Protein AF-A0A1C6HCV5-F1 (afdb_monomer)

pLDDT: mean 75.93, std 15.78, range [31.03, 96.31]

Structure (mmCIF, N/CA/C/O backbone):
data_AF-A0A1C6HCV5-F1
#
_entry.id   AF-A0A1C6HCV5-F1
#
loop_
_atom_site.group_PDB
_atom_site.id
_atom_site.type_symbol
_atom_site.label_atom_id
_atom_site.label_alt_id
_atom_site.label_comp_id
_atom_site.label_asym_id
_atom_site.label_entity_id
_atom_site.label_seq_id
_atom_site.pdbx_PDB_ins_code
_atom_site.Cartn_x
_atom_site.Cartn_y
_atom_site.Cartn_z
_atom_site.occupancy
_atom_site.B_iso_or_equiv
_atom_site.auth_seq_id
_atom_site.auth_comp_id
_atom_site.auth_asym_id
_atom_site.auth_atom_id
_atom_site.pdbx_PDB_model_num
ATOM 1 N N . MET A 1 1 ? -58.024 58.270 32.368 1.00 45.69 1 MET A N 1
ATOM 2 C CA . MET A 1 1 ? -57.852 59.068 33.602 1.00 45.69 1 MET A CA 1
ATOM 3 C C . MET A 1 1 ? -58.440 58.321 34.794 1.00 45.69 1 MET A C 1
ATOM 5 O O . MET A 1 1 ? -59.654 58.268 34.922 1.00 45.69 1 MET A O 1
ATOM 9 N N . LYS A 1 2 ? -57.582 57.756 35.649 1.00 33.28 2 LYS A N 1
ATOM 10 C CA . LYS A 1 2 ? -57.699 57.780 37.115 1.00 33.28 2 LYS A CA 1
ATOM 11 C C . LYS A 1 2 ? -56.316 57.442 37.678 1.00 33.28 2 LYS A C 1
ATOM 13 O O . LYS A 1 2 ? -55.700 56.461 37.284 1.00 33.28 2 LYS A O 1
ATOM 18 N N . SER A 1 3 ? -55.827 58.379 38.477 1.00 39.50 3 SER A N 1
ATOM 19 C CA . SER A 1 3 ? -54.529 58.432 39.141 1.00 39.50 3 SER A CA 1
ATOM 20 C C . SER A 1 3 ? -54.380 57.299 40.159 1.00 39.50 3 SER A C 1
ATOM 22 O O . SER A 1 3 ? -55.317 57.022 40.903 1.00 39.50 3 SER A O 1
ATOM 24 N N . SER A 1 4 ? -53.189 56.705 40.226 1.00 31.03 4 SER A N 1
ATOM 25 C CA . SER A 1 4 ? -52.698 56.046 41.436 1.00 31.03 4 SER A CA 1
ATOM 26 C C . SER A 1 4 ? -51.259 56.489 41.667 1.00 31.03 4 SER A C 1
ATOM 28 O O . SER A 1 4 ? -50.306 55.777 41.355 1.00 31.03 4 SER A O 1
ATOM 30 N N . ALA A 1 5 ? -51.105 57.707 42.182 1.00 44.56 5 ALA A N 1
ATOM 31 C CA . ALA A 1 5 ? -49.870 58.129 42.821 1.00 44.56 5 ALA A CA 1
ATOM 32 C C . ALA A 1 5 ? -49.572 57.177 43.995 1.00 44.56 5 ALA A C 1
ATOM 34 O O . ALA A 1 5 ? -50.300 57.171 44.989 1.00 44.56 5 ALA A O 1
ATOM 35 N N . LYS A 1 6 ? -48.518 56.358 43.883 1.00 37.00 6 LYS A N 1
ATOM 36 C CA . LYS A 1 6 ? -47.934 55.676 45.042 1.00 37.00 6 LYS A CA 1
ATOM 37 C C . LYS A 1 6 ? -47.030 56.674 45.770 1.00 37.00 6 LYS A C 1
ATOM 39 O O . LYS A 1 6 ? -46.040 57.143 45.220 1.00 37.00 6 LYS A O 1
ATOM 44 N N . LYS A 1 7 ? -47.482 57.020 46.978 1.00 36.16 7 LYS A N 1
ATOM 45 C CA . LYS A 1 7 ? -46.778 57.609 48.125 1.00 36.16 7 LYS A CA 1
ATOM 46 C C . LYS A 1 7 ? -45.250 57.482 48.030 1.00 36.16 7 LYS A C 1
ATOM 48 O O . LYS A 1 7 ? -44.727 56.374 48.049 1.00 36.16 7 LYS A O 1
ATOM 53 N N . ILE A 1 8 ? -44.557 58.616 47.989 1.00 46.34 8 ILE A N 1
ATOM 54 C CA . ILE A 1 8 ? -43.147 58.680 48.376 1.00 46.34 8 ILE A CA 1
ATOM 55 C C . ILE A 1 8 ? -43.159 58.709 49.904 1.00 46.34 8 ILE A C 1
ATOM 57 O O . ILE A 1 8 ? -43.575 59.706 50.495 1.00 46.34 8 ILE A O 1
ATOM 61 N N . GLU A 1 9 ? -42.800 57.598 50.540 1.00 43.94 9 GLU A N 1
ATOM 62 C CA . GLU A 1 9 ? -42.498 57.595 51.969 1.00 43.94 9 GLU A CA 1
ATOM 63 C C . GLU A 1 9 ? -41.096 58.180 52.141 1.00 43.94 9 GLU A C 1
ATOM 65 O O . GLU A 1 9 ? -40.114 57.668 51.608 1.00 43.94 9 GLU A O 1
ATOM 70 N N . LEU A 1 10 ? -41.031 59.336 52.802 1.00 51.50 10 LEU A N 1
ATOM 71 C CA . LEU A 1 10 ? -39.778 59.919 53.258 1.00 51.50 10 LEU A CA 1
ATOM 72 C C . LEU A 1 10 ? -39.248 59.034 54.385 1.00 51.50 10 LEU A C 1
ATOM 74 O O . LEU A 1 10 ? -39.984 58.750 55.331 1.00 51.50 10 LEU A O 1
ATOM 78 N N . ALA A 1 11 ? -37.993 58.614 54.240 1.00 49.81 11 ALA A N 1
ATOM 79 C CA . ALA A 1 11 ? -37.247 57.849 55.227 1.00 49.81 11 ALA A CA 1
ATOM 80 C C . ALA A 1 11 ? -37.406 58.466 56.629 1.00 49.81 11 ALA A C 1
ATOM 82 O O . ALA A 1 11 ? -37.424 59.694 56.785 1.00 49.81 11 ALA A O 1
ATOM 83 N N . SER A 1 12 ? -37.592 57.612 57.632 1.00 57.53 12 SER A N 1
ATOM 84 C CA . SER A 1 12 ? -37.805 58.041 59.012 1.00 57.53 12 SER A CA 1
ATOM 85 C C . SER A 1 12 ? -36.537 58.704 59.563 1.00 57.53 12 SER A C 1
ATOM 87 O O . SER A 1 12 ? -35.445 58.521 59.030 1.00 57.53 12 SER A O 1
ATOM 89 N N . VAL A 1 13 ? -36.651 59.494 60.635 1.00 53.75 13 VAL A N 1
ATOM 90 C CA . VAL A 1 13 ? -35.488 60.173 61.242 1.00 53.75 13 VAL A CA 1
ATOM 91 C C . VAL A 1 13 ? -34.416 59.167 61.693 1.00 53.75 13 VAL A C 1
ATOM 93 O O . VAL A 1 13 ? -33.240 59.519 61.704 1.00 53.75 13 VAL A O 1
ATOM 96 N N . ASP A 1 14 ? -34.788 57.911 61.955 1.00 56.78 14 ASP A N 1
ATOM 97 C CA . ASP A 1 14 ? -33.852 56.833 62.286 1.00 56.78 14 ASP A CA 1
ATOM 98 C C . ASP A 1 14 ? -32.984 56.391 61.083 1.00 56.78 14 ASP A C 1
ATOM 100 O O . ASP A 1 14 ? -31.817 56.047 61.269 1.00 56.78 14 ASP A O 1
ATOM 104 N N . ASP A 1 15 ? -33.466 56.521 59.838 1.00 57.16 15 ASP A N 1
ATOM 105 C CA . ASP A 1 15 ? -32.715 56.158 58.617 1.00 57.16 15 ASP A CA 1
ATOM 106 C C . ASP A 1 15 ? -31.556 57.125 58.309 1.00 57.16 15 ASP A C 1
ATOM 108 O O . ASP A 1 15 ? -30.643 56.812 57.540 1.00 57.16 15 ASP A O 1
ATOM 112 N N . LEU A 1 16 ? -31.575 58.327 58.895 1.00 56.66 16 LEU A N 1
ATOM 113 C CA . LEU A 1 16 ? -30.523 59.340 58.751 1.00 56.66 16 LEU A CA 1
ATOM 114 C C . LEU A 1 16 ? -29.348 59.130 59.718 1.00 56.66 16 LEU A C 1
ATOM 116 O O . LEU A 1 16 ? -28.289 59.719 59.499 1.00 56.66 16 LEU A O 1
ATOM 120 N N . PHE A 1 17 ? -29.511 58.289 60.746 1.00 53.41 17 PHE A N 1
ATOM 121 C CA . PHE A 1 17 ? -28.484 58.001 61.757 1.00 53.41 17 PHE A CA 1
ATOM 122 C C . PHE A 1 17 ? -27.890 56.585 61.664 1.00 53.41 17 PHE A C 1
ATOM 124 O O . PHE A 1 17 ? -27.073 56.212 62.506 1.00 53.41 17 PHE A O 1
ATOM 131 N N . SER A 1 18 ? -28.220 55.809 60.627 1.00 54.59 18 SER A N 1
ATOM 132 C CA . SER A 1 18 ? -27.516 54.560 60.307 1.00 54.59 18 SER A CA 1
ATOM 133 C C . SER A 1 18 ? -26.089 54.861 59.821 1.00 54.59 18 SER A C 1
ATOM 135 O O . SER A 1 18 ? -25.917 55.653 58.888 1.00 54.59 18 SER A O 1
ATOM 137 N N . THR A 1 19 ? -25.068 54.235 60.409 1.00 58.94 19 THR A N 1
ATOM 138 C CA . THR A 1 19 ? -23.672 54.368 59.955 1.00 58.94 19 THR A CA 1
ATOM 139 C C . THR A 1 19 ? -23.487 53.780 58.549 1.00 58.94 19 THR A C 1
ATOM 141 O O . THR A 1 19 ? -24.245 52.907 58.126 1.00 58.94 19 THR A O 1
ATOM 144 N N . GLU A 1 20 ? -22.463 54.235 57.814 1.00 50.69 20 GLU A N 1
ATOM 145 C CA . GLU A 1 20 ? -22.060 53.638 56.526 1.00 50.69 20 GLU A CA 1
ATOM 146 C C . GLU A 1 20 ? -21.842 52.115 56.667 1.00 50.69 20 GLU A C 1
ATOM 148 O O . GLU A 1 20 ? -22.201 51.355 55.772 1.00 50.69 20 GLU A O 1
ATOM 153 N N . GLU A 1 21 ? -21.352 51.671 57.834 1.00 52.44 21 GLU A N 1
ATOM 154 C CA . GLU A 1 21 ? -21.237 50.260 58.226 1.00 52.44 21 GLU A CA 1
ATOM 155 C C . GLU A 1 21 ? -22.599 49.561 58.360 1.00 52.44 21 GLU A C 1
ATOM 157 O O . GLU A 1 21 ? -22.742 48.470 57.829 1.00 52.44 21 GLU A O 1
ATOM 162 N N . SER A 1 22 ? -23.630 50.170 58.968 1.00 55.09 22 SER A N 1
ATOM 163 C CA . SER A 1 22 ? -24.978 49.567 59.028 1.00 55.09 22 SER A CA 1
ATOM 164 C C . SER A 1 22 ? -25.659 49.472 57.659 1.00 55.09 22 SER A C 1
ATOM 166 O O . SER A 1 22 ? -26.359 48.499 57.397 1.00 55.09 22 SER A O 1
ATOM 168 N N . ARG A 1 23 ? -25.433 50.440 56.759 1.00 52.22 23 ARG A N 1
ATOM 169 C CA . ARG A 1 23 ? -25.950 50.381 55.376 1.00 52.22 23 ARG A CA 1
ATOM 170 C C . ARG A 1 23 ? -25.199 49.363 54.513 1.00 52.22 23 ARG A C 1
ATOM 172 O O . ARG A 1 23 ? -25.793 48.773 53.613 1.00 52.22 23 ARG A O 1
ATOM 179 N N . GLN A 1 24 ? -23.913 49.140 54.791 1.00 48.34 24 GLN A N 1
ATOM 180 C CA . GLN A 1 24 ? -23.131 48.056 54.191 1.00 48.34 24 GLN A CA 1
ATOM 181 C C . GLN A 1 24 ? -23.523 46.684 54.767 1.00 48.34 24 GLN A C 1
ATOM 183 O O . GLN A 1 24 ? -23.658 45.741 53.994 1.00 48.34 24 GLN A O 1
ATOM 188 N N . ASP A 1 25 ? -23.813 46.576 56.068 1.00 50.62 25 ASP A N 1
ATOM 189 C CA . ASP A 1 25 ? -24.311 45.354 56.730 1.00 50.62 25 ASP A CA 1
ATOM 190 C C . ASP A 1 25 ? -25.708 44.924 56.244 1.00 50.62 25 ASP A C 1
ATOM 192 O O . ASP A 1 25 ? -26.033 43.734 56.238 1.00 50.62 25 ASP A O 1
ATOM 196 N N . GLU A 1 26 ? -26.550 45.868 55.814 1.00 49.50 26 GLU A N 1
ATOM 197 C CA . GLU A 1 26 ? -27.839 45.570 55.173 1.00 49.50 26 GLU A CA 1
ATOM 198 C C . GLU A 1 26 ? -27.701 45.078 53.723 1.00 49.50 26 GLU A C 1
ATOM 200 O O . GLU A 1 26 ? -28.578 44.361 53.243 1.00 49.50 26 GLU A O 1
ATOM 205 N N . GLN A 1 27 ? -26.596 45.405 53.042 1.00 49.41 27 GLN A N 1
ATOM 206 C CA . GLN A 1 27 ? -26.272 44.901 51.700 1.00 49.41 27 GLN A CA 1
ATOM 207 C C . GLN A 1 27 ? -25.444 43.606 51.704 1.00 49.41 27 GLN A C 1
ATOM 209 O O . GLN A 1 27 ? -25.289 42.987 50.649 1.00 49.41 27 GLN A O 1
ATOM 214 N N . LEU A 1 28 ? -24.913 43.174 52.852 1.00 54.53 28 LEU A N 1
ATOM 215 C CA . LEU A 1 28 ? -24.214 41.896 52.964 1.00 54.53 28 LEU A CA 1
ATOM 216 C C . LEU A 1 28 ? -25.211 40.736 52.874 1.00 54.53 28 LEU A C 1
ATOM 218 O O . LEU A 1 28 ? -26.216 40.689 53.583 1.00 54.53 28 LEU A O 1
ATOM 222 N N . GLU A 1 29 ? -24.917 39.770 52.001 1.00 67.50 29 GLU A N 1
ATOM 223 C CA . GLU A 1 29 ? -25.704 38.546 51.857 1.00 67.50 29 GLU A CA 1
ATOM 224 C C . GLU A 1 29 ? -25.742 37.783 53.191 1.00 67.50 29 GLU A C 1
ATOM 226 O O . GLU A 1 29 ? -24.766 37.146 53.592 1.00 67.50 29 GLU A O 1
ATOM 231 N N . LYS A 1 30 ? -26.871 37.854 53.908 1.00 77.75 30 LYS A N 1
ATOM 232 C CA . LYS A 1 30 ? -27.030 37.182 55.203 1.00 77.75 30 LYS A CA 1
ATOM 233 C C . LYS A 1 30 ? -27.225 35.682 54.993 1.00 77.75 30 LYS A C 1
ATOM 235 O O . LYS A 1 30 ? -28.224 35.249 54.417 1.00 77.75 30 LYS A O 1
ATOM 240 N N . ILE A 1 31 ? -26.275 34.897 55.497 1.00 86.19 31 ILE A N 1
ATOM 241 C CA . ILE A 1 31 ? -26.385 33.439 55.589 1.00 86.19 31 ILE A CA 1
ATOM 242 C C . ILE A 1 31 ? -27.302 33.108 56.770 1.00 86.19 31 ILE A C 1
ATOM 244 O O . ILE A 1 31 ? -27.037 33.514 57.900 1.00 86.19 31 ILE A O 1
ATOM 248 N N . GLN A 1 32 ? -28.377 32.374 56.503 1.00 91.25 32 GLN A N 1
ATOM 249 C CA . GLN A 1 32 ? -29.362 31.932 57.486 1.00 91.25 32 GLN A CA 1
ATOM 250 C C . GLN A 1 32 ? -29.374 30.403 57.555 1.00 91.25 32 GLN A C 1
ATOM 252 O O . GLN A 1 32 ? -29.265 29.733 56.531 1.00 91.25 32 GLN A O 1
ATOM 257 N N . GLU A 1 33 ? -29.515 29.842 58.754 1.00 92.31 33 GLU A N 1
ATOM 258 C CA . GLU A 1 33 ? -29.760 28.408 58.939 1.00 92.31 33 GLU A CA 1
ATOM 259 C C . GLU A 1 33 ? -31.252 28.131 58.750 1.00 92.31 33 GLU A C 1
ATOM 261 O O . GLU A 1 33 ? -32.064 28.533 59.582 1.00 92.31 33 GLU A O 1
ATOM 266 N N . ILE A 1 34 ? -31.616 27.470 57.649 1.00 92.50 34 ILE A N 1
ATOM 267 C CA . ILE A 1 34 ? -33.017 27.202 57.296 1.00 92.50 34 ILE A CA 1
ATOM 268 C C . ILE A 1 34 ? -33.324 25.713 57.507 1.00 92.50 34 ILE A C 1
ATOM 270 O O . ILE A 1 34 ? -32.531 24.868 57.066 1.00 92.50 34 ILE A O 1
ATOM 274 N N . PRO A 1 35 ? -34.457 25.360 58.149 1.00 93.94 35 PRO A N 1
ATOM 275 C CA . PRO A 1 35 ? -34.919 23.980 58.241 1.00 93.94 35 PRO A CA 1
ATOM 276 C C . PRO A 1 35 ? -35.076 23.336 56.862 1.00 93.94 35 PRO A C 1
ATOM 278 O O . PRO A 1 35 ? -35.692 23.901 55.958 1.00 93.94 35 PRO A O 1
ATOM 281 N N . LEU A 1 36 ? -34.579 22.108 56.694 1.00 92.19 36 LEU A N 1
ATOM 282 C CA . LEU A 1 36 ? -34.672 21.398 55.408 1.00 92.19 36 LEU A CA 1
ATOM 283 C C . LEU A 1 36 ? -36.126 21.163 54.955 1.00 92.19 36 LEU A C 1
ATOM 285 O O . LEU A 1 36 ? -36.381 21.023 53.753 1.00 92.19 36 LEU A O 1
ATOM 289 N N . SER A 1 37 ? -37.065 21.137 55.907 1.00 91.56 37 SER A N 1
ATOM 290 C CA . SER A 1 37 ? -38.511 21.030 55.684 1.00 91.56 37 SER A CA 1
ATOM 291 C C . SER A 1 37 ? -39.134 22.273 55.047 1.00 91.56 37 SER A C 1
ATOM 293 O O . SER A 1 37 ? -40.172 22.147 54.407 1.00 91.56 37 SER A O 1
ATOM 295 N N . GLU A 1 38 ? -38.514 23.444 55.206 1.00 92.38 38 GLU A N 1
ATOM 296 C CA . GLU A 1 38 ? -38.986 24.724 54.654 1.00 92.38 38 GLU A CA 1
ATOM 297 C C . GLU A 1 38 ? -38.356 25.045 53.287 1.00 92.38 38 GLU A C 1
ATOM 299 O O . GLU A 1 38 ? -38.766 25.994 52.621 1.00 92.38 38 GLU A O 1
ATOM 304 N N . LEU A 1 39 ? -37.366 24.253 52.855 1.00 92.62 39 LEU A N 1
ATOM 305 C CA . LEU A 1 39 ? -36.696 24.386 51.560 1.00 92.62 39 LEU A CA 1
ATOM 306 C C . LEU A 1 39 ? -37.378 23.512 50.505 1.00 92.62 39 LEU A C 1
ATOM 308 O O . LEU A 1 39 ? -37.130 22.311 50.418 1.00 92.62 39 LEU A O 1
ATOM 312 N N . HIS A 1 40 ? -38.195 24.111 49.651 1.00 91.81 40 HIS A N 1
ATOM 313 C CA . HIS A 1 40 ? -38.847 23.433 48.537 1.00 91.81 40 HIS A CA 1
ATOM 314 C C . HIS A 1 40 ? -37.938 23.368 47.297 1.00 91.81 40 HIS A C 1
ATOM 316 O O . HIS A 1 40 ? -37.129 24.269 47.064 1.00 91.81 40 HIS A O 1
ATOM 322 N N . PRO A 1 41 ? -38.018 22.294 46.487 1.00 90.06 41 PRO A N 1
ATOM 323 C CA . PRO A 1 41 ? -37.263 22.203 45.241 1.00 90.06 41 PRO A CA 1
ATOM 324 C C . PRO A 1 41 ? -37.748 23.242 44.223 1.00 90.06 41 PRO A C 1
ATOM 326 O O . PRO A 1 41 ? -38.916 23.619 44.224 1.00 90.06 41 PRO A O 1
ATOM 329 N N . PHE A 1 42 ? -36.852 23.645 43.322 1.00 90.94 42 PHE A N 1
ATOM 330 C CA . PHE A 1 42 ? -37.175 24.575 42.241 1.00 90.94 42 PHE A CA 1
ATOM 331 C C . PHE A 1 42 ? -38.198 23.954 41.283 1.00 90.94 42 PHE A C 1
ATOM 333 O O . PHE A 1 42 ? -38.063 22.785 40.899 1.00 90.94 42 PHE A O 1
ATOM 340 N N . LYS A 1 43 ? -39.199 24.728 40.870 1.00 86.00 43 LYS A N 1
ATOM 341 C CA . LYS A 1 43 ? -40.223 24.259 39.932 1.00 86.00 43 LYS A CA 1
ATOM 342 C C . LYS A 1 43 ? -39.626 23.885 38.567 1.00 86.00 43 LYS A C 1
ATOM 344 O O . LYS A 1 43 ? -38.835 24.630 38.000 1.00 86.00 43 LYS A O 1
ATOM 349 N N . ASP A 1 44 ? -40.031 22.731 38.028 1.00 83.69 44 ASP A N 1
ATOM 350 C CA . ASP A 1 44 ? -39.601 22.224 36.712 1.00 83.69 44 ASP A CA 1
ATOM 351 C C . ASP A 1 44 ? -38.067 22.161 36.545 1.00 83.69 44 ASP A C 1
ATOM 353 O O . ASP A 1 44 ? -37.529 22.365 35.457 1.00 83.69 44 ASP A O 1
ATOM 357 N N . HIS A 1 45 ? -37.346 21.884 37.640 1.00 86.69 45 HIS A N 1
ATOM 358 C CA . HIS A 1 45 ? -35.886 21.874 37.652 1.00 86.69 45 HIS A CA 1
ATOM 359 C C . HIS A 1 45 ? -35.324 20.853 36.640 1.00 86.69 45 HIS A C 1
ATOM 361 O O . HIS A 1 45 ? -35.557 19.648 36.788 1.00 86.69 45 HIS A O 1
ATOM 367 N N . PRO A 1 46 ? -34.550 21.295 35.630 1.00 84.38 46 PRO A N 1
ATOM 368 C CA . PRO A 1 46 ? -34.141 20.435 34.524 1.00 84.38 46 PRO A CA 1
ATOM 369 C C . PRO A 1 46 ? -33.061 19.424 34.925 1.00 84.38 46 PRO A C 1
ATOM 371 O O . PRO A 1 46 ? -32.915 18.408 34.254 1.00 84.38 46 PRO A O 1
ATOM 374 N N . PHE A 1 47 ? -32.322 19.674 36.013 1.00 86.88 47 PHE A N 1
ATOM 375 C CA . PHE A 1 47 ? -31.250 18.794 36.488 1.00 86.88 47 PHE A CA 1
ATOM 376 C C . PHE A 1 47 ? -31.740 17.891 37.618 1.00 86.88 47 PHE A C 1
ATOM 378 O O . PHE A 1 47 ? -32.220 18.373 38.646 1.00 86.88 47 PHE A O 1
ATOM 385 N N . LYS A 1 48 ? -31.585 16.576 37.489 1.00 83.31 48 LYS A N 1
ATOM 386 C CA . LYS A 1 48 ? -32.031 15.656 38.547 1.00 83.31 48 LYS A CA 1
ATOM 387 C C . LYS A 1 48 ? -30.946 15.477 39.613 1.00 83.31 48 LYS A C 1
ATOM 389 O O . LYS A 1 48 ? -29.756 15.408 39.307 1.00 83.31 48 LYS A O 1
ATOM 394 N N . VAL A 1 49 ? -31.351 15.390 40.881 1.00 82.19 49 VAL A N 1
ATOM 395 C CA . VAL A 1 49 ? -30.449 14.979 41.968 1.00 82.19 49 VAL A CA 1
ATOM 396 C C . VAL A 1 49 ? -30.302 13.460 41.907 1.00 82.19 49 VAL A C 1
ATOM 398 O O . VAL A 1 49 ? -31.305 12.751 41.914 1.00 82.19 49 VAL A O 1
ATOM 401 N N . LYS A 1 50 ? -29.062 12.973 41.807 1.00 81.31 50 LYS A N 1
ATOM 402 C CA . LYS A 1 50 ? -28.730 11.545 41.783 1.00 81.31 50 LYS A CA 1
ATOM 403 C C . LYS A 1 50 ? -28.132 11.151 43.131 1.00 81.31 50 LYS A C 1
ATOM 405 O O . LYS A 1 50 ? -27.244 11.849 43.620 1.00 81.31 50 LYS A O 1
ATOM 410 N N . ASP A 1 51 ? -28.612 10.049 43.696 1.00 81.38 51 ASP A N 1
ATOM 411 C CA . ASP A 1 51 ? -28.037 9.423 44.890 1.00 81.38 51 ASP A CA 1
ATOM 412 C C . ASP A 1 51 ? -26.902 8.474 44.442 1.00 81.38 51 ASP A C 1
ATOM 414 O O . ASP A 1 51 ? -27.040 7.255 44.470 1.00 81.38 51 ASP A O 1
ATOM 418 N N . ASP A 1 52 ? -25.822 9.062 43.918 1.00 79.31 52 ASP A N 1
ATOM 419 C CA . ASP A 1 52 ? -24.610 8.387 43.422 1.00 79.31 52 ASP A CA 1
ATOM 420 C C . ASP A 1 52 ? -23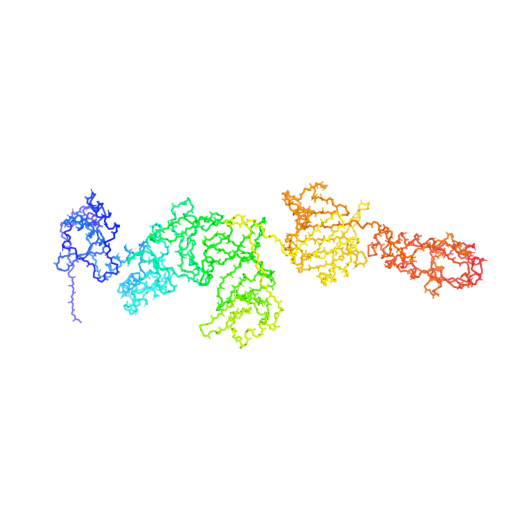.511 8.298 44.506 1.00 79.31 52 ASP A C 1
ATOM 422 O O . ASP A 1 52 ? -23.638 8.889 45.578 1.00 79.31 52 ASP A O 1
ATOM 426 N N . ASP A 1 53 ? -22.402 7.598 44.244 1.00 81.38 53 ASP A N 1
ATOM 427 C CA . ASP A 1 53 ? -21.301 7.473 45.220 1.00 81.38 53 ASP A CA 1
ATOM 428 C C . ASP A 1 53 ? -20.733 8.843 45.639 1.00 81.38 53 ASP A C 1
ATOM 430 O O . ASP A 1 53 ? -20.460 9.085 46.817 1.00 81.38 53 ASP A O 1
ATOM 434 N N . ALA A 1 54 ? -20.673 9.805 44.709 1.00 82.50 54 ALA A N 1
ATOM 435 C CA . ALA A 1 54 ? -20.271 11.181 45.002 1.00 82.50 54 ALA A CA 1
ATOM 436 C C . ALA A 1 54 ? -21.247 11.901 45.960 1.00 82.50 54 ALA A C 1
ATOM 438 O O . ALA A 1 54 ? -20.846 12.792 46.715 1.00 82.50 54 ALA A O 1
ATOM 439 N N . MET A 1 55 ? -22.540 11.549 45.955 1.00 87.31 55 MET A N 1
ATOM 440 C CA . MET A 1 55 ? -23.519 12.022 46.941 1.00 87.31 55 MET A CA 1
ATOM 441 C C . MET A 1 55 ? -23.194 11.484 48.334 1.00 87.31 55 MET A C 1
ATOM 443 O O . MET A 1 55 ? -23.268 12.246 49.298 1.00 87.31 55 MET A O 1
ATOM 447 N N . ILE A 1 56 ? -22.806 10.210 48.441 1.00 87.94 56 ILE A N 1
ATOM 448 C CA . ILE A 1 56 ? -22.434 9.580 49.715 1.00 87.94 56 ILE A CA 1
ATOM 449 C C . ILE A 1 56 ? -21.186 10.259 50.287 1.00 87.94 56 ILE A C 1
ATOM 451 O O . ILE A 1 56 ? -21.205 10.687 51.440 1.00 87.94 56 ILE A O 1
ATOM 455 N N . GLU A 1 57 ? -20.152 10.479 49.471 1.00 86.88 57 GLU A N 1
ATOM 456 C CA . GLU A 1 57 ? -18.954 11.223 49.889 1.00 86.88 57 GLU A CA 1
ATOM 457 C C . GLU A 1 57 ? -19.288 12.653 50.343 1.00 86.88 57 GLU A C 1
ATOM 459 O O . GLU A 1 57 ? -18.774 13.144 51.353 1.00 86.88 57 GLU A O 1
ATOM 464 N N . THR A 1 58 ? -20.196 13.324 49.625 1.00 85.00 58 THR A N 1
ATOM 465 C CA . THR A 1 58 ? -20.671 14.662 50.003 1.00 85.00 58 THR A CA 1
ATOM 466 C C . THR A 1 58 ? -21.411 14.623 51.343 1.00 85.00 58 THR A C 1
ATOM 468 O O . THR A 1 58 ? -21.197 15.500 52.183 1.00 85.00 58 THR A O 1
ATOM 471 N N . ALA A 1 59 ? -22.253 13.613 51.574 1.00 90.81 59 ALA A N 1
ATOM 472 C CA . ALA A 1 59 ? -22.979 13.427 52.827 1.00 90.81 59 ALA A CA 1
ATOM 473 C C . ALA A 1 59 ? -22.023 13.145 53.997 1.00 90.81 59 ALA A C 1
ATOM 475 O O . ALA A 1 59 ? -22.159 13.765 55.052 1.00 90.81 59 ALA A O 1
ATOM 476 N N . ASP A 1 60 ? -21.003 12.306 53.803 1.00 90.75 60 ASP A N 1
ATOM 477 C CA . ASP A 1 60 ? -19.968 12.040 54.808 1.00 90.75 60 ASP A CA 1
ATOM 478 C C . ASP A 1 60 ? -19.140 13.291 55.126 1.00 90.75 60 ASP A C 1
ATOM 480 O O . ASP A 1 60 ? -18.865 13.589 56.295 1.00 90.75 60 ASP A O 1
ATOM 484 N N . SER A 1 61 ? -18.804 14.086 54.106 1.00 92.38 61 SER A N 1
ATOM 485 C CA . SER A 1 61 ? -18.147 15.379 54.293 1.00 92.38 61 SER A CA 1
ATOM 486 C C . SER A 1 61 ? -19.026 16.347 55.091 1.00 92.38 61 SER A C 1
ATOM 488 O O . SER A 1 61 ? -18.546 16.962 56.042 1.00 92.38 61 SER A O 1
ATOM 490 N N . ILE A 1 62 ? -20.321 16.454 54.775 1.00 92.62 62 ILE A N 1
ATOM 491 C CA . ILE A 1 62 ? -21.268 17.301 55.524 1.00 92.62 62 ILE A CA 1
ATOM 492 C C . ILE A 1 62 ? -21.455 16.792 56.956 1.00 92.62 62 ILE A C 1
ATOM 494 O O . ILE A 1 62 ? -21.564 17.588 57.892 1.00 92.62 62 ILE A O 1
ATOM 498 N N . LYS A 1 63 ? -21.443 15.476 57.166 1.00 90.94 63 LYS A N 1
ATOM 499 C CA . LYS A 1 63 ? -21.507 14.878 58.501 1.00 90.94 63 LYS A CA 1
ATOM 500 C C . LYS A 1 63 ? -20.289 15.259 59.343 1.00 90.94 63 LYS A C 1
ATOM 502 O O . LYS A 1 63 ? -20.443 15.543 60.530 1.00 90.94 63 LYS A O 1
ATOM 507 N N . LYS A 1 64 ? -19.099 15.300 58.732 1.00 90.00 64 LYS A N 1
ATOM 508 C CA . LYS A 1 64 ? -17.825 15.594 59.406 1.00 90.00 64 LYS A CA 1
ATOM 509 C C . LYS A 1 64 ? -17.542 17.089 59.584 1.00 90.00 64 LYS A C 1
ATOM 511 O O . LYS A 1 64 ? -17.064 17.484 60.643 1.00 90.00 64 LYS A O 1
ATOM 516 N N . TYR A 1 65 ? -17.814 17.902 58.567 1.00 88.62 65 TYR A N 1
ATOM 517 C CA . TYR A 1 65 ? -17.402 19.310 58.494 1.00 88.62 65 TYR A CA 1
ATOM 518 C C . TYR A 1 65 ? -18.572 20.298 58.415 1.00 88.62 65 TYR A C 1
ATOM 520 O O . TYR A 1 65 ? -18.359 21.501 58.532 1.00 88.62 65 TYR A O 1
ATOM 528 N N . GLY A 1 66 ? -19.804 19.816 58.240 1.00 87.69 66 GLY A N 1
ATOM 529 C CA . GLY A 1 66 ? -20.958 20.663 57.949 1.00 87.69 66 GLY A CA 1
ATOM 530 C C . GLY A 1 66 ? -20.999 21.125 56.491 1.00 87.69 66 GLY A C 1
ATOM 531 O O . GLY A 1 66 ? -20.162 20.768 55.660 1.00 87.69 66 GLY A O 1
ATOM 532 N N . VAL A 1 67 ? -22.013 21.921 56.164 1.00 90.25 67 VAL A N 1
ATOM 533 C CA . VAL A 1 67 ? -22.167 22.510 54.832 1.00 90.25 67 VAL A CA 1
ATOM 534 C C . VAL A 1 67 ? -21.291 23.763 54.755 1.00 90.25 67 VAL A C 1
ATOM 536 O O . VAL A 1 67 ? -21.650 24.807 55.285 1.00 90.25 67 VAL A O 1
ATOM 539 N N . LEU A 1 68 ? -20.126 23.659 54.112 1.00 87.94 68 LEU A N 1
ATOM 540 C CA . LEU A 1 68 ? -19.135 24.747 54.082 1.00 87.94 68 LEU A CA 1
ATOM 541 C C . LEU A 1 68 ? -19.531 25.920 53.180 1.00 87.94 68 LEU A C 1
ATOM 543 O O . LEU A 1 68 ? -19.246 27.072 53.487 1.00 87.94 68 LEU A O 1
ATOM 547 N N . VAL A 1 69 ? -20.169 25.622 52.049 1.00 87.12 69 VAL A N 1
ATOM 548 C CA . VAL A 1 69 ? -20.660 26.637 51.112 1.00 87.12 69 VAL A CA 1
ATOM 549 C C . VAL A 1 69 ? -22.174 26.722 51.294 1.00 87.12 69 VAL A C 1
ATOM 551 O O . VAL A 1 69 ? -22.818 25.671 51.206 1.00 87.12 69 VAL A O 1
ATOM 554 N N . PRO A 1 70 ? -22.771 27.908 51.495 1.00 90.19 70 PRO A N 1
ATOM 555 C CA . PRO A 1 70 ? -24.216 28.047 51.658 1.00 90.19 70 PRO A CA 1
ATOM 556 C C . PRO A 1 70 ? -24.973 27.803 50.345 1.00 90.19 70 PRO A C 1
ATOM 558 O O . PRO A 1 70 ? -24.447 28.009 49.243 1.00 90.19 70 PRO A O 1
ATOM 561 N N . ALA A 1 71 ? -26.209 27.319 50.449 1.00 92.44 71 ALA A N 1
ATOM 562 C CA . ALA A 1 71 ? -27.128 27.233 49.313 1.00 92.44 71 ALA A CA 1
ATOM 563 C C . ALA A 1 71 ? -27.749 28.601 48.985 1.00 92.44 71 ALA A C 1
ATOM 565 O O . ALA A 1 71 ? -27.550 29.555 49.726 1.00 92.44 71 ALA A O 1
ATOM 566 N N . ILE A 1 72 ? -28.485 28.711 47.877 1.00 92.81 72 ILE A N 1
ATOM 567 C CA . ILE A 1 72 ? -29.215 29.935 47.513 1.00 92.81 72 ILE A CA 1
ATOM 568 C C . ILE A 1 72 ? -30.695 29.588 47.425 1.00 92.81 72 ILE A C 1
ATOM 570 O O . ILE A 1 72 ? -31.054 28.647 46.713 1.00 92.81 72 ILE A O 1
ATOM 574 N N . ALA A 1 73 ? -31.538 30.351 48.111 1.00 93.38 73 ALA A N 1
ATOM 575 C CA . ALA A 1 73 ? -32.987 30.217 48.047 1.00 93.38 73 ALA A CA 1
ATOM 576 C C . ALA A 1 73 ? -33.665 31.580 47.886 1.00 93.38 73 ALA A C 1
ATOM 578 O O . ALA A 1 73 ? -33.061 32.616 48.167 1.00 93.38 73 ALA A O 1
ATOM 579 N N . ARG A 1 74 ? -34.924 31.571 47.449 1.00 92.94 74 ARG A N 1
ATOM 580 C CA . ARG A 1 74 ? -35.786 32.755 47.401 1.00 92.94 74 ARG A CA 1
ATOM 581 C C . ARG A 1 74 ? -37.035 32.562 48.262 1.00 92.94 74 ARG A C 1
ATOM 583 O O . ARG A 1 74 ? -37.491 31.424 48.383 1.00 92.94 74 ARG A O 1
ATOM 590 N N . PRO A 1 75 ? -37.581 33.627 48.868 1.00 91.81 75 PRO A N 1
ATOM 591 C CA . PRO A 1 75 ? -38.803 33.523 49.655 1.00 91.81 75 PRO A CA 1
ATOM 592 C C . PRO A 1 75 ? -40.010 33.220 48.757 1.00 91.81 75 PRO A C 1
ATOM 594 O O . PRO A 1 75 ? -40.123 33.747 47.649 1.00 91.81 75 PRO A O 1
ATOM 597 N N . LEU A 1 76 ? -40.924 32.384 49.247 1.00 89.00 76 LEU A N 1
ATOM 598 C CA . LEU A 1 76 ? -42.216 32.105 48.626 1.00 89.00 76 LEU A CA 1
ATOM 599 C C . LEU A 1 76 ? -43.349 32.861 49.348 1.00 89.00 76 LEU A C 1
ATOM 601 O O . LEU A 1 76 ? -43.219 33.201 50.527 1.00 89.00 76 LEU A O 1
ATOM 605 N N . PRO A 1 77 ? -44.493 33.121 48.678 1.00 86.00 77 PRO A N 1
ATOM 606 C CA . PRO A 1 77 ? -45.610 33.865 49.274 1.00 86.00 77 PRO A CA 1
ATOM 607 C C . PRO A 1 77 ? -46.236 33.215 50.518 1.00 86.00 77 PRO A C 1
ATOM 609 O O . PRO A 1 77 ? -46.920 33.893 51.280 1.00 86.00 77 PRO A O 1
ATOM 612 N N . ASP A 1 78 ? -46.041 31.910 50.708 1.00 84.88 78 ASP A N 1
ATOM 613 C CA . ASP A 1 78 ? -46.536 31.135 51.850 1.00 84.88 78 ASP A CA 1
ATOM 614 C C . ASP A 1 78 ? -45.592 31.165 53.067 1.00 84.88 78 ASP A C 1
ATOM 616 O O . ASP A 1 78 ? -45.892 30.553 54.091 1.00 84.88 78 ASP A O 1
ATOM 620 N N . GLY A 1 79 ? -44.479 31.902 52.974 1.00 84.75 79 GLY A N 1
ATOM 621 C CA . GLY A 1 79 ? -43.469 32.021 54.025 1.00 84.75 79 GLY A CA 1
ATOM 622 C C . GLY A 1 79 ? -42.404 30.924 54.001 1.00 84.75 79 GLY A C 1
ATOM 623 O O . GLY A 1 79 ? -41.492 30.970 54.821 1.00 84.75 79 GLY A O 1
ATOM 624 N N . SER A 1 80 ? -42.494 29.967 53.072 1.00 90.44 80 SER A N 1
ATOM 625 C CA . SER A 1 80 ? -41.453 28.965 52.830 1.00 90.44 80 SER A CA 1
ATOM 626 C C . SER A 1 80 ? -40.391 29.480 51.845 1.00 90.44 80 SER A C 1
ATOM 628 O O . SER A 1 80 ? -40.442 30.630 51.398 1.00 90.44 80 SER A O 1
ATOM 630 N N . TYR A 1 81 ? -39.406 28.650 51.497 1.00 92.62 81 TYR A N 1
ATOM 631 C CA . TYR A 1 81 ? -38.310 29.032 50.606 1.00 92.62 81 TYR A CA 1
ATOM 632 C C . TYR A 1 81 ? -38.209 28.093 49.405 1.00 92.62 81 TYR A C 1
ATOM 634 O O . TYR A 1 81 ? -38.224 26.875 49.558 1.00 92.62 81 TYR A O 1
ATOM 642 N N . GLU A 1 82 ? -38.018 28.638 48.205 1.00 93.38 82 GLU A N 1
ATOM 643 C CA . GLU A 1 82 ? -37.669 27.851 47.020 1.00 93.38 82 GLU A CA 1
ATOM 644 C C . GLU A 1 82 ? -36.152 27.820 46.839 1.00 93.38 82 GLU A C 1
ATOM 646 O O . GLU A 1 82 ? -35.491 28.853 46.716 1.00 93.38 82 GLU A O 1
ATOM 651 N N . LEU A 1 83 ? -35.586 26.619 46.799 1.00 93.44 83 LEU A N 1
ATOM 652 C CA . LEU A 1 83 ? -34.162 26.404 46.612 1.00 93.44 83 LEU A CA 1
ATOM 653 C C . LEU A 1 83 ? -33.777 26.655 45.149 1.00 93.44 83 LEU A C 1
ATOM 655 O O . LEU A 1 83 ? -34.140 25.876 44.271 1.00 93.44 83 LEU A O 1
ATOM 659 N N . VAL A 1 84 ? -32.993 27.701 44.894 1.00 91.50 84 VAL A N 1
ATOM 660 C CA . VAL A 1 84 ? -32.527 28.096 43.552 1.00 91.50 84 VAL A CA 1
ATOM 661 C C . VAL A 1 84 ? -31.236 27.366 43.178 1.00 91.50 84 VAL A C 1
ATOM 663 O O . VAL A 1 84 ? -31.082 26.913 42.047 1.00 91.50 84 VAL A O 1
ATOM 666 N N . ALA A 1 85 ? -30.316 27.199 44.133 1.00 90.69 85 ALA A N 1
ATOM 667 C CA . ALA A 1 85 ? -29.073 26.460 43.928 1.00 90.69 85 ALA A CA 1
ATOM 668 C C . ALA A 1 85 ? -28.651 25.706 45.192 1.00 90.69 85 ALA A C 1
ATOM 670 O O . ALA A 1 85 ? -28.732 26.223 46.303 1.00 90.69 85 ALA A O 1
ATOM 671 N N . GLY A 1 86 ? -28.105 24.499 45.022 1.00 89.25 86 GLY A N 1
ATOM 672 C CA . GLY A 1 86 ? -27.631 23.668 46.134 1.00 89.25 86 GLY A CA 1
ATOM 673 C C . GLY A 1 86 ? -28.494 22.446 46.450 1.00 89.25 86 GLY A C 1
ATOM 674 O O . GLY A 1 86 ? -28.342 21.885 47.531 1.00 89.25 86 GLY A O 1
ATOM 675 N N . HIS A 1 87 ? -29.332 21.975 45.521 1.00 90.69 87 HIS A N 1
ATOM 676 C CA . HIS A 1 87 ? -30.200 20.797 45.707 1.00 90.69 87 HIS A CA 1
ATOM 677 C C . HIS A 1 87 ? -29.442 19.532 46.123 1.00 90.69 87 HIS A C 1
ATOM 679 O O . HIS A 1 87 ? -29.918 18.801 46.987 1.00 90.69 87 HIS A O 1
ATOM 685 N N . ARG A 1 88 ? -28.227 19.307 45.596 1.00 90.50 88 ARG A N 1
ATOM 686 C CA . ARG A 1 88 ? -27.366 18.194 46.045 1.00 90.50 88 ARG A CA 1
ATOM 687 C C . ARG A 1 88 ? -26.922 18.346 47.504 1.00 90.50 88 ARG A C 1
ATOM 689 O O . ARG A 1 88 ? -26.889 17.360 48.222 1.00 90.50 88 ARG A O 1
ATOM 696 N N . ARG A 1 89 ? -26.629 19.570 47.963 1.00 91.25 89 ARG A N 1
ATOM 697 C CA . ARG A 1 89 ? -26.259 19.836 49.367 1.00 91.25 89 ARG A CA 1
ATOM 698 C C . ARG A 1 89 ? -27.442 19.635 50.302 1.00 91.25 89 ARG A C 1
ATOM 700 O O . ARG A 1 89 ? -27.258 19.022 51.340 1.00 91.25 89 ARG A O 1
ATOM 707 N N . ARG A 1 90 ? -28.647 20.070 49.913 1.00 93.19 90 ARG A N 1
ATOM 708 C CA . ARG A 1 90 ? -29.877 19.774 50.667 1.00 93.19 90 ARG A CA 1
ATOM 709 C C . ARG A 1 90 ? -30.044 18.263 50.850 1.00 93.19 90 ARG A C 1
ATOM 711 O O . ARG A 1 90 ? -30.172 17.802 51.977 1.00 93.19 90 ARG A O 1
ATOM 718 N N . ARG A 1 91 ? -29.947 17.498 49.756 1.00 92.62 91 ARG A N 1
ATOM 719 C CA . ARG A 1 91 ? -30.051 16.032 49.783 1.00 92.62 91 ARG A CA 1
ATOM 720 C C . ARG A 1 91 ? -28.965 15.378 50.641 1.00 92.62 91 ARG A C 1
ATOM 722 O O . ARG A 1 91 ? -29.263 14.518 51.460 1.00 92.62 91 ARG A O 1
ATOM 729 N N . ALA A 1 92 ? -27.717 15.809 50.503 1.00 91.75 92 ALA A N 1
ATOM 730 C CA . ALA A 1 92 ? -26.616 15.295 51.307 1.00 91.75 92 ALA A CA 1
ATOM 731 C C . ALA A 1 92 ? -26.760 15.652 52.802 1.00 91.75 92 ALA A C 1
ATOM 733 O O . ALA A 1 92 ? -26.416 14.838 53.653 1.00 91.75 92 ALA A O 1
ATOM 734 N N . SER A 1 93 ? -27.324 16.818 53.138 1.00 93.00 93 SER A N 1
ATOM 735 C CA . SER A 1 93 ? -27.681 17.187 54.515 1.00 93.00 93 SER A CA 1
ATOM 736 C C . SER A 1 93 ? -28.783 16.296 55.094 1.00 93.00 93 SER A C 1
ATOM 738 O O . SER A 1 93 ? -28.667 15.890 56.250 1.00 93.00 93 SER A O 1
ATOM 740 N N . GLU A 1 94 ? -29.802 15.936 54.300 1.00 91.62 94 GLU A N 1
ATOM 741 C CA . GLU A 1 94 ? -30.823 14.951 54.700 1.00 91.62 94 GLU A CA 1
ATOM 742 C C . GLU A 1 94 ? -30.174 13.594 55.017 1.00 91.62 94 GLU A C 1
ATOM 744 O O . GLU A 1 94 ? -30.416 13.021 56.079 1.00 91.62 94 GLU A O 1
ATOM 749 N N . LEU A 1 95 ? -29.294 13.104 54.133 1.00 90.81 95 LEU A N 1
ATOM 750 C CA . LEU A 1 95 ? -28.571 11.836 54.316 1.00 90.81 95 LEU A CA 1
ATOM 751 C C . LEU A 1 95 ? -27.610 11.869 55.515 1.00 90.81 95 LEU A C 1
ATOM 753 O O . LEU A 1 95 ? -27.447 10.869 56.214 1.00 90.81 95 LEU A O 1
ATOM 757 N N . ALA A 1 96 ? -27.001 13.024 55.789 1.00 90.75 96 ALA A N 1
ATOM 758 C CA . ALA A 1 96 ? -26.142 13.246 56.948 1.00 90.75 96 ALA A CA 1
ATOM 759 C C . ALA A 1 96 ? -26.922 13.410 58.270 1.00 90.75 96 ALA A C 1
ATOM 761 O O . ALA A 1 96 ? -26.294 13.535 59.326 1.00 90.75 96 ALA A O 1
ATOM 762 N N . GLY A 1 97 ? -28.262 13.417 58.231 1.00 91.25 97 GLY A N 1
ATOM 763 C CA . GLY A 1 97 ? -29.127 13.575 59.401 1.00 91.25 97 GLY A CA 1
ATOM 764 C C . GLY A 1 97 ? -29.121 14.987 59.993 1.00 91.25 97 GLY A C 1
ATOM 765 O O . GLY A 1 97 ? -29.268 15.141 61.203 1.00 91.25 97 GLY A O 1
ATOM 766 N N . LYS A 1 98 ? -28.889 16.020 59.173 1.00 90.50 98 LYS A N 1
ATOM 767 C CA . LYS A 1 98 ? -28.975 17.426 59.594 1.00 90.50 98 LYS A CA 1
ATOM 768 C C . LYS A 1 98 ? -30.422 17.913 59.510 1.00 90.50 98 LYS A C 1
ATOM 770 O O . LYS A 1 98 ? -31.135 17.566 58.577 1.00 90.50 98 LYS A O 1
ATOM 775 N N . GLU A 1 99 ? -30.837 18.744 60.461 1.00 92.44 99 GLU A N 1
ATOM 776 C CA . GLU A 1 99 ? -32.177 19.357 60.468 1.00 92.44 99 GLU A CA 1
ATOM 777 C C . GLU A 1 99 ? -32.210 20.699 59.717 1.00 92.44 99 GLU A C 1
ATOM 779 O O . GLU A 1 99 ? -33.230 21.056 59.124 1.00 92.44 99 GLU A O 1
ATOM 784 N N . THR A 1 100 ? -31.083 21.418 59.694 1.00 93.81 100 THR A N 1
ATOM 785 C CA . THR A 1 100 ? -30.920 22.721 59.033 1.00 93.81 100 THR A CA 1
ATOM 786 C C . THR A 1 100 ? -29.710 22.730 58.099 1.00 93.81 100 THR A C 1
ATOM 788 O O . THR A 1 100 ? -28.832 21.859 58.172 1.00 93.81 100 THR A O 1
ATOM 791 N N . MET A 1 101 ? -29.662 23.714 57.201 1.00 93.94 101 MET A N 1
ATOM 792 C CA . MET A 1 101 ? -28.463 24.029 56.426 1.00 93.94 101 MET A CA 1
ATOM 793 C C . MET A 1 101 ? -28.296 25.545 56.229 1.00 93.94 101 MET A C 1
ATOM 795 O O . MET A 1 101 ? -29.302 26.258 56.186 1.00 93.94 101 MET A O 1
ATOM 799 N N . PRO A 1 102 ? -27.062 26.037 56.017 1.00 94.69 102 PRO A N 1
ATOM 800 C CA . PRO A 1 102 ? -26.801 27.435 55.711 1.00 94.69 102 PRO A CA 1
ATOM 801 C C . PRO A 1 102 ? -27.260 27.784 54.290 1.00 94.69 102 PRO A C 1
ATOM 803 O O . PRO A 1 102 ? -26.890 27.129 53.306 1.00 94.69 102 PRO A O 1
ATOM 806 N N . VAL A 1 103 ? -28.044 28.853 54.176 1.00 93.38 103 VAL A N 1
ATOM 807 C CA . VAL A 1 103 ? -28.657 29.336 52.936 1.00 93.38 103 VAL A CA 1
ATOM 808 C C . VAL A 1 103 ? -28.564 30.858 52.863 1.00 93.38 103 VAL A C 1
ATOM 810 O O . VAL A 1 103 ? -28.820 31.561 53.834 1.00 93.38 103 VAL A O 1
ATOM 813 N N . ILE A 1 104 ? -28.224 31.376 51.689 1.00 93.69 104 ILE A N 1
ATOM 814 C CA . ILE A 1 104 ? -28.346 32.788 51.337 1.00 93.69 104 ILE A CA 1
ATOM 815 C C . ILE A 1 104 ? -29.738 32.992 50.739 1.00 93.69 104 ILE A C 1
ATOM 817 O O . ILE A 1 104 ? -30.069 32.402 49.706 1.00 93.69 104 ILE A O 1
ATOM 821 N N . VAL A 1 105 ? -30.549 33.825 51.388 1.00 90.75 105 VAL A N 1
ATOM 822 C CA . VAL A 1 105 ? -31.888 34.179 50.903 1.00 90.75 105 VAL A CA 1
ATOM 823 C C . VAL A 1 105 ? -31.784 35.419 50.023 1.00 90.75 105 VAL A C 1
ATOM 825 O O . VAL A 1 105 ? -31.352 36.472 50.490 1.00 90.75 105 VAL A O 1
ATOM 828 N N . ARG A 1 106 ? -32.183 35.300 48.754 1.00 90.12 106 ARG A N 1
ATOM 829 C CA . ARG A 1 106 ? -32.245 36.412 47.797 1.00 90.12 106 ARG A CA 1
ATOM 830 C C . ARG A 1 106 ? -33.684 36.626 47.348 1.00 90.12 106 ARG A C 1
ATOM 832 O O . ARG A 1 106 ? -34.365 35.666 46.997 1.00 90.12 106 ARG A O 1
ATOM 839 N N . ASP A 1 107 ? -34.126 37.876 47.322 1.00 88.06 107 ASP A N 1
ATOM 840 C CA . ASP A 1 107 ? -35.408 38.234 46.715 1.00 88.06 107 ASP A CA 1
ATOM 841 C C . ASP A 1 107 ? -35.248 38.237 45.185 1.00 88.06 107 ASP A C 1
ATOM 843 O O . ASP A 1 107 ? -34.541 39.078 44.627 1.00 88.06 107 ASP A O 1
ATOM 847 N N . LEU A 1 108 ? -35.801 37.218 44.521 1.00 87.94 108 LEU A N 1
ATOM 848 C CA . LEU A 1 108 ? -35.602 36.941 43.095 1.00 87.94 108 LEU A CA 1
ATOM 849 C C . LEU A 1 108 ? -36.947 36.694 42.405 1.00 87.94 108 LEU A C 1
ATOM 851 O O . LEU A 1 108 ? -37.711 35.814 42.816 1.00 87.94 108 LEU A O 1
ATOM 855 N N . ASP A 1 109 ? -37.191 37.401 41.300 1.00 89.62 109 ASP A N 1
ATOM 856 C CA . ASP A 1 109 ? -38.293 37.073 40.393 1.00 89.62 109 ASP A CA 1
ATOM 857 C C . ASP A 1 109 ? -38.059 35.732 39.665 1.00 89.62 109 ASP A C 1
ATOM 859 O O . ASP A 1 109 ? -36.982 35.132 39.744 1.00 89.62 109 ASP A O 1
ATOM 863 N N . ASP A 1 110 ? -39.094 35.221 38.991 1.00 88.56 110 ASP A N 1
ATOM 864 C CA . ASP A 1 110 ? -39.059 33.904 38.337 1.00 88.56 110 ASP A CA 1
ATOM 865 C C . ASP A 1 110 ? -37.968 33.798 37.262 1.00 88.56 110 ASP A C 1
ATOM 867 O O . ASP A 1 110 ? -37.299 32.764 37.151 1.00 88.56 110 ASP A O 1
ATOM 871 N N . ASP A 1 111 ? -37.746 34.867 36.495 1.00 89.38 111 ASP A N 1
ATOM 872 C CA . ASP A 1 111 ? -36.764 34.874 35.412 1.00 89.38 111 ASP A CA 1
ATOM 873 C C . ASP A 1 111 ? -35.332 34.939 35.973 1.00 89.38 111 ASP A C 1
ATOM 875 O O . ASP A 1 111 ? -34.460 34.179 35.546 1.00 89.38 111 ASP A O 1
ATOM 879 N N . ALA A 1 112 ? -35.081 35.788 36.973 1.00 88.12 112 ALA A N 1
ATOM 880 C CA . ALA A 1 112 ? -33.792 35.906 37.649 1.00 88.12 112 ALA A CA 1
ATOM 881 C C . ALA A 1 112 ? -33.426 34.614 38.391 1.00 88.12 112 ALA A C 1
ATOM 883 O O . ALA A 1 112 ? -32.286 34.149 38.301 1.00 88.12 112 ALA A O 1
ATOM 884 N N . ALA A 1 113 ? -34.393 33.992 39.070 1.00 90.00 113 ALA A N 1
ATOM 885 C CA . ALA A 1 113 ? -34.200 32.704 39.726 1.00 90.00 113 ALA A CA 1
ATOM 886 C C . ALA A 1 113 ? -33.883 31.597 38.704 1.00 90.00 113 ALA A C 1
ATOM 888 O O . ALA A 1 113 ? -32.953 30.816 38.914 1.00 90.00 113 ALA A O 1
ATOM 889 N N . THR A 1 114 ? -34.579 31.579 37.560 1.00 90.56 114 THR A N 1
ATOM 890 C CA . THR A 1 114 ? -34.313 30.639 36.458 1.00 90.56 114 THR A CA 1
ATOM 891 C C . THR A 1 114 ? -32.898 30.794 35.901 1.00 90.56 114 THR A C 1
ATOM 893 O O . THR A 1 114 ? -32.200 29.795 35.715 1.00 90.56 114 THR A O 1
ATOM 896 N N . ILE A 1 115 ? -32.445 32.029 35.661 1.00 88.38 115 ILE A N 1
ATOM 897 C CA . ILE A 1 115 ? -31.102 32.303 35.128 1.00 88.38 115 ILE A CA 1
ATOM 898 C C . ILE A 1 115 ? -30.023 31.831 36.109 1.00 88.38 115 ILE A C 1
ATOM 900 O O . ILE A 1 115 ? -29.123 31.093 35.710 1.00 88.38 115 ILE A O 1
ATOM 904 N N . ILE A 1 116 ? -30.141 32.181 37.396 1.00 88.81 116 ILE A N 1
ATOM 905 C CA . ILE A 1 116 ? -29.176 31.772 38.432 1.00 88.81 116 ILE A CA 1
ATOM 906 C C . ILE A 1 116 ? -29.136 30.245 38.573 1.00 88.81 116 ILE A C 1
ATOM 908 O O . ILE A 1 116 ? -28.054 29.654 38.652 1.00 88.81 116 ILE A O 1
ATOM 912 N N . MET A 1 117 ? -30.304 29.597 38.581 1.00 90.69 117 MET A N 1
ATOM 913 C CA . MET A 1 117 ? -30.407 28.141 38.651 1.00 90.69 117 MET A CA 1
ATOM 914 C C . MET A 1 117 ? -29.675 27.493 37.472 1.00 90.69 117 MET A C 1
ATOM 916 O O . MET A 1 117 ? -28.802 26.649 37.687 1.00 90.69 117 MET A O 1
ATOM 920 N N . VAL A 1 118 ? -29.953 27.926 36.241 1.00 88.88 118 VAL A N 1
ATOM 921 C CA . VAL A 1 118 ? -29.318 27.378 35.037 1.00 88.88 118 VAL A CA 1
ATOM 922 C C . VAL A 1 118 ? -27.802 27.606 35.050 1.00 88.88 118 VAL A C 1
ATOM 924 O O . VAL A 1 118 ? -27.041 26.660 34.837 1.00 88.88 118 VAL A O 1
ATOM 927 N N . ASP A 1 119 ? -27.343 28.814 35.374 1.00 87.00 119 ASP A N 1
ATOM 928 C CA . ASP A 1 119 ? -25.919 29.166 35.323 1.00 87.00 119 ASP A CA 1
ATOM 929 C C . ASP A 1 119 ? -25.079 28.429 36.362 1.00 87.00 119 ASP A C 1
ATOM 931 O O . ASP A 1 119 ? -23.963 28.003 36.065 1.00 87.00 119 ASP A O 1
ATOM 935 N N . SER A 1 120 ? -25.641 28.172 37.545 1.00 83.62 120 SER A N 1
ATOM 936 C CA . SER A 1 120 ? -24.971 27.373 38.579 1.00 83.62 120 SER A CA 1
ATOM 937 C C . SER A 1 120 ? -24.767 25.897 38.193 1.00 83.62 120 SER A C 1
ATOM 939 O O . SER A 1 120 ? -23.981 25.193 38.829 1.00 83.62 120 SER A O 1
ATOM 941 N N . ASN A 1 121 ? -25.462 25.414 37.158 1.00 83.44 121 ASN A N 1
ATOM 942 C CA . ASN A 1 121 ? -25.424 24.021 36.713 1.00 83.44 121 ASN A CA 1
ATOM 943 C C . ASN A 1 121 ? -24.765 23.836 35.333 1.00 83.44 121 ASN A C 1
ATOM 945 O O . ASN A 1 121 ? -24.233 22.758 35.068 1.00 83.44 121 ASN A O 1
ATOM 949 N N . LEU A 1 122 ? -24.765 24.855 34.464 1.00 79.00 122 LEU A N 1
ATOM 950 C CA . LEU A 1 122 ? -24.244 24.758 33.090 1.00 79.00 122 LEU A CA 1
ATOM 951 C C . LEU A 1 122 ? -22.739 24.470 33.000 1.00 79.00 122 LEU A C 1
ATOM 953 O O . LEU A 1 122 ? -22.292 23.938 31.989 1.00 79.00 122 LEU A O 1
ATOM 957 N N . GLN A 1 123 ? -21.968 24.800 34.037 1.00 67.81 123 GLN A N 1
ATOM 958 C CA . GLN A 1 123 ? -20.518 24.566 34.092 1.00 67.81 123 GLN A CA 1
ATOM 959 C C . GLN A 1 123 ? -20.135 23.174 34.627 1.00 67.81 123 GLN A C 1
ATOM 961 O O . GLN A 1 123 ? -18.958 22.906 34.854 1.00 67.81 123 GLN A O 1
ATOM 966 N N . ARG A 1 124 ? -21.104 22.279 34.862 1.00 74.31 124 ARG A N 1
ATOM 967 C CA . ARG A 1 124 ? -20.815 20.896 35.268 1.00 74.31 124 ARG A CA 1
ATOM 968 C C . ARG A 1 124 ? -20.118 20.140 34.137 1.00 74.31 124 ARG A C 1
ATOM 970 O O . ARG A 1 124 ? -20.577 20.186 33.000 1.00 74.31 124 ARG A O 1
ATOM 977 N N . GLU A 1 125 ? -19.076 19.381 34.475 1.00 59.88 125 GLU A N 1
ATOM 978 C CA . GLU A 1 125 ? -18.319 18.580 33.500 1.00 59.88 125 GLU A CA 1
ATOM 979 C C . GLU A 1 125 ? -19.194 17.531 32.788 1.00 59.88 125 GLU A C 1
ATOM 981 O O . GLU A 1 125 ? -19.044 17.316 31.589 1.00 59.88 125 GLU A O 1
ATOM 986 N N . ASN A 1 126 ? -20.161 16.936 33.500 1.00 67.94 126 ASN A N 1
ATOM 987 C CA . ASN A 1 126 ? -20.969 15.806 33.022 1.00 67.94 126 ASN A CA 1
ATOM 988 C C . ASN A 1 126 ? -22.468 16.145 32.932 1.00 67.94 126 ASN A C 1
ATOM 990 O O . ASN A 1 126 ? -23.284 15.583 33.665 1.00 67.94 126 ASN A O 1
ATOM 994 N N . LEU A 1 127 ? -22.840 17.089 32.063 1.00 78.44 127 LEU A N 1
ATOM 995 C CA . LEU A 1 127 ? -24.239 17.472 31.844 1.00 78.44 127 LEU A CA 1
ATOM 996 C C . LEU A 1 127 ? -24.895 16.656 30.720 1.00 78.44 127 LEU A C 1
ATOM 998 O O . LEU A 1 127 ? -24.353 16.590 29.615 1.00 78.44 127 LEU A O 1
ATOM 1002 N N . LEU A 1 128 ? -26.078 16.075 30.967 1.00 82.31 128 LEU A N 1
ATOM 1003 C CA . LEU A 1 128 ? -26.774 15.299 29.936 1.00 82.31 128 LEU A CA 1
ATOM 1004 C C . LEU A 1 128 ? -27.262 16.200 28.784 1.00 82.31 128 LEU A C 1
ATOM 1006 O O . LEU A 1 128 ? -27.681 17.340 29.025 1.00 82.31 128 LEU A O 1
ATOM 1010 N N . PRO A 1 129 ? -27.299 15.694 27.535 1.00 83.44 129 PRO A N 1
ATOM 1011 C CA . PRO A 1 129 ? -27.798 16.457 26.393 1.00 83.44 129 PRO A CA 1
ATOM 1012 C C . PRO A 1 129 ? -29.227 16.986 26.580 1.00 83.44 129 PRO A C 1
ATOM 1014 O O . PRO A 1 129 ? -29.495 18.131 26.204 1.00 83.44 129 PRO A O 1
ATOM 1017 N N . SER A 1 130 ? -30.138 16.212 27.195 1.00 85.94 130 SER A N 1
ATOM 1018 C CA . SER A 1 130 ? -31.495 16.708 27.461 1.00 85.94 130 SER A CA 1
ATOM 1019 C C . SER A 1 130 ? -31.504 17.795 28.531 1.00 85.94 130 SER A C 1
ATOM 1021 O O . SER A 1 130 ? -32.195 18.796 28.375 1.00 85.94 130 SER A O 1
ATOM 1023 N N . GLU A 1 131 ? -30.741 17.625 29.615 1.00 88.06 131 GLU A N 1
ATOM 1024 C CA . GLU A 1 131 ? -30.668 18.604 30.706 1.00 88.06 131 GLU A CA 1
ATOM 1025 C C . GLU A 1 131 ? -30.167 19.948 30.170 1.00 88.06 131 GLU A C 1
ATOM 1027 O O . GLU A 1 131 ? -30.755 20.994 30.445 1.00 88.06 131 GLU A O 1
ATOM 1032 N N . ARG A 1 132 ? -29.148 19.909 29.304 1.00 88.38 132 ARG A N 1
ATOM 1033 C CA . ARG A 1 132 ? -28.627 21.080 28.594 1.00 88.38 132 ARG A CA 1
ATOM 1034 C C . ARG A 1 132 ? -29.673 21.728 27.687 1.00 88.38 132 ARG A C 1
ATOM 1036 O O . ARG A 1 132 ? -29.796 22.951 27.668 1.00 88.38 132 ARG A O 1
ATOM 1043 N N . ALA A 1 133 ? -30.448 20.922 26.963 1.00 89.81 133 ALA A N 1
ATOM 1044 C CA . ALA A 1 133 ? -31.521 21.400 26.096 1.00 89.81 133 ALA A CA 1
ATOM 1045 C C . ALA A 1 133 ? -32.625 22.140 26.869 1.00 89.81 133 ALA A C 1
ATOM 1047 O O . ALA A 1 133 ? -32.991 23.257 26.491 1.00 89.81 133 ALA A O 1
ATOM 1048 N N . PHE A 1 134 ? -33.124 21.561 27.967 1.00 90.44 134 PHE A N 1
ATOM 1049 C CA . PHE A 1 134 ? -34.132 22.212 28.809 1.00 90.44 134 PHE A CA 1
ATOM 1050 C C . PHE A 1 134 ? -33.579 23.452 29.509 1.00 90.44 134 PHE A C 1
ATOM 1052 O O . PHE A 1 134 ? -34.242 24.487 29.503 1.00 90.44 134 PHE A O 1
ATOM 1059 N N . ALA A 1 135 ? -32.346 23.399 30.015 1.00 90.56 135 ALA A N 1
ATOM 1060 C CA . ALA A 1 135 ? -31.687 24.548 30.628 1.00 90.56 135 ALA A CA 1
ATOM 1061 C C . ALA A 1 135 ? -31.561 25.732 29.653 1.00 90.56 135 ALA A C 1
ATOM 1063 O O . ALA A 1 135 ? -31.909 26.864 29.992 1.00 90.56 135 ALA A O 1
ATOM 1064 N N . TYR A 1 136 ? -31.143 25.474 28.409 1.00 91.56 136 TYR A N 1
ATOM 1065 C CA . TYR A 1 136 ? -31.085 26.502 27.367 1.00 91.56 136 TYR A CA 1
ATOM 1066 C C . TYR A 1 136 ? -32.452 27.051 26.990 1.00 91.56 136 TYR A C 1
ATOM 1068 O O . TYR A 1 136 ? -32.569 28.256 26.783 1.00 91.56 136 TYR A O 1
ATOM 1076 N N . LYS A 1 137 ? -33.488 26.209 26.935 1.00 92.38 137 LYS A N 1
ATOM 1077 C CA . LYS A 1 137 ? -34.857 26.669 26.686 1.00 92.38 137 LYS A CA 1
ATOM 1078 C C . LYS A 1 137 ? -35.336 27.595 27.800 1.00 92.38 137 LYS A C 1
ATOM 1080 O O . LYS A 1 137 ? -35.781 28.698 27.507 1.00 92.38 137 LYS A O 1
ATOM 1085 N N . MET A 1 138 ? -35.191 27.180 29.058 1.00 91.00 138 MET A N 1
ATOM 1086 C CA . MET A 1 138 ? -35.608 27.968 30.220 1.00 91.00 138 MET A CA 1
ATOM 1087 C C . MET A 1 138 ? -34.882 29.314 30.279 1.00 91.00 138 MET A C 1
ATOM 1089 O O . MET A 1 138 ? -35.527 30.354 30.380 1.00 91.00 138 MET A O 1
ATOM 1093 N N . LYS A 1 139 ? -33.552 29.315 30.124 1.00 89.88 139 LYS A N 1
ATOM 1094 C CA . LYS A 1 139 ? -32.754 30.548 30.140 1.00 89.88 139 LYS A CA 1
ATOM 1095 C C . LYS A 1 139 ? -33.080 31.472 28.963 1.00 89.88 139 LYS A C 1
ATOM 1097 O O . LYS A 1 139 ? -33.140 32.687 29.132 1.00 89.88 139 LYS A O 1
ATOM 1102 N N . LEU A 1 140 ? -33.317 30.911 27.774 1.00 89.44 140 LEU A N 1
ATOM 1103 C CA . LEU A 1 140 ? -33.707 31.686 26.598 1.00 89.44 140 LEU A CA 1
ATOM 1104 C C . LEU A 1 140 ? -35.059 32.384 26.794 1.00 89.44 140 LEU A C 1
ATOM 1106 O O . LEU A 1 140 ? -35.184 33.548 26.421 1.00 89.44 140 LEU A O 1
ATOM 1110 N N . GLU A 1 141 ? -36.054 31.695 27.357 1.00 89.31 141 GLU A N 1
ATOM 1111 C CA . GLU A 1 141 ? -37.364 32.293 27.641 1.00 89.31 141 GLU A CA 1
ATOM 1112 C C . GLU A 1 141 ? -37.278 33.343 28.757 1.00 89.31 141 GLU A C 1
ATOM 1114 O O . GLU A 1 141 ? -37.790 34.445 28.575 1.00 89.31 141 GLU A O 1
ATOM 1119 N N . ALA A 1 142 ? -36.520 33.081 29.828 1.00 87.50 142 ALA A N 1
ATOM 1120 C CA . ALA A 1 142 ? -36.296 34.053 30.902 1.00 87.50 142 ALA A CA 1
ATOM 1121 C C . ALA A 1 142 ? -35.650 35.358 30.393 1.00 87.50 142 ALA A C 1
ATOM 1123 O O . ALA A 1 142 ? -36.132 36.457 30.665 1.00 87.50 142 ALA A O 1
ATOM 1124 N N . ILE A 1 143 ? -34.606 35.262 29.559 1.00 85.19 143 ILE A N 1
ATOM 1125 C CA . ILE A 1 143 ? -33.960 36.444 28.956 1.00 85.19 143 ILE A CA 1
ATOM 1126 C C . ILE A 1 143 ? -34.921 37.192 28.017 1.00 85.19 143 ILE A C 1
ATOM 1128 O O . ILE A 1 143 ? -34.891 38.424 27.943 1.00 85.19 143 ILE A O 1
ATOM 1132 N N . LYS A 1 144 ? -35.790 36.478 27.288 1.00 83.38 144 LYS A N 1
ATOM 1133 C CA . LYS A 1 144 ? -36.804 37.115 26.432 1.00 83.38 144 LYS A CA 1
ATOM 1134 C C . LYS A 1 144 ? -37.840 37.881 27.254 1.00 83.38 144 LYS A C 1
ATOM 1136 O O . LYS A 1 144 ? -38.200 38.985 26.851 1.00 83.38 144 LYS A O 1
ATOM 1141 N N . HIS A 1 145 ? -38.294 37.330 28.379 1.00 82.69 145 HIS A N 1
ATOM 1142 C CA . HIS A 1 145 ? -39.258 37.981 29.269 1.00 82.69 145 HIS A CA 1
ATOM 1143 C C . HIS A 1 145 ? -38.682 39.243 29.926 1.00 82.69 145 HIS A C 1
ATOM 1145 O O . HIS A 1 145 ? -39.337 40.288 29.926 1.00 82.69 145 HIS A O 1
ATOM 1151 N N . GLN A 1 146 ? -37.415 39.203 30.349 1.00 73.75 146 GLN A N 1
ATOM 1152 C CA . GLN A 1 146 ? -36.699 40.378 30.866 1.00 73.75 146 GLN A CA 1
ATOM 1153 C C . GLN A 1 146 ? -36.488 41.475 29.800 1.00 73.75 146 GLN A C 1
ATOM 1155 O O . GLN A 1 146 ? -36.328 42.653 30.119 1.00 73.75 146 GLN A O 1
ATOM 1160 N N . GLY A 1 147 ? -36.515 41.115 28.512 1.00 64.75 147 GLY A N 1
ATOM 1161 C CA . GLY A 1 147 ? -36.273 42.006 27.374 1.00 64.75 147 GLY A CA 1
ATOM 1162 C C . GLY A 1 147 ? -37.446 42.889 26.918 1.00 64.75 147 GLY A C 1
ATOM 1163 O O . GLY A 1 147 ? -37.335 43.513 25.861 1.00 64.75 147 GLY A O 1
ATOM 1164 N N . ALA A 1 148 ? -38.550 42.980 27.667 1.00 48.78 148 ALA A N 1
ATOM 1165 C CA . ALA A 1 148 ? -39.833 43.551 27.223 1.00 48.78 148 ALA A CA 1
ATOM 1166 C C . ALA A 1 148 ? -39.926 45.096 27.073 1.00 48.78 148 ALA A C 1
ATOM 1168 O O . ALA A 1 148 ? -41.021 45.656 27.133 1.00 48.78 148 ALA A O 1
ATOM 1169 N N . ARG A 1 149 ? -38.821 45.812 26.813 1.00 48.25 149 ARG A N 1
ATOM 1170 C CA . ARG A 1 149 ? -38.861 47.206 26.319 1.00 48.25 149 ARG A CA 1
ATOM 1171 C C . ARG A 1 149 ? -37.908 47.416 25.147 1.00 48.25 149 ARG A C 1
ATOM 1173 O O . ARG A 1 149 ? -36.720 47.684 25.314 1.00 48.25 149 ARG A O 1
ATOM 1180 N N . THR A 1 150 ? -38.447 47.279 23.940 1.00 48.50 150 THR A N 1
ATOM 1181 C CA . THR A 1 150 ? -37.792 47.598 22.658 1.00 48.50 150 THR A CA 1
ATOM 1182 C C . THR A 1 150 ? -37.933 49.071 22.251 1.00 48.50 150 THR A C 1
ATOM 1184 O O . THR A 1 150 ? -37.545 49.435 21.147 1.00 48.50 150 THR A O 1
ATOM 1187 N N . ASP A 1 151 ? -38.495 49.927 23.106 1.00 48.53 151 ASP A N 1
ATOM 1188 C CA . ASP A 1 151 ? -38.949 51.282 22.772 1.00 48.53 151 ASP A CA 1
ATOM 1189 C C . ASP A 1 151 ? -37.992 52.425 23.171 1.00 48.53 151 ASP A C 1
ATOM 1191 O O . ASP A 1 151 ? -38.261 53.570 22.815 1.00 48.53 151 ASP A O 1
ATOM 1195 N N . LEU A 1 152 ? -36.873 52.164 23.868 1.00 47.16 152 LEU A N 1
ATOM 1196 C CA . LEU A 1 152 ? -36.077 53.232 24.511 1.00 47.16 152 LEU A CA 1
ATOM 1197 C C . LEU A 1 152 ? -34.557 53.267 24.250 1.00 47.16 152 LEU A C 1
ATOM 1199 O O . LEU A 1 152 ? -33.857 53.984 24.964 1.00 47.16 152 LEU A O 1
ATOM 1203 N N . THR A 1 153 ? -33.998 52.593 23.240 1.00 45.75 153 THR A N 1
ATOM 1204 C CA . THR A 1 153 ? -32.538 52.677 22.993 1.00 45.75 153 THR A CA 1
ATOM 1205 C C . THR A 1 153 ? -32.146 52.843 21.523 1.00 45.75 153 THR A C 1
ATOM 1207 O O . THR A 1 153 ? -32.587 52.113 20.640 1.00 45.75 153 THR A O 1
ATOM 1210 N N . SER A 1 154 ? -31.300 53.850 21.259 1.00 45.19 154 SER A N 1
ATOM 1211 C CA . SER A 1 154 ? -30.801 54.207 19.924 1.00 45.19 154 SER A CA 1
ATOM 1212 C C . SER A 1 154 ? -29.680 53.274 19.446 1.00 45.19 154 SER A C 1
ATOM 1214 O O . SER A 1 154 ? -28.817 52.884 20.227 1.00 45.19 154 SER A O 1
ATOM 1216 N N . VAL A 1 155 ? -29.657 52.998 18.141 1.00 43.16 155 VAL A N 1
ATOM 1217 C CA . VAL A 1 155 ? -28.835 51.990 17.434 1.00 43.16 155 VAL A CA 1
ATOM 1218 C C . VAL A 1 155 ? -27.336 52.353 17.319 1.00 43.16 155 VAL A C 1
ATOM 1220 O O . VAL A 1 155 ? -26.558 51.597 16.747 1.00 43.16 155 VAL A O 1
ATOM 1223 N N . GLN A 1 156 ? -26.888 53.501 17.834 1.00 48.00 156 GLN A N 1
ATOM 1224 C CA . GLN A 1 156 ? -25.610 54.091 17.411 1.00 48.00 156 GLN A CA 1
ATOM 1225 C C . GLN A 1 156 ? -24.343 53.679 18.177 1.00 48.00 156 GLN A C 1
ATOM 1227 O O . GLN A 1 156 ? -23.271 54.067 17.722 1.00 48.00 156 GLN A O 1
ATOM 1232 N N . VAL A 1 157 ? -24.399 52.909 19.276 1.00 47.91 157 VAL A N 1
ATOM 1233 C CA . VAL A 1 157 ? -23.170 52.631 20.064 1.00 47.91 157 VAL A CA 1
ATOM 1234 C C . VAL A 1 157 ? -22.877 51.150 20.350 1.00 47.91 157 VAL A C 1
ATOM 1236 O O . VAL A 1 157 ? -21.712 50.825 20.511 1.00 47.91 157 VAL A O 1
ATOM 1239 N N . GLU A 1 158 ? -23.833 50.215 20.290 1.00 43.06 158 GLU A N 1
ATOM 1240 C CA . GLU A 1 158 ? -23.541 48.767 20.373 1.00 43.06 158 GLU A CA 1
ATOM 1241 C C . GLU A 1 158 ? -24.728 47.936 19.845 1.00 43.06 158 GLU A C 1
ATOM 1243 O O . GLU A 1 158 ? -25.886 48.227 20.156 1.00 43.06 158 GLU A O 1
ATOM 1248 N N . GLN A 1 159 ? -24.477 46.902 19.029 1.00 48.22 159 GLN A N 1
ATOM 1249 C CA . GLN A 1 159 ? -25.536 45.983 18.588 1.00 48.22 159 GLN A CA 1
ATOM 1250 C C . GLN A 1 159 ? -25.944 45.082 19.760 1.00 48.22 159 GLN A C 1
ATOM 1252 O O . GLN A 1 159 ? -25.143 44.277 20.234 1.00 48.22 159 GLN A O 1
ATOM 1257 N N . LYS A 1 160 ? -27.196 45.190 20.222 1.00 55.44 160 LYS A N 1
ATOM 1258 C CA . LYS A 1 160 ? -27.737 44.295 21.254 1.00 55.44 160 LYS A CA 1
ATOM 1259 C C . LYS A 1 160 ? -27.695 42.855 20.725 1.00 55.44 160 LYS A C 1
ATOM 1261 O O . LYS A 1 160 ? -28.309 42.561 19.698 1.00 55.44 160 LYS A O 1
ATOM 1266 N N . LEU A 1 161 ? -26.963 41.971 21.408 1.00 60.38 161 LEU A N 1
ATOM 1267 C CA . LEU A 1 161 ? -26.955 40.540 21.096 1.00 60.38 161 LEU A CA 1
ATOM 1268 C C . LEU A 1 161 ? -28.394 40.013 21.136 1.00 60.38 161 LEU A C 1
ATOM 1270 O O . LEU A 1 161 ? -29.179 40.386 22.011 1.00 60.38 161 LEU A O 1
ATOM 1274 N N . SER A 1 162 ? -28.754 39.145 20.190 1.00 74.56 162 SER A N 1
ATOM 1275 C CA . SER A 1 162 ? -30.047 38.465 20.271 1.00 74.56 162 SER A CA 1
ATOM 1276 C C . SER A 1 162 ? -30.065 37.554 21.506 1.00 74.56 162 SER A C 1
ATOM 1278 O O . SER A 1 162 ? -29.013 37.063 21.914 1.00 74.56 162 SER A O 1
ATOM 1280 N N . ALA A 1 163 ? -31.236 37.293 22.102 1.00 78.25 163 ALA A N 1
ATOM 1281 C CA . ALA A 1 163 ? -31.334 36.491 23.332 1.00 78.25 163 ALA A CA 1
ATOM 1282 C C . ALA A 1 163 ? -30.602 35.137 23.218 1.00 78.25 163 ALA A C 1
ATOM 1284 O O . ALA A 1 163 ? -29.904 34.717 24.134 1.00 78.25 163 ALA A O 1
ATOM 1285 N N . ARG A 1 164 ? -30.664 34.491 22.045 1.00 80.19 164 ARG A N 1
ATOM 1286 C CA . ARG A 1 164 ? -29.924 33.248 21.757 1.00 80.19 164 ARG A CA 1
ATOM 1287 C C . ARG A 1 164 ? -28.401 33.426 21.734 1.00 80.19 164 ARG A C 1
ATOM 1289 O O . ARG A 1 164 ? -27.690 32.504 22.112 1.00 80.19 164 ARG A O 1
ATOM 1296 N N . ASP A 1 165 ? -27.899 34.574 21.283 1.00 80.12 165 ASP A N 1
ATOM 1297 C CA . ASP A 1 165 ? -26.461 34.857 21.225 1.00 80.12 165 ASP A CA 1
ATOM 1298 C C . ASP A 1 165 ? -25.931 35.252 22.607 1.00 80.12 165 ASP A C 1
ATOM 1300 O O . ASP A 1 165 ? -24.802 34.908 22.948 1.00 80.12 165 ASP A O 1
ATOM 1304 N N . GLN A 1 166 ? -26.765 35.898 23.428 1.00 82.88 166 GLN A N 1
ATOM 1305 C CA . GLN A 1 166 ? -26.469 36.131 24.839 1.00 82.88 166 GLN A CA 1
ATOM 1306 C C . GLN A 1 166 ? -26.359 34.807 25.608 1.00 82.88 166 GLN A C 1
ATOM 1308 O O . GLN A 1 166 ? -25.335 34.566 26.245 1.00 82.88 166 GLN A O 1
ATOM 1313 N N . VAL A 1 167 ? -27.344 33.907 25.461 1.00 85.06 167 VAL A N 1
ATOM 1314 C CA . VAL A 1 167 ? -27.279 32.553 26.046 1.00 85.06 167 VAL A CA 1
ATOM 1315 C C . VAL A 1 167 ? -26.032 31.816 25.567 1.00 85.06 167 VAL A C 1
ATOM 1317 O O . VAL A 1 167 ? -25.347 31.198 26.375 1.00 85.06 167 VAL A O 1
ATOM 1320 N N . ALA A 1 168 ? -25.704 31.900 24.272 1.00 85.19 168 ALA A N 1
ATOM 1321 C CA . ALA A 1 168 ? -24.521 31.238 23.735 1.00 85.19 168 ALA A CA 1
ATOM 1322 C C . ALA A 1 168 ? -23.230 31.764 24.375 1.00 85.19 168 ALA A C 1
ATOM 1324 O O . ALA A 1 168 ? -22.408 30.971 24.820 1.00 85.19 168 ALA A O 1
ATOM 1325 N N . LYS A 1 169 ? -23.077 33.089 24.479 1.00 82.44 169 LYS A N 1
ATOM 1326 C CA . LYS A 1 169 ? -21.899 33.717 25.087 1.00 82.44 169 LYS A CA 1
ATOM 1327 C C . LYS A 1 169 ? -21.736 33.326 26.557 1.00 82.44 169 LYS A C 1
ATOM 1329 O O . LYS A 1 169 ? -20.640 32.961 26.966 1.00 82.44 169 LYS A O 1
ATOM 1334 N N . GLU A 1 170 ? -22.812 33.392 27.335 1.00 81.94 170 GLU A N 1
ATOM 1335 C CA . GLU A 1 170 ? -22.785 33.096 28.773 1.00 81.94 170 GLU A CA 1
ATOM 1336 C C . GLU A 1 170 ? -22.585 31.599 29.057 1.00 81.94 170 GLU A C 1
ATOM 1338 O O . GLU A 1 170 ? -21.937 31.240 30.035 1.00 81.94 170 GLU A O 1
ATOM 1343 N N . ALA A 1 171 ? -23.080 30.722 28.179 1.00 79.38 171 ALA A N 1
ATOM 1344 C CA . ALA A 1 171 ? -22.917 29.275 28.298 1.00 79.38 171 ALA A CA 1
ATOM 1345 C C . ALA A 1 171 ? -21.646 28.717 27.623 1.00 79.38 171 ALA A C 1
ATOM 1347 O O . ALA A 1 171 ? -21.473 27.498 27.587 1.00 79.38 171 ALA A O 1
ATOM 1348 N N . GLY A 1 172 ? -20.788 29.572 27.049 1.00 81.00 172 GLY A N 1
ATOM 1349 C CA . GLY A 1 172 ? -19.562 29.156 26.353 1.00 81.00 172 GLY A CA 1
ATOM 1350 C C . GLY A 1 172 ? -19.788 28.448 25.008 1.00 81.00 172 GLY A C 1
ATOM 1351 O O . GLY A 1 172 ? -18.919 27.713 24.542 1.00 81.00 172 GLY A O 1
ATOM 1352 N N . GLU A 1 173 ? -20.944 28.645 24.374 1.00 82.12 173 GLU A N 1
ATOM 1353 C CA . GLU A 1 173 ? -21.297 28.035 23.092 1.00 82.12 173 GLU A CA 1
ATOM 1354 C C . GLU A 1 173 ? -20.871 28.874 21.887 1.00 82.12 173 GLU A C 1
ATOM 1356 O O . GLU A 1 173 ? -20.844 30.104 21.917 1.00 82.12 173 GLU A O 1
ATOM 1361 N N . ARG A 1 174 ? -20.591 28.201 20.763 1.00 76.25 174 ARG A N 1
ATOM 1362 C CA . ARG A 1 174 ? -20.006 28.852 19.575 1.00 76.25 174 ARG A CA 1
ATOM 1363 C C . ARG A 1 174 ? -20.955 29.821 18.869 1.00 76.25 174 ARG A C 1
ATOM 1365 O O . ARG A 1 174 ? -20.495 30.693 18.138 1.00 76.25 174 ARG A O 1
ATOM 1372 N N . SER A 1 175 ? -22.270 29.629 18.992 1.00 82.75 175 SER A N 1
ATOM 1373 C CA . SER A 1 175 ? -23.272 30.485 18.341 1.00 82.75 175 SER A CA 1
ATOM 1374 C C . SER A 1 175 ? -24.666 30.326 18.946 1.00 82.75 175 SER A C 1
ATOM 1376 O O . SER A 1 175 ? -25.024 29.241 19.412 1.00 82.75 175 SER A O 1
ATOM 1378 N N . GLY A 1 176 ? -25.519 31.347 18.812 1.00 79.31 176 GLY A N 1
ATOM 1379 C CA . GLY A 1 176 ? -26.941 31.228 19.148 1.00 79.31 176 GLY A CA 1
ATOM 1380 C C . GLY A 1 176 ? -27.695 30.190 18.305 1.00 79.31 176 GLY A C 1
ATOM 1381 O O . GLY A 1 176 ? -28.743 29.699 18.718 1.00 79.31 176 GLY A O 1
ATOM 1382 N N . ILE A 1 177 ? -27.167 29.787 17.141 1.00 78.81 177 ILE A N 1
ATOM 1383 C CA . ILE A 1 177 ? -27.727 28.679 16.345 1.00 78.81 177 ILE A CA 1
ATOM 1384 C C . ILE A 1 177 ? -27.564 27.350 17.085 1.00 78.81 177 ILE A C 1
ATOM 1386 O O . ILE A 1 177 ? -28.474 26.525 17.065 1.00 78.81 177 ILE A O 1
ATOM 1390 N N . GLN A 1 178 ? -26.425 27.140 17.741 1.00 77.06 178 GLN A N 1
ATOM 1391 C CA . GLN A 1 178 ? -26.167 25.925 18.507 1.00 77.06 178 GLN A CA 1
ATOM 1392 C C . GLN A 1 178 ? -27.113 25.816 19.708 1.00 77.06 178 GLN A C 1
ATOM 1394 O O . GLN A 1 178 ? -27.701 24.757 19.914 1.00 77.06 178 GLN A O 1
ATOM 1399 N N . VAL A 1 179 ? -27.369 26.930 20.401 1.00 83.50 179 VAL A N 1
ATOM 1400 C CA . VAL A 1 179 ? -28.404 27.018 21.446 1.00 83.50 179 VAL A CA 1
ATOM 1401 C C . VAL A 1 179 ? -29.771 26.613 20.887 1.00 83.50 179 VAL A C 1
ATOM 1403 O O . VAL A 1 179 ? -30.430 25.741 21.443 1.00 83.50 179 VAL A O 1
ATOM 1406 N N . MET A 1 180 ? -30.172 27.155 19.732 1.00 83.62 180 MET A N 1
ATOM 1407 C CA . MET A 1 180 ? -31.452 26.794 19.105 1.00 83.62 180 MET A CA 1
ATOM 1408 C C . MET A 1 180 ? -31.531 25.325 18.668 1.00 83.62 180 MET A C 1
ATOM 1410 O O . MET A 1 180 ? -32.618 24.752 18.677 1.00 83.62 180 MET A O 1
ATOM 1414 N N . ARG A 1 181 ? -30.411 24.695 18.290 1.00 80.88 181 ARG A N 1
ATOM 1415 C CA . ARG A 1 181 ? -30.374 23.254 17.987 1.00 80.88 181 ARG A CA 1
ATOM 1416 C C . ARG A 1 181 ? -30.652 22.418 19.231 1.00 80.88 181 ARG A C 1
ATOM 1418 O O . ARG A 1 181 ? -31.456 21.501 19.144 1.00 80.88 181 ARG A O 1
ATOM 1425 N N . TYR A 1 182 ? -30.052 22.766 20.367 1.00 83.62 182 TYR A N 1
ATOM 1426 C CA . TYR A 1 182 ? -30.352 22.117 21.643 1.00 83.62 182 TYR A CA 1
ATOM 1427 C C . TYR A 1 182 ? -31.805 22.339 22.065 1.00 83.62 182 TYR A C 1
ATOM 1429 O O . TYR A 1 182 ? -32.481 21.383 22.417 1.00 83.62 182 TYR A O 1
ATOM 1437 N N . VAL A 1 183 ? -32.328 23.565 21.954 1.00 86.62 183 VAL A N 1
ATOM 1438 C CA . VAL A 1 183 ? -33.730 23.860 22.305 1.00 86.62 183 VAL A CA 1
ATOM 1439 C C . VAL A 1 183 ? -34.711 22.998 21.501 1.00 86.62 183 VAL A C 1
ATOM 1441 O O . VAL A 1 183 ? -35.685 22.509 22.070 1.00 86.62 183 VAL A O 1
ATOM 1444 N N . ARG A 1 184 ? -34.435 22.723 20.218 1.00 84.38 184 ARG A N 1
ATOM 1445 C CA . ARG A 1 184 ? -35.259 21.812 19.396 1.00 84.38 184 ARG A CA 1
ATOM 1446 C C . ARG A 1 184 ? -35.319 20.383 19.938 1.00 84.38 184 ARG A C 1
ATOM 1448 O O . ARG A 1 184 ? -36.315 19.709 19.718 1.00 84.38 184 ARG A O 1
ATOM 1455 N N . LEU A 1 185 ? -34.305 19.919 20.671 1.00 83.38 185 LEU A N 1
ATOM 1456 C CA . LEU A 1 185 ? -34.329 18.583 21.283 1.00 83.38 185 LEU A CA 1
ATOM 1457 C C . LEU A 1 185 ? -35.424 18.463 22.352 1.00 83.38 185 LEU A C 1
ATOM 1459 O O . LEU A 1 185 ? -35.910 17.367 22.598 1.00 83.38 185 LEU A O 1
ATOM 1463 N N . THR A 1 186 ? -35.870 19.581 22.937 1.00 86.38 186 THR A N 1
ATOM 1464 C CA . THR A 1 186 ? -36.996 19.590 23.891 1.00 86.38 186 THR A CA 1
ATOM 1465 C C . THR A 1 186 ? -38.357 19.316 23.243 1.00 86.38 186 THR A C 1
ATOM 1467 O O . THR A 1 186 ? -39.345 19.179 23.958 1.00 86.38 186 THR A O 1
ATOM 1470 N N . GLU A 1 187 ? -38.428 19.281 21.908 1.00 86.62 187 GLU A N 1
ATOM 1471 C CA . GLU A 1 187 ? -39.644 18.980 21.137 1.00 86.62 187 GLU A CA 1
ATOM 1472 C C . GLU A 1 187 ? -39.736 17.494 20.750 1.00 86.62 187 GLU A C 1
ATOM 1474 O O . GLU A 1 187 ? -40.713 17.078 20.128 1.00 86.62 187 GLU A O 1
ATOM 1479 N N . LEU A 1 188 ? -38.724 16.688 21.094 1.00 80.31 188 LEU A N 1
ATOM 1480 C CA . LEU A 1 188 ? -38.745 15.244 20.875 1.00 80.31 188 LEU A CA 1
ATOM 1481 C C . LEU A 1 188 ? -39.822 14.574 21.739 1.00 80.31 188 LEU A C 1
ATOM 1483 O O . LEU A 1 188 ? -40.100 15.004 22.859 1.00 80.31 188 LEU A O 1
ATOM 1487 N N . ILE A 1 189 ? -40.396 13.483 21.224 1.00 82.31 189 ILE A N 1
ATOM 1488 C CA . ILE A 1 189 ? -41.276 12.615 22.016 1.00 82.31 189 ILE A CA 1
ATOM 1489 C C . ILE A 1 189 ? -40.490 11.979 23.179 1.00 82.31 189 ILE A C 1
ATOM 1491 O O . ILE A 1 189 ? -39.280 11.769 23.025 1.00 82.31 189 ILE A O 1
ATOM 1495 N N . PRO A 1 190 ? -41.138 11.667 24.318 1.00 76.19 190 PRO A N 1
ATOM 1496 C CA . PRO A 1 190 ? -40.463 11.151 25.511 1.00 76.19 190 PRO A CA 1
ATOM 1497 C C . PRO A 1 190 ? -39.545 9.957 25.236 1.00 76.19 190 PRO A C 1
ATOM 1499 O O . PRO A 1 190 ? -38.427 9.924 25.733 1.00 76.19 190 PRO A O 1
ATOM 1502 N N . GLU A 1 191 ? -39.959 9.037 24.363 1.00 71.62 191 GLU A N 1
ATOM 1503 C CA . GLU A 1 191 ? -39.184 7.849 24.005 1.00 71.62 191 GLU A CA 1
ATOM 1504 C C . GLU A 1 191 ? -37.853 8.216 23.329 1.00 71.62 191 GLU A C 1
ATOM 1506 O O . GLU A 1 191 ? -36.814 7.642 23.641 1.00 71.62 191 GLU A O 1
ATOM 1511 N N . LEU A 1 192 ? -37.857 9.210 22.432 1.00 70.75 192 LEU A N 1
ATOM 1512 C CA . LEU A 1 192 ? -36.639 9.680 21.762 1.00 70.75 192 LEU A CA 1
ATOM 1513 C C . LEU A 1 192 ? -35.774 10.540 22.688 1.00 70.75 192 LEU A C 1
ATOM 1515 O O . LEU A 1 192 ? -34.545 10.504 22.610 1.00 70.75 192 LEU A O 1
ATOM 1519 N N . LEU A 1 193 ? -36.403 11.303 23.578 1.00 71.44 193 LEU A N 1
ATOM 1520 C CA . LEU A 1 193 ? -35.711 12.106 24.578 1.00 71.44 193 LEU A CA 1
ATOM 1521 C C . LEU A 1 193 ? -34.980 11.223 25.606 1.00 71.44 193 LEU A C 1
ATOM 1523 O O . LEU A 1 193 ? -33.854 11.539 25.988 1.00 71.44 193 LEU A O 1
ATOM 1527 N N . ASP A 1 194 ? -35.571 10.090 25.989 1.00 69.50 194 ASP A N 1
ATOM 1528 C CA . ASP A 1 194 ? -34.930 9.092 26.848 1.00 69.50 194 ASP A CA 1
ATOM 1529 C C . ASP A 1 194 ? -33.751 8.415 26.133 1.00 69.50 194 ASP A C 1
ATOM 1531 O O . ASP A 1 194 ? -32.684 8.260 26.731 1.00 69.50 194 ASP A O 1
ATOM 1535 N N . THR A 1 195 ? -33.863 8.126 24.828 1.00 67.50 195 THR A N 1
ATOM 1536 C CA . THR A 1 195 ? -32.716 7.632 24.035 1.00 67.50 195 THR A CA 1
ATOM 1537 C C . THR A 1 195 ? -31.610 8.669 23.832 1.00 67.50 195 THR A C 1
ATOM 1539 O O . THR A 1 195 ? -30.465 8.294 23.627 1.00 67.50 195 THR A O 1
ATOM 1542 N N . LEU A 1 196 ? -31.908 9.970 23.919 1.00 60.66 196 LEU A N 1
ATOM 1543 C CA . LEU A 1 196 ? -30.898 11.035 23.843 1.00 60.66 196 LEU A CA 1
ATOM 1544 C C . LEU A 1 196 ? -30.008 11.070 25.101 1.00 60.66 196 LEU A C 1
ATOM 1546 O O . LEU A 1 196 ? -28.854 11.491 25.044 1.00 60.66 196 LEU A O 1
ATOM 1550 N N . ASN A 1 197 ? -30.575 10.666 26.242 1.00 61.12 197 ASN A N 1
ATOM 1551 C CA . ASN A 1 197 ? -29.891 10.569 27.534 1.00 61.12 197 ASN A CA 1
ATOM 1552 C C . ASN A 1 197 ? -29.254 9.211 27.779 1.00 61.12 197 ASN A C 1
ATOM 1554 O O . ASN A 1 197 ? -28.439 9.081 28.697 1.00 61.12 197 ASN A O 1
ATOM 1558 N N . TRP A 1 198 ? -29.617 8.218 26.966 1.00 43.66 198 TRP A N 1
ATOM 1559 C CA . TRP A 1 198 ? -28.783 7.057 26.755 1.00 43.66 198 TRP A CA 1
ATOM 1560 C C . TRP A 1 198 ? -27.484 7.569 26.143 1.00 43.66 198 TRP A C 1
ATOM 1562 O O . TRP A 1 198 ? -27.343 7.730 24.932 1.00 43.66 198 TRP A O 1
ATOM 1572 N N . PHE A 1 199 ? -26.522 7.865 27.015 1.00 42.25 199 PHE A N 1
ATOM 1573 C CA . PHE A 1 199 ? -25.140 7.674 26.642 1.00 42.25 199 PHE A CA 1
ATOM 1574 C C . PHE A 1 199 ? -25.120 6.282 26.007 1.00 42.25 199 PHE A C 1
ATOM 1576 O O . PHE A 1 199 ? -25.390 5.297 26.694 1.00 42.25 199 PHE A O 1
ATOM 1583 N N . GLU A 1 200 ? -24.794 6.179 24.713 1.00 33.84 200 GLU A N 1
ATOM 1584 C CA . GLU A 1 200 ? -23.911 5.077 24.339 1.00 33.84 200 GLU A CA 1
ATOM 1585 C C . GLU A 1 200 ? -22.888 5.048 25.465 1.00 33.84 200 GLU A C 1
ATOM 1587 O O . GLU A 1 200 ? -22.278 6.107 25.683 1.00 33.84 200 GLU A O 1
ATOM 1592 N N . PRO A 1 201 ? -22.846 3.983 26.297 1.00 37.91 201 PRO A N 1
ATOM 1593 C CA . PRO A 1 201 ? -21.926 3.954 27.410 1.00 37.91 201 PRO A CA 1
ATOM 1594 C C . PRO A 1 201 ? -20.614 4.341 26.784 1.00 37.91 201 PRO A C 1
ATOM 1596 O O . PRO A 1 201 ? -20.155 3.677 25.851 1.00 37.91 201 PRO A O 1
ATOM 1599 N N . SER A 1 202 ? -20.105 5.508 27.195 1.00 35.78 202 SER A N 1
ATOM 1600 C CA . SER A 1 202 ? -18.811 5.906 26.709 1.00 35.78 202 SER A CA 1
ATOM 1601 C C . SER A 1 202 ? -17.950 4.695 27.036 1.00 35.78 202 SER A C 1
ATOM 1603 O O . SER A 1 202 ? -18.028 4.221 28.178 1.00 35.78 202 SER A O 1
ATOM 1605 N N . PRO A 1 203 ? -17.204 4.150 26.073 1.00 40.22 203 PRO A N 1
ATOM 1606 C CA . PRO A 1 203 ? -16.402 2.929 26.211 1.00 40.22 203 PRO A CA 1
ATOM 1607 C C . PRO A 1 203 ? -15.411 2.871 27.390 1.00 40.22 203 PRO A C 1
ATOM 1609 O O . PRO A 1 203 ? -14.597 1.964 27.537 1.00 40.22 203 PRO A O 1
ATOM 1612 N N . ILE A 1 204 ? -15.438 3.905 28.214 1.00 40.84 204 ILE A N 1
ATOM 1613 C CA . ILE A 1 204 ? -14.486 4.348 29.201 1.00 40.84 204 ILE A CA 1
ATOM 1614 C C . ILE A 1 204 ? -14.902 3.915 30.624 1.00 40.84 204 ILE A C 1
ATOM 1616 O O . ILE A 1 204 ? -14.082 4.040 31.522 1.00 40.84 204 ILE A O 1
ATOM 1620 N N . GLY A 1 205 ? -16.118 3.392 30.849 1.00 41.94 205 GLY A N 1
ATOM 1621 C CA . GLY A 1 205 ? -16.695 3.194 32.196 1.00 41.94 205 GLY A CA 1
ATOM 1622 C C . GLY A 1 205 ? -16.632 1.793 32.827 1.00 41.94 205 GLY A C 1
ATOM 1623 O O . GLY A 1 205 ? -17.322 1.562 33.820 1.00 41.94 205 GLY A O 1
ATOM 1624 N N . TYR A 1 206 ? -15.872 0.846 32.272 1.00 47.56 206 TYR A N 1
ATOM 1625 C CA . TYR A 1 206 ? -15.712 -0.484 32.872 1.00 47.56 206 TYR A CA 1
ATOM 1626 C C . TYR A 1 206 ? -14.373 -0.575 33.617 1.00 47.56 206 TYR A C 1
ATOM 1628 O O . TYR A 1 206 ? -13.324 -0.717 32.988 1.00 47.56 206 TYR A O 1
ATOM 1636 N N . ASP A 1 207 ? -14.406 -0.475 34.949 1.00 44.50 207 ASP A N 1
ATOM 1637 C CA . ASP A 1 207 ? -13.223 -0.627 35.803 1.00 44.50 207 ASP A CA 1
ATOM 1638 C C . ASP A 1 207 ? -12.973 -2.111 36.117 1.00 44.50 207 ASP A C 1
ATOM 1640 O O . ASP A 1 207 ? -13.710 -2.743 36.877 1.00 44.50 207 ASP A O 1
ATOM 1644 N N . GLY A 1 208 ? -11.904 -2.675 35.548 1.00 51.25 208 GLY A N 1
ATOM 1645 C CA . GLY A 1 208 ? -11.480 -4.060 35.794 1.00 51.25 208 GLY A CA 1
ATOM 1646 C C . GLY A 1 208 ? -11.624 -5.004 34.588 1.00 51.25 208 GLY A C 1
ATOM 1647 O O . GLY A 1 208 ? -12.150 -4.616 33.547 1.00 51.25 208 GLY A O 1
ATOM 1648 N N . PRO A 1 209 ? -11.146 -6.260 34.689 1.00 55.12 209 PRO A N 1
ATOM 1649 C CA . PRO A 1 209 ? -11.388 -7.285 33.673 1.00 55.12 209 PRO A CA 1
ATOM 1650 C C . PRO A 1 209 ? -12.871 -7.702 33.656 1.00 55.12 209 PRO A C 1
ATOM 1652 O O . PRO A 1 209 ? -13.507 -7.699 34.714 1.00 55.12 209 PRO A O 1
ATOM 1655 N N . PRO A 1 210 ? -13.430 -8.101 32.495 1.00 63.09 210 PRO A N 1
ATOM 1656 C CA . PRO A 1 210 ? -14.837 -8.484 32.373 1.00 63.09 210 PRO A CA 1
ATOM 1657 C C . PRO A 1 210 ? -15.212 -9.580 33.381 1.00 63.09 210 PRO A C 1
ATOM 1659 O O . PRO A 1 210 ? -14.547 -10.610 33.453 1.00 63.09 210 PRO A O 1
ATOM 1662 N N . GLN A 1 211 ? -16.270 -9.363 34.165 1.00 62.59 211 GLN A N 1
ATOM 1663 C CA . GLN A 1 211 ? -16.791 -10.323 35.153 1.00 62.59 211 GLN A CA 1
ATOM 1664 C C . GLN A 1 211 ? -17.942 -11.176 34.605 1.00 62.59 211 GLN A C 1
ATOM 1666 O O . GLN A 1 211 ? -18.171 -12.295 35.064 1.00 62.59 211 GLN A O 1
ATOM 1671 N N . THR A 1 212 ? -18.649 -10.671 33.597 1.00 66.50 212 THR A N 1
ATOM 1672 C CA . THR A 1 212 ? -19.791 -11.325 32.951 1.00 66.50 212 THR A CA 1
ATOM 1673 C C . THR A 1 212 ? -19.765 -11.022 31.459 1.00 66.50 212 THR A C 1
ATOM 1675 O O . THR A 1 212 ? -19.613 -9.869 31.057 1.00 66.50 212 THR A O 1
ATOM 1678 N N . LEU A 1 213 ? -19.915 -12.067 30.641 1.00 71.06 213 LEU A N 1
ATOM 1679 C CA . LEU A 1 213 ? -20.049 -11.977 29.188 1.00 71.06 213 LEU A CA 1
ATOM 1680 C C . LEU A 1 213 ? -21.293 -12.740 28.755 1.00 71.06 213 LEU A C 1
ATOM 1682 O O . LEU A 1 213 ? -21.465 -13.904 29.135 1.00 71.06 213 LEU A O 1
ATOM 1686 N N . CYS A 1 214 ? -22.119 -12.122 27.921 1.00 69.06 214 CYS A N 1
ATOM 1687 C CA . CYS A 1 214 ? -23.219 -12.804 27.259 1.00 69.06 214 CYS A CA 1
ATOM 1688 C C . CYS A 1 214 ? -23.314 -12.404 25.789 1.00 69.06 214 CYS A C 1
ATOM 1690 O O . CYS A 1 214 ? -23.075 -11.264 25.400 1.00 69.06 214 CYS A O 1
ATOM 1692 N N . TRP A 1 215 ? -23.670 -13.377 24.960 1.00 66.00 215 TRP A N 1
ATOM 1693 C CA . TRP A 1 215 ? -24.052 -13.119 23.583 1.00 66.00 215 TRP A CA 1
ATOM 1694 C C . TRP A 1 215 ? -25.523 -12.724 23.542 1.00 66.00 215 TRP A C 1
ATOM 1696 O O . TRP A 1 215 ? -26.364 -13.452 24.072 1.00 66.00 215 TRP A O 1
ATOM 1706 N N . ALA A 1 216 ? -25.829 -11.603 22.895 1.00 58.22 216 ALA A N 1
ATOM 1707 C CA . ALA A 1 216 ? -27.193 -11.256 22.518 1.00 58.22 216 ALA A CA 1
ATOM 1708 C C . ALA A 1 216 ? -27.195 -10.811 21.054 1.00 58.22 216 ALA A C 1
ATOM 1710 O O . ALA A 1 216 ? -26.549 -9.829 20.683 1.00 58.22 216 ALA A O 1
ATOM 1711 N N . ASP A 1 217 ? -27.894 -11.583 20.224 1.00 63.97 217 ASP A N 1
ATOM 1712 C CA . ASP A 1 217 ? -27.880 -11.477 18.768 1.00 63.97 217 ASP A CA 1
ATOM 1713 C C . ASP A 1 217 ? -26.455 -11.410 18.195 1.00 63.97 217 ASP A C 1
ATOM 1715 O O . ASP A 1 217 ? -25.725 -12.398 18.228 1.00 63.97 217 ASP A O 1
ATOM 1719 N N . HIS A 1 218 ? -26.075 -10.265 17.625 1.00 60.28 218 HIS A N 1
ATOM 1720 C CA . HIS A 1 218 ? -24.815 -10.054 16.902 1.00 60.28 218 HIS A CA 1
ATOM 1721 C C . HIS A 1 218 ? -23.840 -9.199 17.727 1.00 60.28 218 HIS A C 1
ATOM 1723 O O . HIS A 1 218 ? -22.898 -8.615 17.196 1.00 60.28 218 HIS A O 1
ATOM 1729 N N . SER A 1 219 ? -24.090 -9.069 19.030 1.00 60.44 219 SER A N 1
ATOM 1730 C CA . SER A 1 219 ? -23.296 -8.239 19.927 1.00 60.44 219 SER A CA 1
ATOM 1731 C C . SER A 1 219 ? -22.885 -9.026 21.164 1.00 60.44 219 SER A C 1
ATOM 1733 O O . SER A 1 219 ? -23.652 -9.818 21.720 1.00 60.44 219 SER A O 1
ATOM 1735 N N . LEU A 1 220 ? -21.653 -8.785 21.600 1.00 69.31 220 LEU A N 1
ATOM 1736 C CA . LEU A 1 220 ? -21.138 -9.290 22.859 1.00 69.31 220 LEU A CA 1
ATOM 1737 C C . LEU A 1 220 ? -21.438 -8.250 23.936 1.00 69.31 220 LEU A C 1
ATOM 1739 O O . LEU A 1 220 ? -21.047 -7.095 23.817 1.00 69.31 220 LEU A O 1
ATOM 1743 N N . TRP A 1 221 ? -22.136 -8.645 24.986 1.00 66.56 221 TRP A N 1
ATOM 1744 C CA . TRP A 1 221 ? -22.483 -7.769 26.095 1.00 66.56 221 TRP A CA 1
ATOM 1745 C C . TRP A 1 221 ? -21.616 -8.098 27.295 1.00 66.56 221 TRP A C 1
ATOM 1747 O O . TRP A 1 221 ? -21.430 -9.269 27.641 1.00 66.56 221 TRP A O 1
ATOM 1757 N N . VAL A 1 222 ? -21.069 -7.054 27.910 1.00 67.94 222 VAL A N 1
ATOM 1758 C CA . VAL A 1 222 ? -20.109 -7.169 29.005 1.00 67.94 222 VAL A CA 1
ATOM 1759 C C . VAL A 1 222 ? -20.557 -6.332 30.183 1.00 67.94 222 VAL A C 1
ATOM 1761 O O . VAL A 1 222 ? -20.828 -5.149 30.021 1.00 67.94 222 VAL A O 1
ATOM 1764 N N . GLY A 1 223 ? -20.588 -6.933 31.368 1.00 62.06 223 GLY A N 1
ATOM 1765 C CA . GLY A 1 223 ? -20.992 -6.263 32.601 1.00 62.06 223 GLY A CA 1
ATOM 1766 C C . GLY A 1 223 ? -22.327 -6.756 33.147 1.00 62.06 223 GLY A C 1
ATOM 1767 O O . GLY A 1 223 ? -22.837 -7.810 32.753 1.00 62.06 223 GLY A O 1
ATOM 1768 N N . ASP A 1 224 ? -22.843 -6.047 34.140 1.00 55.38 224 ASP A N 1
ATOM 1769 C CA . ASP A 1 224 ? -24.054 -6.429 34.864 1.00 55.38 224 ASP A CA 1
ATOM 1770 C C . ASP A 1 224 ? -25.304 -5.748 34.260 1.00 55.38 224 ASP A C 1
ATOM 1772 O O . ASP A 1 224 ? -25.173 -4.876 33.399 1.00 55.38 224 ASP A O 1
ATOM 1776 N N . PRO A 1 225 ? -26.534 -6.115 34.676 1.00 48.47 225 PRO A N 1
ATOM 1777 C CA . PRO A 1 225 ? -27.761 -5.506 34.149 1.00 48.47 225 PRO A CA 1
ATOM 1778 C C . PRO A 1 225 ? -27.862 -3.978 34.316 1.00 48.47 225 PRO A C 1
ATOM 1780 O O . PRO A 1 225 ? -28.741 -3.367 33.714 1.00 48.47 225 PRO A O 1
ATOM 1783 N N . THR A 1 226 ? -27.008 -3.372 35.145 1.00 41.47 226 THR A N 1
ATOM 1784 C CA . THR A 1 226 ? -26.972 -1.935 35.451 1.00 41.47 226 THR A CA 1
ATOM 1785 C C . THR A 1 226 ? -25.785 -1.197 34.818 1.00 41.47 226 THR A C 1
ATOM 1787 O O . THR A 1 226 ? -25.839 0.025 34.700 1.00 41.47 226 THR A O 1
ATOM 1790 N N . ASN A 1 227 ? -24.754 -1.913 34.361 1.00 49.09 227 ASN A N 1
ATOM 1791 C CA . ASN A 1 227 ? -23.557 -1.387 33.707 1.00 49.09 227 ASN A CA 1
ATOM 1792 C C . ASN A 1 227 ? -23.099 -2.343 32.590 1.00 49.09 227 ASN A C 1
ATOM 1794 O O . ASN A 1 227 ? -22.093 -3.045 32.715 1.00 49.09 227 ASN A O 1
ATOM 1798 N N . ALA A 1 228 ? -23.887 -2.411 31.513 1.00 51.47 228 ALA A N 1
ATOM 1799 C CA . ALA A 1 228 ? -23.630 -3.292 30.381 1.00 51.47 228 ALA A CA 1
ATOM 1800 C C . ALA A 1 228 ? -23.014 -2.520 29.203 1.00 51.47 228 ALA A C 1
ATOM 1802 O O . ALA A 1 228 ? -23.636 -1.639 28.610 1.00 51.47 228 ALA A O 1
ATOM 1803 N N . THR A 1 229 ? -21.793 -2.888 28.830 1.00 57.62 229 THR A N 1
ATOM 1804 C CA . THR A 1 229 ? -21.123 -2.434 27.613 1.00 57.62 229 THR A CA 1
ATOM 1805 C C . THR A 1 229 ? -21.506 -3.358 26.466 1.00 57.62 229 THR A C 1
ATOM 1807 O O . THR A 1 229 ? -21.191 -4.551 26.482 1.00 57.62 229 THR A O 1
ATOM 1810 N N . ARG A 1 230 ? -22.184 -2.812 25.456 1.00 59.97 230 ARG A N 1
ATOM 1811 C CA . ARG A 1 230 ? -22.442 -3.524 24.205 1.00 59.97 230 ARG A CA 1
ATOM 1812 C C . ARG A 1 230 ? -21.225 -3.394 23.301 1.00 59.97 230 ARG A C 1
ATOM 1814 O O . ARG A 1 230 ? -20.942 -2.320 22.783 1.00 59.97 230 ARG A O 1
ATOM 1821 N N . ILE A 1 231 ? -20.553 -4.507 23.071 1.00 63.09 231 ILE A N 1
ATOM 1822 C CA . ILE A 1 231 ? -19.494 -4.626 22.083 1.00 63.09 231 ILE A CA 1
ATOM 1823 C C . ILE A 1 231 ? -20.125 -5.116 20.790 1.00 63.09 231 ILE A C 1
ATOM 1825 O O . ILE A 1 231 ? -20.453 -6.296 20.626 1.00 63.09 231 ILE A O 1
ATO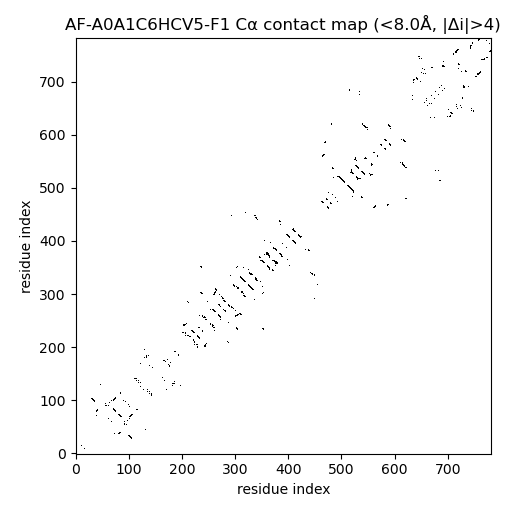M 1829 N N . GLU A 1 232 ? -20.294 -4.189 19.854 1.00 56.22 232 GLU A N 1
ATOM 1830 C CA . GLU A 1 232 ? -20.539 -4.557 18.468 1.00 56.22 232 GLU A CA 1
ATOM 1831 C C . GLU A 1 232 ? -19.245 -5.134 17.895 1.00 56.22 232 GLU A C 1
ATOM 1833 O O . GLU A 1 232 ? -18.261 -4.431 17.641 1.00 56.22 232 GLU A O 1
ATOM 1838 N N . LEU A 1 233 ? -19.241 -6.454 17.717 1.00 57.75 233 LEU A N 1
ATOM 1839 C CA . LEU A 1 233 ? -18.247 -7.107 16.888 1.00 57.75 233 LEU A CA 1
ATOM 1840 C C . LEU A 1 233 ? -18.614 -6.768 15.451 1.00 57.75 233 LEU A C 1
ATOM 1842 O O . LEU A 1 233 ? -19.514 -7.366 14.865 1.00 57.75 233 LEU A O 1
ATOM 1846 N N . THR A 1 234 ? -17.960 -5.748 14.902 1.00 52.53 234 THR A N 1
ATOM 1847 C CA . THR A 1 234 ? -18.105 -5.462 13.477 1.00 52.53 234 THR A CA 1
ATOM 1848 C C . THR A 1 234 ? -17.581 -6.654 12.675 1.00 52.53 234 THR A C 1
ATOM 1850 O O . THR A 1 234 ? -16.795 -7.461 13.174 1.00 52.53 234 THR A O 1
ATOM 1853 N N . ASP A 1 235 ? -17.922 -6.738 11.394 1.00 47.22 235 ASP A N 1
ATOM 1854 C CA . ASP A 1 235 ? -17.365 -7.702 10.433 1.00 47.22 235 ASP A CA 1
ATOM 1855 C C . ASP A 1 235 ? -15.825 -7.616 10.270 1.00 47.22 235 ASP A C 1
ATOM 1857 O O . ASP A 1 235 ? -15.235 -8.379 9.505 1.00 47.22 235 ASP A O 1
ATOM 1861 N N . ARG A 1 236 ? -15.169 -6.710 11.009 1.00 49.72 236 ARG A N 1
ATOM 1862 C CA . ARG A 1 236 ? -13.719 -6.489 11.094 1.00 49.72 236 ARG A CA 1
ATOM 1863 C C . ARG A 1 236 ? -13.110 -6.894 12.445 1.00 49.72 236 ARG A C 1
ATOM 1865 O O . ARG A 1 236 ? -11.921 -6.680 12.622 1.00 49.72 236 ARG A O 1
ATOM 1872 N N . GLY A 1 237 ? -13.911 -7.384 13.393 1.00 49.09 237 GLY A N 1
ATOM 1873 C CA . GLY A 1 237 ? -13.557 -7.382 14.814 1.00 49.09 237 GLY A CA 1
ATOM 1874 C C . GLY A 1 237 ? -13.653 -5.973 15.433 1.00 49.09 237 GLY A C 1
ATOM 1875 O O . GLY A 1 237 ? -14.149 -5.043 14.795 1.00 49.09 237 GLY A O 1
ATOM 1876 N N . THR A 1 238 ? -13.370 -5.851 16.730 1.00 51.31 238 THR A N 1
ATOM 1877 C CA . THR A 1 238 ? -13.950 -4.861 17.671 1.00 51.31 238 THR A CA 1
ATOM 1878 C C . THR A 1 238 ? -13.960 -3.367 17.307 1.00 51.31 238 THR A C 1
ATOM 1880 O O . THR A 1 238 ? -13.095 -2.850 16.607 1.00 51.31 238 THR A O 1
ATOM 1883 N N . CYS A 1 239 ? -14.920 -2.643 17.902 1.00 47.69 239 CYS A N 1
ATOM 1884 C CA . CYS A 1 239 ? -14.969 -1.177 17.971 1.00 47.69 239 CYS A CA 1
ATOM 1885 C C . CYS A 1 239 ? -13.802 -0.582 18.804 1.00 47.69 239 CYS A C 1
ATOM 1887 O O . CYS A 1 239 ? -13.263 -1.253 19.682 1.00 47.69 239 CYS A O 1
ATOM 1889 N N . GLN A 1 240 ? -13.446 0.694 18.571 1.00 47.31 240 GLN A N 1
ATOM 1890 C CA . GLN A 1 240 ? -12.356 1.484 19.205 1.00 47.31 240 GLN A CA 1
ATOM 1891 C C . GLN A 1 240 ? -12.510 1.734 20.727 1.00 47.31 240 GLN A C 1
ATOM 1893 O O . GLN A 1 240 ? -11.802 2.555 21.322 1.00 47.31 240 GLN A O 1
ATOM 1898 N N . ASP A 1 241 ? -13.381 0.964 21.359 1.00 51.09 241 ASP A N 1
ATOM 1899 C CA . ASP A 1 241 ? -14.218 1.323 22.493 1.00 51.09 241 ASP A CA 1
ATOM 1900 C C . ASP A 1 241 ? -13.896 0.459 23.734 1.00 51.09 241 ASP A C 1
ATOM 1902 O O . ASP A 1 241 ? -14.697 0.279 24.640 1.00 51.09 241 ASP A O 1
ATOM 1906 N N . VAL A 1 242 ? -12.688 -0.101 23.794 1.00 58.03 242 VAL A N 1
ATOM 1907 C CA . VAL A 1 242 ? -12.230 -0.965 24.904 1.00 58.03 242 VAL A CA 1
ATOM 1908 C C . VAL A 1 242 ? -10.816 -0.609 25.374 1.00 58.03 242 VAL A C 1
ATOM 1910 O O . VAL A 1 242 ? -10.092 -1.415 25.954 1.00 58.03 242 VAL A O 1
ATOM 1913 N N . LYS A 1 243 ? -10.403 0.647 25.157 1.00 52.06 243 LYS A N 1
ATOM 1914 C CA . LYS A 1 243 ? -9.053 1.150 25.485 1.00 52.06 243 LYS A CA 1
ATOM 1915 C C . LYS A 1 243 ? -8.683 1.084 26.970 1.00 52.06 243 LYS A C 1
ATOM 1917 O O . LYS A 1 243 ? -7.505 1.193 27.281 1.00 52.06 243 LYS A O 1
ATOM 1922 N N . ASN A 1 244 ? -9.659 0.903 27.857 1.00 51.78 244 ASN A N 1
ATOM 1923 C CA . ASN A 1 244 ? -9.470 1.036 29.300 1.00 51.78 244 ASN A CA 1
ATOM 1924 C C . ASN A 1 244 ? -9.641 -0.273 30.079 1.00 51.78 244 ASN A C 1
ATOM 1926 O O . ASN A 1 244 ? -9.731 -0.212 31.296 1.00 51.78 244 ASN A O 1
ATOM 1930 N N . TRP A 1 245 ? -9.707 -1.443 29.435 1.00 65.31 245 TRP A N 1
ATOM 1931 C CA . TRP A 1 245 ? -9.895 -2.710 30.157 1.00 65.31 245 TRP A CA 1
ATOM 1932 C C . TRP A 1 245 ? -8.564 -3.264 30.692 1.00 65.31 245 TRP A C 1
ATOM 1934 O O . TRP A 1 245 ? -7.742 -3.737 29.901 1.00 65.31 245 TRP A O 1
ATOM 1944 N N . PRO A 1 246 ? -8.315 -3.251 32.018 1.00 61.78 246 PRO A N 1
ATOM 1945 C CA . PRO A 1 246 ? -7.104 -3.831 32.582 1.00 61.78 246 PRO A CA 1
ATOM 1946 C C . PRO A 1 246 ? -7.198 -5.366 32.602 1.00 61.78 246 PRO A C 1
ATOM 1948 O O . PRO A 1 246 ? -8.099 -5.945 33.211 1.00 61.78 246 PRO A O 1
ATOM 1951 N N . LEU A 1 247 ? -6.248 -6.040 31.948 1.00 68.62 247 LEU A N 1
ATOM 1952 C CA . LEU A 1 247 ? -6.135 -7.505 31.956 1.00 68.62 247 LEU A CA 1
ATOM 1953 C C . LEU A 1 247 ? -5.283 -8.007 33.150 1.00 68.62 247 LEU A C 1
ATOM 1955 O O . LEU A 1 247 ? -4.446 -7.257 33.650 1.00 68.62 247 LEU A O 1
ATOM 1959 N N . PRO A 1 248 ? -5.468 -9.265 33.619 1.00 61.50 248 PRO A N 1
ATOM 1960 C CA . PRO A 1 248 ? -4.951 -9.747 34.914 1.00 61.50 248 PRO A CA 1
ATOM 1961 C C . PRO A 1 248 ? -3.426 -9.705 35.133 1.00 61.50 248 PRO A C 1
ATOM 1963 O O . PRO A 1 248 ? -2.989 -9.587 36.275 1.00 61.50 248 PRO A O 1
ATOM 1966 N N . GLU A 1 249 ? -2.610 -9.810 34.080 1.00 59.47 249 GLU A N 1
ATOM 1967 C CA . GLU A 1 249 ? -1.146 -9.672 34.145 1.00 59.47 249 GLU A CA 1
ATOM 1968 C C . GLU A 1 249 ? -0.677 -8.653 33.099 1.00 59.47 249 GLU A C 1
ATOM 1970 O O . GLU A 1 249 ? -0.176 -9.040 32.042 1.00 59.47 249 GLU A O 1
ATOM 1975 N N . ASP A 1 250 ? -0.835 -7.349 33.349 1.00 52.38 250 ASP A N 1
ATOM 1976 C CA . ASP A 1 250 ? -0.168 -6.372 32.489 1.00 52.38 250 ASP A CA 1
ATOM 1977 C C . ASP A 1 250 ? 0.242 -5.066 33.187 1.00 52.38 250 ASP A C 1
ATOM 1979 O O . ASP A 1 250 ? -0.536 -4.424 33.885 1.00 52.38 250 ASP A O 1
ATOM 1983 N N . GLY A 1 251 ? 1.491 -4.656 32.955 1.00 50.62 251 GLY A N 1
ATOM 1984 C CA . GLY A 1 251 ? 2.014 -3.332 33.299 1.00 50.62 251 GLY A CA 1
ATOM 1985 C C . GLY A 1 251 ? 1.768 -2.275 32.211 1.00 50.62 251 GLY A C 1
ATOM 1986 O O . GLY A 1 251 ? 2.212 -1.137 32.369 1.00 50.62 251 GLY A O 1
ATOM 1987 N N . TRP A 1 252 ? 1.104 -2.639 31.105 1.00 51.97 252 TRP A N 1
ATOM 1988 C CA . TRP A 1 252 ? 0.947 -1.808 29.902 1.00 51.97 252 TRP A CA 1
ATOM 1989 C C . TRP A 1 252 ? -0.506 -1.504 29.499 1.00 51.97 252 TRP A C 1
ATOM 1991 O O . TRP A 1 252 ? -0.711 -0.697 28.591 1.00 51.97 252 TRP A O 1
ATOM 2001 N N . SER A 1 253 ? -1.510 -2.067 30.181 1.00 52.69 253 SER A N 1
ATOM 2002 C CA . SER A 1 253 ? -2.941 -1.909 29.847 1.00 52.69 253 SER A CA 1
ATOM 2003 C C . SER A 1 253 ? -3.471 -0.473 29.951 1.00 52.69 253 SER A C 1
ATOM 2005 O O . SER A 1 253 ? -4.528 -0.167 29.421 1.00 52.69 253 SER A O 1
ATOM 2007 N N . THR A 1 254 ? -2.738 0.434 30.602 1.00 51.44 254 THR A N 1
ATOM 2008 C CA . THR A 1 254 ? -3.070 1.869 30.663 1.00 51.44 254 THR A CA 1
ATOM 2009 C C . THR A 1 254 ? -2.575 2.662 29.449 1.00 51.44 254 THR A C 1
ATOM 2011 O O . THR A 1 254 ? -2.858 3.854 29.343 1.00 51.44 254 THR A O 1
ATOM 2014 N N . LYS A 1 255 ? -1.803 2.037 28.545 1.00 53.16 255 LYS A N 1
ATOM 2015 C CA . LYS A 1 255 ? -1.162 2.698 27.392 1.00 53.16 255 LYS A CA 1
ATOM 2016 C C . LYS A 1 255 ? -1.670 2.224 26.028 1.00 53.16 255 LYS A C 1
ATOM 2018 O O . LYS A 1 255 ? -1.498 2.961 25.059 1.00 53.16 255 LYS A O 1
ATOM 2023 N N . TYR A 1 256 ? -2.267 1.035 25.934 1.00 58.72 256 TYR A N 1
ATOM 2024 C CA . TYR A 1 256 ? -2.653 0.405 24.664 1.00 58.72 256 TYR A CA 1
ATOM 2025 C C . TYR A 1 256 ? -4.055 -0.212 24.732 1.00 58.72 256 TYR A C 1
ATOM 2027 O O . TYR A 1 256 ? -4.593 -0.431 25.810 1.00 58.72 256 TYR A O 1
ATOM 2035 N N . HIS A 1 257 ? -4.654 -0.460 23.567 1.00 66.69 257 HIS A N 1
ATOM 2036 C CA . HIS A 1 257 ? -6.029 -0.934 23.435 1.00 66.69 257 HIS A CA 1
ATOM 2037 C C . HIS A 1 257 ? -6.152 -2.433 23.743 1.00 66.69 257 HIS A C 1
ATOM 2039 O O . HIS A 1 257 ? -5.259 -3.213 23.405 1.00 66.69 257 HIS A O 1
ATOM 2045 N N . CYS A 1 258 ? -7.264 -2.829 24.373 1.00 71.94 258 CYS A N 1
ATOM 2046 C CA . CYS A 1 258 ? -7.630 -4.233 24.534 1.00 71.94 258 CYS A CA 1
ATOM 2047 C C . CYS A 1 258 ? -8.354 -4.709 23.268 1.00 71.94 258 CYS A C 1
ATOM 2049 O O . CYS A 1 258 ? -9.445 -4.233 22.955 1.00 71.94 258 CYS A O 1
ATOM 2051 N N . GLY A 1 259 ? -7.735 -5.625 22.532 1.00 74.12 259 GLY A N 1
ATOM 2052 C CA . GLY A 1 259 ? -8.325 -6.284 21.376 1.00 74.12 259 GLY A CA 1
ATOM 2053 C C . GLY A 1 259 ? -9.156 -7.486 21.793 1.00 74.12 259 GLY A C 1
ATOM 2054 O O . GLY A 1 259 ? -8.741 -8.265 22.658 1.00 74.12 259 GLY A O 1
ATOM 2055 N N . ILE A 1 260 ? -10.323 -7.649 21.169 1.00 77.56 260 ILE A N 1
ATOM 2056 C CA . ILE A 1 260 ? -11.248 -8.748 21.459 1.00 77.56 260 ILE A CA 1
ATOM 2057 C C . ILE A 1 260 ? -11.632 -9.419 20.148 1.00 77.56 260 ILE A C 1
ATOM 2059 O O . ILE A 1 260 ? -11.958 -8.760 19.162 1.00 77.56 260 ILE A O 1
ATOM 2063 N N . THR A 1 261 ? -11.620 -10.747 20.144 1.00 78.69 261 THR A N 1
ATOM 2064 C CA . THR A 1 261 ? -12.100 -11.534 19.007 1.00 78.69 261 THR A CA 1
ATOM 2065 C C . THR A 1 261 ? -12.757 -12.824 19.466 1.00 78.69 261 THR A C 1
ATOM 2067 O O . THR A 1 261 ? -12.806 -13.145 20.658 1.00 78.69 261 THR A O 1
ATOM 2070 N N . THR A 1 262 ? -13.271 -13.572 18.498 1.00 82.12 262 THR A N 1
ATOM 2071 C CA . THR A 1 262 ? -13.870 -14.884 18.709 1.00 82.12 262 THR A CA 1
ATOM 2072 C C . THR A 1 262 ? -13.297 -15.885 17.724 1.00 82.12 262 THR A C 1
ATOM 2074 O O . THR A 1 262 ? -12.877 -15.506 16.632 1.00 82.12 262 THR A O 1
ATOM 2077 N N . ASP A 1 263 ? -13.276 -17.161 18.098 1.00 86.00 263 ASP A N 1
ATOM 2078 C CA . ASP A 1 263 ? -13.094 -18.230 17.118 1.00 86.00 263 ASP A CA 1
ATOM 2079 C C . ASP A 1 263 ? -14.431 -18.630 16.476 1.00 86.00 263 ASP A C 1
ATOM 2081 O O . ASP A 1 263 ? -15.508 -18.178 16.870 1.00 86.00 263 ASP A O 1
ATOM 2085 N N . GLY A 1 264 ? -14.384 -19.503 15.471 1.00 80.06 264 GLY A N 1
ATOM 2086 C CA . GLY A 1 264 ? -15.587 -19.987 14.793 1.00 80.06 264 GLY A CA 1
ATOM 2087 C C . GLY A 1 264 ? -16.496 -20.884 15.632 1.00 80.06 264 GLY A C 1
ATOM 2088 O O . GLY A 1 264 ? -17.523 -21.324 15.115 1.00 80.06 264 GLY A O 1
ATOM 2089 N N . LEU A 1 265 ? -16.138 -21.166 16.890 1.00 85.81 265 LEU A N 1
ATOM 2090 C CA . LEU A 1 265 ? -16.977 -21.846 17.878 1.00 85.81 265 LEU A CA 1
ATOM 2091 C C . LEU A 1 265 ? -17.626 -20.855 18.863 1.00 85.81 265 LEU A C 1
ATOM 2093 O O . LEU A 1 265 ? -18.367 -21.283 19.748 1.00 85.81 265 LEU A O 1
ATOM 2097 N N . GLY A 1 266 ? -17.360 -19.550 18.725 1.00 77.38 266 GLY A N 1
ATOM 2098 C CA . GLY A 1 266 ? -17.916 -18.489 19.568 1.00 77.38 266 GLY A CA 1
ATOM 2099 C C . GLY A 1 266 ? -17.190 -18.294 20.901 1.00 77.38 266 GLY A C 1
ATOM 2100 O O . GLY A 1 266 ? -17.723 -17.638 21.801 1.00 77.38 266 GLY A O 1
ATOM 2101 N N . ARG A 1 267 ? -15.987 -18.862 21.066 1.00 86.06 267 ARG A N 1
ATOM 2102 C CA . ARG A 1 267 ? -15.162 -18.663 22.266 1.00 86.06 267 ARG A CA 1
ATOM 2103 C C . ARG A 1 267 ? -14.484 -17.301 22.181 1.00 86.06 267 ARG A C 1
ATOM 2105 O O . ARG A 1 267 ? -13.958 -16.947 21.132 1.00 86.06 267 ARG A O 1
ATOM 2112 N N . VAL A 1 268 ? -14.498 -16.550 23.280 1.00 84.88 268 VAL A N 1
ATOM 2113 C CA . VAL A 1 268 ? -14.021 -15.159 23.321 1.00 84.88 268 VAL A CA 1
ATOM 2114 C C . VAL A 1 268 ? -12.566 -15.100 23.781 1.00 84.88 268 VAL A C 1
ATOM 2116 O O . VAL A 1 268 ? -12.200 -15.725 24.784 1.00 84.88 268 VAL A O 1
ATOM 2119 N N . TYR A 1 269 ? -11.763 -14.312 23.072 1.00 85.19 269 TYR A N 1
ATOM 2120 C CA . TYR A 1 269 ? -10.348 -14.083 23.345 1.00 85.19 269 TYR A CA 1
ATOM 2121 C C . TYR A 1 269 ? -10.057 -12.592 23.518 1.00 85.19 269 TYR A C 1
ATOM 2123 O O . TYR A 1 269 ? -10.656 -11.759 22.843 1.00 85.19 269 TYR A O 1
ATOM 2131 N N . PHE A 1 270 ? -9.105 -12.282 24.396 1.00 83.50 270 PHE A N 1
ATOM 2132 C CA . PHE A 1 270 ? -8.645 -10.928 24.709 1.00 83.50 270 PHE A CA 1
ATOM 2133 C C . PHE A 1 270 ? -7.139 -10.831 24.520 1.00 83.50 270 PHE A C 1
ATOM 2135 O O . PHE A 1 270 ? -6.425 -11.792 24.807 1.00 83.50 270 PHE A O 1
ATOM 2142 N N . SER A 1 271 ? -6.639 -9.667 24.124 1.00 79.12 271 SER A N 1
ATOM 2143 C CA . SER A 1 271 ? -5.210 -9.363 24.179 1.00 79.12 271 SER A CA 1
ATOM 2144 C C . SER A 1 271 ? -4.973 -7.869 24.336 1.00 79.12 271 SER A C 1
ATOM 2146 O O . SER A 1 271 ? -5.768 -7.062 23.869 1.00 79.12 271 SER A O 1
ATOM 2148 N N . ASN A 1 272 ? -3.848 -7.493 24.937 1.00 73.12 272 ASN A N 1
ATOM 2149 C CA . ASN A 1 272 ? -3.355 -6.121 24.843 1.00 73.12 272 ASN A CA 1
ATOM 2150 C C . ASN A 1 272 ? -2.576 -5.955 23.538 1.00 73.12 272 ASN A C 1
ATOM 2152 O O . ASN A 1 272 ? -1.700 -6.761 23.218 1.00 73.12 272 ASN A O 1
ATOM 2156 N N . GLU A 1 273 ? -2.932 -4.942 22.755 1.00 64.94 273 GLU A N 1
ATOM 2157 C CA . GLU A 1 273 ? -2.477 -4.813 21.372 1.00 64.94 273 GLU A CA 1
ATOM 2158 C C . GLU A 1 273 ? -1.308 -3.831 21.257 1.00 64.94 273 GLU A C 1
ATOM 2160 O O . GLU A 1 273 ? -1.500 -2.650 20.965 1.00 64.94 273 GLU A O 1
ATOM 2165 N N . TRP A 1 274 ? -0.084 -4.325 21.511 1.00 57.78 274 TRP A N 1
ATOM 2166 C CA . TRP A 1 274 ? 1.173 -3.705 21.059 1.00 57.78 274 TRP A CA 1
ATOM 2167 C C . TRP A 1 274 ? 2.395 -4.622 21.258 1.00 57.78 274 TRP A C 1
ATOM 2169 O O . TRP A 1 274 ? 2.726 -4.946 22.396 1.00 57.78 274 TRP A O 1
ATOM 2179 N N . TYR A 1 275 ? 3.121 -4.956 20.181 1.00 57.75 275 TYR A N 1
ATOM 2180 C CA . TYR A 1 275 ? 4.444 -5.621 20.118 1.00 57.75 275 TYR A CA 1
ATOM 2181 C C . TYR A 1 275 ? 4.597 -7.007 20.779 1.00 57.75 275 TYR A C 1
ATOM 2183 O O . TYR A 1 275 ? 5.204 -7.882 20.176 1.00 57.75 275 TYR A O 1
ATOM 2191 N N . LYS A 1 276 ? 4.120 -7.218 22.012 1.00 64.31 276 LYS A N 1
ATOM 2192 C CA . LYS A 1 276 ? 4.122 -8.488 22.759 1.00 64.31 276 LYS A CA 1
ATOM 2193 C C . LYS A 1 276 ? 2.914 -8.544 23.693 1.00 64.31 276 LYS A C 1
ATOM 2195 O O . LYS A 1 276 ? 3.008 -8.149 24.854 1.00 64.31 276 LYS A O 1
ATOM 2200 N N . GLY A 1 277 ? 1.781 -9.014 23.180 1.00 71.31 277 GLY A N 1
ATOM 2201 C CA . GLY A 1 277 ? 0.527 -9.117 23.931 1.00 71.31 277 GLY A CA 1
ATOM 2202 C C . GLY A 1 277 ? 0.298 -10.526 24.468 1.00 71.31 277 GLY A C 1
ATOM 2203 O O . GLY A 1 277 ? 0.456 -11.499 23.742 1.00 71.31 277 GLY A O 1
ATOM 2204 N N . GLN A 1 278 ? -0.100 -10.688 25.727 1.00 82.38 278 GLN A N 1
ATOM 2205 C CA . GLN A 1 278 ? -0.572 -11.991 26.205 1.00 82.38 278 GLN A CA 1
ATOM 2206 C C . GLN A 1 278 ? -2.025 -12.205 25.762 1.00 82.38 278 GLN A C 1
ATOM 2208 O O . GLN A 1 278 ? -2.871 -11.352 26.025 1.00 82.38 278 GLN A O 1
ATOM 2213 N N . ILE A 1 279 ? -2.326 -13.361 25.157 1.00 84.50 279 ILE A N 1
ATOM 2214 C CA . ILE A 1 279 ? -3.709 -13.736 24.842 1.00 84.50 279 ILE A CA 1
ATOM 2215 C C . ILE A 1 279 ? -4.353 -14.343 26.087 1.00 84.50 279 ILE A C 1
ATOM 2217 O O . ILE A 1 279 ? -3.757 -15.171 26.783 1.00 84.50 279 ILE A O 1
ATOM 2221 N N . TYR A 1 280 ? -5.596 -13.969 26.339 1.00 84.94 280 TYR A N 1
ATOM 2222 C CA . TYR A 1 280 ? -6.453 -14.549 27.356 1.00 84.94 280 TYR A CA 1
ATOM 2223 C C . TYR A 1 280 ? -7.716 -15.101 26.713 1.00 84.94 280 TYR A C 1
ATOM 2225 O O . TYR A 1 280 ? -8.136 -14.653 25.650 1.00 84.94 280 TYR A O 1
ATOM 2233 N N . ARG A 1 281 ? -8.341 -16.068 27.375 1.00 88.12 281 ARG A N 1
ATOM 2234 C CA . ARG A 1 281 ? -9.600 -16.670 26.954 1.00 88.12 281 ARG A CA 1
ATOM 2235 C C . ARG A 1 281 ? -10.637 -16.526 28.054 1.00 88.12 281 ARG A C 1
ATOM 2237 O O . ARG A 1 281 ? -10.334 -16.713 29.235 1.00 88.12 281 ARG A O 1
ATOM 2244 N N . TRP A 1 282 ? -11.866 -16.222 27.655 1.00 84.56 282 TRP A N 1
ATOM 2245 C CA . TRP A 1 282 ? -13.010 -16.310 28.549 1.00 84.56 282 TRP A CA 1
ATOM 2246 C C . TRP A 1 282 ? -13.408 -17.765 28.776 1.00 84.56 282 TRP A C 1
ATOM 2248 O O . TRP A 1 282 ? -13.849 -18.445 27.847 1.00 84.56 282 TRP A O 1
ATOM 2258 N N . GLU A 1 283 ? -13.307 -18.235 30.016 1.00 82.00 283 GLU A N 1
ATOM 2259 C CA . GLU A 1 283 ? -13.784 -19.557 30.407 1.00 82.00 283 GLU A CA 1
ATOM 2260 C C . GLU A 1 283 ? -14.406 -19.516 31.802 1.00 82.00 283 GLU A C 1
ATOM 2262 O O . GLU A 1 283 ? -13.816 -19.003 32.750 1.00 82.00 283 GLU A O 1
ATOM 2267 N N . ASN A 1 284 ? -15.602 -20.096 31.945 1.00 78.88 284 ASN A N 1
ATOM 2268 C CA . ASN A 1 284 ? -16.266 -20.301 33.238 1.00 78.88 284 ASN A CA 1
ATOM 2269 C C . ASN A 1 284 ? -16.377 -19.030 34.105 1.00 78.88 284 ASN A C 1
ATOM 2271 O O . ASN A 1 284 ? -16.143 -19.074 35.314 1.00 78.88 284 ASN A O 1
ATOM 2275 N N . GLY A 1 285 ? -16.713 -17.891 33.492 1.00 71.75 285 GLY A N 1
ATOM 2276 C CA . GLY A 1 285 ? -16.871 -16.628 34.221 1.00 71.75 285 GLY A CA 1
ATOM 2277 C C . GLY A 1 285 ? -15.554 -15.929 34.568 1.00 71.75 285 GLY A C 1
ATOM 2278 O O . GLY A 1 285 ? -15.554 -15.025 35.399 1.00 71.75 285 GLY A O 1
ATOM 2279 N N . LYS A 1 286 ? -14.421 -16.370 34.003 1.00 76.31 286 LYS A N 1
ATOM 2280 C CA . LYS A 1 286 ? -13.100 -15.801 34.280 1.00 76.31 286 LYS A CA 1
ATOM 2281 C C . LYS A 1 286 ? -12.289 -15.607 33.004 1.00 76.31 286 LYS A C 1
ATOM 2283 O O . LYS A 1 286 ? -12.325 -16.423 32.084 1.00 76.31 286 LYS A O 1
ATOM 2288 N N . VAL A 1 287 ? -11.491 -14.544 32.995 1.00 78.94 287 VAL A N 1
ATOM 2289 C CA . VAL A 1 287 ? -10.426 -14.336 32.010 1.00 78.94 287 VAL A CA 1
ATOM 2290 C C . VAL A 1 287 ? -9.223 -15.175 32.439 1.00 78.94 287 VAL A C 1
ATOM 2292 O O . VAL A 1 287 ? -8.627 -14.932 33.487 1.00 78.94 287 VAL A O 1
ATOM 2295 N N . THR A 1 288 ? -8.883 -16.189 31.649 1.00 84.31 288 THR A N 1
ATOM 2296 C CA . THR A 1 288 ? -7.771 -17.109 31.922 1.00 84.31 288 THR A CA 1
ATOM 2297 C C . THR A 1 288 ? -6.668 -16.931 30.892 1.00 84.31 288 THR A C 1
ATOM 2299 O O . THR A 1 288 ? -6.928 -16.612 29.733 1.00 84.31 288 THR A O 1
ATOM 2302 N N . LYS A 1 289 ? -5.413 -17.098 31.310 1.00 85.19 289 LYS A N 1
ATOM 2303 C CA . LYS A 1 289 ? -4.261 -16.965 30.416 1.00 85.19 289 LYS A CA 1
ATOM 2304 C C . LYS A 1 289 ? -4.282 -18.076 29.370 1.00 85.19 289 LYS A C 1
ATOM 2306 O O . LYS A 1 289 ? -4.339 -19.253 29.721 1.00 85.19 289 LYS A O 1
ATOM 2311 N N . HIS A 1 290 ? -4.221 -17.701 28.098 1.00 86.31 290 HIS A N 1
ATOM 2312 C CA . HIS A 1 290 ? -4.120 -18.660 27.008 1.00 86.31 290 HIS A CA 1
ATOM 2313 C C . HIS A 1 290 ? -2.678 -19.160 26.855 1.00 86.31 290 HIS A C 1
ATOM 2315 O O . HIS A 1 290 ? -1.723 -18.489 27.245 1.00 86.31 290 HIS A O 1
ATOM 2321 N N . THR A 1 291 ? -2.495 -20.328 26.240 1.00 80.88 291 THR A N 1
ATOM 2322 C CA . THR A 1 291 ? -1.172 -20.943 26.024 1.00 80.88 291 THR A CA 1
ATOM 2323 C C . THR A 1 291 ? -0.278 -20.183 25.040 1.00 80.88 291 THR A C 1
ATOM 2325 O O . THR A 1 291 ? 0.906 -20.493 24.944 1.00 80.88 291 THR A O 1
ATOM 2328 N N . PHE A 1 292 ? -0.822 -19.203 24.314 1.00 78.44 292 PHE A N 1
ATOM 2329 C CA . PHE A 1 292 ? -0.123 -18.436 23.277 1.00 78.44 292 PHE A CA 1
ATOM 2330 C C . PHE A 1 292 ? -0.129 -16.942 23.604 1.00 78.44 292 PHE A C 1
ATOM 2332 O O . PHE A 1 292 ? -0.977 -16.466 24.357 1.00 78.44 292 PHE A O 1
ATOM 2339 N N . SER A 1 293 ? 0.802 -16.205 23.009 1.00 77.62 293 SER A N 1
ATOM 2340 C CA . SER A 1 293 ? 0.928 -14.748 23.098 1.00 77.62 293 SER A CA 1
ATOM 2341 C C . SER A 1 293 ? 1.035 -14.163 21.694 1.00 77.62 293 SER A C 1
ATOM 2343 O O . SER A 1 293 ? 1.605 -14.817 20.828 1.00 77.62 293 SER A O 1
ATOM 2345 N N . LEU A 1 294 ? 0.534 -12.949 21.481 1.00 75.00 294 LEU A N 1
ATOM 2346 C CA . LEU A 1 294 ? 0.790 -12.144 20.290 1.00 75.00 294 LEU A CA 1
ATOM 2347 C C . LEU A 1 294 ? 2.229 -11.621 20.265 1.00 75.00 294 LEU A C 1
ATOM 2349 O O . LEU A 1 294 ? 2.784 -11.278 21.313 1.00 75.00 294 LEU A O 1
ATOM 2353 N N . ASP A 1 295 ? 2.801 -11.510 19.070 1.00 70.88 295 ASP A N 1
ATOM 2354 C CA . ASP A 1 295 ? 4.128 -10.939 18.838 1.00 70.88 295 ASP A CA 1
ATOM 2355 C C . ASP A 1 295 ? 4.096 -10.005 17.616 1.00 70.88 295 ASP A C 1
ATOM 2357 O O . ASP A 1 295 ? 3.352 -10.219 16.663 1.00 70.88 295 ASP A O 1
ATOM 2361 N N . GLY A 1 296 ? 4.893 -8.939 17.646 1.00 71.56 296 GLY A N 1
ATOM 2362 C CA . GLY A 1 296 ? 5.019 -7.979 16.550 1.00 71.56 296 GLY A CA 1
ATOM 2363 C C . GLY A 1 296 ? 3.791 -7.086 16.321 1.00 71.56 296 GLY A C 1
ATOM 2364 O O . GLY A 1 296 ? 3.299 -6.430 17.240 1.00 71.56 296 GLY A O 1
ATOM 2365 N N . TYR A 1 297 ? 3.366 -6.999 15.059 1.00 71.56 297 TYR A N 1
ATOM 2366 C CA . TYR A 1 297 ? 2.286 -6.127 14.571 1.00 71.56 297 TYR A CA 1
ATOM 2367 C C . TYR A 1 297 ? 0.972 -6.897 14.365 1.00 71.56 297 TYR A C 1
ATOM 2369 O O . TYR A 1 297 ? 0.092 -6.448 13.638 1.00 71.56 297 TYR A O 1
ATOM 2377 N N . ASP A 1 298 ? 0.846 -8.069 14.985 1.00 77.62 298 ASP A N 1
ATOM 2378 C CA . ASP A 1 298 ? -0.344 -8.900 14.868 1.00 77.62 298 ASP A CA 1
ATOM 2379 C C . ASP A 1 298 ? -1.442 -8.379 15.800 1.00 77.62 298 ASP A C 1
ATOM 2381 O O . ASP A 1 298 ? -1.278 -8.338 17.025 1.00 77.62 298 ASP A O 1
ATOM 2385 N N . HIS A 1 299 ? -2.574 -7.995 15.212 1.00 75.81 299 HIS A N 1
ATOM 2386 C CA . HIS A 1 299 ? -3.734 -7.469 15.924 1.00 75.81 299 HIS A CA 1
ATOM 2387 C C . HIS A 1 299 ? -4.831 -8.530 15.989 1.00 75.81 299 HIS A C 1
ATOM 2389 O O . HIS A 1 299 ? -5.380 -8.963 14.974 1.00 75.81 299 HIS A O 1
ATOM 2395 N N . LEU A 1 300 ? -5.161 -8.962 17.205 1.00 77.12 300 LEU A N 1
ATOM 2396 C CA . LEU A 1 300 ? -6.193 -9.970 17.434 1.00 77.12 300 LEU A CA 1
ATOM 2397 C C . LEU A 1 300 ? -7.589 -9.399 17.149 1.00 77.12 300 LEU A C 1
ATOM 2399 O O . LEU A 1 300 ? -8.462 -10.127 16.684 1.00 77.12 300 LEU A O 1
ATOM 2403 N N . SER A 1 301 ? -7.778 -8.101 17.381 1.00 72.81 301 SER A N 1
ATOM 2404 C CA . SER A 1 301 ? -8.992 -7.344 17.082 1.00 72.81 301 SER A CA 1
ATOM 2405 C C . SER A 1 301 ? -9.324 -7.272 15.596 1.00 72.81 301 SER A C 1
ATOM 2407 O O . SER A 1 301 ? -10.476 -7.018 15.275 1.00 72.81 301 SER A O 1
ATOM 2409 N N . GLU A 1 302 ? -8.363 -7.527 14.706 1.00 74.75 302 GLU A N 1
ATOM 2410 C CA . GLU A 1 302 ? -8.563 -7.550 13.251 1.00 74.75 302 GLU A CA 1
ATOM 2411 C C . GLU A 1 302 ? -8.694 -8.982 12.696 1.00 74.75 302 GLU A C 1
ATOM 2413 O O . GLU A 1 302 ? -8.783 -9.201 11.483 1.00 74.75 302 GLU A O 1
ATOM 2418 N N . ALA A 1 303 ? -8.705 -9.986 13.579 1.00 81.44 303 ALA A N 1
ATOM 2419 C CA . ALA A 1 303 ? -8.860 -11.383 13.208 1.00 81.44 303 ALA A CA 1
ATOM 2420 C C . ALA A 1 303 ? -10.325 -11.737 12.928 1.00 81.44 303 ALA A C 1
ATOM 2422 O O . ALA A 1 303 ? -11.234 -11.347 13.662 1.00 81.44 303 ALA A O 1
ATOM 2423 N N . VAL A 1 304 ? -10.544 -12.573 11.913 1.00 83.88 304 VAL A N 1
ATOM 2424 C CA . VAL A 1 304 ? -11.850 -13.143 11.584 1.00 83.88 304 VAL A CA 1
ATOM 2425 C C . VAL A 1 304 ? -11.942 -14.611 12.022 1.00 83.88 304 VAL A C 1
ATOM 2427 O O . VAL A 1 304 ? -11.022 -15.396 11.759 1.00 83.88 304 VAL A O 1
ATOM 2430 N N . PRO A 1 305 ? -13.054 -15.033 12.649 1.00 86.19 305 PRO A N 1
ATOM 2431 C CA . PRO A 1 305 ? -13.280 -16.433 12.987 1.00 86.19 305 PRO A CA 1
ATOM 2432 C C . PRO A 1 305 ? -13.433 -17.278 11.723 1.00 86.19 305 PRO A C 1
ATOM 2434 O O . PRO A 1 305 ? -14.090 -16.863 10.766 1.00 86.19 305 PRO A O 1
ATOM 2437 N N . VAL A 1 306 ? -12.873 -18.490 11.728 1.00 85.81 306 VAL A N 1
ATOM 2438 C CA . VAL A 1 306 ? -13.106 -19.486 10.673 1.00 85.81 306 VAL A CA 1
ATOM 2439 C C . VAL A 1 306 ? -14.338 -20.316 11.053 1.00 85.81 306 VAL A C 1
ATOM 2441 O O . VAL A 1 306 ? -14.234 -21.128 11.980 1.00 85.81 306 VAL A O 1
ATOM 2444 N N . PRO A 1 307 ? -15.494 -20.145 10.377 1.00 82.31 307 PRO A N 1
ATOM 2445 C CA . PRO A 1 307 ? -16.777 -20.682 10.833 1.00 82.31 307 PRO A CA 1
ATOM 2446 C C . PRO A 1 307 ? -16.746 -22.178 11.164 1.00 82.31 307 PRO A C 1
ATOM 2448 O O . PRO A 1 307 ? -16.244 -22.988 10.385 1.00 82.31 307 PRO A O 1
ATOM 2451 N N . GLY A 1 308 ? -17.298 -22.552 12.323 1.00 82.88 308 GLY A N 1
ATOM 2452 C CA . GLY A 1 308 ? -17.407 -23.948 12.755 1.00 82.88 308 GLY A CA 1
ATOM 2453 C C . GLY A 1 308 ? -16.098 -24.585 13.231 1.00 82.88 308 GLY A C 1
ATOM 2454 O O . GLY A 1 308 ? -16.056 -25.796 13.443 1.00 82.88 308 GLY A O 1
ATOM 2455 N N . THR A 1 309 ? -15.029 -23.803 13.406 1.00 88.50 309 THR A N 1
ATOM 2456 C CA . THR A 1 309 ? -13.720 -24.301 13.853 1.00 88.50 309 THR A CA 1
ATOM 2457 C C . THR A 1 309 ? -13.147 -23.449 14.981 1.00 88.50 309 THR A C 1
ATOM 2459 O O . THR A 1 309 ? -13.456 -22.265 15.087 1.00 88.50 309 THR A O 1
ATOM 2462 N N . GLY A 1 310 ? -12.258 -24.024 15.797 1.00 88.12 310 GLY A N 1
ATOM 2463 C CA . GLY A 1 310 ? -11.494 -23.290 16.816 1.00 88.12 310 GLY A CA 1
ATOM 2464 C C . GLY A 1 310 ? -10.357 -22.442 16.235 1.00 88.12 310 GLY A C 1
ATOM 2465 O O . GLY A 1 310 ? -9.301 -22.326 16.849 1.00 88.12 310 GLY A O 1
ATOM 2466 N N . ARG A 1 311 ? -10.505 -21.935 15.004 1.00 90.12 311 ARG A N 1
ATOM 2467 C CA . ARG A 1 311 ? -9.455 -21.205 14.286 1.00 90.12 311 ARG A CA 1
ATOM 2468 C C . ARG A 1 311 ? -9.852 -19.770 14.009 1.00 90.12 311 ARG A C 1
ATOM 2470 O O . ARG A 1 311 ? -11.027 -19.461 13.798 1.00 90.12 311 ARG A O 1
ATOM 2477 N N . ILE A 1 312 ? -8.836 -18.924 13.934 1.00 88.75 312 ILE A N 1
ATOM 2478 C CA . ILE A 1 312 ? -8.942 -17.526 13.528 1.00 88.75 312 ILE A CA 1
ATOM 2479 C C . ILE A 1 312 ? -7.986 -17.264 12.368 1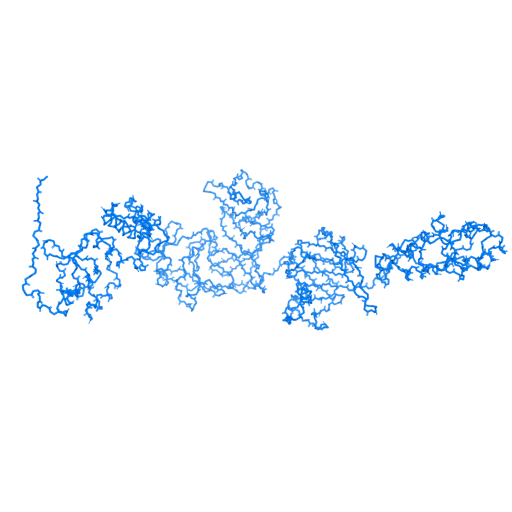.00 88.75 312 ILE A C 1
ATOM 2481 O O . ILE A 1 312 ? -6.912 -17.860 12.298 1.00 88.75 312 ILE A O 1
ATOM 2485 N N . THR A 1 313 ? -8.379 -16.388 11.450 1.00 88.12 313 THR A N 1
ATOM 2486 C CA . THR A 1 313 ? -7.517 -15.886 10.374 1.00 88.12 313 THR A CA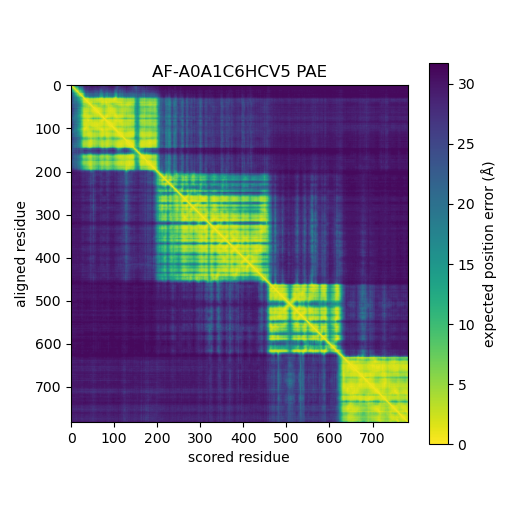 1
ATOM 2487 C C . THR A 1 313 ? -7.292 -14.397 10.578 1.00 88.12 313 THR A C 1
ATOM 2489 O O . THR A 1 313 ? -8.245 -13.668 10.814 1.00 88.12 313 THR A O 1
ATOM 2492 N N . MET A 1 314 ? -6.056 -13.933 10.471 1.00 86.06 314 MET A N 1
ATOM 2493 C CA . MET A 1 314 ? -5.693 -12.523 10.603 1.00 86.06 314 MET A CA 1
ATOM 2494 C C . MET A 1 314 ? -4.640 -12.136 9.566 1.00 86.06 314 MET A C 1
ATOM 2496 O O . MET A 1 314 ? -4.092 -12.994 8.863 1.00 86.06 314 MET A O 1
ATOM 2500 N N . ILE A 1 315 ? -4.361 -10.839 9.476 1.00 85.62 315 ILE A N 1
ATOM 2501 C CA . ILE A 1 315 ? -3.188 -10.342 8.767 1.00 85.62 315 ILE A CA 1
ATOM 2502 C C . ILE A 1 315 ? -1.996 -10.430 9.716 1.00 85.62 315 ILE A C 1
ATOM 2504 O O . ILE A 1 315 ? -2.020 -9.851 10.796 1.00 85.62 315 ILE A O 1
ATOM 2508 N N . HIS A 1 316 ? -0.978 -11.186 9.317 1.00 83.44 316 HIS A N 1
ATOM 2509 C CA . HIS A 1 316 ? 0.306 -11.217 10.003 1.00 83.44 316 HIS A CA 1
ATOM 2510 C C . HIS A 1 316 ? 1.258 -10.235 9.341 1.00 83.44 316 HIS A C 1
ATOM 2512 O O . HIS A 1 316 ? 1.496 -10.314 8.128 1.00 83.44 316 HIS A O 1
ATOM 2518 N N . ALA A 1 317 ? 1.781 -9.322 10.152 1.00 71.31 317 ALA A N 1
ATOM 2519 C CA . ALA A 1 317 ? 2.587 -8.195 9.722 1.00 71.31 317 ALA A CA 1
ATOM 2520 C C . ALA A 1 317 ? 4.041 -8.385 10.164 1.00 71.31 317 ALA A C 1
ATOM 2522 O O . ALA A 1 317 ? 4.405 -8.297 11.340 1.00 71.31 317 ALA A O 1
ATOM 2523 N N . VAL A 1 318 ? 4.906 -8.619 9.183 1.00 54.56 318 VAL A N 1
ATOM 2524 C CA . VAL A 1 318 ? 6.324 -8.864 9.411 1.00 54.56 318 VAL A CA 1
ATOM 2525 C C . VAL A 1 318 ? 7.095 -7.552 9.373 1.00 54.56 318 VAL A C 1
ATOM 2527 O O . VAL A 1 318 ? 7.343 -7.005 8.300 1.00 54.56 318 VAL A O 1
ATOM 2530 N N . SER A 1 319 ? 7.546 -7.062 10.527 1.00 40.41 319 SER A N 1
ATOM 2531 C CA . SER A 1 319 ? 8.411 -5.880 10.592 1.00 40.41 319 SER A CA 1
ATOM 2532 C C . SER A 1 319 ? 9.886 -6.234 10.428 1.00 40.41 319 SER A C 1
ATOM 2534 O O . SER A 1 319 ? 10.490 -6.931 11.245 1.00 40.41 319 SER A O 1
ATOM 2536 N N . GLY A 1 320 ? 10.491 -5.694 9.370 1.00 33.62 320 GLY A N 1
ATOM 2537 C CA . GLY A 1 320 ? 11.916 -5.800 9.102 1.00 33.62 320 GLY A CA 1
ATOM 2538 C C . GLY A 1 320 ? 12.491 -4.489 8.584 1.00 33.62 320 GLY A C 1
ATOM 2539 O O . GLY A 1 320 ? 12.286 -4.146 7.425 1.00 33.62 320 GLY A O 1
ATOM 2540 N N . LYS A 1 321 ? 13.256 -3.757 9.409 1.00 34.69 321 LYS A N 1
ATOM 2541 C CA . LYS A 1 321 ? 13.931 -2.496 9.015 1.00 34.69 321 LYS A CA 1
ATOM 2542 C C . LYS A 1 321 ? 12.999 -1.457 8.361 1.00 34.69 321 LYS A C 1
ATOM 2544 O O . LYS A 1 321 ? 13.370 -0.833 7.364 1.00 34.69 321 LYS A O 1
ATOM 2549 N N . GLY A 1 322 ? 11.808 -1.269 8.929 1.00 37.59 322 GLY A N 1
ATOM 2550 C CA . GLY A 1 322 ? 10.904 -0.171 8.567 1.00 37.59 322 GLY A CA 1
ATOM 2551 C C . GLY A 1 322 ? 10.025 -0.383 7.328 1.00 37.59 322 GLY A C 1
ATOM 2552 O O . GLY A 1 322 ? 9.496 0.603 6.830 1.00 37.59 322 GLY A O 1
ATOM 2553 N N . ARG A 1 323 ? 9.869 -1.620 6.831 1.00 43.66 323 ARG A N 1
ATOM 2554 C CA . ARG A 1 323 ? 8.786 -2.027 5.910 1.00 43.66 323 ARG A CA 1
ATOM 2555 C C . ARG A 1 323 ? 8.066 -3.254 6.468 1.00 43.66 323 ARG A C 1
ATOM 2557 O O . ARG A 1 323 ? 8.712 -4.052 7.160 1.00 43.66 323 ARG A O 1
ATOM 2564 N N . VAL A 1 324 ? 6.769 -3.368 6.186 1.00 56.16 324 VAL A N 1
ATOM 2565 C CA . VAL A 1 324 ? 5.896 -4.425 6.711 1.00 56.16 324 VAL A CA 1
ATOM 2566 C C . VAL A 1 324 ? 5.384 -5.267 5.544 1.00 56.16 324 VAL A C 1
ATOM 2568 O O . VAL A 1 324 ? 4.549 -4.817 4.774 1.00 56.16 324 VAL A O 1
ATOM 2571 N N . GLU A 1 325 ? 5.877 -6.499 5.386 1.00 64.94 325 GLU A N 1
ATOM 2572 C CA . GLU A 1 325 ? 5.244 -7.441 4.450 1.00 64.94 325 GLU A CA 1
ATOM 2573 C C . GLU A 1 325 ? 4.095 -8.160 5.161 1.00 64.94 325 GLU A C 1
ATOM 2575 O O . GLU A 1 325 ? 4.304 -8.840 6.169 1.00 64.94 325 GLU A O 1
ATOM 2580 N N . GLU A 1 326 ? 2.884 -8.011 4.628 1.00 79.81 326 GLU A N 1
ATOM 2581 C CA . GLU A 1 326 ? 1.667 -8.576 5.207 1.00 79.81 326 GLU A CA 1
ATOM 2582 C C . GLU A 1 326 ? 1.238 -9.873 4.506 1.00 79.81 326 GLU A C 1
ATOM 2584 O O . GLU A 1 326 ? 1.357 -10.050 3.288 1.00 79.81 326 GLU A O 1
ATOM 2589 N N . CYS A 1 327 ? 0.731 -10.823 5.288 1.00 84.62 327 CYS A N 1
ATOM 2590 C CA . CYS A 1 327 ? 0.294 -12.130 4.804 1.00 84.62 327 CYS A CA 1
ATOM 2591 C C . CYS A 1 327 ? -0.907 -12.658 5.595 1.00 84.62 327 CYS A C 1
ATOM 2593 O O . CYS A 1 327 ? -1.208 -12.165 6.675 1.00 84.62 327 CYS A O 1
ATOM 2595 N N . LEU A 1 328 ? -1.601 -13.674 5.072 1.00 88.75 328 LEU A N 1
ATOM 2596 C CA . LEU A 1 328 ? -2.647 -14.353 5.839 1.00 88.75 328 LEU A CA 1
ATOM 2597 C C . LEU A 1 328 ? -2.016 -15.330 6.818 1.00 88.75 328 LEU A C 1
ATOM 2599 O O . LEU A 1 328 ? -1.324 -16.252 6.388 1.00 88.75 328 LEU A O 1
ATOM 2603 N N . LEU A 1 329 ? -2.341 -15.187 8.095 1.00 88.31 329 LEU A N 1
ATOM 2604 C CA . LEU A 1 329 ? -2.028 -16.141 9.149 1.00 88.31 329 LEU A CA 1
ATOM 2605 C C . LEU A 1 329 ? -3.328 -16.763 9.646 1.00 88.31 329 LEU A C 1
ATOM 2607 O O . LEU A 1 329 ? -4.230 -16.058 10.082 1.00 88.31 329 LEU A O 1
ATOM 2611 N N . GLU A 1 330 ? -3.416 -18.087 9.605 1.00 90.75 330 GLU A N 1
ATOM 2612 C CA . GLU A 1 330 ? -4.461 -18.824 10.310 1.00 90.75 330 GLU A CA 1
ATOM 2613 C C . GLU A 1 330 ? -3.851 -19.503 11.532 1.00 90.75 330 GLU A C 1
ATOM 2615 O O . GLU A 1 330 ? -2.884 -20.261 11.402 1.00 90.75 330 GLU A O 1
ATOM 2620 N N . LEU A 1 331 ? -4.438 -19.247 12.698 1.00 88.94 331 LEU A N 1
ATOM 2621 C CA . LEU A 1 331 ? -4.046 -19.815 13.980 1.00 88.94 331 LEU A CA 1
ATOM 2622 C C . LEU A 1 331 ? -5.131 -20.769 14.477 1.00 88.94 331 LEU A C 1
ATOM 2624 O O . LEU A 1 331 ? -6.316 -20.435 14.510 1.00 88.94 331 LEU A O 1
ATOM 2628 N N . ASP A 1 332 ? -4.710 -21.960 14.882 1.00 90.50 332 ASP A N 1
ATOM 2629 C CA . ASP A 1 332 ? -5.553 -22.931 15.562 1.00 90.50 332 ASP A CA 1
ATOM 2630 C C . ASP A 1 332 ? -5.470 -22.697 17.075 1.00 90.50 332 ASP A C 1
ATOM 2632 O O . ASP A 1 332 ? -4.424 -22.914 17.691 1.00 90.50 332 ASP A O 1
ATOM 2636 N N . MET A 1 333 ? -6.563 -22.216 17.672 1.00 89.06 333 MET A N 1
ATOM 2637 C CA . MET A 1 333 ? -6.582 -21.766 19.066 1.00 89.06 333 MET A CA 1
ATOM 2638 C C . MET A 1 333 ? -6.518 -22.924 20.063 1.00 89.06 333 MET A C 1
ATOM 2640 O O . MET A 1 333 ? -6.147 -22.707 21.210 1.00 89.06 333 MET A O 1
ATOM 2644 N N . ASP A 1 334 ? -6.822 -24.154 19.647 1.00 88.44 334 ASP A N 1
ATOM 2645 C CA . ASP A 1 334 ? -6.720 -25.330 20.514 1.00 88.44 334 ASP A CA 1
ATOM 2646 C C . ASP A 1 334 ? -5.287 -25.892 20.547 1.00 88.44 334 ASP A C 1
ATOM 2648 O O . ASP A 1 334 ? -4.832 -26.392 21.577 1.00 88.44 334 ASP A O 1
ATOM 2652 N N . THR A 1 335 ? -4.559 -25.825 19.425 1.00 84.88 335 THR A N 1
ATOM 2653 C CA . THR A 1 335 ? -3.248 -26.488 19.276 1.00 84.88 335 THR A CA 1
ATOM 2654 C C . THR A 1 335 ? -2.048 -25.545 19.190 1.00 84.88 335 THR A C 1
ATOM 2656 O O . THR A 1 335 ? -0.918 -25.991 19.394 1.00 84.88 335 THR A O 1
ATOM 2659 N N . GLY A 1 336 ? -2.254 -24.269 18.849 1.00 78.38 336 GLY A N 1
ATOM 2660 C CA . GLY A 1 336 ? -1.193 -23.272 18.618 1.00 78.38 336 GLY A CA 1
ATOM 2661 C C . GLY A 1 336 ? -0.471 -23.398 17.292 1.00 78.38 336 GLY A C 1
ATOM 2662 O O . GLY A 1 336 ? 0.448 -22.630 16.992 1.00 78.38 336 GLY A O 1
ATOM 2663 N N . ARG A 1 337 ? -0.855 -24.395 16.496 1.00 84.38 337 ARG A N 1
ATOM 2664 C CA . ARG A 1 337 ? -0.334 -24.565 15.147 1.00 84.38 337 ARG A CA 1
ATOM 2665 C C . ARG A 1 337 ? -0.877 -23.456 14.269 1.00 84.38 337 ARG A C 1
ATOM 2667 O O . ARG A 1 337 ? -2.016 -23.023 14.427 1.00 84.38 337 ARG A O 1
ATOM 2674 N N . CYS A 1 338 ? -0.075 -23.045 13.302 1.00 86.44 338 CYS A N 1
ATOM 2675 C CA . CYS A 1 338 ? -0.491 -22.046 12.341 1.00 86.44 338 CYS A CA 1
ATOM 2676 C C . CYS A 1 338 ? -0.114 -22.435 10.914 1.00 86.44 338 CYS A C 1
ATOM 2678 O O . CYS A 1 338 ? 0.737 -23.297 10.656 1.00 86.44 338 CYS A O 1
ATOM 2680 N N . ARG A 1 339 ? -0.772 -21.777 9.968 1.00 86.50 339 ARG A N 1
ATOM 2681 C CA . ARG A 1 339 ? -0.423 -21.816 8.552 1.00 86.50 339 ARG A CA 1
ATOM 2682 C C . ARG A 1 339 ? -0.451 -20.407 7.990 1.00 86.50 339 ARG A C 1
ATOM 2684 O O . ARG A 1 339 ? -1.258 -19.588 8.414 1.00 86.50 339 ARG A O 1
ATOM 2691 N N . ILE A 1 340 ? 0.417 -20.151 7.021 1.00 85.69 340 ILE A N 1
ATOM 2692 C CA . ILE A 1 340 ? 0.596 -18.821 6.444 1.00 85.69 340 ILE A CA 1
ATOM 2693 C C . ILE A 1 340 ? 0.418 -18.894 4.930 1.00 85.69 340 ILE A C 1
ATOM 2695 O O . ILE A 1 340 ? 0.850 -19.864 4.295 1.00 85.69 340 ILE A O 1
ATOM 2699 N N . ALA A 1 341 ? -0.205 -17.880 4.337 1.00 86.31 341 ALA A N 1
ATOM 2700 C CA . ALA A 1 341 ? -0.322 -17.736 2.893 1.00 86.31 341 ALA A CA 1
ATOM 2701 C C . ALA A 1 341 ? 0.095 -16.322 2.442 1.00 86.31 341 ALA A C 1
ATOM 2703 O O . ALA A 1 341 ? -0.373 -15.335 3.009 1.00 86.31 341 ALA A O 1
ATOM 2704 N N . PRO A 1 342 ? 0.970 -16.196 1.424 1.00 82.19 342 PRO A N 1
ATOM 2705 C CA . PRO A 1 342 ? 1.388 -14.894 0.914 1.00 82.19 342 PRO A CA 1
ATOM 2706 C C . PRO A 1 342 ? 0.245 -14.197 0.166 1.00 82.19 342 PRO A C 1
ATOM 2708 O O . PRO A 1 342 ? -0.535 -14.853 -0.528 1.00 82.19 342 PRO A O 1
ATOM 2711 N N . LEU A 1 343 ? 0.216 -12.866 0.241 1.00 82.88 343 LEU A N 1
ATOM 2712 C CA . LEU A 1 343 ? -0.752 -12.000 -0.437 1.00 82.88 343 LEU A CA 1
ATOM 2713 C C . LEU A 1 343 ? -0.048 -11.115 -1.486 1.00 82.88 343 LEU A C 1
ATOM 2715 O O . LEU A 1 343 ? 0.129 -9.915 -1.284 1.00 82.88 343 LEU A O 1
ATOM 2719 N N . PRO A 1 344 ? 0.419 -11.690 -2.611 1.00 75.06 344 PRO A N 1
ATOM 2720 C CA . PRO A 1 344 ? 1.230 -10.950 -3.572 1.00 75.06 344 PRO A CA 1
ATOM 2721 C C . PRO A 1 344 ? 0.439 -9.799 -4.199 1.00 75.06 344 PRO A C 1
ATOM 2723 O O . PRO A 1 344 ? -0.672 -10.010 -4.689 1.00 75.06 344 PRO A O 1
ATOM 2726 N N . GLY A 1 345 ? 1.050 -8.615 -4.242 1.00 71.94 345 GLY A N 1
ATOM 2727 C CA . GLY A 1 345 ? 0.505 -7.442 -4.927 1.00 71.94 345 GLY A CA 1
ATOM 2728 C C . GLY A 1 345 ? -0.506 -6.618 -4.126 1.00 71.94 345 GLY A C 1
ATOM 2729 O O . GLY A 1 345 ? -1.059 -5.682 -4.687 1.00 71.94 345 GLY A O 1
ATOM 2730 N N . MET A 1 346 ? -0.751 -6.939 -2.852 1.00 75.94 346 MET A N 1
ATOM 2731 C CA . MET A 1 346 ? -1.747 -6.244 -2.024 1.00 75.94 346 MET A CA 1
ATOM 2732 C C . MET A 1 346 ? -1.227 -4.960 -1.341 1.00 75.94 346 MET A C 1
ATOM 2734 O O . MET A 1 346 ? -2.029 -4.073 -1.061 1.00 75.94 346 MET A O 1
ATOM 2738 N N . GLY A 1 347 ? 0.088 -4.823 -1.122 1.00 73.38 347 GLY A N 1
ATOM 2739 C CA . GLY A 1 347 ? 0.683 -3.679 -0.409 1.00 73.38 347 GLY A CA 1
ATOM 2740 C C . GLY A 1 347 ? 0.663 -3.839 1.119 1.00 73.38 347 GLY A C 1
ATOM 2741 O O . GLY A 1 347 ? 0.665 -4.969 1.606 1.00 73.38 347 GLY A O 1
ATOM 2742 N N . GLU A 1 348 ? 0.662 -2.719 1.847 1.00 75.62 348 GLU A N 1
ATOM 2743 C CA . GLU A 1 348 ? 0.623 -2.656 3.321 1.00 75.62 348 GLU A CA 1
ATOM 2744 C C . GLU A 1 348 ? -0.743 -2.134 3.829 1.00 75.62 348 GLU A C 1
ATOM 2746 O O . GLU A 1 348 ? -1.535 -1.554 3.072 1.00 75.62 348 GLU A O 1
ATOM 2751 N N . GLY A 1 349 ? -1.035 -2.314 5.122 1.00 74.56 349 GLY A N 1
ATOM 2752 C CA . GLY A 1 349 ? -2.270 -1.827 5.744 1.00 74.56 349 GLY A CA 1
ATOM 2753 C C . GLY A 1 349 ? -3.514 -2.560 5.243 1.00 74.56 349 GLY A C 1
ATOM 2754 O O . GLY A 1 349 ? -4.555 -1.938 4.984 1.00 74.56 349 GLY A O 1
ATOM 2755 N N . LEU A 1 350 ? -3.380 -3.870 5.040 1.00 82.38 350 LEU A N 1
ATOM 2756 C CA . LEU A 1 350 ? -4.428 -4.740 4.546 1.00 82.38 350 LEU A CA 1
ATOM 2757 C C . LEU A 1 350 ? -5.522 -4.909 5.591 1.00 82.38 350 LEU A C 1
ATOM 2759 O O . LEU A 1 350 ? -5.291 -4.995 6.790 1.00 82.38 350 LEU A O 1
ATOM 2763 N N . LYS A 1 351 ? -6.753 -4.988 5.102 1.00 79.94 351 LYS A N 1
ATOM 2764 C CA . LYS A 1 351 ? -7.951 -5.210 5.903 1.00 79.94 351 LYS A CA 1
ATOM 2765 C C . LYS A 1 351 ? -8.588 -6.519 5.502 1.00 79.94 351 LYS A C 1
ATOM 2767 O O . LYS A 1 351 ? -8.745 -6.797 4.312 1.00 79.94 351 LYS A O 1
ATOM 2772 N N . LEU A 1 352 ? -9.000 -7.286 6.499 1.00 83.75 352 LEU A N 1
ATOM 2773 C CA . LEU A 1 352 ? -9.585 -8.604 6.326 1.00 83.75 352 LEU A CA 1
ATOM 2774 C C . LEU A 1 352 ? -11.041 -8.609 6.794 1.00 83.75 352 LEU A C 1
ATOM 2776 O O . LEU A 1 352 ? -11.342 -8.097 7.867 1.00 83.75 352 LEU A O 1
ATOM 2780 N N . ARG A 1 353 ? -11.949 -9.183 5.997 1.00 83.44 353 ARG A N 1
ATOM 2781 C CA . ARG A 1 353 ? -13.316 -9.514 6.435 1.00 83.44 353 ARG A CA 1
ATOM 2782 C C . ARG A 1 353 ? -13.939 -10.615 5.590 1.00 83.44 353 ARG A C 1
ATOM 2784 O O . ARG A 1 353 ? -13.568 -10.799 4.432 1.00 83.44 353 ARG A O 1
ATOM 2791 N N . TRP A 1 354 ? -14.945 -11.301 6.121 1.00 84.31 354 TRP A N 1
ATOM 2792 C CA . TRP A 1 354 ? -15.798 -12.154 5.292 1.00 84.31 354 TRP A CA 1
ATOM 2793 C C . TRP A 1 354 ? -16.625 -11.302 4.324 1.00 84.31 354 TRP A C 1
ATOM 2795 O O . TRP A 1 354 ? -17.146 -10.251 4.688 1.00 84.31 354 TRP A O 1
ATOM 2805 N N . PHE A 1 355 ? -16.719 -11.743 3.070 1.00 82.88 355 PHE A N 1
ATOM 2806 C CA . PHE A 1 355 ? -17.510 -11.078 2.039 1.00 82.88 355 PHE A CA 1
ATOM 2807 C C . PHE A 1 355 ? -18.874 -11.736 1.893 1.00 82.88 355 PHE A C 1
ATOM 2809 O O . PHE A 1 355 ? -19.894 -11.088 2.076 1.00 82.88 355 PHE A O 1
ATOM 2816 N N . THR A 1 356 ? -18.903 -13.030 1.570 1.00 83.81 356 THR A N 1
ATOM 2817 C CA . THR A 1 356 ? -20.144 -13.808 1.470 1.00 83.81 356 THR A CA 1
ATOM 2818 C C . THR A 1 356 ? -19.843 -15.302 1.478 1.00 83.81 356 THR A C 1
ATOM 2820 O O . THR A 1 356 ? -18.925 -15.748 0.787 1.00 83.81 356 THR A O 1
ATOM 2823 N N . GLY A 1 357 ? -20.604 -16.085 2.246 1.00 84.75 357 GLY A N 1
ATOM 2824 C CA . GLY A 1 357 ? -20.371 -17.525 2.395 1.00 84.75 357 GLY A CA 1
ATOM 2825 C C . GLY A 1 357 ? -18.905 -17.831 2.721 1.00 84.75 357 GLY A C 1
ATOM 2826 O O . GLY A 1 357 ? -18.357 -17.297 3.678 1.00 84.75 357 GLY A O 1
ATOM 2827 N N . ASP A 1 358 ? -18.259 -18.629 1.869 1.00 88.62 358 ASP A N 1
ATOM 2828 C CA . ASP A 1 358 ? -16.855 -19.038 2.024 1.00 88.62 358 ASP A CA 1
ATOM 2829 C C . ASP A 1 358 ? -15.835 -18.052 1.422 1.00 88.62 358 ASP A C 1
ATOM 2831 O O . ASP A 1 358 ? -14.653 -18.387 1.285 1.00 88.62 358 ASP A O 1
ATOM 2835 N N . TRP A 1 359 ? -16.270 -16.866 0.991 1.00 88.88 359 TRP A N 1
ATOM 2836 C CA . TRP A 1 359 ? -15.404 -15.865 0.373 1.00 88.88 359 TRP A CA 1
ATOM 2837 C C . TRP A 1 359 ? -14.890 -14.865 1.395 1.00 88.88 359 TRP A C 1
ATOM 2839 O O . TRP A 1 359 ? -15.646 -14.065 1.943 1.00 88.88 359 TRP A O 1
ATOM 2849 N N . LEU A 1 360 ? -13.579 -14.879 1.580 1.00 89.56 360 LEU A N 1
ATOM 2850 C CA . LEU A 1 360 ? -12.821 -13.936 2.379 1.00 89.56 360 LEU A CA 1
ATOM 2851 C C . LEU A 1 360 ? -12.364 -12.773 1.492 1.00 89.56 360 LEU A C 1
ATOM 2853 O O . LEU A 1 360 ? -11.800 -12.993 0.421 1.00 89.56 360 LEU A O 1
ATOM 2857 N N . LEU A 1 361 ? -12.610 -11.538 1.916 1.00 88.75 361 LEU A N 1
ATOM 2858 C CA . LEU A 1 361 ? -12.120 -10.333 1.255 1.00 88.75 361 LEU A CA 1
ATOM 2859 C C . LEU A 1 361 ? -10.898 -9.811 2.000 1.00 88.75 361 LEU A C 1
ATOM 2861 O O . LEU A 1 361 ? -10.981 -9.445 3.172 1.00 88.75 361 LEU A O 1
ATOM 2865 N N . VAL A 1 362 ? -9.793 -9.708 1.272 1.00 89.31 362 VAL A N 1
ATOM 2866 C CA . VAL A 1 362 ? -8.628 -8.926 1.673 1.00 89.31 362 VAL A CA 1
ATOM 2867 C C . VAL A 1 362 ? -8.641 -7.640 0.860 1.00 89.31 362 VAL A C 1
ATOM 2869 O O . VAL A 1 362 ? -8.663 -7.690 -0.368 1.00 89.31 362 VAL A O 1
ATOM 2872 N N . GLN A 1 363 ? -8.650 -6.489 1.518 1.00 85.94 363 GLN A N 1
ATOM 2873 C CA . GLN A 1 363 ? -8.696 -5.175 0.882 1.00 85.94 363 GLN A CA 1
ATOM 2874 C C . GLN A 1 363 ? -7.465 -4.364 1.292 1.00 85.94 363 GLN A C 1
ATOM 2876 O O . GLN A 1 363 ? -7.194 -4.235 2.479 1.00 85.94 363 GLN A O 1
ATOM 2881 N N . GLY A 1 364 ? -6.736 -3.797 0.333 1.00 79.88 364 GLY A N 1
ATOM 2882 C CA . GLY A 1 364 ? -5.622 -2.893 0.624 1.00 79.88 364 GLY A CA 1
ATOM 2883 C C . GLY A 1 364 ? -6.091 -1.492 1.024 1.00 79.88 364 GLY A C 1
ATOM 2884 O O . GLY A 1 364 ? -7.270 -1.144 0.900 1.00 79.88 364 GLY A O 1
ATOM 2885 N N . ASN A 1 365 ? -5.160 -0.640 1.458 1.00 69.75 365 ASN A N 1
ATOM 2886 C CA . ASN A 1 365 ? -5.472 0.751 1.808 1.00 69.75 365 ASN A CA 1
ATOM 2887 C C . ASN A 1 365 ? -5.717 1.665 0.578 1.00 69.75 365 ASN A C 1
ATOM 2889 O O . ASN A 1 365 ? -6.066 2.837 0.737 1.00 69.75 365 ASN A O 1
ATOM 2893 N N . GLY A 1 366 ? -5.566 1.130 -0.642 1.00 58.81 366 GLY A N 1
ATOM 2894 C CA . GLY A 1 366 ? -5.680 1.877 -1.897 1.00 58.81 366 GLY A CA 1
ATOM 2895 C C . GLY A 1 366 ? -4.391 2.582 -2.335 1.00 58.81 366 GLY A C 1
ATOM 2896 O O . GLY A 1 366 ? -4.456 3.519 -3.133 1.00 58.81 366 GLY A O 1
ATOM 2897 N N . GLU A 1 367 ? -3.238 2.162 -1.815 1.00 55.34 367 GLU A N 1
ATOM 2898 C CA . GLU A 1 367 ? -1.918 2.665 -2.184 1.00 55.34 367 GLU A CA 1
ATOM 2899 C C . GLU A 1 367 ? -1.620 2.490 -3.672 1.00 55.34 367 GLU A C 1
ATOM 2901 O O . GLU A 1 367 ? -1.892 1.456 -4.285 1.00 55.34 367 GLU A O 1
ATOM 2906 N N . ILE A 1 368 ? -0.995 3.525 -4.236 1.00 42.31 368 ILE A N 1
ATOM 2907 C CA . ILE A 1 368 ? -0.706 3.663 -5.670 1.00 42.31 368 ILE A CA 1
ATOM 2908 C C . ILE A 1 368 ? 0.233 2.550 -6.186 1.00 42.31 368 ILE A C 1
ATOM 2910 O O . ILE A 1 368 ? 0.246 2.289 -7.383 1.00 42.31 368 ILE A O 1
ATOM 2914 N N . LEU A 1 369 ? 0.988 1.885 -5.301 1.00 42.94 369 LEU A N 1
ATOM 2915 C CA . LEU A 1 369 ? 1.980 0.849 -5.633 1.00 42.94 369 LEU A CA 1
ATOM 2916 C C . LEU A 1 369 ? 1.466 -0.595 -5.459 1.00 42.94 369 LEU A C 1
ATOM 2918 O O . LEU A 1 369 ? 2.223 -1.542 -5.666 1.00 42.94 369 LEU A O 1
ATOM 2922 N N . SER A 1 370 ? 0.196 -0.786 -5.085 1.00 62.28 370 SER A N 1
ATOM 2923 C CA . SER A 1 370 ? -0.417 -2.119 -5.027 1.00 62.28 370 SER A CA 1
ATOM 2924 C C . SER A 1 370 ? -0.832 -2.594 -6.428 1.00 62.28 370 SER A C 1
ATOM 2926 O O . SER A 1 370 ? -1.506 -1.881 -7.172 1.00 62.28 370 SER A O 1
ATOM 2928 N N . ASP A 1 371 ? -0.446 -3.820 -6.801 1.00 75.19 371 ASP A N 1
ATOM 2929 C CA . ASP A 1 371 ? -0.898 -4.446 -8.054 1.00 75.19 371 ASP A CA 1
ATOM 2930 C C . ASP A 1 371 ? -2.406 -4.791 -7.985 1.00 75.19 371 ASP A C 1
ATOM 2932 O O . ASP A 1 371 ? -3.079 -4.880 -9.017 1.00 75.19 371 ASP A O 1
ATOM 2936 N N . ASP A 1 372 ? -2.935 -5.012 -6.774 1.00 81.31 372 ASP A N 1
ATOM 2937 C CA . ASP A 1 372 ? -4.327 -5.350 -6.479 1.00 81.31 372 ASP A CA 1
ATOM 2938 C C . ASP A 1 372 ? -4.914 -4.430 -5.401 1.00 81.31 372 ASP A C 1
ATOM 2940 O O . ASP A 1 372 ? -4.367 -4.300 -4.313 1.00 81.31 372 ASP A O 1
ATOM 2944 N N . PHE A 1 373 ? -6.097 -3.873 -5.667 1.00 83.62 373 PHE A N 1
ATOM 2945 C CA . PHE A 1 373 ? -6.877 -3.137 -4.670 1.00 83.62 373 PHE A CA 1
ATOM 2946 C C . PHE A 1 373 ? -7.502 -4.083 -3.635 1.00 83.62 373 PHE A C 1
ATOM 2948 O O . PHE A 1 373 ? -7.588 -3.765 -2.448 1.00 83.62 373 PHE A O 1
ATOM 2955 N N . ALA A 1 374 ? -7.976 -5.245 -4.092 1.00 87.94 374 ALA A N 1
ATOM 2956 C CA . ALA A 1 374 ? -8.548 -6.271 -3.235 1.00 87.94 374 ALA A CA 1
ATOM 2957 C C . ALA A 1 374 ? -8.401 -7.676 -3.836 1.00 87.94 374 ALA A C 1
ATOM 2959 O O . ALA A 1 374 ? -8.344 -7.850 -5.057 1.00 87.94 374 ALA A O 1
ATOM 2960 N N . GLN A 1 375 ? -8.407 -8.692 -2.979 1.00 91.81 375 GLN A N 1
ATOM 2961 C CA . GLN A 1 375 ? -8.459 -10.103 -3.344 1.00 91.81 375 GLN A CA 1
ATOM 2962 C C . GLN A 1 375 ? -9.640 -10.777 -2.640 1.00 91.81 375 GLN A C 1
ATOM 2964 O O . GLN A 1 375 ? -9.780 -10.703 -1.422 1.00 91.81 375 GLN A O 1
ATOM 2969 N N . LEU A 1 376 ? -10.487 -11.447 -3.419 1.00 92.06 376 LEU A N 1
ATOM 2970 C CA . LEU A 1 376 ? -11.538 -12.341 -2.943 1.00 92.06 376 LEU A CA 1
ATOM 2971 C C . LEU A 1 376 ? -11.012 -13.772 -2.982 1.00 92.06 376 LEU A C 1
ATOM 2973 O O . LEU A 1 376 ? -10.642 -14.278 -4.041 1.00 92.06 376 LEU A O 1
ATOM 2977 N N . ILE A 1 377 ? -10.982 -14.419 -1.827 1.00 93.50 377 ILE A N 1
ATOM 2978 C CA . ILE A 1 377 ? -10.376 -15.728 -1.625 1.00 93.50 377 ILE A CA 1
ATOM 2979 C C . ILE A 1 377 ? -11.461 -16.684 -1.154 1.00 93.50 377 ILE A C 1
ATOM 2981 O O . ILE A 1 377 ? -12.015 -16.519 -0.071 1.00 93.50 377 ILE A O 1
ATOM 2985 N N . ASN A 1 378 ? -11.758 -17.709 -1.945 1.00 92.50 378 ASN A N 1
ATOM 2986 C CA . ASN A 1 378 ? -12.644 -18.770 -1.494 1.00 92.50 378 ASN A CA 1
ATOM 2987 C C . ASN A 1 378 ? -11.864 -19.735 -0.596 1.00 92.50 378 ASN A C 1
ATOM 2989 O O . ASN A 1 378 ? -10.933 -20.399 -1.053 1.00 92.50 378 ASN A O 1
ATOM 2993 N N . MET A 1 379 ? -12.243 -19.841 0.672 1.00 87.75 379 MET A N 1
ATOM 2994 C CA . MET A 1 379 ? -11.466 -20.589 1.665 1.00 87.75 379 MET A CA 1
ATOM 2995 C C . MET A 1 379 ? -11.575 -22.113 1.503 1.00 87.75 379 MET A C 1
ATOM 2997 O O . MET A 1 379 ? -10.658 -22.839 1.893 1.00 87.75 379 MET A O 1
ATOM 3001 N N . ASN A 1 380 ? -12.624 -22.594 0.830 1.00 88.31 380 ASN A N 1
ATOM 3002 C CA . ASN A 1 380 ? -12.834 -24.013 0.542 1.00 88.31 380 ASN A CA 1
ATOM 3003 C C . ASN A 1 380 ? -12.118 -24.453 -0.745 1.00 88.31 380 ASN A C 1
ATOM 3005 O O . ASN A 1 380 ? -11.371 -25.434 -0.751 1.00 88.31 380 ASN A O 1
ATOM 3009 N N . THR A 1 381 ? -12.303 -23.719 -1.846 1.00 90.00 381 THR A N 1
ATOM 3010 C CA . THR A 1 381 ? -11.726 -24.064 -3.161 1.00 90.00 381 THR A CA 1
ATOM 3011 C C . THR A 1 381 ? -10.312 -23.520 -3.362 1.00 90.00 381 THR A C 1
ATOM 3013 O O . THR A 1 381 ? -9.590 -23.981 -4.255 1.00 90.00 381 THR A O 1
ATOM 3016 N N . ARG A 1 382 ? -9.906 -22.558 -2.522 1.00 91.19 382 ARG A N 1
ATOM 3017 C CA . ARG A 1 382 ? -8.673 -21.761 -2.618 1.00 91.19 382 ARG A CA 1
ATOM 3018 C C . ARG A 1 382 ? -8.618 -20.872 -3.857 1.00 91.19 382 ARG A C 1
ATOM 3020 O O . ARG A 1 382 ? -7.538 -20.406 -4.199 1.00 91.19 382 ARG A O 1
ATOM 3027 N N . GLU A 1 383 ? -9.730 -20.666 -4.556 1.00 92.62 383 GLU A N 1
ATOM 3028 C CA . GLU A 1 383 ? -9.811 -19.754 -5.703 1.00 92.62 383 GLU A CA 1
ATOM 3029 C C . GLU A 1 383 ? -9.502 -18.319 -5.257 1.00 92.62 383 GLU A C 1
ATOM 3031 O O . GLU A 1 383 ? -10.041 -17.861 -4.252 1.00 92.62 383 GLU A O 1
ATOM 3036 N N . VAL A 1 384 ? -8.639 -17.617 -6.000 1.00 91.50 384 VAL A N 1
ATOM 3037 C CA . VAL A 1 384 ? -8.314 -16.206 -5.742 1.00 91.50 384 VAL A CA 1
ATOM 3038 C C . VAL A 1 384 ? -8.754 -15.357 -6.928 1.00 91.50 384 VAL A C 1
ATOM 3040 O O . VAL A 1 384 ? -8.216 -15.491 -8.029 1.00 91.50 384 VAL A O 1
ATOM 3043 N N . LEU A 1 385 ? -9.700 -14.453 -6.686 1.00 91.31 385 LEU A N 1
ATOM 3044 C CA . LEU A 1 385 ? -10.178 -13.463 -7.643 1.00 91.31 385 LEU A CA 1
ATOM 3045 C C . LEU A 1 385 ? -9.640 -12.089 -7.257 1.00 91.31 385 LEU A C 1
ATOM 3047 O O . LEU A 1 385 ? -9.896 -11.589 -6.165 1.00 91.31 385 LEU A O 1
ATOM 3051 N N . ARG A 1 386 ? -8.877 -11.473 -8.156 1.00 90.12 386 ARG A N 1
ATOM 3052 C CA . ARG A 1 386 ? -8.218 -10.187 -7.919 1.00 90.12 386 ARG A CA 1
ATOM 3053 C C . ARG A 1 386 ? -9.075 -9.059 -8.465 1.00 90.12 386 ARG A C 1
ATOM 3055 O O . ARG A 1 386 ? -9.640 -9.173 -9.556 1.00 90.12 386 ARG A O 1
ATOM 3062 N N . ILE A 1 387 ? -9.098 -7.956 -7.735 1.00 86.75 387 ILE A N 1
ATOM 3063 C CA . ILE A 1 387 ? -9.690 -6.685 -8.129 1.00 86.75 387 ILE A CA 1
ATOM 3064 C C . ILE A 1 387 ? -8.530 -5.704 -8.268 1.00 86.75 387 ILE A C 1
ATOM 3066 O O . ILE A 1 387 ? -7.946 -5.269 -7.279 1.00 86.75 387 ILE A O 1
ATOM 3070 N N . ARG A 1 388 ? -8.162 -5.398 -9.513 1.00 83.69 388 ARG A N 1
ATOM 3071 C CA . ARG A 1 388 ? -7.063 -4.476 -9.832 1.00 83.69 388 ARG A CA 1
ATOM 3072 C C . ARG A 1 388 ? -7.557 -3.031 -9.818 1.00 83.69 388 ARG A C 1
ATOM 3074 O O . ARG A 1 388 ? -8.742 -2.815 -10.103 1.00 83.69 388 ARG A O 1
ATOM 3081 N N . PRO A 1 389 ? -6.673 -2.051 -9.574 1.00 75.06 389 PRO A N 1
ATOM 3082 C CA . PRO A 1 389 ? -6.975 -0.656 -9.867 1.00 75.06 389 PRO A CA 1
ATOM 3083 C C . PRO A 1 389 ? -7.558 -0.504 -11.283 1.00 75.06 389 PRO A C 1
ATOM 3085 O O . PRO A 1 389 ? -7.208 -1.252 -12.194 1.00 75.06 389 PRO A O 1
ATOM 3088 N N . GLU A 1 390 ? -8.505 0.419 -11.445 1.00 73.56 390 GLU A N 1
ATOM 3089 C CA . GLU A 1 390 ? -9.152 0.764 -12.726 1.00 73.56 390 GLU A CA 1
ATOM 3090 C C . GLU A 1 390 ? -10.005 -0.330 -13.407 1.00 73.56 390 GLU A C 1
ATOM 3092 O O . GLU A 1 390 ? -10.605 -0.094 -14.457 1.00 73.56 390 GLU A O 1
ATOM 3097 N N . MET A 1 391 ? -10.155 -1.515 -12.800 1.00 78.00 391 MET A N 1
ATOM 3098 C CA . MET A 1 391 ? -10.947 -2.622 -13.366 1.00 78.00 391 MET A CA 1
ATOM 3099 C C . MET A 1 391 ? -12.425 -2.260 -13.623 1.00 78.00 391 MET A C 1
ATOM 3101 O O . MET A 1 391 ? -13.062 -2.858 -14.488 1.00 78.00 391 MET A O 1
ATOM 3105 N N . PHE A 1 392 ? -12.960 -1.266 -12.907 1.00 72.62 392 PHE A N 1
ATOM 3106 C CA . PHE A 1 392 ? -14.323 -0.746 -13.079 1.00 72.62 392 PHE A CA 1
ATOM 3107 C C . PHE A 1 392 ? -14.352 0.657 -13.724 1.00 72.62 392 PHE A C 1
ATOM 3109 O O . PHE A 1 392 ? -15.305 1.413 -13.526 1.00 72.62 392 PHE A O 1
ATOM 3116 N N . GLY A 1 393 ? -13.318 0.999 -14.506 1.00 70.38 393 GLY A N 1
ATOM 3117 C CA . GLY A 1 393 ? -13.124 2.291 -15.176 1.00 70.38 393 GLY A CA 1
ATOM 3118 C C . GLY A 1 393 ? -12.043 3.151 -14.510 1.00 70.38 393 GLY A C 1
ATOM 3119 O O . GLY A 1 393 ? -11.550 2.806 -13.445 1.00 70.38 393 GLY A O 1
ATOM 3120 N N . GLY A 1 394 ? -11.698 4.301 -15.100 1.00 66.69 394 GLY A N 1
ATOM 3121 C CA . GLY A 1 394 ? -10.625 5.192 -14.610 1.00 66.69 394 GLY A CA 1
ATOM 3122 C C . GLY A 1 394 ? -10.919 5.957 -13.306 1.00 66.69 394 GLY A C 1
ATOM 3123 O O . GLY A 1 394 ? -10.288 6.972 -13.029 1.00 66.69 394 GLY A O 1
ATOM 3124 N N . GLU A 1 395 ? -11.915 5.533 -12.526 1.00 75.75 395 GLU A N 1
ATOM 3125 C CA . GLU A 1 395 ? -12.240 6.118 -11.221 1.00 75.75 395 GLU A CA 1
ATOM 3126 C C . GLU A 1 395 ? -11.526 5.350 -10.101 1.00 75.75 395 GLU A C 1
ATOM 3128 O O . GLU A 1 395 ? -11.341 4.135 -10.176 1.00 75.75 395 GLU A O 1
ATOM 3133 N N . LYS A 1 396 ? -11.157 6.041 -9.017 1.00 78.19 396 LYS A N 1
ATOM 3134 C CA . LYS A 1 396 ? -10.425 5.419 -7.903 1.00 78.19 396 LYS A CA 1
ATOM 3135 C C . LYS A 1 396 ? -11.366 4.570 -7.056 1.00 78.19 396 LYS A C 1
ATOM 3137 O O . LYS A 1 396 ? -12.366 5.087 -6.566 1.00 78.19 396 LYS A O 1
ATOM 3142 N N . MET A 1 397 ? -11.060 3.293 -6.839 1.00 79.56 397 MET A N 1
ATOM 3143 C CA . MET A 1 397 ? -11.858 2.462 -5.931 1.00 79.56 397 MET A CA 1
ATOM 3144 C C . MET A 1 397 ? -11.697 2.920 -4.480 1.00 79.56 397 MET A C 1
ATOM 3146 O O . MET A 1 397 ? -10.603 3.277 -4.052 1.00 79.56 397 MET A O 1
ATOM 3150 N N . GLN A 1 398 ? -12.794 2.910 -3.724 1.00 78.88 398 GLN A N 1
ATOM 3151 C CA . GLN A 1 398 ? -12.799 3.226 -2.294 1.00 78.88 398 GLN A CA 1
ATOM 3152 C C . GLN A 1 398 ? -13.280 2.053 -1.448 1.00 78.88 398 GLN A C 1
ATOM 3154 O O . GLN A 1 398 ? -12.707 1.765 -0.399 1.00 78.88 398 GLN A O 1
ATOM 3159 N N . HIS A 1 399 ? -14.346 1.381 -1.884 1.00 81.50 399 HIS A N 1
ATOM 3160 C CA . HIS A 1 399 ? -14.966 0.323 -1.100 1.00 81.50 399 HIS A CA 1
ATOM 3161 C C . HIS A 1 399 ? -15.660 -0.708 -1.985 1.00 81.50 399 HIS A C 1
ATOM 3163 O O . HIS A 1 399 ? -16.161 -0.378 -3.059 1.00 81.50 399 HIS A O 1
ATOM 3169 N N . ILE A 1 400 ? -15.734 -1.942 -1.494 1.00 83.38 400 ILE A N 1
ATOM 3170 C CA . ILE A 1 400 ? -16.561 -3.000 -2.066 1.00 83.38 400 ILE A CA 1
ATOM 3171 C C . ILE A 1 400 ? -17.365 -3.666 -0.955 1.00 83.38 400 ILE A C 1
ATOM 3173 O O . ILE A 1 400 ? -16.804 -4.142 0.025 1.00 83.38 400 ILE A O 1
ATOM 3177 N N . GLY A 1 401 ? -18.680 -3.691 -1.097 1.00 82.69 401 GLY A N 1
ATOM 3178 C CA . GLY A 1 401 ? -19.591 -4.307 -0.143 1.00 82.69 401 GLY A CA 1
ATOM 3179 C C . GLY A 1 401 ? -20.538 -5.278 -0.827 1.00 82.69 401 GLY A C 1
ATOM 3180 O O . GLY A 1 401 ? -20.608 -5.347 -2.056 1.00 82.69 401 GLY A O 1
ATOM 3181 N N . ILE A 1 402 ? -21.281 -6.009 -0.010 1.00 80.88 402 ILE A N 1
ATOM 3182 C CA . ILE A 1 402 ? -22.429 -6.794 -0.439 1.00 80.88 402 ILE A CA 1
ATOM 3183 C C . ILE A 1 402 ? -23.618 -6.391 0.432 1.00 80.88 402 ILE A C 1
ATOM 3185 O O . ILE A 1 402 ? -23.468 -6.188 1.637 1.00 80.88 402 ILE A O 1
ATOM 3189 N N . LEU A 1 403 ? -24.777 -6.199 -0.186 1.00 78.88 403 LEU A N 1
ATOM 3190 C CA . LEU A 1 403 ? -26.025 -5.944 0.522 1.00 78.88 403 LEU A CA 1
ATOM 3191 C C . LEU A 1 403 ? -26.619 -7.260 1.036 1.00 78.88 403 LEU A C 1
ATOM 3193 O O . LEU A 1 403 ? -26.215 -8.351 0.632 1.00 78.88 403 LEU A O 1
ATOM 3197 N N . THR A 1 404 ? -27.609 -7.155 1.919 1.00 75.75 404 THR A N 1
ATOM 3198 C CA . THR A 1 404 ? -28.291 -8.308 2.528 1.00 75.75 404 THR A CA 1
ATOM 3199 C C . THR A 1 404 ? -29.007 -9.200 1.514 1.00 75.75 404 THR A C 1
ATOM 3201 O O . THR A 1 404 ? -29.178 -10.390 1.761 1.00 75.75 404 THR A O 1
ATOM 3204 N N . ASP A 1 405 ? -29.394 -8.652 0.363 1.00 80.25 405 ASP A N 1
ATOM 3205 C CA . ASP A 1 405 ? -29.991 -9.385 -0.756 1.00 80.25 405 ASP A CA 1
ATOM 3206 C C . ASP A 1 405 ? -28.951 -10.066 -1.671 1.00 80.25 405 ASP A C 1
ATOM 3208 O O . ASP A 1 405 ? -29.313 -10.705 -2.658 1.00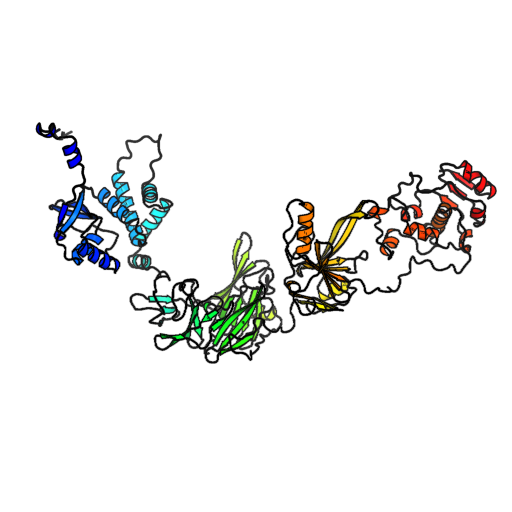 80.25 405 ASP A O 1
ATOM 3212 N N . GLY A 1 406 ? -27.657 -9.944 -1.351 1.00 79.06 406 GLY A N 1
ATOM 3213 C CA . GLY A 1 406 ? -26.549 -10.487 -2.134 1.00 79.06 406 GLY A CA 1
ATOM 3214 C C . GLY A 1 406 ? -26.043 -9.562 -3.245 1.00 79.06 406 GLY A C 1
ATOM 3215 O O . GLY A 1 406 ? -25.097 -9.923 -3.950 1.00 79.06 406 GLY A O 1
ATOM 3216 N N . THR A 1 407 ? -26.619 -8.368 -3.409 1.00 83.44 407 THR A N 1
ATOM 3217 C CA . THR A 1 407 ? -26.175 -7.406 -4.423 1.00 83.44 407 THR A CA 1
ATOM 3218 C C . THR A 1 407 ? -24.799 -6.851 -4.070 1.00 83.44 407 THR A C 1
ATOM 3220 O O . THR A 1 407 ? -24.600 -6.261 -3.008 1.00 83.44 407 THR A O 1
ATOM 3223 N N . VAL A 1 408 ? -23.838 -6.989 -4.983 1.00 88.12 408 VAL A N 1
ATOM 3224 C CA . VAL A 1 408 ? -22.503 -6.398 -4.823 1.00 88.12 408 VAL A CA 1
ATOM 3225 C C . VAL A 1 408 ? -22.560 -4.904 -5.125 1.00 88.12 408 VAL A C 1
ATOM 3227 O O . VAL A 1 408 ? -23.125 -4.487 -6.135 1.00 88.12 408 VAL A O 1
ATOM 3230 N N . VAL A 1 409 ? -21.940 -4.099 -4.264 1.00 86.94 409 VAL A N 1
ATOM 3231 C CA . VAL A 1 409 ? -21.862 -2.641 -4.403 1.00 86.94 409 VAL A CA 1
ATOM 3232 C C . VAL A 1 409 ? -20.408 -2.218 -4.422 1.00 86.94 409 VAL A C 1
ATOM 3234 O O . VAL A 1 409 ? -19.643 -2.518 -3.507 1.00 86.94 409 VAL A O 1
ATOM 3237 N N . ILE A 1 410 ? -20.030 -1.485 -5.459 1.00 87.00 410 ILE A N 1
ATOM 3238 C CA . ILE A 1 410 ? -18.680 -0.956 -5.624 1.00 87.00 410 ILE A CA 1
ATOM 3239 C C . ILE A 1 410 ? -18.755 0.558 -5.536 1.00 87.00 410 ILE A C 1
ATOM 3241 O O . ILE A 1 410 ? -19.500 1.193 -6.280 1.00 87.00 410 ILE A O 1
ATOM 3245 N N . VAL A 1 411 ? -17.976 1.131 -4.626 1.00 85.38 411 VAL A N 1
ATOM 3246 C CA . VAL A 1 411 ? -17.873 2.576 -4.444 1.00 85.38 411 VAL A CA 1
ATOM 3247 C C . VAL A 1 411 ? -16.569 3.040 -5.065 1.00 85.38 411 VAL A C 1
ATOM 3249 O O . VAL A 1 411 ? -15.480 2.702 -4.590 1.00 85.38 411 VAL A O 1
ATOM 3252 N N . THR A 1 412 ? -16.681 3.820 -6.131 1.00 85.44 412 THR A N 1
ATOM 3253 C CA . THR A 1 412 ? -15.564 4.519 -6.764 1.00 85.44 412 THR A CA 1
ATOM 3254 C C . THR A 1 412 ? -15.630 6.006 -6.434 1.00 85.44 412 THR A C 1
ATOM 3256 O O . THR A 1 412 ? -16.664 6.519 -6.023 1.00 85.44 412 THR A O 1
ATOM 3259 N N . ARG A 1 413 ? -14.526 6.732 -6.585 1.00 80.06 413 ARG A N 1
ATOM 3260 C CA . ARG A 1 413 ? -14.465 8.183 -6.431 1.00 80.06 413 ARG A CA 1
ATOM 3261 C C . ARG A 1 413 ? -13.953 8.802 -7.713 1.00 80.06 413 ARG A C 1
ATOM 3263 O O . ARG A 1 413 ? -12.901 8.417 -8.228 1.00 80.06 413 ARG A O 1
ATOM 3270 N N . ARG A 1 414 ? -14.681 9.811 -8.178 1.00 78.81 414 ARG A N 1
ATOM 3271 C CA . ARG A 1 414 ? -14.286 10.643 -9.310 1.00 78.81 414 ARG A CA 1
ATOM 3272 C C . ARG A 1 414 ? -13.979 12.053 -8.829 1.00 78.81 414 ARG A C 1
ATOM 3274 O O . ARG A 1 414 ? -14.718 12.621 -8.015 1.00 78.81 414 ARG A O 1
ATOM 3281 N N . ASP A 1 415 ? -12.880 12.612 -9.325 1.00 73.56 415 ASP A N 1
ATOM 3282 C CA . ASP A 1 415 ? -12.451 13.957 -8.953 1.00 73.56 415 ASP A CA 1
ATOM 3283 C C . ASP A 1 415 ? -13.559 14.973 -9.241 1.00 73.56 415 ASP A C 1
ATOM 3285 O O . ASP A 1 415 ? -14.159 14.978 -10.315 1.00 73.56 415 ASP A O 1
ATOM 3289 N N . ARG A 1 416 ? -13.841 15.821 -8.244 1.00 74.25 416 ARG A N 1
ATOM 3290 C CA . ARG A 1 416 ? -14.894 16.856 -8.251 1.00 74.25 416 ARG A CA 1
ATOM 3291 C C . ARG A 1 416 ? -16.348 16.357 -8.332 1.00 74.25 416 ARG A C 1
ATOM 3293 O O . ARG A 1 416 ? -17.244 17.191 -8.316 1.00 74.25 416 ARG A O 1
ATOM 3300 N N . VAL A 1 417 ? -16.592 15.044 -8.366 1.00 77.69 417 VAL A N 1
ATOM 3301 C CA . VAL A 1 417 ? -17.948 14.453 -8.414 1.00 77.69 417 VAL A CA 1
ATOM 3302 C C . VAL A 1 417 ? -18.322 13.752 -7.101 1.00 77.69 417 VAL A C 1
ATOM 3304 O O . VAL A 1 417 ? -19.484 13.776 -6.713 1.00 77.69 417 VAL A O 1
ATOM 3307 N N . GLY A 1 418 ? -17.348 13.194 -6.371 1.00 76.50 418 GLY A N 1
ATOM 3308 C CA . GLY A 1 418 ? -17.596 12.480 -5.110 1.00 76.50 418 GLY A CA 1
ATOM 3309 C C . GLY A 1 418 ? -17.707 10.957 -5.290 1.00 76.50 418 GLY A C 1
ATOM 3310 O O . GLY A 1 418 ? -17.194 10.438 -6.289 1.00 76.50 418 GLY A O 1
ATOM 3311 N N . PRO A 1 419 ? -18.281 10.228 -4.311 1.00 82.38 419 PRO A N 1
ATOM 3312 C CA . PRO A 1 419 ? -18.455 8.782 -4.395 1.00 82.38 419 PRO A CA 1
ATOM 3313 C C . PRO A 1 419 ? -19.540 8.411 -5.415 1.00 82.38 419 PRO A C 1
ATOM 3315 O O . PRO A 1 419 ? -20.612 9.011 -5.456 1.00 82.38 419 PRO A O 1
ATOM 3318 N N . VAL A 1 420 ? -19.260 7.396 -6.223 1.00 82.19 420 VAL A N 1
ATOM 3319 C CA . VAL A 1 420 ? -20.138 6.835 -7.248 1.00 82.19 420 VAL A CA 1
ATOM 3320 C C . VAL A 1 420 ? -20.387 5.373 -6.898 1.00 82.19 420 VAL A C 1
ATOM 3322 O O . VAL A 1 420 ? -19.447 4.598 -6.730 1.00 82.19 420 VAL A O 1
ATOM 3325 N N . PHE A 1 421 ? -21.659 4.999 -6.785 1.00 85.88 421 PHE A N 1
ATOM 3326 C CA . PHE A 1 421 ? -22.081 3.638 -6.459 1.00 85.88 421 PHE A CA 1
ATOM 3327 C C . PHE A 1 421 ? -22.360 2.858 -7.741 1.00 85.88 421 PHE A C 1
ATOM 3329 O O . PHE A 1 421 ? -23.112 3.312 -8.605 1.00 85.88 421 PHE A O 1
ATOM 3336 N N . ARG A 1 422 ? -21.757 1.678 -7.864 1.00 83.56 422 ARG A N 1
ATOM 3337 C CA . ARG A 1 422 ? -21.895 0.784 -9.014 1.00 83.56 422 ARG A CA 1
ATOM 3338 C C . ARG A 1 422 ? -22.437 -0.566 -8.562 1.00 83.56 422 ARG A C 1
ATOM 3340 O O . ARG A 1 422 ? -21.967 -1.120 -7.572 1.00 83.56 422 ARG A O 1
ATOM 3347 N N . TYR A 1 423 ? -23.378 -1.089 -9.341 1.00 86.88 423 TYR A N 1
ATOM 3348 C CA . TYR A 1 423 ? -24.092 -2.339 -9.080 1.00 86.88 423 TYR A CA 1
ATOM 3349 C C . TYR A 1 423 ? -23.862 -3.295 -10.262 1.00 86.88 423 TYR A C 1
ATOM 3351 O O . TYR A 1 423 ? -24.600 -3.243 -11.249 1.00 86.88 423 TYR A O 1
ATOM 3359 N N . PRO A 1 424 ? -22.775 -4.085 -10.255 1.00 83.75 424 PRO A N 1
ATOM 3360 C CA . PRO A 1 424 ? -22.481 -5.032 -11.327 1.00 83.75 424 PRO A CA 1
ATOM 3361 C C . PRO A 1 424 ? -23.576 -6.101 -11.460 1.00 83.75 424 PRO A C 1
ATOM 3363 O O . PRO A 1 424 ? -23.933 -6.751 -10.483 1.00 83.75 424 PRO A O 1
ATOM 3366 N N . ILE A 1 425 ? -24.059 -6.312 -12.689 1.00 84.19 425 ILE A N 1
ATOM 3367 C CA . ILE A 1 425 ? -25.125 -7.284 -13.001 1.00 84.19 425 ILE A CA 1
ATOM 3368 C C . ILE A 1 425 ? -24.616 -8.732 -12.875 1.00 84.19 425 ILE A C 1
ATOM 3370 O O . ILE A 1 425 ? -25.302 -9.577 -12.313 1.00 84.19 425 ILE A O 1
ATOM 3374 N N . ASP A 1 426 ? -23.402 -9.013 -13.364 1.00 88.12 426 ASP A N 1
ATOM 3375 C CA . ASP A 1 426 ? -22.725 -10.311 -13.218 1.00 88.12 426 ASP A CA 1
ATOM 3376 C C . ASP A 1 426 ? -21.306 -10.111 -12.675 1.00 88.12 426 ASP A C 1
ATOM 3378 O O . ASP A 1 426 ? -20.304 -10.158 -13.392 1.00 88.12 426 ASP A O 1
ATOM 3382 N N . PHE A 1 427 ? -21.224 -9.822 -11.378 1.00 89.38 427 PHE A N 1
ATOM 3383 C CA . PHE A 1 427 ? -19.953 -9.568 -10.704 1.00 89.38 427 PHE A CA 1
ATOM 3384 C C . PHE A 1 427 ? -18.999 -10.772 -10.760 1.00 89.38 427 PHE A C 1
ATOM 3386 O O . PHE A 1 427 ? -17.826 -10.632 -11.113 1.00 89.38 427 PHE A O 1
ATOM 3393 N N . TRP A 1 428 ? -19.500 -11.963 -10.427 1.00 89.50 428 TRP A N 1
ATOM 3394 C CA . TRP A 1 428 ? -18.677 -13.166 -10.312 1.00 89.50 428 TRP A CA 1
ATOM 3395 C C . TRP A 1 428 ? -18.214 -13.688 -11.675 1.00 89.50 428 TRP A C 1
ATOM 3397 O O . TRP A 1 428 ? -17.048 -14.071 -11.807 1.00 89.50 428 TRP A O 1
ATOM 3407 N N . GLY A 1 429 ? -19.084 -13.694 -12.691 1.00 88.56 429 GLY A N 1
ATOM 3408 C CA . GLY A 1 429 ? -18.711 -14.086 -14.051 1.00 88.56 429 GLY A CA 1
ATOM 3409 C C . GLY A 1 429 ? -17.698 -13.122 -14.667 1.00 88.56 429 GLY A C 1
ATOM 3410 O O . GLY A 1 429 ? -16.701 -13.564 -15.250 1.00 88.56 429 GLY A O 1
ATOM 3411 N N . PHE A 1 430 ? -17.868 -11.815 -14.438 1.00 89.00 430 PHE A N 1
ATOM 3412 C CA . PHE A 1 430 ? -16.887 -10.806 -14.834 1.00 89.00 430 PHE A CA 1
ATOM 3413 C C . PHE A 1 430 ? -15.521 -11.048 -14.183 1.00 89.00 430 PHE A C 1
ATOM 3415 O O . PHE A 1 430 ? -14.516 -11.130 -14.893 1.00 89.00 430 PHE A O 1
ATOM 3422 N N . LEU A 1 431 ? -15.462 -11.219 -12.855 1.00 88.44 431 LEU A N 1
ATOM 3423 C CA . LEU A 1 431 ? -14.188 -11.428 -12.165 1.00 88.44 431 LEU A CA 1
ATOM 3424 C C . LEU A 1 431 ? -13.476 -12.694 -12.633 1.00 88.44 431 LEU A C 1
ATOM 3426 O O . LEU A 1 431 ? -12.268 -12.646 -12.863 1.00 88.44 431 LEU A O 1
ATOM 3430 N N . ARG A 1 432 ? -14.193 -13.806 -12.815 1.00 88.75 432 ARG A N 1
ATOM 3431 C CA . ARG A 1 432 ? -13.595 -15.052 -13.322 1.00 88.75 432 ARG A CA 1
ATOM 3432 C C . ARG A 1 432 ? -13.063 -14.913 -14.744 1.00 88.75 432 ARG A C 1
ATOM 3434 O O . ARG A 1 432 ? -12.028 -15.487 -15.052 1.00 88.75 432 ARG A O 1
ATOM 3441 N N . THR A 1 433 ? -13.726 -14.119 -15.582 1.00 85.19 433 THR A N 1
ATOM 3442 C CA . THR A 1 433 ? -13.271 -13.837 -16.953 1.00 85.19 433 THR A CA 1
ATOM 3443 C C . THR A 1 433 ? -12.055 -12.905 -16.968 1.00 85.19 433 THR A C 1
ATOM 3445 O O . THR A 1 433 ? -11.133 -13.087 -17.760 1.00 85.19 433 THR A O 1
ATOM 3448 N N . ALA A 1 434 ? -12.022 -11.913 -16.074 1.00 79.69 434 ALA A N 1
ATOM 3449 C CA . ALA A 1 434 ? -10.946 -10.928 -15.979 1.00 79.69 434 ALA A CA 1
ATOM 3450 C C . ALA A 1 434 ? -9.679 -11.458 -15.276 1.00 79.69 434 ALA A C 1
ATOM 3452 O O . ALA A 1 434 ? -8.609 -10.844 -15.385 1.00 79.69 434 ALA A O 1
ATOM 3453 N N . ASN A 1 435 ? -9.782 -12.569 -14.540 1.00 77.56 435 ASN A N 1
ATOM 3454 C CA . ASN A 1 435 ? -8.690 -13.165 -13.778 1.00 77.56 435 ASN A CA 1
ATOM 3455 C C . ASN A 1 435 ? -8.103 -14.399 -14.477 1.00 77.56 435 ASN A C 1
ATOM 3457 O O . ASN A 1 435 ? -8.811 -15.243 -15.015 1.00 77.56 435 ASN A O 1
ATOM 3461 N N . LYS A 1 436 ? -6.775 -14.553 -14.407 1.00 73.44 436 LYS A N 1
ATOM 3462 C CA . LYS A 1 436 ? -6.127 -15.845 -14.690 1.00 73.44 436 LYS A CA 1
ATOM 3463 C C . LYS A 1 436 ? -6.328 -16.766 -13.488 1.00 73.44 436 LYS A C 1
ATOM 3465 O O . LYS A 1 436 ? -6.247 -16.292 -12.358 1.00 73.44 436 LYS A O 1
ATOM 3470 N N . SER A 1 437 ? -6.504 -18.068 -13.730 1.00 68.06 437 SER A N 1
ATOM 3471 C CA . SER A 1 437 ? -6.606 -19.080 -12.670 1.00 68.06 437 SER A CA 1
ATOM 3472 C C . SER A 1 437 ? -5.440 -18.959 -11.684 1.00 68.06 437 SER A C 1
ATOM 3474 O O . SER A 1 437 ? -4.291 -19.232 -12.035 1.00 68.06 437 SER A O 1
ATOM 3476 N N . LYS A 1 438 ? -5.747 -18.572 -10.445 1.00 79.88 438 LYS A N 1
ATOM 3477 C CA . LYS A 1 438 ? -4.817 -18.519 -9.315 1.00 79.88 438 LYS A CA 1
ATOM 3478 C C . LYS A 1 438 ? -5.444 -19.217 -8.115 1.00 79.88 438 LYS A C 1
ATOM 3480 O O . LYS A 1 438 ? -6.661 -19.176 -7.932 1.00 79.88 438 LYS A O 1
ATOM 3485 N N . LYS A 1 439 ? -4.598 -19.857 -7.309 1.00 86.00 439 LYS A N 1
ATOM 3486 C CA . LYS A 1 439 ? -5.008 -20.502 -6.064 1.00 86.00 439 LYS A CA 1
ATOM 3487 C C . LYS A 1 439 ? -4.174 -20.005 -4.896 1.00 86.00 439 LYS A C 1
ATOM 3489 O O . LYS A 1 439 ? -2.978 -19.774 -5.057 1.00 86.00 439 LYS A O 1
ATOM 3494 N N . LEU A 1 440 ? -4.807 -19.879 -3.735 1.00 86.62 440 LEU A N 1
ATOM 3495 C CA . LEU A 1 440 ? -4.120 -19.590 -2.488 1.00 86.62 440 LEU A CA 1
ATOM 3496 C C . LEU A 1 440 ? -3.299 -20.814 -2.070 1.00 86.62 440 LEU A C 1
ATOM 3498 O O . LEU A 1 440 ? -3.807 -21.939 -2.002 1.00 86.62 440 LEU A O 1
ATOM 3502 N N . GLU A 1 441 ? -2.027 -20.587 -1.765 1.00 83.69 441 GLU A N 1
ATOM 3503 C CA . GLU A 1 441 ? -1.109 -21.632 -1.328 1.00 83.69 441 GLU A CA 1
ATOM 3504 C C . GLU A 1 441 ? -0.778 -21.480 0.152 1.00 83.69 441 GLU A C 1
ATOM 3506 O O . GLU A 1 441 ? 0.150 -20.762 0.531 1.00 83.69 441 GLU A O 1
ATOM 3511 N N . TRP A 1 442 ? -1.509 -22.223 0.979 1.00 85.56 442 TRP A N 1
ATOM 3512 C CA . TRP A 1 442 ? -1.171 -22.390 2.384 1.00 85.56 442 TRP A CA 1
ATOM 3513 C C . TRP A 1 442 ? 0.173 -23.085 2.552 1.00 85.56 442 TRP A C 1
ATOM 3515 O O . TRP A 1 442 ? 0.482 -24.068 1.871 1.00 85.56 442 TRP A O 1
ATOM 3525 N N . ARG A 1 443 ? 0.948 -22.597 3.512 1.00 79.50 443 ARG A N 1
ATOM 3526 C CA . ARG A 1 443 ? 2.140 -23.265 4.017 1.00 79.50 443 ARG A CA 1
ATOM 3527 C C . ARG A 1 443 ? 1.942 -23.529 5.489 1.00 79.50 443 ARG A C 1
ATOM 3529 O O . ARG A 1 443 ? 1.699 -22.603 6.256 1.00 79.50 443 ARG A O 1
ATOM 3536 N N . GLU A 1 444 ? 2.037 -24.790 5.866 1.00 79.69 444 GLU A N 1
ATOM 3537 C CA . GLU A 1 444 ? 2.057 -25.157 7.273 1.00 79.69 444 GLU A CA 1
ATOM 3538 C C . GLU A 1 444 ? 3.406 -24.771 7.867 1.00 79.69 444 GLU A C 1
ATOM 3540 O O . GLU A 1 444 ? 4.455 -25.018 7.259 1.00 79.69 444 GLU A O 1
ATOM 3545 N N . TYR A 1 445 ? 3.365 -24.154 9.042 1.00 71.06 445 TYR A N 1
ATOM 3546 C CA . TYR A 1 445 ? 4.564 -23.841 9.795 1.00 71.06 445 TYR A CA 1
ATOM 3547 C C . TYR A 1 445 ? 4.876 -24.983 10.761 1.00 71.06 445 TYR A C 1
ATOM 3549 O O . TYR A 1 445 ? 3.967 -25.562 11.358 1.00 71.06 445 TYR A O 1
ATOM 3557 N N . LYS A 1 446 ? 6.155 -25.364 10.876 1.00 66.50 446 LYS A N 1
ATOM 3558 C CA . LYS A 1 446 ? 6.557 -26.454 11.782 1.00 66.50 446 LYS A CA 1
ATOM 3559 C C . LYS A 1 446 ? 6.607 -25.974 13.230 1.00 66.50 446 LYS A C 1
ATOM 3561 O O . LYS A 1 446 ? 6.302 -26.735 14.144 1.00 66.50 446 LYS A O 1
ATOM 3566 N N . GLU A 1 447 ? 7.007 -24.728 13.418 1.00 72.56 447 GLU A N 1
ATOM 3567 C CA . GLU A 1 447 ? 7.076 -24.020 14.682 1.00 72.56 447 GLU A CA 1
ATOM 3568 C C . GLU A 1 447 ? 5.679 -23.557 15.124 1.00 72.56 447 GLU A C 1
ATOM 3570 O O . GLU A 1 447 ? 4.805 -23.247 14.315 1.00 72.56 447 GLU A O 1
ATOM 3575 N N . VAL A 1 448 ? 5.472 -23.526 16.438 1.00 77.62 448 VAL A N 1
ATOM 3576 C CA . VAL A 1 448 ? 4.236 -23.055 17.077 1.00 77.62 448 VAL A CA 1
ATOM 3577 C C . VAL A 1 448 ? 4.327 -21.538 17.251 1.00 77.62 448 VAL A C 1
ATOM 3579 O O . VAL A 1 448 ? 5.395 -21.020 17.591 1.00 77.62 448 VAL A O 1
ATOM 3582 N N . TYR A 1 449 ? 3.219 -20.826 17.057 1.00 74.69 449 TYR A N 1
ATOM 3583 C CA . TYR A 1 449 ? 3.143 -19.388 17.325 1.00 74.69 449 TYR A CA 1
ATOM 3584 C C . TYR A 1 449 ? 3.456 -19.083 18.812 1.00 74.69 449 TYR A C 1
ATOM 3586 O O . TYR A 1 449 ? 3.042 -19.863 19.676 1.00 74.69 449 TYR A O 1
ATOM 3594 N N . PRO A 1 450 ? 4.188 -18.004 19.161 1.00 67.88 450 PRO A N 1
ATOM 3595 C CA . PRO A 1 450 ? 4.700 -16.922 18.309 1.00 67.88 450 PRO A CA 1
ATOM 3596 C C . PRO A 1 450 ? 6.105 -17.160 17.737 1.00 67.88 450 PRO A C 1
ATOM 3598 O O . PRO A 1 450 ? 6.695 -16.254 17.166 1.00 67.88 450 PRO A O 1
ATOM 3601 N N . ASN A 1 451 ? 6.679 -18.360 17.868 1.00 70.94 451 ASN A N 1
ATOM 3602 C CA . ASN A 1 451 ? 8.069 -18.629 17.466 1.00 70.94 451 ASN A CA 1
ATOM 3603 C C . ASN A 1 451 ? 8.248 -18.769 15.942 1.00 70.94 451 ASN A C 1
ATOM 3605 O O . ASN A 1 451 ? 9.114 -19.512 15.475 1.00 70.94 451 ASN A O 1
ATOM 3609 N N . LEU A 1 452 ? 7.416 -18.079 15.164 1.00 65.81 452 LEU A N 1
ATOM 3610 C CA . LEU A 1 452 ? 7.557 -17.984 13.725 1.00 65.81 452 LEU A CA 1
ATOM 3611 C C . LEU A 1 452 ? 8.746 -17.061 13.419 1.00 65.81 452 LEU A C 1
ATOM 3613 O O . LEU A 1 452 ? 8.839 -15.963 13.962 1.00 65.81 452 LEU A O 1
ATOM 3617 N N . PRO A 1 453 ? 9.686 -17.474 12.561 1.00 55.88 453 PRO A N 1
ATOM 3618 C CA . PRO A 1 453 ? 10.601 -16.580 11.884 1.00 55.88 453 PRO A CA 1
ATOM 3619 C C . PRO A 1 453 ? 9.857 -15.362 11.359 1.00 55.88 453 PRO A C 1
ATOM 3621 O O . PRO A 1 453 ? 8.921 -15.503 10.577 1.00 55.88 453 PRO A O 1
ATOM 3624 N N . ILE A 1 454 ? 10.338 -14.191 11.785 1.00 51.12 454 ILE A N 1
ATOM 3625 C CA . ILE A 1 454 ? 9.789 -12.879 11.439 1.00 51.12 454 ILE A CA 1
ATOM 3626 C C . ILE A 1 454 ? 9.519 -12.833 9.935 1.00 51.12 454 ILE A C 1
ATOM 3628 O O . ILE A 1 454 ? 8.405 -12.574 9.535 1.00 51.12 454 ILE A O 1
ATOM 3632 N N . PHE A 1 455 ? 10.467 -13.229 9.084 1.00 48.66 455 PHE A N 1
ATOM 3633 C CA . PHE A 1 455 ? 10.236 -13.282 7.640 1.00 48.66 455 PHE A CA 1
ATOM 3634 C C . PHE A 1 455 ? 9.655 -14.610 7.171 1.00 48.66 455 PHE A C 1
ATOM 3636 O O . PHE A 1 455 ? 10.244 -15.677 7.380 1.00 48.66 455 PHE A O 1
ATOM 3643 N N . LEU A 1 456 ? 8.569 -14.522 6.398 1.00 45.75 456 LEU A N 1
ATOM 3644 C CA . LEU A 1 456 ? 8.130 -15.615 5.546 1.00 45.75 456 LEU A CA 1
ATOM 3645 C C . LEU A 1 456 ? 9.301 -16.066 4.659 1.00 45.75 456 LEU A C 1
ATOM 3647 O O . LEU A 1 456 ? 9.820 -15.267 3.876 1.00 45.75 456 LEU A O 1
ATOM 3651 N N . PRO A 1 457 ? 9.724 -17.343 4.696 1.00 39.69 457 PRO A N 1
ATOM 3652 C CA . PRO A 1 457 ? 10.682 -17.820 3.713 1.00 39.69 457 PRO A CA 1
ATOM 3653 C C . PRO A 1 457 ? 10.035 -17.694 2.327 1.00 39.69 457 PRO A C 1
ATOM 3655 O O . PRO A 1 457 ? 8.970 -18.256 2.071 1.00 39.69 457 PRO A O 1
ATOM 3658 N N . SER A 1 458 ? 10.634 -16.923 1.426 1.00 40.41 458 SER A N 1
ATOM 3659 C CA . SER A 1 458 ? 10.054 -16.624 0.108 1.00 40.41 458 SER A CA 1
ATOM 3660 C C . SER A 1 458 ? 9.649 -17.866 -0.709 1.00 40.41 458 SER A C 1
ATOM 3662 O O . SER A 1 458 ? 10.383 -18.853 -0.757 1.00 40.41 458 SER A O 1
ATOM 3664 N N . LYS A 1 459 ? 8.481 -17.830 -1.384 1.00 39.16 459 LYS A N 1
ATOM 3665 C CA . LYS A 1 459 ? 8.287 -18.622 -2.624 1.00 39.16 459 LYS A CA 1
ATOM 3666 C C . LYS A 1 459 ? 8.555 -17.669 -3.775 1.00 39.16 459 LYS A C 1
ATOM 3668 O O . LYS A 1 459 ? 8.013 -16.572 -3.796 1.00 39.16 459 LYS A O 1
ATOM 3673 N N . ALA A 1 460 ? 9.403 -18.112 -4.688 1.00 44.75 460 ALA A N 1
ATOM 3674 C CA . ALA A 1 460 ? 9.845 -17.456 -5.911 1.00 44.75 460 ALA A CA 1
ATOM 3675 C C . ALA A 1 460 ? 8.827 -16.499 -6.585 1.00 44.75 460 ALA A C 1
ATOM 3677 O O . ALA A 1 460 ? 8.053 -16.944 -7.421 1.00 44.75 460 ALA A O 1
ATOM 3678 N N . THR A 1 461 ? 8.873 -15.204 -6.231 1.00 46.06 461 THR A N 1
ATOM 3679 C CA . THR A 1 461 ? 8.971 -14.011 -7.117 1.00 46.06 461 THR A CA 1
ATOM 3680 C C . THR A 1 461 ? 9.046 -12.744 -6.253 1.00 46.06 461 THR A C 1
ATOM 3682 O O . THR A 1 461 ? 8.145 -11.914 -6.236 1.00 46.06 461 THR A O 1
ATOM 3685 N N . GLU A 1 462 ? 10.118 -12.605 -5.478 1.00 52.25 462 GLU A N 1
ATOM 3686 C CA . GLU A 1 462 ? 10.458 -11.329 -4.849 1.00 52.25 462 GLU A CA 1
ATOM 3687 C C . GLU A 1 462 ? 11.024 -10.367 -5.900 1.00 52.25 462 GLU A C 1
ATOM 3689 O O . GLU A 1 462 ? 11.882 -10.759 -6.702 1.00 52.25 462 GLU A O 1
ATOM 3694 N N . ARG A 1 463 ? 10.591 -9.097 -5.863 1.00 61.06 463 ARG A N 1
ATOM 3695 C CA . ARG A 1 463 ? 11.217 -7.991 -6.602 1.00 61.06 463 ARG A CA 1
ATOM 3696 C C . ARG A 1 463 ? 12.584 -7.699 -5.977 1.00 61.06 463 ARG A C 1
ATOM 3698 O O . ARG A 1 463 ? 12.784 -6.769 -5.207 1.00 61.06 463 ARG A O 1
ATOM 3705 N N . LYS A 1 464 ? 13.524 -8.593 -6.252 1.00 71.75 464 LYS A N 1
ATOM 3706 C CA . LYS A 1 464 ? 14.869 -8.601 -5.694 1.00 71.75 464 LYS A CA 1
ATOM 3707 C C . LYS A 1 464 ? 15.848 -8.093 -6.731 1.00 71.75 464 LYS A C 1
ATOM 3709 O O . LYS A 1 464 ? 15.853 -8.564 -7.872 1.00 71.75 464 LYS A O 1
ATOM 3714 N N . ILE A 1 465 ? 16.720 -7.195 -6.292 1.00 79.56 465 ILE A N 1
ATOM 3715 C CA . ILE A 1 465 ? 17.983 -6.947 -6.970 1.00 79.56 465 ILE A CA 1
ATOM 3716 C C . ILE A 1 465 ? 19.059 -7.664 -6.182 1.00 79.56 465 ILE A C 1
ATOM 3718 O O . ILE A 1 465 ? 19.317 -7.323 -5.034 1.00 79.56 465 ILE A O 1
ATOM 3722 N N . ILE A 1 466 ? 19.664 -8.685 -6.777 1.00 79.81 466 ILE A N 1
ATOM 3723 C CA . ILE A 1 466 ? 20.725 -9.455 -6.128 1.00 79.81 466 ILE A CA 1
ATOM 3724 C C . ILE A 1 466 ? 21.997 -9.257 -6.921 1.00 79.81 466 ILE A C 1
ATOM 3726 O O . ILE A 1 466 ? 22.119 -9.733 -8.051 1.00 79.81 466 ILE A O 1
ATOM 3730 N N . LEU A 1 467 ? 22.961 -8.592 -6.300 1.00 81.88 467 LEU A N 1
ATOM 3731 C CA . LEU A 1 467 ? 24.303 -8.487 -6.822 1.00 81.88 467 LEU A CA 1
ATOM 3732 C C . LEU A 1 467 ? 25.155 -9.625 -6.267 1.00 81.88 467 LEU A C 1
ATOM 3734 O O . LEU A 1 467 ? 25.410 -9.710 -5.065 1.00 81.88 467 LEU A O 1
ATOM 3738 N N . LYS A 1 468 ? 25.621 -10.498 -7.154 1.00 81.19 468 LYS A N 1
ATOM 3739 C CA . LYS A 1 468 ? 26.643 -11.507 -6.864 1.00 81.19 468 LYS A CA 1
ATOM 3740 C C . LYS A 1 468 ? 27.931 -11.124 -7.590 1.00 81.19 468 LYS A C 1
ATOM 3742 O O . LYS A 1 468 ? 27.937 -10.234 -8.430 1.00 81.19 468 LYS A O 1
ATOM 3747 N N . LYS A 1 469 ? 29.028 -11.819 -7.277 1.00 75.50 469 LYS A N 1
ATOM 3748 C CA . LYS A 1 469 ? 30.370 -11.553 -7.828 1.00 75.50 469 LYS A CA 1
ATOM 3749 C C . LYS A 1 469 ? 30.387 -11.349 -9.355 1.00 75.50 469 LYS A C 1
ATOM 3751 O O . LYS A 1 469 ? 31.067 -10.445 -9.828 1.00 75.50 469 LYS A O 1
ATOM 3756 N N . ASP A 1 470 ? 29.610 -12.153 -10.084 1.00 75.50 470 ASP A N 1
ATOM 3757 C CA . ASP A 1 470 ? 29.650 -12.220 -11.553 1.00 75.50 470 ASP A CA 1
ATOM 3758 C C . ASP A 1 470 ? 28.265 -12.076 -12.218 1.00 75.50 470 ASP A C 1
ATOM 3760 O O . ASP A 1 470 ? 28.137 -12.230 -13.428 1.00 75.50 470 ASP A O 1
ATOM 3764 N N . SER A 1 471 ? 27.206 -11.800 -11.450 1.00 82.12 471 SER A N 1
ATOM 3765 C CA . SER A 1 471 ? 25.851 -11.637 -11.996 1.00 82.12 471 SER A CA 1
ATOM 3766 C C . SER A 1 471 ? 25.028 -10.617 -11.221 1.00 82.12 471 SER A C 1
ATOM 3768 O O . SER A 1 471 ? 25.162 -10.471 -10.005 1.00 82.12 471 SER A O 1
ATOM 3770 N N . LEU A 1 472 ? 24.141 -9.948 -11.950 1.00 85.44 472 LEU A N 1
ATOM 3771 C CA . LEU A 1 472 ? 23.135 -9.039 -11.430 1.00 85.44 472 LEU A CA 1
ATOM 3772 C C . LEU A 1 472 ? 21.766 -9.656 -11.701 1.00 85.44 472 LEU A C 1
ATOM 3774 O O . LEU A 1 472 ? 21.392 -9.858 -12.847 1.00 85.44 472 LEU A O 1
ATOM 3778 N N . THR A 1 473 ? 21.020 -9.994 -10.659 1.00 84.44 473 THR A N 1
ATOM 3779 C CA . THR A 1 473 ? 19.630 -10.439 -10.808 1.00 84.44 473 THR A CA 1
ATOM 3780 C C . THR A 1 473 ? 18.718 -9.244 -10.595 1.00 84.44 473 THR A C 1
ATOM 3782 O O . THR A 1 473 ? 18.870 -8.589 -9.572 1.00 84.44 473 THR A O 1
ATOM 3785 N N . ILE A 1 474 ? 17.791 -8.969 -11.511 1.00 82.12 474 ILE A N 1
ATOM 3786 C CA . ILE A 1 474 ? 16.771 -7.918 -11.380 1.00 82.12 474 ILE A CA 1
ATOM 3787 C C . ILE A 1 474 ? 15.413 -8.574 -11.606 1.00 82.12 474 ILE A C 1
ATOM 3789 O O . ILE A 1 474 ? 15.189 -9.178 -12.654 1.00 82.12 474 ILE A O 1
ATOM 3793 N N . LEU A 1 475 ? 14.530 -8.503 -10.606 1.00 69.12 475 LEU A N 1
ATOM 3794 C CA . LEU A 1 475 ? 13.174 -9.073 -10.660 1.00 69.12 475 LEU A CA 1
ATOM 3795 C C . LEU A 1 475 ? 13.151 -10.562 -11.073 1.00 69.12 475 LEU A C 1
ATOM 3797 O O . LEU A 1 475 ? 12.278 -11.015 -11.806 1.00 69.12 475 LEU A O 1
ATOM 3801 N N . GLY A 1 476 ? 14.148 -11.332 -10.622 1.00 68.38 476 GLY A N 1
ATOM 3802 C CA . GLY A 1 476 ? 14.291 -12.763 -10.921 1.00 68.38 476 GLY A CA 1
ATOM 3803 C C . GLY A 1 476 ? 14.969 -13.095 -12.257 1.00 68.38 476 GLY A C 1
ATOM 3804 O O . GLY A 1 476 ? 15.392 -14.236 -12.443 1.00 68.38 476 GLY A O 1
ATOM 3805 N N . ALA A 1 477 ? 15.152 -12.122 -13.153 1.00 77.56 477 ALA A N 1
ATOM 3806 C CA . ALA A 1 477 ? 15.945 -12.289 -14.367 1.00 77.56 477 ALA A CA 1
ATOM 3807 C C . ALA A 1 477 ? 17.435 -12.075 -14.065 1.00 77.56 477 ALA A C 1
ATOM 3809 O O . ALA A 1 477 ? 17.811 -11.119 -13.388 1.00 77.56 477 ALA A O 1
ATOM 3810 N N . VAL A 1 478 ? 18.288 -12.981 -14.545 1.00 82.81 478 VAL A N 1
ATOM 3811 C CA . VAL A 1 478 ? 19.739 -12.928 -14.325 1.00 82.81 478 VAL A CA 1
ATOM 3812 C C . VAL A 1 478 ? 20.415 -12.254 -15.511 1.00 82.81 478 VAL A C 1
ATOM 3814 O O . VAL A 1 478 ? 20.232 -12.660 -16.655 1.00 82.81 478 VAL A O 1
ATOM 3817 N N . PHE A 1 479 ? 21.238 -11.260 -15.211 1.00 83.31 479 PHE A N 1
ATOM 3818 C CA . PHE A 1 479 ? 21.980 -10.458 -16.165 1.00 83.31 479 PHE A CA 1
ATOM 3819 C C . PHE A 1 479 ? 23.481 -10.557 -15.891 1.00 83.31 479 PHE A C 1
ATOM 3821 O O . PHE A 1 479 ? 23.936 -10.563 -14.743 1.00 83.31 479 PHE A O 1
ATOM 3828 N N . THR A 1 480 ? 24.265 -10.603 -16.961 1.00 81.75 480 THR A N 1
ATOM 3829 C CA . THR A 1 480 ? 25.730 -10.608 -16.917 1.00 81.75 480 THR A CA 1
ATOM 3830 C C . THR A 1 480 ? 26.249 -9.495 -17.823 1.00 81.75 480 THR A C 1
ATOM 3832 O O . THR A 1 480 ? 25.877 -9.484 -18.997 1.00 81.75 480 THR A O 1
ATOM 3835 N N . PRO A 1 481 ? 27.080 -8.566 -17.320 1.00 78.25 481 PRO A N 1
ATOM 3836 C CA . PRO A 1 481 ? 27.643 -7.484 -18.120 1.00 78.25 481 PRO A CA 1
ATOM 3837 C C . PRO A 1 481 ? 28.344 -7.925 -19.422 1.00 78.25 481 PRO A C 1
ATOM 3839 O O . PRO A 1 481 ? 28.969 -8.989 -19.435 1.00 78.25 481 PRO A O 1
ATOM 3842 N N . PRO A 1 482 ? 28.341 -7.085 -20.480 1.00 78.69 482 PRO A N 1
ATOM 3843 C CA . PRO A 1 482 ? 27.669 -5.785 -20.564 1.00 78.69 482 PRO A CA 1
ATOM 3844 C C . PRO A 1 482 ? 26.169 -5.936 -20.820 1.00 78.69 482 PRO A C 1
ATOM 3846 O O . PRO A 1 482 ? 25.736 -6.849 -21.520 1.00 78.69 482 PRO A O 1
ATOM 3849 N N . LEU A 1 483 ? 25.391 -5.028 -20.236 1.00 82.88 483 LEU A N 1
ATOM 3850 C CA . LEU A 1 483 ? 23.937 -5.022 -20.350 1.00 82.88 483 LEU A CA 1
ATOM 3851 C C . LEU A 1 483 ? 23.521 -4.034 -21.428 1.00 82.88 483 LEU A C 1
ATOM 3853 O O . LEU A 1 483 ? 24.047 -2.924 -21.470 1.00 82.88 483 LEU A O 1
ATOM 3857 N N . THR A 1 484 ? 22.573 -4.426 -22.269 1.00 86.44 484 THR A N 1
ATOM 3858 C CA . THR A 1 484 ? 21.995 -3.543 -23.288 1.00 86.44 484 THR A CA 1
ATOM 3859 C C . THR A 1 484 ? 20.567 -3.154 -22.931 1.00 86.44 484 THR A C 1
ATOM 3861 O O . THR A 1 484 ? 19.855 -3.896 -22.247 1.00 86.44 484 THR A O 1
ATOM 3864 N N . LEU A 1 485 ? 20.135 -2.001 -23.435 1.00 84.31 485 LEU A N 1
ATOM 3865 C CA . LEU A 1 485 ? 18.783 -1.490 -23.304 1.00 84.31 485 LEU A CA 1
ATOM 3866 C C . LEU A 1 485 ? 17.770 -2.502 -23.829 1.00 84.31 485 LEU A C 1
ATOM 3868 O O . LEU A 1 485 ? 16.795 -2.766 -23.142 1.00 84.31 485 LEU A O 1
ATOM 3872 N N . SER A 1 486 ? 18.029 -3.137 -24.976 1.00 84.00 486 SER A N 1
ATOM 3873 C CA . SER A 1 486 ? 17.138 -4.165 -25.524 1.00 84.00 486 SER A CA 1
ATOM 3874 C C . SER A 1 486 ? 17.010 -5.390 -24.612 1.00 84.00 486 SER A C 1
ATOM 3876 O O . SER A 1 486 ? 15.902 -5.882 -24.429 1.00 84.00 486 SER A O 1
ATOM 3878 N N . GLN A 1 487 ? 18.108 -5.888 -24.027 1.00 84.25 487 GLN A N 1
ATOM 3879 C CA . GLN A 1 487 ? 18.067 -7.051 -23.125 1.00 84.25 487 GLN A CA 1
ATOM 3880 C C . GLN A 1 487 ? 17.289 -6.753 -21.845 1.00 84.25 487 GLN A C 1
ATOM 3882 O O . GLN A 1 487 ? 16.522 -7.588 -21.364 1.00 84.25 487 GLN A O 1
ATOM 3887 N N . LEU A 1 488 ? 17.501 -5.565 -21.281 1.00 82.38 488 LEU A N 1
ATOM 3888 C CA . LEU A 1 488 ? 16.762 -5.128 -20.107 1.00 82.38 488 LEU A CA 1
ATOM 3889 C C . LEU A 1 488 ? 15.310 -4.837 -20.475 1.00 82.38 488 LEU A C 1
ATOM 3891 O O . LEU A 1 488 ? 14.431 -5.280 -19.754 1.00 82.38 488 LEU A O 1
ATOM 3895 N N . ALA A 1 489 ? 15.032 -4.215 -21.619 1.00 81.94 489 ALA A N 1
ATOM 3896 C CA . ALA A 1 489 ? 13.674 -3.919 -22.054 1.00 81.94 489 ALA A CA 1
ATOM 3897 C C . ALA A 1 489 ? 12.848 -5.175 -22.366 1.00 81.94 489 ALA A C 1
ATOM 3899 O O . ALA A 1 489 ? 11.658 -5.216 -22.067 1.00 81.94 489 ALA A O 1
ATOM 3900 N N . GLU A 1 490 ? 13.473 -6.233 -22.892 1.00 80.94 490 GLU A N 1
ATOM 3901 C CA . GLU A 1 490 ? 12.810 -7.522 -23.123 1.00 80.94 490 GLU A CA 1
ATOM 3902 C C . GLU A 1 490 ? 12.308 -8.155 -21.814 1.00 80.94 490 GLU A C 1
ATOM 3904 O O . GLU A 1 490 ? 11.267 -8.811 -21.791 1.00 80.94 490 GLU A O 1
ATOM 3909 N N . LYS A 1 491 ? 13.053 -7.979 -20.715 1.00 79.06 491 LYS A N 1
ATOM 3910 C CA . LYS A 1 491 ? 12.748 -8.608 -19.420 1.00 79.06 491 LYS A CA 1
ATOM 3911 C C . LYS A 1 491 ? 12.036 -7.690 -18.429 1.00 79.06 491 LYS A C 1
ATOM 3913 O O . LYS A 1 491 ? 11.275 -8.185 -17.605 1.00 79.06 491 LYS A O 1
ATOM 3918 N N . LEU A 1 492 ? 12.298 -6.390 -18.492 1.00 78.25 492 LEU A N 1
ATOM 3919 C CA . LEU A 1 492 ? 11.812 -5.369 -17.561 1.00 78.25 492 LEU A CA 1
ATOM 3920 C C . LEU A 1 492 ? 10.730 -4.470 -18.176 1.00 78.25 492 LEU A C 1
ATOM 3922 O O . LEU A 1 492 ? 10.111 -3.697 -17.455 1.00 78.25 492 LEU A O 1
ATOM 3926 N N . GLY A 1 493 ? 10.489 -4.573 -19.485 1.00 75.25 493 GLY A N 1
ATOM 3927 C CA . GLY A 1 493 ? 9.605 -3.675 -20.225 1.00 75.25 493 GLY A CA 1
ATOM 3928 C C . GLY A 1 493 ? 10.336 -2.454 -20.798 1.00 75.25 493 GLY A C 1
ATOM 3929 O O . GLY A 1 493 ? 11.490 -2.188 -20.449 1.00 75.25 493 GLY A O 1
ATOM 3930 N N . PRO A 1 494 ? 9.694 -1.713 -21.715 1.00 79.50 494 PRO A N 1
ATOM 3931 C CA . PRO A 1 494 ? 10.312 -0.573 -22.386 1.00 79.50 494 PRO A CA 1
ATOM 3932 C C . PRO A 1 494 ? 10.728 0.508 -21.381 1.00 79.50 494 PRO A C 1
ATOM 3934 O O . PRO A 1 494 ? 9.996 0.804 -20.440 1.00 79.50 494 PRO A O 1
ATOM 3937 N N . ALA A 1 495 ? 11.897 1.110 -21.598 1.00 83.38 495 ALA A N 1
ATOM 3938 C CA . ALA A 1 495 ? 12.357 2.248 -20.810 1.00 83.38 495 ALA A CA 1
ATOM 3939 C C . ALA A 1 495 ? 11.954 3.565 -21.482 1.00 83.38 495 ALA A C 1
ATOM 3941 O O . ALA A 1 495 ? 11.968 3.678 -22.709 1.00 83.38 495 ALA A O 1
ATOM 3942 N N . HIS A 1 496 ? 11.659 4.578 -20.676 1.00 83.81 496 HIS A N 1
ATOM 3943 C CA . HIS A 1 496 ? 11.508 5.950 -21.139 1.00 83.81 496 HIS A CA 1
ATOM 3944 C C . HIS A 1 496 ? 12.892 6.596 -21.261 1.00 83.81 496 HIS A C 1
ATOM 3946 O O . HIS A 1 496 ? 13.649 6.633 -20.292 1.00 83.81 496 HIS A O 1
ATOM 3952 N N . ILE A 1 497 ? 13.244 7.075 -22.455 1.00 86.00 497 ILE A N 1
ATOM 3953 C CA . ILE A 1 497 ? 14.559 7.672 -22.703 1.00 86.00 497 ILE A CA 1
ATOM 3954 C C . ILE A 1 497 ? 14.500 9.181 -22.483 1.00 86.00 497 ILE A C 1
ATOM 3956 O O . ILE A 1 497 ? 13.669 9.863 -23.077 1.00 86.00 497 ILE A O 1
ATOM 3960 N N . VAL A 1 498 ? 15.398 9.697 -21.643 1.00 81.81 498 VAL A N 1
ATOM 3961 C CA . VAL A 1 498 ? 15.527 11.130 -21.347 1.00 81.81 498 VAL A CA 1
ATOM 3962 C C . VAL A 1 498 ? 16.959 11.581 -21.611 1.00 81.81 498 VAL A C 1
ATOM 3964 O O . VAL A 1 498 ? 17.911 10.888 -21.252 1.00 81.81 498 VAL A O 1
ATOM 3967 N N . LEU A 1 499 ? 17.113 12.756 -22.220 1.00 79.50 499 LEU A N 1
ATOM 3968 C CA . LEU A 1 499 ? 18.404 13.406 -22.425 1.00 79.50 499 LEU A CA 1
ATOM 3969 C C . LEU A 1 499 ? 18.661 14.398 -21.290 1.00 79.50 499 LEU A C 1
ATOM 3971 O O . LEU A 1 499 ? 17.887 15.328 -21.070 1.00 79.50 499 LEU A O 1
ATOM 3975 N N . GLN A 1 500 ? 19.746 14.185 -20.555 1.00 76.38 500 GLN A N 1
ATOM 3976 C CA . GLN A 1 500 ? 20.211 15.087 -19.513 1.00 76.38 500 GLN A CA 1
ATOM 3977 C C . GLN A 1 500 ? 21.362 15.937 -20.051 1.00 76.38 500 GLN A C 1
ATOM 3979 O O . GLN A 1 500 ? 22.439 15.413 -20.335 1.00 76.38 500 GLN A O 1
ATOM 3984 N N . ASN A 1 501 ? 21.149 17.249 -20.132 1.00 74.44 501 ASN A N 1
ATOM 3985 C CA . ASN A 1 501 ? 22.188 18.204 -20.510 1.00 74.44 501 ASN A CA 1
ATOM 3986 C C . ASN A 1 501 ? 22.959 18.648 -19.261 1.00 74.44 501 ASN A C 1
ATOM 3988 O O . ASN A 1 501 ? 22.371 18.900 -18.208 1.00 74.44 501 ASN A O 1
ATOM 3992 N N . GLY A 1 502 ? 24.275 18.770 -19.364 1.00 66.44 502 GLY A N 1
ATOM 3993 C CA . GLY A 1 502 ? 25.123 19.275 -18.291 1.00 66.44 502 GLY A CA 1
ATOM 3994 C C . GLY A 1 502 ? 26.395 19.915 -18.824 1.00 66.44 502 GLY A C 1
ATOM 3995 O O . GLY A 1 502 ? 26.628 19.944 -20.024 1.00 66.44 502 GLY A O 1
ATOM 3996 N N . THR A 1 503 ? 27.242 20.412 -17.927 1.00 62.47 503 THR A N 1
ATOM 3997 C CA . THR A 1 503 ? 28.548 20.995 -18.270 1.00 62.47 503 THR A CA 1
ATOM 3998 C C . THR A 1 503 ? 29.652 20.180 -17.610 1.00 62.47 503 THR A C 1
ATOM 4000 O O . THR A 1 503 ? 29.618 19.909 -16.405 1.00 62.47 503 THR A O 1
ATOM 4003 N N . ARG A 1 504 ? 30.640 19.743 -18.391 1.00 57.66 504 ARG A N 1
ATOM 4004 C CA . ARG A 1 504 ? 31.802 18.996 -17.913 1.00 57.66 504 ARG A CA 1
ATOM 4005 C C . ARG A 1 504 ? 33.014 19.912 -17.906 1.00 57.66 504 ARG A C 1
ATOM 4007 O O . ARG A 1 504 ? 33.361 20.503 -18.920 1.00 57.66 504 ARG A O 1
ATOM 4014 N N . LYS A 1 505 ? 33.689 19.991 -16.761 1.00 47.72 505 LYS A N 1
ATOM 4015 C CA . LYS A 1 505 ? 34.929 20.754 -16.613 1.00 47.72 505 LYS A CA 1
ATOM 4016 C C . LYS A 1 505 ? 36.131 19.870 -16.924 1.00 47.72 505 LYS A C 1
ATOM 4018 O O . LYS A 1 505 ? 36.294 18.814 -16.306 1.00 47.72 505 LYS A O 1
ATOM 4023 N N . SER A 1 506 ? 36.963 20.285 -17.873 1.00 42.28 506 SER A N 1
ATOM 4024 C CA . SER A 1 506 ? 38.214 19.595 -18.191 1.00 42.28 506 SER A CA 1
ATOM 4025 C C . SER A 1 506 ? 39.160 19.639 -16.983 1.00 42.28 506 SER A C 1
ATOM 4027 O O . SER A 1 506 ? 39.494 20.733 -16.524 1.00 42.28 506 SER A O 1
ATOM 4029 N N . PRO A 1 507 ? 39.652 18.492 -16.477 1.00 32.38 507 PRO A N 1
ATOM 4030 C CA . PRO A 1 507 ? 40.593 18.472 -15.354 1.00 32.38 507 PRO A CA 1
ATOM 4031 C C . PRO A 1 507 ? 41.961 19.081 -15.695 1.00 32.38 507 PRO A C 1
ATOM 4033 O O . PRO A 1 507 ? 42.736 19.369 -14.791 1.00 32.38 507 PRO A O 1
ATOM 4036 N N . ILE A 1 508 ? 42.268 19.224 -16.990 1.00 36.66 508 ILE A N 1
ATOM 4037 C CA . ILE A 1 508 ? 43.581 19.639 -17.502 1.00 36.66 508 ILE A CA 1
ATOM 4038 C C . ILE A 1 508 ? 43.558 21.106 -17.944 1.00 36.66 508 ILE A C 1
ATOM 4040 O O . ILE A 1 508 ? 44.494 21.843 -17.662 1.00 36.66 508 ILE A O 1
ATOM 4044 N N . THR A 1 509 ? 42.492 21.539 -18.624 1.00 46.78 509 THR A N 1
ATOM 4045 C CA . THR A 1 509 ? 42.394 22.891 -19.207 1.00 46.78 509 THR A CA 1
ATOM 4046 C C . THR A 1 509 ? 41.415 23.802 -18.471 1.00 46.78 509 THR A C 1
ATOM 4048 O O . THR A 1 509 ? 41.373 24.997 -18.743 1.00 46.78 509 THR A O 1
ATOM 4051 N N . GLY A 1 510 ? 40.598 23.266 -17.558 1.00 44.16 510 GLY A N 1
ATOM 4052 C CA . GLY A 1 510 ? 39.622 24.031 -16.778 1.00 44.16 510 GLY A CA 1
ATOM 4053 C C . GLY A 1 510 ? 38.424 24.575 -17.567 1.00 44.16 510 GLY A C 1
ATOM 4054 O O . GLY A 1 510 ? 37.497 25.086 -16.939 1.00 44.16 510 GLY A O 1
ATOM 4055 N N . ARG A 1 511 ? 38.410 24.449 -18.903 1.00 48.12 511 ARG A N 1
ATOM 4056 C CA . ARG A 1 511 ? 37.273 24.821 -19.759 1.00 48.12 511 ARG A CA 1
ATOM 4057 C C . ARG A 1 511 ? 36.062 23.936 -19.466 1.00 48.12 511 ARG A C 1
ATOM 4059 O O . ARG A 1 511 ? 36.204 22.738 -19.205 1.00 48.12 511 ARG A O 1
ATOM 4066 N N . GLU A 1 512 ? 34.888 24.554 -19.485 1.00 62.75 512 GLU A N 1
ATOM 4067 C CA . GLU A 1 512 ? 33.597 23.897 -19.303 1.00 62.75 512 GLU A CA 1
ATOM 4068 C C . GLU A 1 512 ? 32.959 23.686 -20.674 1.00 62.75 512 GLU A C 1
ATOM 4070 O O . GLU A 1 512 ? 32.784 24.638 -21.427 1.00 62.75 512 GLU A O 1
ATOM 4075 N N . SER A 1 513 ? 32.644 22.434 -20.990 1.00 57.06 513 SER A N 1
ATOM 4076 C CA . SER A 1 513 ? 32.013 22.030 -22.246 1.00 57.06 513 SER A CA 1
ATOM 4077 C C . SER A 1 513 ? 30.630 21.452 -21.952 1.00 57.06 513 SER A C 1
ATOM 4079 O O . SER A 1 513 ? 30.514 20.663 -21.004 1.00 57.06 513 SER A O 1
ATOM 4081 N N . PRO A 1 514 ? 29.578 21.826 -22.698 1.00 62.62 514 PRO A N 1
ATOM 4082 C CA . PRO A 1 514 ? 28.281 21.178 -22.565 1.00 62.62 514 PRO A CA 1
ATOM 4083 C C . PRO A 1 514 ? 28.408 19.700 -22.960 1.00 62.62 514 PRO A C 1
ATOM 4085 O O . PRO A 1 514 ? 29.236 19.354 -23.790 1.00 62.62 514 PRO A O 1
ATOM 4088 N N . TYR A 1 515 ? 27.628 18.828 -22.334 1.00 66.56 515 TYR A N 1
ATOM 4089 C CA . TYR A 1 515 ? 27.486 17.432 -22.726 1.00 66.56 515 TYR A CA 1
ATOM 4090 C C . TYR A 1 515 ? 26.035 17.002 -22.547 1.00 66.56 515 TYR A C 1
ATOM 4092 O O . TYR A 1 515 ? 25.356 17.441 -21.614 1.00 66.56 515 TYR A O 1
ATOM 4100 N N . THR A 1 516 ? 25.600 16.078 -23.394 1.00 72.62 516 THR A N 1
ATOM 4101 C CA . THR A 1 516 ? 24.287 15.437 -23.301 1.00 72.62 516 THR A CA 1
ATOM 4102 C C . THR A 1 516 ? 24.470 13.965 -22.932 1.00 72.62 516 THR A C 1
ATOM 4104 O O . THR A 1 516 ? 25.329 13.267 -23.479 1.00 72.62 516 THR A O 1
ATOM 4107 N N . GLN A 1 517 ? 23.700 13.492 -21.955 1.00 80.12 517 GLN A N 1
ATOM 4108 C CA . GLN A 1 517 ? 23.741 12.127 -21.436 1.00 80.12 517 GLN A CA 1
ATOM 4109 C C . GLN A 1 517 ? 22.361 11.483 -21.554 1.00 80.12 517 GLN A C 1
ATOM 4111 O O . GLN A 1 517 ? 21.410 11.930 -20.915 1.00 80.12 517 GLN A O 1
ATOM 4116 N N . ALA A 1 518 ? 22.260 10.403 -22.328 1.00 84.19 518 ALA A N 1
ATOM 4117 C CA . ALA A 1 518 ? 21.033 9.625 -22.431 1.00 84.19 518 ALA A CA 1
ATOM 4118 C C . ALA A 1 518 ? 20.839 8.730 -21.197 1.00 84.19 518 ALA A C 1
ATOM 4120 O O . ALA A 1 518 ? 21.777 8.094 -20.698 1.00 84.19 518 ALA A O 1
ATOM 4121 N N . LEU A 1 519 ? 19.607 8.691 -20.702 1.00 85.44 519 LEU A N 1
ATOM 4122 C CA . LEU A 1 519 ? 19.182 7.917 -19.545 1.00 85.44 519 LEU A CA 1
ATOM 4123 C C . LEU A 1 519 ? 17.994 7.045 -19.938 1.00 85.44 519 LEU A C 1
ATOM 4125 O O . LEU A 1 519 ? 17.014 7.549 -20.477 1.00 85.44 519 LEU A O 1
ATOM 4129 N N . ALA A 1 520 ? 18.068 5.755 -19.625 1.00 88.06 520 ALA A N 1
ATOM 4130 C CA . ALA A 1 520 ? 16.953 4.828 -19.730 1.00 88.06 520 ALA A CA 1
ATOM 4131 C C . ALA A 1 520 ? 16.249 4.726 -18.378 1.00 88.06 520 ALA A C 1
ATOM 4133 O O . ALA A 1 520 ? 16.820 4.228 -17.408 1.00 88.06 520 ALA A O 1
ATOM 4134 N N . LEU A 1 521 ? 15.019 5.217 -18.302 1.00 86.31 521 LEU A N 1
ATOM 4135 C CA . LEU A 1 521 ? 14.238 5.265 -17.075 1.00 86.31 521 LEU A CA 1
ATOM 4136 C C . LEU A 1 521 ? 13.171 4.171 -17.107 1.00 86.31 521 LEU A C 1
ATOM 4138 O O . LEU A 1 521 ? 12.230 4.221 -17.899 1.00 86.31 521 LEU A O 1
ATOM 4142 N N . TRP A 1 522 ? 13.291 3.192 -16.216 1.00 87.94 522 TRP A N 1
ATOM 4143 C CA . TRP A 1 522 ? 12.172 2.330 -15.848 1.00 87.94 522 TRP A CA 1
ATOM 4144 C C . TRP A 1 522 ? 11.466 2.987 -14.677 1.00 87.94 522 TRP A C 1
ATOM 4146 O O . TRP A 1 522 ? 11.690 2.643 -13.515 1.00 87.94 522 TRP A O 1
ATOM 4156 N N . ASP A 1 523 ? 10.658 3.989 -15.015 1.00 76.56 523 ASP A N 1
ATOM 4157 C CA . ASP A 1 523 ? 9.999 4.874 -14.059 1.00 76.56 523 ASP A CA 1
ATOM 4158 C C . ASP A 1 523 ? 9.206 4.104 -12.996 1.00 76.56 523 ASP A C 1
ATOM 4160 O O . ASP A 1 523 ? 9.298 4.435 -11.818 1.00 76.56 523 ASP A O 1
ATOM 4164 N N . GLU A 1 524 ? 8.497 3.049 -13.401 1.00 73.62 524 GLU A N 1
ATOM 4165 C CA . GLU A 1 524 ? 7.686 2.193 -12.519 1.00 73.62 524 GLU A CA 1
ATOM 4166 C C . GLU A 1 524 ? 8.511 1.189 -11.707 1.00 73.62 524 GLU A C 1
ATOM 4168 O O . GLU A 1 524 ? 8.046 0.663 -10.703 1.00 73.62 524 GLU A O 1
ATOM 4173 N N . LEU A 1 525 ? 9.745 0.907 -12.130 1.00 75.81 525 LEU A N 1
ATOM 4174 C CA . LEU A 1 525 ? 10.649 0.016 -11.404 1.00 75.81 525 LEU A CA 1
ATOM 4175 C C . LEU A 1 525 ? 11.626 0.792 -10.519 1.00 75.81 525 LEU A C 1
ATOM 4177 O O . LEU A 1 525 ? 12.428 0.180 -9.828 1.00 75.81 525 LEU A O 1
ATOM 4181 N N . GLY A 1 526 ? 11.642 2.125 -10.572 1.00 79.75 526 GLY A N 1
ATOM 4182 C CA . GLY A 1 526 ? 12.649 2.934 -9.885 1.00 79.75 526 GLY A CA 1
ATOM 4183 C C . GLY A 1 526 ? 14.090 2.598 -10.292 1.00 79.75 526 GLY A C 1
ATOM 4184 O O . GLY A 1 526 ? 15.013 2.732 -9.479 1.00 79.75 526 GLY A O 1
ATOM 4185 N N . LEU A 1 527 ? 14.284 2.145 -11.539 1.00 86.88 527 LEU A N 1
ATOM 4186 C CA . LEU A 1 527 ? 15.593 1.810 -12.104 1.00 86.88 527 LEU A CA 1
ATOM 4187 C C . LEU A 1 527 ? 15.977 2.795 -13.193 1.00 86.88 527 LEU A C 1
ATOM 4189 O O . LEU A 1 527 ? 15.214 3.056 -14.118 1.00 86.88 527 LEU A O 1
ATOM 4193 N N . GLN A 1 528 ? 17.202 3.288 -13.107 1.00 89.19 528 GLN A N 1
ATOM 4194 C CA . GLN A 1 528 ? 17.769 4.208 -14.077 1.00 89.19 528 GLN A CA 1
ATOM 4195 C C . GLN A 1 528 ? 19.035 3.605 -14.669 1.00 89.19 528 GLN A C 1
ATOM 4197 O O . GLN A 1 528 ? 19.982 3.310 -13.946 1.00 89.19 528 GLN A O 1
ATOM 4202 N N . GLY A 1 529 ? 19.060 3.422 -15.981 1.00 88.62 529 GLY A N 1
ATOM 4203 C CA . GLY A 1 529 ? 20.251 3.055 -16.730 1.00 88.62 529 GLY A CA 1
ATOM 4204 C C . GLY A 1 529 ? 20.924 4.297 -17.300 1.00 88.62 529 GLY A C 1
ATOM 4205 O O . GLY A 1 529 ? 20.290 5.065 -18.016 1.00 88.62 529 GLY A O 1
ATOM 4206 N N . TRP A 1 530 ? 22.213 4.482 -17.029 1.00 89.88 530 TRP A N 1
ATOM 4207 C CA . TRP A 1 530 ? 23.030 5.435 -17.783 1.00 89.88 530 TRP A CA 1
ATOM 4208 C C . TRP A 1 530 ? 23.481 4.752 -19.064 1.00 89.88 530 TRP A C 1
ATOM 4210 O O . TRP A 1 530 ? 24.256 3.788 -18.999 1.00 89.88 530 TRP A O 1
ATOM 4220 N N . LEU A 1 531 ? 22.965 5.234 -20.193 1.00 83.56 531 LEU A N 1
ATOM 4221 C CA . LEU A 1 531 ? 23.341 4.728 -21.503 1.00 83.56 531 LEU A CA 1
ATOM 4222 C C . LEU A 1 531 ? 24.738 5.226 -21.875 1.00 83.56 531 LEU A C 1
ATOM 4224 O O . LEU A 1 531 ? 25.181 6.292 -21.447 1.00 83.56 531 LEU A O 1
ATOM 4228 N N . ASP A 1 532 ? 25.457 4.421 -22.633 1.00 79.81 532 ASP A N 1
ATOM 4229 C CA . ASP A 1 532 ? 26.704 4.827 -23.251 1.00 79.81 532 ASP A CA 1
ATOM 4230 C C . ASP A 1 532 ? 26.436 5.695 -24.494 1.00 79.81 532 ASP A C 1
ATOM 4232 O O . ASP A 1 532 ? 25.291 5.934 -24.870 1.00 79.81 532 ASP A O 1
ATOM 4236 N N . GLU A 1 533 ? 27.496 6.175 -25.137 1.00 73.75 533 GLU A N 1
ATOM 4237 C CA . GLU A 1 533 ? 27.436 6.950 -26.385 1.00 73.75 533 GLU A CA 1
ATOM 4238 C C . GLU A 1 533 ? 26.763 6.207 -27.545 1.00 73.75 533 GLU A C 1
ATOM 4240 O O . GLU A 1 533 ? 26.266 6.845 -28.466 1.00 73.75 533 GLU A O 1
ATOM 4245 N N . ASP A 1 534 ? 26.718 4.872 -27.496 1.00 72.81 534 ASP A N 1
ATOM 4246 C CA . ASP A 1 534 ? 25.993 4.045 -28.466 1.00 72.81 534 ASP A CA 1
ATOM 4247 C C . ASP A 1 534 ? 24.469 4.014 -28.226 1.00 72.81 534 ASP A C 1
ATOM 4249 O O . ASP A 1 534 ? 23.751 3.349 -28.972 1.00 72.81 534 ASP A O 1
ATOM 4253 N N . GLU A 1 535 ? 23.985 4.686 -27.171 1.00 74.38 535 GLU A N 1
ATOM 4254 C CA . GLU A 1 535 ? 22.586 4.761 -26.726 1.00 74.38 535 GLU A CA 1
ATOM 4255 C C . GLU A 1 535 ? 21.906 3.394 -26.515 1.00 74.38 535 GLU A C 1
ATOM 4257 O O . GLU A 1 535 ? 20.683 3.290 -26.393 1.00 74.38 535 GLU A O 1
ATOM 4262 N N . GLN A 1 536 ? 22.697 2.322 -26.433 1.00 78.06 536 GLN A N 1
ATOM 4263 C CA . GLN A 1 536 ? 22.226 0.943 -26.315 1.00 78.06 536 GLN A CA 1
ATOM 4264 C C . GLN A 1 536 ? 22.876 0.224 -25.142 1.00 78.06 536 GLN A C 1
ATOM 4266 O O . GLN A 1 536 ? 22.217 -0.564 -24.468 1.00 78.06 536 GLN A O 1
ATOM 4271 N N . THR A 1 537 ? 24.149 0.470 -24.863 1.00 83.38 537 THR A N 1
ATOM 4272 C CA . THR A 1 537 ? 24.875 -0.155 -23.760 1.00 83.38 537 THR A CA 1
ATOM 4273 C C . THR A 1 537 ? 24.607 0.597 -22.466 1.00 83.38 537 THR A C 1
ATOM 4275 O O . THR A 1 537 ? 24.636 1.819 -22.427 1.00 83.38 537 THR A O 1
ATOM 4278 N N . ILE A 1 538 ? 24.373 -0.119 -21.367 1.00 87.00 538 ILE A N 1
ATOM 4279 C CA . ILE A 1 538 ? 24.193 0.479 -20.041 1.00 87.00 538 ILE A CA 1
ATOM 4280 C C . ILE A 1 538 ? 25.487 0.331 -19.246 1.00 87.00 538 ILE A C 1
ATOM 4282 O O . ILE A 1 538 ? 25.988 -0.778 -19.051 1.00 87.00 538 ILE A O 1
ATOM 4286 N N . LYS A 1 539 ? 26.033 1.457 -18.773 1.00 84.38 539 LYS A N 1
ATOM 4287 C CA . LYS A 1 539 ? 27.280 1.507 -17.982 1.00 84.38 539 LYS A CA 1
ATOM 4288 C C . LYS A 1 539 ? 27.044 1.405 -16.477 1.00 84.38 539 LYS A C 1
ATOM 4290 O O . LYS A 1 539 ? 27.870 0.860 -15.743 1.00 84.38 539 LYS A O 1
ATOM 4295 N N . THR A 1 540 ? 25.916 1.937 -16.027 1.00 87.38 540 THR A N 1
ATOM 4296 C CA . THR A 1 540 ? 25.534 1.979 -14.617 1.00 87.38 540 THR A CA 1
ATOM 4297 C C . THR A 1 540 ? 24.035 1.782 -14.511 1.00 87.38 540 THR A C 1
ATOM 4299 O O . THR A 1 540 ? 23.286 2.388 -15.275 1.00 87.38 540 THR A O 1
ATOM 4302 N N . ILE A 1 541 ? 23.603 0.976 -13.543 1.00 89.56 541 ILE A N 1
ATOM 4303 C CA . ILE A 1 541 ? 22.212 0.930 -13.094 1.00 89.56 541 ILE A CA 1
ATOM 4304 C C . ILE A 1 541 ? 22.132 1.584 -11.724 1.00 89.56 541 ILE A C 1
ATOM 4306 O O . ILE A 1 541 ? 22.795 1.173 -10.776 1.00 89.56 541 ILE A O 1
ATOM 4310 N N . GLY A 1 542 ? 21.307 2.608 -11.624 1.00 87.12 542 GLY A N 1
ATOM 4311 C CA . GLY A 1 542 ? 20.925 3.253 -10.384 1.00 87.12 542 GLY A CA 1
ATOM 4312 C C . GLY A 1 542 ? 19.619 2.658 -9.911 1.00 87.12 542 GLY A C 1
ATOM 4313 O O . GLY A 1 542 ? 18.625 2.664 -10.633 1.00 87.12 542 GLY A O 1
ATOM 4314 N N . VAL A 1 543 ? 19.639 2.163 -8.685 1.00 86.88 543 VAL A N 1
ATOM 4315 C CA . VAL A 1 543 ? 18.450 1.764 -7.955 1.00 86.88 543 VAL A CA 1
ATOM 4316 C C . VAL A 1 543 ? 18.069 2.925 -7.060 1.00 86.88 543 VAL A C 1
ATOM 4318 O O . VAL A 1 543 ? 18.833 3.329 -6.177 1.00 86.88 543 VAL A O 1
ATOM 4321 N N . ARG A 1 544 ? 16.907 3.509 -7.318 1.00 81.00 544 ARG A N 1
ATOM 4322 C CA . ARG A 1 544 ? 16.437 4.668 -6.573 1.00 81.00 544 ARG A CA 1
ATOM 4323 C C . ARG A 1 544 ? 15.953 4.224 -5.197 1.00 81.00 544 ARG A C 1
ATOM 4325 O O . ARG A 1 544 ? 15.031 3.433 -5.119 1.00 81.00 544 ARG A O 1
ATOM 4332 N N . VAL A 1 545 ? 16.538 4.727 -4.115 1.00 71.88 545 VAL A N 1
ATOM 4333 C CA . VAL A 1 545 ? 16.190 4.288 -2.745 1.00 71.88 545 VAL A CA 1
ATOM 4334 C C . VAL A 1 545 ? 15.636 5.407 -1.855 1.00 71.88 545 VAL A C 1
ATOM 4336 O O . VAL A 1 545 ? 15.171 5.124 -0.757 1.00 71.88 545 VAL A O 1
ATOM 4339 N N . ALA A 1 546 ? 15.634 6.663 -2.323 1.00 68.56 546 ALA A N 1
ATOM 4340 C CA . ALA A 1 546 ? 14.915 7.786 -1.705 1.00 68.56 546 ALA A CA 1
ATOM 4341 C C . ALA A 1 546 ? 14.514 8.855 -2.749 1.00 68.56 546 ALA A C 1
ATOM 4343 O O . ALA A 1 546 ? 15.001 8.838 -3.879 1.00 68.56 546 ALA A O 1
ATOM 4344 N N . ALA A 1 547 ? 13.635 9.801 -2.410 1.00 58.59 547 ALA A N 1
ATOM 4345 C CA . ALA A 1 547 ? 13.118 10.822 -3.338 1.00 58.59 547 ALA A CA 1
ATOM 4346 C C . ALA A 1 547 ? 14.127 11.958 -3.623 1.00 58.59 547 ALA A C 1
ATOM 4348 O O . ALA A 1 547 ? 14.830 12.378 -2.708 1.00 58.59 547 ALA A O 1
ATOM 4349 N N . GLN A 1 548 ? 14.216 12.452 -4.870 1.00 62.38 548 GLN A N 1
ATOM 4350 C CA . GLN A 1 548 ? 14.894 13.719 -5.220 1.00 62.38 548 GLN A CA 1
ATOM 4351 C C . GLN A 1 548 ? 14.606 14.173 -6.680 1.00 62.38 548 GLN A C 1
ATOM 4353 O O . GLN A 1 548 ? 14.002 13.413 -7.428 1.00 62.38 548 GLN A O 1
ATOM 4358 N N . GLY A 1 549 ? 15.028 15.404 -7.031 1.00 54.34 549 GLY A N 1
ATOM 4359 C CA . GLY A 1 549 ? 14.507 16.301 -8.088 1.00 54.34 549 GLY A CA 1
ATOM 4360 C C . GLY A 1 549 ? 14.672 15.949 -9.582 1.00 54.34 549 GLY A C 1
ATOM 4361 O O . GLY A 1 549 ? 14.973 14.821 -9.949 1.00 54.34 549 GLY A O 1
ATOM 4362 N N . GLU A 1 550 ? 14.449 16.966 -10.431 1.00 45.47 550 GLU A N 1
ATOM 4363 C CA . GLU A 1 550 ? 13.877 16.961 -11.805 1.00 45.47 550 GLU A CA 1
ATOM 4364 C C . GLU A 1 550 ? 14.407 15.979 -12.877 1.00 45.47 550 GLU A C 1
ATOM 4366 O O . GLU A 1 550 ? 13.759 15.836 -13.909 1.00 45.47 550 GLU A O 1
ATOM 4371 N N . TYR A 1 551 ? 15.512 15.257 -12.663 1.00 50.62 551 TYR A N 1
ATOM 4372 C CA . TYR A 1 551 ? 16.130 14.368 -13.670 1.00 50.62 551 TYR A CA 1
ATOM 4373 C C . TYR A 1 551 ? 16.372 12.948 -13.137 1.00 50.62 551 TYR A C 1
ATOM 4375 O O . TYR A 1 551 ? 17.482 12.411 -13.214 1.00 50.62 551 TYR A O 1
ATOM 4383 N N . ALA A 1 552 ? 15.336 12.351 -12.552 1.00 61.50 552 ALA A N 1
ATOM 4384 C CA . ALA A 1 552 ? 15.368 11.013 -11.973 1.00 61.50 552 ALA A CA 1
ATOM 4385 C C . ALA A 1 552 ? 14.124 10.207 -12.367 1.00 61.50 552 ALA A C 1
ATOM 4387 O O . ALA A 1 552 ? 13.097 10.778 -12.737 1.00 61.50 552 ALA A O 1
ATOM 4388 N N . VAL A 1 553 ? 14.218 8.878 -12.249 1.00 63.31 553 VAL A N 1
ATOM 4389 C CA . VAL A 1 553 ? 13.045 7.992 -12.307 1.00 63.31 553 VAL A CA 1
ATOM 4390 C C . VAL A 1 553 ? 11.920 8.505 -11.418 1.00 63.31 553 VAL A C 1
ATOM 4392 O O . VAL A 1 553 ? 12.152 8.950 -10.291 1.00 63.31 553 VAL A O 1
ATOM 4395 N N . ARG A 1 554 ? 10.691 8.408 -11.925 1.00 67.50 554 ARG A N 1
ATOM 4396 C CA . ARG A 1 554 ? 9.503 8.945 -11.243 1.00 67.50 554 ARG A CA 1
ATOM 4397 C C . ARG A 1 554 ? 9.226 8.297 -9.885 1.00 67.50 554 ARG A C 1
ATOM 4399 O O . ARG A 1 554 ? 8.577 8.927 -9.054 1.00 67.50 554 ARG A O 1
ATOM 4406 N N . GLN A 1 555 ? 9.695 7.067 -9.657 1.00 70.25 555 GLN A N 1
ATOM 4407 C CA . GLN A 1 555 ? 9.458 6.326 -8.417 1.00 70.25 555 GLN A CA 1
ATOM 4408 C C . GLN A 1 555 ? 10.749 5.794 -7.784 1.00 70.25 555 GLN A C 1
ATOM 4410 O O . GLN A 1 555 ? 11.776 5.600 -8.436 1.00 70.25 555 GLN A O 1
ATOM 4415 N N . THR A 1 556 ? 10.695 5.553 -6.475 1.00 74.25 556 THR A N 1
ATOM 4416 C CA . THR A 1 556 ? 11.730 4.812 -5.745 1.00 74.25 556 THR A CA 1
ATOM 4417 C C . THR A 1 556 ? 11.539 3.313 -5.930 1.00 74.25 556 THR A C 1
ATOM 4419 O O . THR A 1 556 ? 10.410 2.840 -5.882 1.00 74.25 556 THR A O 1
ATOM 4422 N N . PHE A 1 557 ? 12.632 2.561 -6.049 1.00 77.31 557 PHE A N 1
ATOM 4423 C CA . PHE A 1 557 ? 12.606 1.105 -6.011 1.00 77.31 557 PHE A CA 1
ATOM 4424 C C . PHE A 1 557 ? 12.047 0.633 -4.666 1.00 77.31 557 PHE A C 1
ATOM 4426 O O . PHE A 1 557 ? 12.538 0.969 -3.582 1.00 77.31 557 PHE A O 1
ATOM 4433 N N . ASP A 1 558 ? 10.990 -0.154 -4.753 1.00 58.47 558 ASP A N 1
ATOM 4434 C CA . ASP A 1 558 ? 10.230 -0.691 -3.633 1.00 58.47 558 ASP A CA 1
ATOM 4435 C C . ASP A 1 558 ? 10.672 -2.112 -3.240 1.00 58.47 558 ASP A C 1
ATOM 4437 O O . ASP A 1 558 ? 10.249 -2.633 -2.212 1.00 58.47 558 ASP A O 1
ATOM 4441 N N . GLY A 1 559 ? 11.597 -2.710 -3.993 1.00 68.94 559 GLY A N 1
ATOM 4442 C CA . GLY A 1 559 ? 12.156 -4.029 -3.724 1.00 68.94 559 GLY A CA 1
ATOM 4443 C C . GLY A 1 559 ? 13.380 -4.042 -2.803 1.00 68.94 559 GLY A C 1
ATOM 4444 O O . GLY A 1 559 ? 13.863 -3.017 -2.314 1.00 68.94 559 GLY A O 1
ATOM 4445 N N . ALA A 1 560 ? 13.933 -5.236 -2.588 1.00 72.31 560 ALA A N 1
ATOM 4446 C CA . ALA A 1 560 ? 15.125 -5.419 -1.764 1.00 72.31 560 ALA A CA 1
ATOM 4447 C C . ALA A 1 560 ? 16.403 -5.448 -2.619 1.00 72.31 560 ALA A C 1
ATOM 4449 O O . ALA A 1 560 ? 16.496 -6.211 -3.586 1.00 72.31 560 ALA A O 1
ATOM 4450 N N . VAL A 1 561 ? 17.415 -4.662 -2.233 1.00 77.38 561 VAL A N 1
ATOM 4451 C CA . VAL A 1 561 ? 18.739 -4.653 -2.879 1.00 77.38 561 VAL A CA 1
ATOM 4452 C C . VAL A 1 561 ? 19.732 -5.410 -2.011 1.00 77.38 561 VAL A C 1
ATOM 4454 O O . VAL A 1 561 ? 20.101 -4.973 -0.921 1.00 77.38 561 VAL A O 1
ATOM 4457 N N . TRP A 1 562 ? 20.179 -6.552 -2.514 1.00 76.44 562 TRP A N 1
ATOM 4458 C CA . TRP A 1 562 ? 21.092 -7.456 -1.839 1.00 76.44 562 TRP A CA 1
ATOM 4459 C C . TRP A 1 562 ? 22.470 -7.387 -2.486 1.00 76.44 562 TRP A C 1
ATOM 4461 O O . TRP A 1 562 ? 22.618 -7.604 -3.687 1.00 76.44 562 TRP A O 1
ATOM 4471 N N . ILE A 1 563 ? 23.492 -7.131 -1.676 1.00 74.69 563 ILE A N 1
ATOM 4472 C CA . ILE A 1 563 ? 24.898 -7.227 -2.068 1.00 74.69 563 ILE A CA 1
ATOM 4473 C C . ILE A 1 563 ? 25.440 -8.513 -1.441 1.00 74.69 563 ILE A C 1
ATOM 4475 O O . ILE A 1 563 ? 25.670 -8.598 -0.233 1.00 74.69 563 ILE A O 1
ATOM 4479 N N . GLY A 1 564 ? 25.596 -9.558 -2.253 1.00 71.31 564 GLY A N 1
ATOM 4480 C CA . GLY A 1 564 ? 25.832 -10.912 -1.761 1.00 71.31 564 GLY A CA 1
ATOM 4481 C C . GLY A 1 564 ? 24.614 -11.446 -1.001 1.00 71.31 564 GLY A C 1
ATOM 4482 O O . GLY A 1 564 ? 23.543 -11.608 -1.578 1.00 71.31 564 GLY A O 1
ATOM 4483 N N . SER A 1 565 ? 24.783 -11.744 0.290 1.00 67.00 565 SER A N 1
ATOM 4484 C CA . SER A 1 565 ? 23.733 -12.268 1.179 1.00 67.00 565 SER A CA 1
ATOM 4485 C C . SER A 1 565 ? 23.231 -11.241 2.201 1.00 67.00 565 SER A C 1
ATOM 4487 O O . SER A 1 565 ? 22.671 -11.628 3.222 1.00 67.00 565 SER A O 1
ATOM 4489 N N . LYS A 1 566 ? 23.497 -9.950 1.981 1.00 63.84 566 LYS A N 1
ATOM 4490 C CA . LYS A 1 566 ? 23.140 -8.866 2.903 1.00 63.84 566 LYS A CA 1
ATOM 4491 C C . LYS A 1 566 ? 22.350 -7.796 2.169 1.00 63.84 566 LYS A C 1
ATOM 4493 O O . LYS A 1 566 ? 22.655 -7.505 1.014 1.00 63.84 566 LYS A O 1
ATOM 4498 N N . ASP A 1 567 ? 21.392 -7.181 2.852 1.00 67.12 567 ASP A N 1
ATOM 4499 C CA . ASP A 1 567 ? 20.783 -5.936 2.384 1.00 67.12 567 ASP A CA 1
ATOM 4500 C C . ASP A 1 567 ? 21.870 -4.854 2.264 1.00 67.12 567 ASP A C 1
ATOM 4502 O O . ASP A 1 567 ? 22.766 -4.779 3.111 1.00 67.12 567 ASP A O 1
ATOM 4506 N N . TYR A 1 568 ? 21.822 -4.019 1.224 1.00 68.94 568 TYR A N 1
ATOM 4507 C CA . TYR A 1 568 ? 22.829 -2.976 0.996 1.00 68.94 568 TYR A CA 1
ATOM 4508 C C . TYR A 1 568 ? 23.007 -2.033 2.205 1.00 68.94 568 TYR A C 1
ATOM 4510 O O . TYR A 1 568 ? 24.111 -1.536 2.436 1.00 68.94 568 TYR A O 1
ATOM 4518 N N . ARG A 1 569 ? 21.962 -1.837 3.022 1.00 65.06 569 ARG A N 1
ATOM 4519 C CA . ARG A 1 569 ? 21.994 -1.018 4.250 1.00 65.06 569 ARG A CA 1
ATOM 4520 C C . ARG A 1 569 ? 22.857 -1.624 5.362 1.00 65.06 569 ARG A C 1
ATOM 4522 O O . ARG A 1 569 ? 23.308 -0.901 6.238 1.00 65.06 569 ARG A O 1
ATOM 4529 N N . GLU A 1 570 ? 23.112 -2.931 5.318 1.00 63.97 570 GLU A N 1
ATOM 4530 C CA . GLU A 1 570 ? 23.944 -3.671 6.284 1.00 63.97 570 GLU A CA 1
ATOM 4531 C C . GLU A 1 570 ? 25.311 -4.079 5.719 1.00 63.97 570 GLU A C 1
ATOM 4533 O O . GLU A 1 570 ? 26.088 -4.793 6.367 1.00 63.97 570 GLU A O 1
ATOM 4538 N N . ALA A 1 571 ? 25.606 -3.692 4.478 1.00 60.88 571 ALA A N 1
ATOM 4539 C CA . ALA A 1 571 ? 26.886 -3.984 3.861 1.00 60.88 571 ALA A CA 1
ATOM 4540 C C . ALA A 1 571 ? 28.013 -3.172 4.528 1.00 60.88 571 ALA A C 1
ATOM 4542 O O . ALA A 1 571 ? 27.806 -2.072 5.033 1.00 60.88 571 ALA A O 1
ATOM 4543 N N . SER A 1 572 ? 29.230 -3.724 4.540 1.00 67.88 572 SER A N 1
ATOM 4544 C CA . SER A 1 572 ? 30.406 -3.013 5.052 1.00 67.88 572 SER A CA 1
ATOM 4545 C C . SER A 1 572 ? 31.000 -2.156 3.940 1.00 67.88 572 SER A C 1
ATOM 4547 O O . SER A 1 572 ? 31.493 -2.680 2.938 1.00 67.88 572 SER A O 1
ATOM 4549 N N . TRP A 1 573 ? 30.931 -0.842 4.114 1.00 73.19 573 TRP A N 1
ATOM 4550 C CA . TRP A 1 573 ? 31.364 0.133 3.123 1.00 73.19 573 TRP A CA 1
ATOM 4551 C C . TRP A 1 573 ? 32.768 0.665 3.418 1.00 73.19 573 TRP A C 1
ATOM 4553 O O . TRP A 1 573 ? 33.201 0.700 4.568 1.00 73.19 573 TRP A O 1
ATOM 4563 N N . LYS A 1 574 ? 33.483 1.097 2.373 1.00 66.31 574 LYS A N 1
ATOM 4564 C CA . LYS A 1 574 ? 34.740 1.846 2.503 1.00 66.31 574 LYS A CA 1
ATOM 4565 C C . LYS A 1 574 ? 34.531 3.286 2.064 1.00 66.31 574 LYS A C 1
ATOM 4567 O O . LYS A 1 574 ? 33.877 3.522 1.048 1.00 66.31 574 LYS A O 1
ATOM 4572 N N . ASP A 1 575 ? 35.138 4.223 2.780 1.00 56.59 575 ASP A N 1
ATOM 4573 C CA . ASP A 1 575 ? 35.125 5.624 2.379 1.00 56.59 575 ASP A CA 1
ATOM 4574 C C . ASP A 1 575 ? 36.030 5.840 1.172 1.00 56.59 575 ASP A C 1
ATOM 4576 O O . ASP A 1 575 ? 37.201 5.452 1.153 1.00 56.59 575 ASP A O 1
ATOM 4580 N N . PHE A 1 576 ? 35.470 6.467 0.144 1.00 49.28 576 PHE A N 1
ATOM 4581 C CA . PHE A 1 576 ? 36.196 6.873 -1.041 1.00 49.28 576 PHE A CA 1
ATOM 4582 C C . PHE A 1 576 ? 36.161 8.396 -1.156 1.00 49.28 576 PHE A C 1
ATOM 4584 O O . PHE A 1 576 ? 35.092 9.008 -1.227 1.00 49.28 576 PHE A O 1
ATOM 4591 N N . ALA A 1 577 ? 37.354 9.000 -1.142 1.00 48.31 577 ALA A N 1
ATOM 4592 C CA . ALA A 1 577 ? 37.579 10.435 -1.312 1.00 48.31 577 ALA A CA 1
ATOM 4593 C C . ALA A 1 577 ? 36.740 11.345 -0.386 1.00 48.31 577 ALA A C 1
ATOM 4595 O O . ALA A 1 577 ? 36.403 12.453 -0.777 1.00 48.31 577 ALA A O 1
ATOM 4596 N N . GLY A 1 578 ? 36.384 10.890 0.823 1.00 49.69 578 GLY A N 1
ATOM 4597 C CA . GLY A 1 578 ? 35.677 11.696 1.830 1.00 49.69 578 GLY A CA 1
ATOM 4598 C C . GLY A 1 578 ? 34.191 11.965 1.556 1.00 49.69 578 GLY A C 1
ATOM 4599 O O . GLY A 1 578 ? 33.569 12.702 2.315 1.00 49.69 578 GLY A O 1
ATOM 4600 N N . PHE A 1 579 ? 33.605 11.387 0.496 1.00 49.19 579 PHE A N 1
ATOM 4601 C CA . PHE A 1 579 ? 32.239 11.733 0.075 1.00 49.19 579 PHE A CA 1
ATOM 4602 C C . PHE A 1 579 ? 31.353 10.551 -0.368 1.00 49.19 579 PHE A C 1
ATOM 4604 O O . PHE A 1 579 ? 30.138 10.729 -0.449 1.00 49.19 579 PHE A O 1
ATOM 4611 N N . ALA A 1 580 ? 31.880 9.356 -0.647 1.00 60.12 580 ALA A N 1
ATOM 4612 C CA . ALA A 1 580 ? 31.049 8.221 -1.074 1.00 60.12 580 ALA A CA 1
ATOM 4613 C C . ALA A 1 580 ? 31.436 6.914 -0.374 1.00 60.12 580 ALA A C 1
ATOM 4615 O O . ALA A 1 580 ? 32.618 6.577 -0.278 1.00 60.12 580 ALA A O 1
ATOM 4616 N N . HIS A 1 581 ? 30.430 6.148 0.051 1.00 70.12 581 HIS A N 1
ATOM 4617 C CA . HIS A 1 581 ? 30.596 4.793 0.557 1.00 70.12 581 HIS A CA 1
ATOM 4618 C C . HIS A 1 581 ? 30.622 3.829 -0.630 1.00 70.12 581 HIS A C 1
ATOM 4620 O O . HIS A 1 581 ? 29.653 3.689 -1.375 1.00 70.12 581 HIS A O 1
ATOM 4626 N N . THR A 1 582 ? 31.765 3.179 -0.838 1.00 75.00 582 THR A N 1
ATOM 4627 C CA . THR A 1 582 ? 32.007 2.316 -2.000 1.00 75.00 582 THR A CA 1
ATOM 4628 C C . THR A 1 582 ? 32.226 0.873 -1.567 1.00 75.00 582 THR A C 1
ATOM 4630 O O . THR A 1 582 ? 32.899 0.602 -0.568 1.00 75.00 582 THR A O 1
ATOM 4633 N N . LEU A 1 583 ? 31.696 -0.067 -2.348 1.00 78.19 583 LEU A N 1
ATOM 4634 C CA . LEU A 1 583 ? 31.878 -1.502 -2.160 1.00 78.19 583 LEU A CA 1
ATOM 4635 C C . LEU A 1 583 ? 32.198 -2.165 -3.502 1.00 78.19 583 LEU A C 1
ATOM 4637 O O . LEU A 1 583 ? 31.500 -1.969 -4.492 1.00 78.19 583 LEU A O 1
ATOM 4641 N N . LYS A 1 584 ? 33.261 -2.975 -3.543 1.00 77.00 584 LYS A N 1
ATOM 4642 C CA . LYS A 1 584 ? 33.612 -3.785 -4.721 1.00 77.00 584 LYS A CA 1
ATOM 4643 C C . LYS A 1 584 ? 33.176 -5.230 -4.523 1.00 77.00 584 LYS A C 1
ATOM 4645 O O . LYS A 1 584 ? 33.519 -5.833 -3.508 1.00 77.00 584 LYS A O 1
ATOM 4650 N N . LEU A 1 585 ? 32.478 -5.789 -5.509 1.00 72.50 585 LEU A N 1
ATOM 4651 C CA . LEU A 1 585 ? 32.037 -7.181 -5.518 1.00 72.50 585 LEU A CA 1
ATOM 4652 C C . LEU A 1 585 ? 32.287 -7.789 -6.905 1.00 72.50 585 LEU A C 1
ATOM 4654 O O . LEU A 1 585 ? 31.504 -7.599 -7.830 1.00 72.50 585 LEU A O 1
ATOM 4658 N N . GLY A 1 586 ? 33.403 -8.511 -7.050 1.00 76.94 586 GLY A N 1
ATOM 4659 C CA . GLY A 1 586 ? 33.833 -9.052 -8.344 1.00 76.94 586 GLY A CA 1
ATOM 4660 C C . GLY A 1 586 ? 34.079 -7.951 -9.380 1.00 76.94 586 GLY A C 1
ATOM 4661 O O . GLY A 1 586 ? 34.869 -7.042 -9.123 1.00 76.94 586 GLY A O 1
ATOM 4662 N N . GLY A 1 587 ? 33.415 -8.045 -10.537 1.00 72.50 587 GLY A N 1
ATOM 4663 C CA . GLY A 1 587 ? 33.471 -7.036 -11.609 1.00 72.50 587 GLY A CA 1
ATOM 4664 C C . GLY A 1 587 ? 32.587 -5.802 -11.377 1.00 72.50 587 GLY A C 1
ATOM 4665 O O . GLY A 1 587 ? 32.694 -4.816 -12.110 1.00 72.50 587 GLY A O 1
ATOM 4666 N N . PHE A 1 588 ? 31.737 -5.835 -10.349 1.00 82.94 588 PHE A N 1
ATOM 4667 C CA . PHE A 1 588 ? 30.832 -4.747 -10.003 1.00 82.94 588 PHE A CA 1
ATOM 4668 C C . PHE A 1 588 ? 31.433 -3.827 -8.941 1.00 82.94 588 PHE A C 1
ATOM 4670 O O . PHE A 1 588 ? 32.085 -4.261 -7.985 1.00 82.94 588 PHE A O 1
ATOM 4677 N N . THR A 1 589 ? 31.165 -2.535 -9.089 1.00 82.88 589 THR A N 1
ATOM 4678 C CA . THR A 1 589 ? 31.399 -1.522 -8.065 1.00 82.88 589 THR A CA 1
ATOM 4679 C C . THR A 1 589 ? 30.070 -0.882 -7.702 1.00 82.88 589 THR A C 1
ATOM 4681 O O . THR A 1 589 ? 29.364 -0.366 -8.564 1.00 82.88 589 THR A O 1
ATOM 4684 N N . VAL A 1 590 ? 29.733 -0.946 -6.419 1.00 81.94 590 VAL A N 1
ATOM 4685 C CA . VAL A 1 590 ? 28.524 -0.353 -5.862 1.00 81.94 590 VAL A CA 1
ATOM 4686 C C . VAL A 1 590 ? 28.898 0.913 -5.115 1.00 81.94 590 VAL A C 1
ATOM 4688 O O . VAL A 1 590 ? 29.810 0.902 -4.284 1.00 81.94 590 VAL A O 1
ATOM 4691 N N . TYR A 1 591 ? 28.171 1.984 -5.393 1.00 80.38 591 TYR A N 1
ATOM 4692 C CA . TYR A 1 591 ? 28.311 3.271 -4.739 1.00 80.38 591 TYR A CA 1
ATOM 4693 C C . TYR A 1 591 ? 26.998 3.631 -4.058 1.00 80.38 591 TYR A C 1
ATOM 4695 O O . TYR A 1 591 ? 25.918 3.484 -4.631 1.00 80.38 591 TYR A O 1
ATOM 4703 N N . THR A 1 592 ? 27.101 4.112 -2.829 1.00 70.12 592 THR A N 1
ATOM 4704 C CA . THR A 1 592 ? 25.997 4.730 -2.100 1.00 70.12 592 THR A CA 1
ATOM 4705 C C . THR A 1 592 ? 26.550 5.854 -1.231 1.00 70.12 592 THR A C 1
ATOM 4707 O O . THR A 1 592 ? 27.755 5.938 -0.982 1.00 70.12 592 THR A O 1
ATOM 4710 N N . ARG A 1 593 ? 25.685 6.728 -0.732 1.00 61.00 593 ARG A N 1
ATOM 4711 C CA . ARG A 1 593 ? 26.041 7.679 0.320 1.00 61.00 593 ARG A CA 1
ATOM 4712 C C . ARG A 1 593 ? 25.028 7.512 1.447 1.00 61.00 593 ARG A C 1
ATOM 4714 O O . ARG A 1 593 ? 23.842 7.742 1.257 1.00 61.00 593 ARG A O 1
ATOM 4721 N N . LEU A 1 594 ? 25.491 7.065 2.610 1.00 53.44 594 LEU A N 1
ATOM 4722 C CA . LEU A 1 594 ? 24.658 6.963 3.805 1.00 53.44 594 LEU A CA 1
ATOM 4723 C C . LEU A 1 594 ? 24.513 8.385 4.371 1.00 53.44 594 LEU A C 1
ATOM 4725 O O . LEU A 1 594 ? 25.458 9.174 4.266 1.00 53.44 594 LEU A O 1
ATOM 4729 N N . PRO A 1 595 ? 23.346 8.757 4.916 1.00 48.44 595 PRO A N 1
ATOM 4730 C CA . PRO A 1 595 ? 23.117 10.107 5.413 1.00 48.44 595 PRO A CA 1
ATOM 4731 C C . PRO A 1 595 ? 23.986 10.372 6.653 1.00 48.44 595 PRO A C 1
ATOM 4733 O O . PRO A 1 595 ? 23.656 9.962 7.760 1.00 48.44 595 PRO A O 1
ATOM 4736 N N . GLY A 1 596 ? 25.116 11.049 6.458 1.00 46.88 596 GLY A N 1
ATOM 4737 C CA . GLY A 1 596 ? 25.883 11.722 7.508 1.00 46.88 596 GLY A CA 1
ATOM 4738 C C . GLY A 1 596 ? 25.704 13.243 7.399 1.00 46.88 596 GLY A C 1
ATOM 4739 O O . GLY A 1 596 ? 25.440 13.736 6.296 1.00 46.88 596 GLY A O 1
ATOM 4740 N N . PRO A 1 597 ? 25.826 14.005 8.502 1.00 45.53 597 PRO A N 1
ATOM 4741 C CA . PRO A 1 597 ? 25.577 15.444 8.493 1.00 45.53 597 PRO A CA 1
ATOM 4742 C C . PRO A 1 597 ? 26.594 16.181 7.607 1.00 45.53 597 PRO A C 1
ATOM 4744 O O . PRO A 1 597 ? 27.801 15.972 7.722 1.00 45.53 597 PRO A O 1
ATOM 4747 N N . VAL A 1 598 ? 26.102 17.051 6.719 1.00 50.12 598 VAL A N 1
ATOM 4748 C CA . VAL A 1 598 ? 26.918 17.930 5.864 1.00 50.12 598 VAL A CA 1
ATOM 4749 C C . VAL A 1 598 ? 26.795 19.367 6.396 1.00 50.12 598 VAL A C 1
ATOM 4751 O O . VAL A 1 598 ? 25.664 19.840 6.517 1.00 50.12 598 VAL A O 1
ATOM 4754 N N . PRO A 1 599 ? 27.902 20.066 6.720 1.00 53.28 599 PRO A N 1
ATOM 4755 C CA . PRO A 1 599 ? 27.866 21.458 7.185 1.00 53.28 599 PRO A CA 1
ATOM 4756 C C . PRO A 1 599 ? 27.217 22.415 6.169 1.00 53.28 599 PRO A C 1
ATOM 4758 O O . PRO A 1 599 ? 27.353 22.232 4.959 1.00 53.28 599 PRO A O 1
ATOM 4761 N N . GLU A 1 600 ? 26.521 23.445 6.659 1.00 54.31 600 GLU A N 1
ATOM 4762 C CA . GLU A 1 600 ? 25.594 24.282 5.874 1.00 54.31 600 GLU A CA 1
ATOM 4763 C C . GLU A 1 600 ? 26.237 25.235 4.846 1.00 54.31 600 GLU A C 1
ATOM 4765 O O . GLU A 1 600 ? 25.540 25.725 3.960 1.00 54.31 600 GLU A O 1
ATOM 4770 N N . GLU A 1 601 ? 27.549 25.471 4.878 1.00 53.66 601 GLU A N 1
ATOM 4771 C CA . GLU A 1 601 ? 28.186 26.549 4.095 1.00 53.66 601 GLU A CA 1
ATOM 4772 C C . GLU A 1 601 ? 28.411 26.271 2.588 1.00 53.66 601 GLU A C 1
ATOM 4774 O O . GLU A 1 601 ? 28.979 27.107 1.890 1.00 53.66 601 GLU A O 1
ATOM 4779 N N . GLN A 1 602 ? 27.942 25.153 2.018 1.00 52.44 602 GLN A N 1
ATOM 4780 C CA . GLN A 1 602 ? 28.105 24.851 0.578 1.00 52.44 602 GLN A CA 1
ATOM 4781 C C . GLN A 1 602 ? 26.792 24.421 -0.099 1.00 52.44 602 GLN A C 1
ATOM 4783 O O . GLN A 1 602 ? 26.611 23.269 -0.496 1.00 52.44 602 GLN A O 1
ATOM 4788 N N . SER A 1 603 ? 25.868 25.371 -0.264 1.00 52.69 603 SER A N 1
ATOM 4789 C CA . SER A 1 603 ? 24.493 25.149 -0.754 1.00 52.69 603 SER A CA 1
ATOM 4790 C C . SER A 1 603 ? 24.384 24.369 -2.085 1.00 52.69 603 SER A C 1
ATOM 4792 O O . SER A 1 603 ? 23.604 23.422 -2.184 1.00 52.69 603 SER A O 1
ATOM 4794 N N . ALA A 1 604 ? 25.219 24.660 -3.092 1.00 55.50 604 ALA A N 1
ATOM 4795 C CA . ALA A 1 604 ? 25.185 23.939 -4.377 1.00 55.50 604 ALA A CA 1
ATOM 4796 C C . ALA A 1 604 ? 25.767 22.512 -4.292 1.00 55.50 604 ALA A C 1
ATOM 4798 O O . ALA A 1 604 ? 25.319 21.593 -4.981 1.00 55.50 604 ALA A O 1
ATOM 4799 N N . GLN A 1 605 ? 26.751 22.308 -3.413 1.00 53.84 605 GLN A N 1
ATOM 4800 C CA . GLN A 1 605 ? 27.332 20.994 -3.146 1.00 53.84 605 GLN A CA 1
ATOM 4801 C C . GLN A 1 605 ? 26.301 20.113 -2.421 1.00 53.84 605 GLN A C 1
ATOM 4803 O O . GLN A 1 605 ? 26.134 18.951 -2.778 1.00 53.84 605 GLN A O 1
ATOM 4808 N N . LYS A 1 606 ? 25.547 20.677 -1.466 1.00 57.69 606 LYS A N 1
ATOM 4809 C CA . LYS A 1 606 ? 24.519 19.990 -0.667 1.00 57.69 606 LYS A CA 1
ATOM 4810 C C . LYS A 1 606 ? 23.445 19.309 -1.525 1.00 57.69 606 LYS A C 1
ATOM 4812 O O . LYS A 1 606 ? 23.237 18.111 -1.366 1.00 57.69 606 LYS A O 1
ATOM 4817 N N . ALA A 1 607 ? 22.863 20.006 -2.503 1.00 57.00 607 ALA A N 1
ATOM 4818 C CA . ALA A 1 607 ? 21.835 19.430 -3.383 1.00 57.00 607 ALA A CA 1
ATOM 4819 C C . ALA A 1 607 ? 22.361 18.252 -4.232 1.00 57.00 607 ALA A C 1
ATOM 4821 O O . ALA A 1 607 ? 21.688 17.233 -4.404 1.00 57.00 607 ALA A O 1
ATOM 4822 N N . LYS A 1 608 ? 23.604 18.346 -4.722 1.00 55.03 608 LYS A N 1
ATOM 4823 C CA . LYS A 1 608 ? 24.266 17.263 -5.470 1.00 55.03 608 LYS A CA 1
ATOM 4824 C C . LYS A 1 608 ? 24.623 16.070 -4.572 1.00 55.03 608 LYS A C 1
ATOM 4826 O O . LYS A 1 608 ? 24.612 14.928 -5.024 1.00 55.03 608 LYS A O 1
ATOM 4831 N N . LEU A 1 609 ? 24.927 16.323 -3.299 1.00 54.00 609 LEU A N 1
ATOM 4832 C CA . LEU A 1 609 ? 25.248 15.297 -2.303 1.00 54.00 609 LEU A CA 1
ATOM 4833 C C . LEU A 1 609 ? 23.990 14.567 -1.808 1.00 54.00 609 LEU A C 1
ATOM 4835 O O . LEU A 1 609 ? 24.023 13.346 -1.678 1.00 54.00 609 LEU A O 1
ATOM 4839 N N . GLU A 1 610 ? 22.879 15.284 -1.622 1.00 56.47 610 GLU A N 1
ATOM 4840 C CA . GLU A 1 610 ? 21.557 14.715 -1.319 1.00 56.47 610 GLU A CA 1
ATOM 4841 C C . GLU A 1 610 ? 21.064 13.785 -2.447 1.00 56.47 610 GLU A C 1
ATOM 4843 O O . GLU A 1 610 ? 20.413 12.769 -2.191 1.00 56.47 610 GLU A O 1
ATOM 4848 N N . ALA A 1 611 ? 21.465 14.066 -3.693 1.00 55.66 611 ALA A N 1
ATOM 4849 C CA . ALA A 1 611 ? 21.116 13.264 -4.867 1.00 55.66 611 ALA A CA 1
ATOM 4850 C C . ALA A 1 611 ? 21.737 11.883 -4.867 1.00 55.66 611 ALA A C 1
ATOM 4852 O O . ALA A 1 611 ? 21.090 10.888 -5.198 1.00 55.66 611 ALA A O 1
ATOM 4853 N N . LEU A 1 612 ? 23.002 11.839 -4.467 1.00 55.00 612 LEU A N 1
ATOM 4854 C CA . LEU A 1 612 ? 23.802 10.628 -4.420 1.00 55.00 612 LEU A CA 1
ATOM 4855 C C . LEU A 1 612 ? 23.469 9.776 -3.188 1.00 55.00 612 LEU A C 1
ATOM 4857 O O . LEU A 1 612 ? 23.632 8.563 -3.243 1.00 55.00 612 LEU A O 1
ATOM 4861 N N . SER A 1 613 ? 22.954 10.367 -2.101 1.00 59.56 613 SER A N 1
ATOM 4862 C CA . SER A 1 613 ? 22.455 9.602 -0.942 1.00 59.56 613 SER A CA 1
ATOM 4863 C C . SER A 1 613 ? 21.122 8.899 -1.168 1.00 59.56 613 SER A C 1
ATOM 4865 O O . SER A 1 613 ? 20.749 8.009 -0.410 1.00 59.56 613 SER A O 1
ATOM 4867 N N . ALA A 1 614 ? 20.406 9.271 -2.224 1.00 66.81 614 ALA A N 1
ATOM 4868 C CA . ALA A 1 614 ? 19.078 8.757 -2.519 1.00 66.81 614 ALA A CA 1
ATOM 4869 C C . ALA A 1 614 ? 19.078 7.608 -3.546 1.00 66.81 614 ALA A C 1
ATOM 4871 O O . ALA A 1 614 ? 18.024 7.213 -4.057 1.00 66.81 614 ALA A O 1
ATOM 4872 N N . MET A 1 615 ? 20.257 7.070 -3.866 1.00 74.81 615 MET A N 1
ATOM 4873 C CA . MET A 1 615 ? 20.439 6.087 -4.926 1.00 74.81 615 MET A CA 1
ATOM 4874 C C . MET A 1 615 ? 21.570 5.106 -4.609 1.00 74.81 615 MET A C 1
ATOM 4876 O O . MET A 1 615 ? 22.639 5.498 -4.150 1.00 74.81 615 MET A O 1
ATOM 4880 N N . VAL A 1 616 ? 21.349 3.830 -4.918 1.00 81.81 616 VAL A N 1
ATOM 4881 C CA . VAL A 1 616 ? 22.401 2.811 -4.969 1.00 81.81 616 VAL A CA 1
ATOM 4882 C C . VAL A 1 616 ? 22.818 2.650 -6.421 1.00 81.81 616 VAL A C 1
ATOM 4884 O O . VAL A 1 616 ? 22.039 2.175 -7.243 1.00 81.81 616 VAL A O 1
ATOM 4887 N N . GLN A 1 617 ? 24.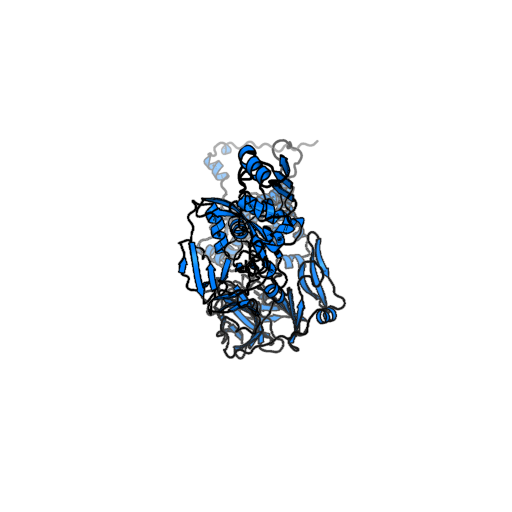039 3.049 -6.755 1.00 85.94 617 GLN A N 1
ATOM 4888 C CA . GLN A 1 617 ? 24.564 2.931 -8.110 1.00 85.94 617 GLN A CA 1
ATOM 4889 C C . GLN A 1 617 ? 25.402 1.669 -8.236 1.00 85.94 617 GLN A C 1
ATOM 4891 O O . GLN A 1 617 ? 26.380 1.482 -7.517 1.00 85.94 617 GLN A O 1
ATOM 4896 N N . ILE A 1 618 ? 25.017 0.806 -9.164 1.00 87.56 618 ILE A N 1
ATOM 4897 C CA . ILE A 1 618 ? 25.716 -0.420 -9.513 1.00 87.56 618 ILE A CA 1
ATOM 4898 C C . ILE A 1 618 ? 26.360 -0.173 -10.866 1.00 87.56 618 ILE A C 1
ATOM 4900 O O . ILE A 1 618 ? 25.704 -0.207 -11.906 1.00 87.56 618 ILE A O 1
ATOM 4904 N N . SER A 1 619 ? 27.657 0.086 -10.842 1.00 85.31 619 SER A N 1
ATOM 4905 C CA . SER A 1 619 ? 28.462 0.163 -12.050 1.00 85.31 619 SER A CA 1
ATOM 4906 C C . SER A 1 619 ? 29.227 -1.135 -12.219 1.00 85.31 619 SER A C 1
ATOM 4908 O O . SER A 1 619 ? 29.622 -1.795 -11.258 1.00 85.31 619 SER A O 1
ATOM 4910 N N . TRP A 1 620 ? 29.500 -1.493 -13.455 1.00 85.25 620 TRP A N 1
ATOM 4911 C CA . TRP A 1 620 ? 30.462 -2.531 -13.769 1.00 85.25 620 TRP A CA 1
ATOM 4912 C C . TRP A 1 620 ? 31.437 -1.944 -14.760 1.00 85.25 620 TRP A C 1
ATOM 4914 O O . TRP A 1 620 ? 31.074 -1.198 -15.669 1.00 85.25 620 TRP A O 1
ATOM 4924 N N . LYS A 1 621 ? 32.707 -2.288 -14.582 1.00 67.06 621 LYS A N 1
ATOM 4925 C CA . LYS A 1 621 ? 33.624 -2.122 -15.693 1.00 67.06 621 LYS A CA 1
ATOM 4926 C C . LYS A 1 621 ? 33.249 -3.216 -16.676 1.00 67.06 621 LYS A C 1
ATOM 4928 O O . LYS A 1 621 ? 33.122 -4.369 -16.263 1.00 67.06 621 LYS A O 1
ATOM 4933 N N . GLU A 1 622 ? 33.038 -2.862 -17.939 1.00 53.44 622 GLU A N 1
ATOM 4934 C CA . GLU A 1 622 ? 32.952 -3.873 -18.984 1.00 53.44 622 GLU A CA 1
ATOM 4935 C C . GLU A 1 622 ? 34.137 -4.834 -18.772 1.00 53.44 622 GLU A C 1
ATOM 4937 O O . GLU A 1 622 ? 35.274 -4.351 -18.651 1.00 53.44 622 GLU A O 1
ATOM 4942 N N . PRO A 1 623 ? 33.915 -6.154 -18.600 1.00 43.06 623 PRO A N 1
ATOM 4943 C CA . PRO A 1 623 ? 35.034 -7.081 -18.649 1.00 43.06 623 PRO A CA 1
ATOM 4944 C C . PRO A 1 623 ? 35.631 -6.829 -20.012 1.00 43.06 623 PRO A C 1
ATOM 4946 O O . PRO A 1 623 ? 34.878 -7.063 -20.948 1.00 43.06 623 PRO A O 1
ATOM 4949 N N . GLU A 1 624 ? 36.853 -6.266 -20.102 1.00 40.06 624 GLU A N 1
ATOM 4950 C CA . GLU A 1 624 ? 37.432 -5.760 -21.354 1.00 40.06 624 GLU A CA 1
ATOM 4951 C C . GLU A 1 624 ? 36.958 -6.650 -22.483 1.00 40.06 624 GLU A C 1
ATOM 4953 O O . GLU A 1 624 ? 37.492 -7.744 -22.708 1.00 40.06 624 GLU A O 1
ATOM 4958 N N . LYS A 1 625 ? 35.896 -6.213 -23.172 1.00 36.09 625 LYS A N 1
ATOM 4959 C CA . LYS A 1 625 ? 35.576 -6.854 -24.407 1.00 36.09 625 LYS A CA 1
ATOM 4960 C C . LYS A 1 625 ? 36.787 -6.406 -25.187 1.00 36.09 625 LYS A C 1
ATOM 4962 O O . LYS A 1 625 ? 36.956 -5.234 -25.522 1.00 36.09 625 LYS A O 1
ATOM 4967 N N . LYS A 1 626 ? 37.643 -7.363 -25.521 1.00 41.94 626 LYS A N 1
ATOM 4968 C CA . LYS A 1 626 ? 38.186 -7.382 -26.867 1.00 41.94 626 LYS A CA 1
ATOM 4969 C C . LYS A 1 626 ? 36.957 -7.389 -27.774 1.00 41.94 626 LYS A C 1
ATOM 4971 O O . LYS A 1 626 ? 36.566 -8.443 -28.263 1.00 41.94 626 LYS A O 1
ATOM 4976 N N . ALA A 1 627 ? 36.273 -6.246 -27.874 1.00 33.75 627 ALA A N 1
ATOM 4977 C CA . ALA A 1 627 ? 35.124 -6.066 -28.713 1.00 33.75 627 ALA A CA 1
ATOM 4978 C C . ALA A 1 627 ? 35.638 -6.501 -30.067 1.00 33.75 627 ALA A C 1
ATOM 4980 O O . ALA A 1 627 ? 36.737 -6.102 -30.484 1.00 33.75 627 ALA A O 1
ATOM 4981 N N . ALA A 1 628 ? 34.921 -7.429 -30.688 1.00 40.09 628 ALA A N 1
ATOM 4982 C CA . ALA A 1 628 ? 35.161 -7.728 -32.076 1.00 40.09 628 ALA A CA 1
ATOM 4983 C C . ALA A 1 628 ? 35.041 -6.380 -32.793 1.00 40.09 628 ALA A C 1
ATOM 4985 O O . ALA A 1 628 ? 33.958 -5.812 -32.879 1.00 40.09 628 ALA A O 1
ATOM 4986 N N . LYS A 1 629 ? 36.203 -5.814 -33.140 1.00 41.97 629 LYS A N 1
ATOM 4987 C CA . LYS A 1 629 ? 36.362 -4.481 -33.707 1.00 41.97 629 LYS A CA 1
ATOM 4988 C C . LYS A 1 629 ? 35.406 -4.378 -34.888 1.00 41.97 629 LYS A C 1
ATOM 4990 O O . LYS A 1 629 ? 35.636 -5.061 -35.885 1.00 41.97 629 LYS A O 1
ATOM 4995 N N . ALA A 1 630 ? 34.397 -3.519 -34.812 1.00 43.66 630 ALA A N 1
ATOM 4996 C CA . ALA A 1 630 ? 33.920 -2.896 -36.032 1.00 43.66 630 ALA A CA 1
ATOM 4997 C C . ALA A 1 630 ? 35.083 -2.006 -36.505 1.00 43.66 630 ALA A C 1
ATOM 4999 O O . ALA A 1 630 ? 35.593 -1.170 -35.764 1.00 43.66 630 ALA A O 1
ATOM 5000 N N . GLN A 1 631 ? 35.653 -2.356 -37.658 1.00 59.81 631 GLN A N 1
ATOM 5001 C CA . GLN A 1 631 ? 36.941 -1.862 -38.158 1.00 59.81 631 GLN A CA 1
ATOM 5002 C C . GLN A 1 631 ? 36.777 -0.720 -39.170 1.00 59.81 631 GLN A C 1
ATOM 5004 O O . GLN A 1 631 ? 37.717 -0.497 -39.925 1.00 59.81 631 GLN A O 1
ATOM 5009 N N . LYS A 1 632 ? 35.630 -0.024 -39.232 1.00 76.62 632 LYS A N 1
ATOM 5010 C CA . LYS A 1 632 ? 35.320 0.894 -40.343 1.00 76.62 632 LYS A CA 1
ATOM 5011 C C . LYS A 1 632 ? 36.427 1.930 -40.536 1.00 76.62 632 LYS A C 1
ATOM 5013 O O . LYS A 1 632 ? 37.058 1.959 -41.586 1.00 76.62 632 LYS A O 1
ATOM 5018 N N . TYR A 1 633 ? 36.771 2.661 -39.478 1.00 82.94 633 TYR A N 1
ATOM 5019 C CA . TYR A 1 633 ? 37.854 3.652 -39.489 1.00 82.94 633 TYR A CA 1
ATOM 5020 C C . TYR A 1 633 ? 39.226 3.085 -39.091 1.00 82.94 633 TYR A C 1
ATOM 5022 O O . TYR A 1 633 ? 40.179 3.822 -38.830 1.00 82.94 633 TYR A O 1
ATOM 5030 N N . LYS A 1 634 ? 39.394 1.761 -39.050 1.00 82.44 634 LYS A N 1
ATOM 5031 C CA . LYS A 1 634 ? 40.704 1.164 -38.791 1.00 82.44 634 LYS A CA 1
ATOM 5032 C C . LYS A 1 634 ? 41.493 1.086 -40.094 1.00 82.44 634 LYS A C 1
ATOM 5034 O O . LYS A 1 634 ? 41.273 0.201 -40.911 1.00 82.44 634 LYS A O 1
ATOM 5039 N N . LEU A 1 635 ? 42.495 1.947 -40.220 1.00 81.56 635 LEU A N 1
ATOM 5040 C CA . LEU A 1 635 ? 43.418 1.916 -41.351 1.00 81.56 635 LEU A CA 1
ATOM 5041 C C . LEU A 1 635 ? 44.200 0.593 -41.384 1.00 81.56 635 LEU A C 1
ATOM 5043 O O . LEU A 1 635 ? 44.896 0.233 -40.425 1.00 81.56 635 LEU A O 1
ATOM 5047 N N . SER A 1 636 ? 44.076 -0.144 -42.485 1.00 76.06 636 SER A N 1
ATOM 5048 C CA . SER A 1 636 ? 44.931 -1.286 -42.803 1.00 76.06 636 SER A CA 1
ATOM 5049 C C . SER A 1 636 ? 46.280 -0.811 -43.339 1.00 76.06 636 SER A C 1
ATOM 5051 O O . SER A 1 636 ? 46.411 0.301 -43.849 1.00 76.06 636 SER A O 1
ATOM 5053 N N . LYS A 1 637 ? 47.306 -1.664 -43.236 1.00 80.75 637 LYS A N 1
ATOM 5054 C CA . LYS A 1 637 ? 48.553 -1.406 -43.963 1.00 80.75 637 LYS A CA 1
ATOM 5055 C C . LYS A 1 637 ? 48.238 -1.385 -45.466 1.00 80.75 637 LYS A C 1
ATOM 5057 O O . LYS A 1 637 ? 47.507 -2.276 -45.903 1.00 80.75 637 LYS A O 1
ATOM 5062 N N . PRO A 1 638 ? 48.761 -0.413 -46.228 1.00 82.88 638 PRO A N 1
ATOM 5063 C CA . PRO A 1 638 ? 48.526 -0.365 -47.661 1.00 82.88 638 PRO A CA 1
ATOM 5064 C C . PRO A 1 638 ? 49.045 -1.642 -48.331 1.00 82.88 638 PRO A C 1
ATOM 5066 O O . PRO A 1 638 ? 50.154 -2.093 -48.044 1.00 82.88 638 PRO A O 1
ATOM 5069 N N . THR A 1 639 ? 48.215 -2.248 -49.180 1.00 83.19 639 THR A N 1
ATOM 5070 C CA . THR A 1 639 ? 48.559 -3.433 -49.987 1.00 83.19 639 THR A CA 1
ATOM 5071 C C . THR A 1 639 ? 49.098 -3.061 -51.368 1.00 83.19 639 THR A C 1
ATOM 5073 O O . THR A 1 639 ? 49.557 -3.933 -52.098 1.00 83.19 639 THR A O 1
ATOM 5076 N N . GLU A 1 640 ? 49.049 -1.777 -51.714 1.00 87.50 640 GLU A N 1
ATOM 5077 C CA . GLU A 1 640 ? 49.511 -1.186 -52.968 1.00 87.50 640 GLU A CA 1
ATOM 5078 C C . GLU A 1 640 ? 50.305 0.106 -52.684 1.00 87.50 640 GLU A C 1
ATOM 5080 O O . GLU A 1 640 ? 50.207 0.630 -51.567 1.00 87.50 640 GLU A O 1
ATOM 5085 N N . PRO A 1 641 ? 51.120 0.607 -53.635 1.00 92.19 641 PRO A N 1
ATOM 5086 C CA . PRO A 1 641 ? 51.803 1.891 -53.500 1.00 92.19 641 PRO A CA 1
ATOM 5087 C C . PRO A 1 641 ? 50.828 3.029 -53.181 1.00 92.19 641 PRO A C 1
ATOM 5089 O O . PRO A 1 641 ? 49.702 3.068 -53.683 1.00 92.19 641 PRO A O 1
ATOM 5092 N N . VAL A 1 642 ? 51.259 3.942 -52.314 1.00 94.94 642 VAL A N 1
ATOM 5093 C CA . VAL A 1 642 ? 50.454 5.074 -51.848 1.00 94.94 642 VAL A CA 1
ATOM 5094 C C . VAL A 1 642 ? 51.138 6.382 -52.179 1.00 94.94 642 VAL A C 1
ATOM 5096 O O . VAL A 1 642 ? 52.365 6.469 -52.182 1.00 94.94 642 VAL A O 1
ATOM 5099 N N . LEU A 1 643 ? 50.321 7.402 -52.388 1.00 93.38 643 LEU A N 1
ATOM 5100 C CA . LEU A 1 643 ? 50.767 8.767 -52.590 1.00 93.38 643 LEU A CA 1
ATOM 5101 C C . LEU A 1 643 ? 51.449 9.311 -51.336 1.00 93.38 643 LEU A C 1
ATOM 5103 O O . LEU A 1 643 ? 51.079 9.000 -50.197 1.00 93.38 643 LEU A O 1
ATOM 5107 N N . THR A 1 644 ? 52.452 10.147 -51.567 1.00 92.56 644 THR A N 1
ATOM 5108 C CA . THR A 1 644 ? 53.238 10.811 -50.530 1.00 92.56 644 THR A CA 1
ATOM 5109 C C . THR A 1 644 ? 52.870 12.285 -50.468 1.00 92.56 644 THR A C 1
ATOM 5111 O O . THR A 1 644 ? 52.740 12.945 -51.493 1.00 92.56 644 THR A O 1
ATOM 5114 N N . PHE A 1 645 ? 52.686 12.803 -49.257 1.00 92.88 645 PHE A N 1
ATOM 5115 C CA . PHE A 1 645 ? 52.282 14.187 -49.036 1.00 92.88 645 PHE A CA 1
ATOM 5116 C C . PHE A 1 645 ? 53.203 14.815 -47.995 1.00 92.88 645 PHE A C 1
ATOM 5118 O O . PHE A 1 645 ? 53.392 14.260 -46.910 1.00 92.88 645 PHE A O 1
ATOM 5125 N N . THR A 1 646 ? 53.779 15.960 -48.335 1.00 89.25 646 THR A N 1
ATOM 5126 C CA . THR A 1 646 ? 54.499 16.852 -47.424 1.00 89.25 646 THR A CA 1
ATOM 5127 C C . THR A 1 646 ? 53.567 17.881 -46.789 1.00 89.25 646 THR A C 1
ATOM 5129 O O . THR A 1 646 ? 53.773 18.252 -45.636 1.00 89.25 646 THR A O 1
ATOM 5132 N N . SER A 1 647 ? 52.527 18.304 -47.510 1.00 89.69 647 SER A N 1
ATOM 5133 C CA . SER A 1 647 ? 51.494 19.231 -47.059 1.00 89.69 647 SER A CA 1
ATOM 5134 C C . SER A 1 647 ? 50.243 18.465 -46.637 1.00 89.69 647 SER A C 1
ATOM 5136 O O . SER A 1 647 ? 49.648 17.714 -47.413 1.00 89.69 647 SER A O 1
ATOM 5138 N N . PHE A 1 648 ? 49.819 18.662 -45.386 1.00 91.44 648 PHE A N 1
ATOM 5139 C CA . PHE A 1 648 ? 48.600 18.030 -44.883 1.00 91.44 648 PHE A CA 1
ATOM 5140 C C . PHE A 1 648 ? 47.353 18.548 -45.609 1.00 91.44 648 PHE A C 1
ATOM 5142 O O . PHE A 1 648 ? 46.480 17.756 -45.940 1.00 91.44 648 PHE A O 1
ATOM 5149 N N . ASN A 1 649 ? 47.289 19.841 -45.930 1.00 89.19 649 ASN A N 1
ATOM 5150 C CA . ASN A 1 649 ? 46.114 20.414 -46.588 1.00 89.19 649 ASN A CA 1
ATOM 5151 C C . ASN A 1 649 ? 46.002 20.018 -48.052 1.00 89.19 649 ASN A C 1
ATOM 5153 O O . ASN A 1 649 ? 44.900 19.734 -48.506 1.00 89.19 649 ASN A O 1
ATOM 5157 N N . PHE A 1 650 ? 47.125 19.901 -48.766 1.00 91.75 650 PHE A N 1
ATOM 5158 C CA . PHE A 1 650 ? 47.085 19.363 -50.125 1.00 91.75 650 PHE A CA 1
ATOM 5159 C C . PHE A 1 650 ? 46.598 17.906 -50.131 1.00 91.75 650 PHE A C 1
ATOM 5161 O O . PHE A 1 650 ? 45.805 17.510 -50.982 1.00 91.75 650 PHE A O 1
ATOM 5168 N N . LYS A 1 651 ? 46.988 17.118 -49.118 1.00 94.19 651 LYS A N 1
ATOM 5169 C CA . LYS A 1 651 ? 46.427 15.779 -48.912 1.00 94.19 651 LYS A CA 1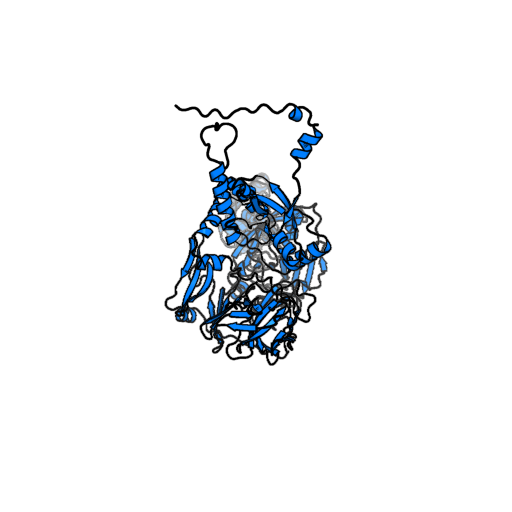
ATOM 5170 C C . LYS A 1 651 ? 44.916 15.812 -48.678 1.00 94.19 651 LYS A C 1
ATOM 5172 O O . LYS A 1 651 ? 44.220 14.970 -49.239 1.00 94.19 651 LYS A O 1
ATOM 5177 N N . LEU A 1 652 ? 44.416 16.740 -47.858 1.00 94.50 652 LEU A N 1
ATOM 5178 C CA . LEU A 1 652 ? 42.977 16.880 -47.620 1.00 94.50 652 LEU A CA 1
ATOM 5179 C C . LEU A 1 652 ? 42.228 17.228 -48.906 1.00 94.50 652 LEU A C 1
ATOM 5181 O O . LEU A 1 652 ? 41.265 16.545 -49.217 1.00 94.50 652 LEU A O 1
ATOM 5185 N N . ALA A 1 653 ? 42.716 18.180 -49.699 1.00 93.31 653 ALA A N 1
ATOM 5186 C CA . ALA A 1 653 ? 42.081 18.563 -50.960 1.00 93.31 653 ALA A CA 1
ATOM 5187 C C . ALA A 1 653 ? 42.036 17.404 -51.978 1.00 93.31 653 ALA A C 1
ATOM 5189 O O . ALA A 1 653 ? 41.025 17.158 -52.625 1.00 93.31 653 ALA A O 1
ATOM 5190 N N . VAL A 1 654 ? 43.096 16.593 -52.060 1.00 95.25 654 VAL A N 1
ATOM 5191 C CA . VAL A 1 654 ? 43.077 15.360 -52.869 1.00 95.25 654 VAL A CA 1
ATOM 5192 C C . VAL A 1 654 ? 42.075 14.339 -52.321 1.00 95.25 654 VAL A C 1
ATOM 5194 O O . VAL A 1 654 ? 41.394 13.646 -53.082 1.00 95.25 654 VAL A O 1
ATOM 5197 N N . MET A 1 655 ? 41.998 14.206 -50.996 1.00 95.88 655 MET A N 1
ATOM 5198 C CA . MET A 1 655 ? 41.027 13.326 -50.357 1.00 95.88 655 MET A CA 1
ATOM 5199 C C . MET A 1 655 ? 39.594 13.837 -50.524 1.00 95.88 655 MET A C 1
ATOM 5201 O O . MET A 1 655 ? 38.718 12.989 -50.620 1.00 95.88 655 MET A O 1
ATOM 5205 N N . GLU A 1 656 ? 39.348 15.144 -50.625 1.00 95.19 656 GLU A N 1
ATOM 5206 C CA . GLU A 1 656 ? 38.031 15.715 -50.934 1.00 95.19 656 GLU A CA 1
ATOM 5207 C C . GLU A 1 656 ? 37.501 15.155 -52.255 1.00 95.19 656 GLU A C 1
ATOM 5209 O O . GLU A 1 656 ? 36.492 14.444 -52.280 1.00 95.19 656 GLU A O 1
ATOM 5214 N N . VAL A 1 657 ? 38.273 15.341 -53.327 1.00 95.69 657 VAL A N 1
ATOM 5215 C CA . VAL A 1 657 ? 37.926 14.867 -54.671 1.00 95.69 657 VAL A CA 1
ATOM 5216 C C . VAL A 1 657 ? 37.709 13.354 -54.677 1.00 95.69 657 VAL A C 1
ATOM 5218 O O . VAL A 1 657 ? 36.705 12.836 -55.170 1.00 95.69 657 VAL A O 1
ATOM 5221 N N . LEU A 1 658 ? 38.648 12.593 -54.111 1.00 96.19 658 LEU A N 1
ATOM 5222 C CA . LEU A 1 658 ? 38.586 11.136 -54.186 1.00 96.19 658 LEU A CA 1
ATOM 5223 C C . LEU A 1 658 ? 37.552 10.520 -53.232 1.00 96.19 658 LEU A C 1
ATOM 5225 O O . LEU A 1 658 ? 37.013 9.461 -53.545 1.00 96.19 658 LEU A O 1
ATOM 5229 N N . MET A 1 659 ? 37.279 11.122 -52.075 1.00 95.19 659 MET A N 1
ATOM 5230 C CA . MET A 1 659 ? 36.376 10.571 -51.056 1.00 95.19 659 MET A CA 1
ATOM 5231 C C . MET A 1 659 ? 34.947 11.089 -51.192 1.00 95.19 659 MET A C 1
ATOM 5233 O O . MET A 1 659 ? 34.014 10.292 -51.091 1.00 95.19 659 MET A O 1
ATOM 5237 N N . TYR A 1 660 ? 34.767 12.391 -51.406 1.00 93.19 660 TYR A N 1
ATOM 5238 C CA . TYR A 1 660 ? 33.460 13.043 -51.350 1.00 93.19 660 TYR A CA 1
ATOM 5239 C C . TYR A 1 660 ? 32.873 13.273 -52.736 1.00 93.19 660 TYR A C 1
ATOM 5241 O O . TYR A 1 660 ? 31.719 12.902 -52.951 1.00 93.19 660 TYR A O 1
ATOM 5249 N N . GLU A 1 661 ? 33.658 13.775 -53.689 1.00 93.00 661 GLU A N 1
ATOM 5250 C CA . GLU A 1 661 ? 33.151 14.038 -55.041 1.00 93.00 661 GLU A CA 1
ATOM 5251 C C . GLU A 1 661 ? 33.020 12.753 -55.865 1.00 93.00 661 GLU A C 1
ATOM 5253 O O . GLU A 1 661 ? 31.981 12.485 -56.471 1.00 93.00 661 GLU A O 1
ATOM 5258 N N . LYS A 1 662 ? 34.074 11.925 -55.879 1.00 91.94 662 LYS A N 1
ATOM 5259 C CA . LYS A 1 662 ? 34.134 10.711 -56.711 1.00 91.94 662 LYS A CA 1
ATOM 5260 C C . LYS A 1 662 ? 33.775 9.422 -55.974 1.00 91.94 662 LYS A C 1
ATOM 5262 O O . LYS A 1 662 ? 33.519 8.410 -56.625 1.00 91.94 662 LYS A O 1
ATOM 5267 N N . GLY A 1 663 ? 33.770 9.421 -54.638 1.00 91.31 663 GLY A N 1
ATOM 5268 C CA . GLY A 1 663 ? 33.414 8.244 -53.828 1.00 91.31 663 GLY A CA 1
ATOM 5269 C C . GLY A 1 663 ? 34.352 7.037 -53.992 1.00 91.31 663 GLY A C 1
ATOM 5270 O O . GLY A 1 663 ? 33.941 5.895 -53.788 1.00 91.31 663 GLY A O 1
ATOM 5271 N N . LEU A 1 664 ? 35.606 7.269 -54.389 1.00 93.06 664 LEU A N 1
ATOM 5272 C CA . LEU A 1 664 ? 36.624 6.247 -54.660 1.00 93.06 664 LEU A CA 1
ATOM 5273 C C . LEU A 1 664 ? 37.438 5.851 -53.418 1.00 93.06 664 LEU A C 1
ATOM 5275 O O . LEU A 1 664 ? 38.094 4.804 -53.429 1.00 93.06 664 LEU A O 1
ATOM 5279 N N . LEU A 1 665 ? 37.398 6.654 -52.349 1.00 92.12 665 LEU A N 1
ATOM 5280 C CA . LEU A 1 665 ? 37.974 6.316 -51.044 1.00 92.12 665 LEU A CA 1
ATOM 5281 C C . LEU A 1 665 ? 36.895 5.852 -50.066 1.00 92.12 665 LEU A C 1
ATOM 5283 O O . LEU A 1 665 ? 35.872 6.506 -49.882 1.00 92.12 665 LEU A O 1
ATOM 5287 N N . ALA A 1 666 ? 37.161 4.730 -49.397 1.00 86.62 666 ALA A N 1
ATOM 5288 C CA . ALA A 1 666 ? 36.292 4.169 -48.371 1.00 86.62 666 ALA A CA 1
ATOM 5289 C C . ALA A 1 666 ? 37.084 3.857 -47.083 1.00 86.62 666 ALA A C 1
ATOM 5291 O O . ALA A 1 666 ? 38.228 3.399 -47.162 1.00 86.62 666 ALA A O 1
ATOM 5292 N N . PRO A 1 667 ? 36.501 4.051 -45.889 1.00 88.81 667 PRO A N 1
ATOM 5293 C CA . PRO A 1 667 ? 35.182 4.642 -45.661 1.00 88.81 667 PRO A CA 1
ATOM 5294 C C . PRO A 1 667 ? 35.156 6.146 -45.978 1.00 88.81 667 PRO A C 1
ATOM 5296 O O . PRO A 1 667 ? 36.157 6.830 -45.768 1.00 88.81 667 PRO A O 1
ATOM 5299 N N . LYS A 1 668 ? 33.998 6.642 -46.437 1.00 90.06 668 LYS A N 1
ATOM 5300 C CA . LYS A 1 668 ? 33.689 8.077 -46.411 1.00 90.06 668 LYS A CA 1
ATOM 5301 C C . LYS A 1 668 ? 33.710 8.524 -44.950 1.00 90.06 668 LYS A C 1
ATOM 5303 O O . LYS A 1 668 ? 33.087 7.858 -44.121 1.00 90.06 668 LYS A O 1
ATOM 5308 N N . LEU A 1 669 ? 34.474 9.566 -44.643 1.00 93.38 669 LEU A N 1
ATOM 5309 C CA . LEU A 1 669 ? 34.559 10.099 -43.291 1.00 93.38 669 LEU A CA 1
ATOM 5310 C C . LEU A 1 669 ? 33.274 10.869 -42.968 1.00 93.38 669 LEU A C 1
ATOM 5312 O O . LEU A 1 669 ? 32.796 11.676 -43.756 1.00 93.38 669 LEU A O 1
ATOM 5316 N N . ASP A 1 670 ? 32.723 10.576 -41.800 1.00 92.88 670 ASP A N 1
ATOM 5317 C CA . ASP A 1 670 ? 31.638 11.316 -41.169 1.00 92.88 670 ASP A CA 1
ATOM 5318 C C . ASP A 1 670 ? 32.080 11.560 -39.725 1.00 92.88 670 ASP A C 1
ATOM 5320 O O . ASP A 1 670 ? 32.395 10.610 -39.006 1.00 92.88 670 ASP A O 1
ATOM 5324 N N . ALA A 1 671 ? 32.190 12.819 -39.312 1.00 89.56 671 ALA A N 1
ATOM 5325 C CA . ALA A 1 671 ? 32.742 13.220 -38.026 1.00 89.56 671 ALA A CA 1
ATOM 5326 C C . ALA A 1 671 ? 31.902 12.695 -36.862 1.00 89.56 671 ALA A C 1
ATOM 5328 O O . ALA A 1 671 ? 32.447 12.214 -35.866 1.00 89.56 671 ALA A O 1
ATOM 5329 N N . HIS A 1 672 ? 30.575 12.732 -37.003 1.00 89.25 672 HIS A N 1
ATOM 5330 C CA . HIS A 1 672 ? 29.653 12.241 -35.987 1.00 89.25 672 HIS A CA 1
ATOM 5331 C C . HIS A 1 672 ? 29.722 10.714 -35.877 1.00 89.25 672 HIS A C 1
ATOM 5333 O O . HIS A 1 672 ? 29.682 10.168 -34.777 1.00 89.25 672 HIS A O 1
ATOM 5339 N N . GLU A 1 673 ? 29.854 10.000 -36.993 1.00 90.06 673 GLU A N 1
ATOM 5340 C CA . GLU A 1 673 ? 30.044 8.552 -37.007 1.00 90.06 673 GLU A CA 1
ATOM 5341 C C . GLU A 1 673 ? 31.419 8.149 -36.481 1.00 90.06 673 GLU A C 1
ATOM 5343 O O . GLU A 1 673 ? 31.519 7.230 -35.671 1.00 90.06 673 GLU A O 1
ATOM 5348 N N . PHE A 1 674 ? 32.469 8.863 -36.879 1.00 89.75 674 PHE A N 1
ATOM 5349 C CA . PHE A 1 674 ? 33.816 8.665 -36.370 1.00 89.75 674 PHE A CA 1
ATOM 5350 C C . PHE A 1 674 ? 33.845 8.861 -34.853 1.00 89.75 674 PHE A C 1
ATOM 5352 O O . PHE A 1 674 ? 34.412 8.028 -34.148 1.00 89.75 674 PHE A O 1
ATOM 5359 N N . ALA A 1 675 ? 33.197 9.913 -34.341 1.00 86.75 675 ALA A N 1
ATOM 5360 C CA . ALA A 1 675 ? 33.058 10.167 -32.911 1.00 86.75 675 ALA A CA 1
ATOM 5361 C C . ALA A 1 675 ? 32.327 9.024 -32.194 1.00 86.75 675 ALA A C 1
ATOM 5363 O O . ALA A 1 675 ? 32.841 8.525 -31.194 1.00 86.75 675 ALA A O 1
ATOM 5364 N N . ARG A 1 676 ? 31.199 8.544 -32.744 1.00 82.56 676 ARG A N 1
ATOM 5365 C CA . ARG A 1 676 ? 30.458 7.387 -32.204 1.00 82.56 676 ARG A CA 1
ATOM 5366 C C . ARG A 1 676 ? 31.290 6.098 -32.187 1.00 82.56 676 ARG A C 1
ATOM 5368 O O . ARG A 1 676 ? 31.148 5.292 -31.273 1.00 82.56 676 ARG A O 1
ATOM 5375 N N . GLU A 1 677 ? 32.150 5.876 -33.182 1.00 80.56 677 GLU A N 1
ATOM 5376 C CA . GLU A 1 677 ? 32.973 4.661 -33.286 1.00 80.56 677 GLU A CA 1
ATOM 5377 C C . GLU A 1 677 ? 34.308 4.730 -32.514 1.00 80.56 677 GLU A C 1
ATOM 5379 O O . GLU A 1 677 ? 34.988 3.708 -32.331 1.00 80.56 677 GLU A O 1
ATOM 5384 N N . TYR A 1 678 ? 34.733 5.914 -32.062 1.00 80.88 678 TYR A N 1
ATOM 5385 C CA . TYR A 1 678 ? 36.070 6.098 -31.507 1.00 80.88 678 TYR A CA 1
ATOM 5386 C C . TYR A 1 678 ? 36.184 5.629 -30.051 1.00 80.88 678 TYR A C 1
ATOM 5388 O O . TYR A 1 678 ? 35.918 6.335 -29.087 1.00 80.88 678 TYR A O 1
ATOM 5396 N N . SER A 1 679 ? 36.707 4.421 -29.858 1.00 64.06 679 SER A N 1
ATOM 5397 C CA . SER A 1 679 ? 36.674 3.756 -28.549 1.00 64.06 679 SER A CA 1
ATOM 5398 C C . SER A 1 679 ? 37.680 4.258 -27.497 1.00 64.06 679 SER A C 1
ATOM 5400 O O . SER A 1 679 ? 37.662 3.772 -26.366 1.00 64.06 679 SER A O 1
ATOM 5402 N N . ARG A 1 680 ? 38.656 5.117 -27.845 1.00 71.88 680 ARG A N 1
ATOM 5403 C CA . ARG A 1 680 ? 39.729 5.504 -26.893 1.00 71.88 680 ARG A CA 1
ATOM 5404 C C . ARG A 1 680 ? 39.313 6.631 -25.952 1.00 71.88 680 ARG A C 1
ATOM 5406 O O . ARG A 1 680 ? 39.839 6.696 -24.842 1.00 71.88 680 ARG A O 1
ATOM 5413 N N . ARG A 1 681 ? 38.419 7.513 -26.399 1.00 82.88 681 ARG A N 1
ATOM 5414 C CA . ARG A 1 681 ? 37.803 8.583 -25.606 1.00 82.88 681 ARG A CA 1
ATOM 5415 C C . ARG A 1 681 ? 36.487 9.004 -26.261 1.00 82.88 681 ARG A C 1
ATOM 5417 O O . ARG A 1 681 ? 36.404 8.929 -27.480 1.00 82.88 681 ARG A O 1
ATOM 5424 N N . LYS A 1 682 ? 35.554 9.537 -25.467 1.00 82.88 682 LYS A N 1
ATOM 5425 C CA . LYS A 1 682 ? 34.408 10.302 -25.978 1.00 82.88 682 LYS A CA 1
ATOM 5426 C C . LYS A 1 682 ? 34.921 11.483 -26.798 1.00 82.88 682 LYS A C 1
ATOM 5428 O O . LYS A 1 682 ? 35.768 12.228 -26.289 1.00 82.88 682 LYS A O 1
ATOM 5433 N N . ILE A 1 683 ? 34.434 11.633 -28.024 1.00 83.81 683 ILE A N 1
ATOM 5434 C CA . ILE A 1 683 ? 34.615 12.840 -28.835 1.00 83.81 683 ILE A CA 1
ATOM 5435 C C . ILE A 1 683 ? 33.271 13.564 -28.825 1.00 83.81 683 ILE A C 1
ATOM 5437 O O . ILE A 1 683 ? 32.272 13.011 -29.279 1.00 83.81 683 ILE A O 1
ATOM 5441 N N . ASP A 1 684 ? 33.236 14.763 -28.253 1.00 86.06 684 ASP A N 1
ATOM 5442 C CA . ASP A 1 684 ? 32.018 15.568 -28.159 1.00 86.06 684 ASP A CA 1
ATOM 5443 C C . ASP A 1 684 ? 32.029 16.620 -29.271 1.00 86.06 684 ASP A C 1
ATOM 5445 O O . ASP A 1 684 ? 32.699 17.644 -29.149 1.00 86.06 684 ASP A O 1
ATOM 5449 N N . ILE A 1 685 ? 31.346 16.336 -30.386 1.00 83.12 685 ILE A N 1
ATOM 5450 C CA . ILE A 1 685 ? 31.360 17.210 -31.570 1.00 83.12 685 ILE A CA 1
ATOM 5451 C C . ILE A 1 685 ? 30.844 18.611 -31.229 1.00 83.12 685 ILE A C 1
ATOM 5453 O O . ILE A 1 685 ? 31.468 19.585 -31.635 1.00 83.12 685 ILE A O 1
ATOM 5457 N N . ASP A 1 686 ? 29.784 18.721 -30.425 1.00 81.75 686 ASP A N 1
ATOM 5458 C CA . ASP A 1 686 ? 29.167 20.005 -30.070 1.00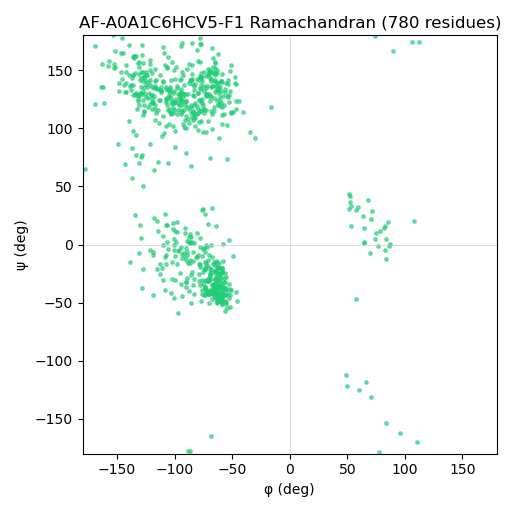 81.75 686 ASP A CA 1
ATOM 5459 C C . ASP A 1 686 ? 30.115 20.904 -29.258 1.00 81.75 686 ASP A C 1
ATOM 5461 O O . ASP A 1 686 ? 30.047 22.132 -29.328 1.00 81.75 686 ASP A O 1
ATOM 5465 N N . ALA A 1 687 ? 31.022 20.295 -28.491 1.00 82.94 687 ALA A N 1
ATOM 5466 C CA . ALA A 1 687 ? 31.997 21.003 -27.670 1.00 82.94 687 ALA A CA 1
ATOM 5467 C C . ALA A 1 687 ? 33.363 21.205 -28.340 1.00 82.94 687 ALA A C 1
ATOM 5469 O O . ALA A 1 687 ? 34.046 22.188 -28.049 1.00 82.94 687 ALA A O 1
ATOM 5470 N N . GLU A 1 688 ? 33.799 20.251 -29.162 1.00 83.81 688 GLU A N 1
ATOM 5471 C CA . GLU A 1 688 ? 35.146 20.206 -29.739 1.00 83.81 688 GLU A CA 1
ATOM 5472 C C . GLU A 1 688 ? 35.182 20.667 -31.201 1.00 83.81 688 GLU A C 1
ATOM 5474 O O . GLU A 1 688 ? 36.255 20.987 -31.696 1.00 83.81 688 GLU A O 1
ATOM 5479 N N . GLY A 1 689 ? 34.036 20.750 -31.885 1.00 84.06 689 GLY A N 1
ATOM 5480 C CA . GLY A 1 689 ? 33.953 20.996 -33.328 1.00 84.06 689 GLY A CA 1
ATOM 5481 C C . GLY A 1 689 ? 34.306 22.409 -33.800 1.00 84.06 689 GLY A C 1
ATOM 5482 O O . GLY A 1 689 ? 34.293 22.645 -35.003 1.00 84.06 689 GLY A O 1
ATOM 5483 N N . TYR A 1 690 ? 34.625 23.329 -32.883 1.00 82.81 690 TYR A N 1
ATOM 5484 C CA . TYR A 1 690 ? 35.147 24.669 -33.194 1.00 82.81 690 TYR A CA 1
ATOM 5485 C C . TYR A 1 690 ? 36.660 24.672 -33.484 1.00 82.81 690 TYR A C 1
ATOM 5487 O O . TYR A 1 690 ? 37.194 25.683 -33.923 1.00 82.81 690 TYR A O 1
ATOM 5495 N N . GLU A 1 691 ? 37.366 23.566 -33.218 1.00 86.38 691 GLU A N 1
ATOM 5496 C CA . GLU A 1 691 ? 38.772 23.363 -33.591 1.00 86.38 691 GLU A CA 1
ATOM 5497 C C . GLU A 1 691 ? 38.940 21.988 -34.283 1.00 86.38 691 GLU A C 1
ATOM 5499 O O . GLU A 1 691 ? 38.138 21.078 -34.053 1.00 86.38 691 GLU A O 1
ATOM 5504 N N . PRO A 1 692 ? 39.990 21.771 -35.106 1.00 88.50 692 PRO A N 1
ATOM 5505 C CA . PRO A 1 692 ? 40.219 20.482 -35.757 1.00 88.50 692 PRO A CA 1
ATOM 5506 C C . PRO A 1 692 ? 40.335 19.323 -34.758 1.00 88.50 692 PRO A C 1
ATOM 5508 O O . PRO A 1 692 ? 41.263 19.274 -33.943 1.00 88.50 692 PRO A O 1
ATOM 5511 N N . ILE A 1 693 ? 39.444 18.336 -34.873 1.00 91.75 693 ILE A N 1
ATOM 5512 C CA . ILE A 1 693 ? 39.373 17.210 -33.937 1.00 91.75 693 ILE A CA 1
ATOM 5513 C C . ILE A 1 693 ? 40.661 16.367 -34.049 1.00 91.75 693 ILE A C 1
ATOM 5515 O O . ILE A 1 693 ? 40.925 15.781 -35.108 1.00 91.75 693 ILE A O 1
ATOM 5519 N N . PRO A 1 694 ? 41.477 16.238 -32.977 1.00 90.94 694 PRO A N 1
ATOM 5520 C CA . PRO A 1 694 ? 42.821 15.652 -33.061 1.00 90.94 694 PRO A CA 1
ATOM 5521 C C . PRO A 1 694 ? 42.863 14.211 -33.587 1.00 90.94 694 PRO A C 1
ATOM 5523 O O . PRO A 1 694 ? 43.819 13.789 -34.241 1.00 90.94 694 PRO A O 1
ATOM 5526 N N . GLU A 1 695 ? 41.836 13.425 -33.286 1.00 92.44 695 GLU A N 1
ATOM 5527 C CA . GLU A 1 695 ? 41.714 12.029 -33.684 1.00 92.44 695 GLU A CA 1
ATOM 5528 C C . GLU A 1 695 ? 41.400 11.871 -35.165 1.00 92.44 695 GLU A C 1
ATOM 5530 O O . GLU A 1 695 ? 42.025 11.037 -35.827 1.00 92.44 695 GLU A O 1
ATOM 5535 N N . ILE A 1 696 ? 40.475 12.688 -35.671 1.00 93.62 696 ILE A N 1
ATOM 5536 C CA . ILE A 1 696 ? 40.126 12.739 -37.089 1.00 93.62 696 ILE A CA 1
ATOM 5537 C C . ILE A 1 696 ? 41.335 13.245 -37.873 1.00 93.62 696 ILE A C 1
ATOM 5539 O O . ILE A 1 696 ? 41.750 12.604 -38.839 1.00 93.62 696 ILE A O 1
ATOM 5543 N N . ARG A 1 697 ? 42.002 14.300 -37.381 1.00 93.81 697 ARG A N 1
ATOM 5544 C CA . ARG A 1 697 ? 43.258 14.807 -37.951 1.00 93.81 697 ARG A CA 1
ATOM 5545 C C . ARG A 1 697 ? 44.286 13.694 -38.110 1.00 93.81 697 ARG A C 1
ATOM 5547 O O . ARG A 1 697 ? 44.781 13.437 -39.202 1.00 93.81 697 ARG A O 1
ATOM 5554 N N . LYS A 1 698 ? 44.568 12.973 -37.024 1.00 92.19 698 LYS A N 1
ATOM 5555 C CA . LYS A 1 698 ? 45.550 11.883 -37.011 1.00 92.19 698 LYS A CA 1
ATOM 5556 C C . LYS A 1 698 ? 45.152 10.715 -37.912 1.00 92.19 698 LYS A C 1
ATOM 5558 O O . LYS A 1 698 ? 46.023 9.978 -38.382 1.00 92.19 698 LYS A O 1
ATOM 5563 N N . TRP A 1 699 ? 43.856 10.494 -38.103 1.00 93.75 699 TRP A N 1
ATOM 5564 C CA . TRP A 1 699 ? 43.346 9.489 -39.024 1.00 93.75 699 TRP A CA 1
ATOM 5565 C C . TRP A 1 699 ? 43.589 9.903 -40.476 1.00 93.75 699 TRP A C 1
ATOM 5567 O O . TRP A 1 699 ? 44.215 9.142 -41.212 1.00 93.75 699 TRP A O 1
ATOM 5577 N N . LEU A 1 700 ? 43.220 11.129 -40.851 1.00 94.06 700 LEU A N 1
ATOM 5578 C CA . LEU A 1 700 ? 43.459 11.704 -42.178 1.00 94.06 700 LEU A CA 1
ATOM 5579 C C . LEU A 1 700 ? 44.959 11.765 -42.510 1.00 94.06 700 LEU A C 1
ATOM 5581 O O . LEU A 1 700 ? 45.384 11.330 -43.580 1.00 94.06 700 LEU A O 1
ATOM 5585 N N . GLU A 1 701 ? 45.801 12.179 -41.557 1.00 93.38 701 GLU A N 1
ATOM 5586 C CA . GLU A 1 701 ? 47.266 12.193 -41.705 1.00 93.38 701 GLU A CA 1
ATOM 5587 C C . GLU A 1 701 ? 47.809 10.807 -42.077 1.00 93.38 701 GLU A C 1
ATOM 5589 O O . GLU A 1 701 ? 48.698 10.679 -42.920 1.00 93.38 701 GLU A O 1
ATOM 5594 N N . LYS A 1 702 ? 47.232 9.747 -41.506 1.00 92.38 702 LYS A N 1
ATOM 5595 C CA . LYS A 1 702 ? 47.676 8.363 -41.711 1.00 92.38 702 LYS A CA 1
ATOM 5596 C C . LYS A 1 702 ? 46.950 7.625 -42.825 1.00 92.38 702 LYS A C 1
ATOM 5598 O O . LYS A 1 702 ? 47.394 6.534 -43.180 1.00 92.38 702 LYS A O 1
ATOM 5603 N N . TYR A 1 703 ? 45.856 8.174 -43.348 1.00 94.19 703 TYR A N 1
ATOM 5604 C CA . TYR A 1 703 ? 45.043 7.504 -44.354 1.00 94.19 703 TYR A CA 1
ATOM 5605 C C . TYR A 1 703 ? 45.891 7.212 -45.607 1.00 94.19 703 TYR A C 1
ATOM 5607 O O . TYR A 1 703 ? 46.472 8.150 -46.165 1.00 94.19 703 TYR A O 1
ATOM 5615 N N . PRO A 1 704 ? 46.026 5.942 -46.035 1.00 92.62 704 PRO A N 1
ATOM 5616 C CA . PRO A 1 704 ? 46.783 5.598 -47.230 1.00 92.62 704 PRO A CA 1
ATOM 5617 C C . PRO A 1 704 ? 45.950 5.912 -48.475 1.00 92.62 704 PRO A C 1
ATOM 5619 O O . PRO A 1 704 ? 44.925 5.275 -48.695 1.00 92.62 704 PRO A O 1
ATOM 5622 N N . VAL A 1 705 ? 46.389 6.869 -49.294 1.00 94.06 705 VAL A N 1
ATOM 5623 C CA . VAL A 1 705 ? 45.737 7.181 -50.577 1.00 94.06 705 VAL A CA 1
ATOM 5624 C C . VAL A 1 705 ? 46.446 6.388 -51.682 1.00 94.06 705 VAL A C 1
ATOM 5626 O O . VAL A 1 705 ? 47.631 6.638 -51.906 1.00 94.06 705 VAL A O 1
ATOM 5629 N N . PRO A 1 706 ? 45.794 5.415 -52.345 1.00 94.75 706 PRO A N 1
ATOM 5630 C CA . PRO A 1 706 ? 46.441 4.599 -53.370 1.00 94.75 706 PRO A CA 1
ATOM 5631 C C . PRO A 1 706 ? 46.932 5.398 -54.579 1.00 94.75 706 PRO A C 1
ATOM 5633 O O . PRO A 1 706 ? 46.186 6.197 -55.141 1.00 94.75 706 PRO A O 1
ATOM 5636 N N . GLU A 1 707 ? 48.147 5.109 -55.048 1.00 93.62 707 GLU A N 1
ATOM 5637 C CA . GLU A 1 707 ? 48.742 5.765 -56.223 1.00 93.62 707 GLU A CA 1
ATOM 5638 C C . GLU A 1 707 ? 47.930 5.517 -57.503 1.00 93.62 707 GLU A C 1
ATOM 5640 O O . GLU A 1 707 ? 47.803 6.402 -58.345 1.00 93.62 707 GLU A O 1
ATOM 5645 N N . ARG A 1 708 ? 47.265 4.357 -57.614 1.00 95.00 708 ARG A N 1
ATOM 5646 C CA . ARG A 1 708 ? 46.385 4.041 -58.753 1.00 95.00 708 ARG A CA 1
ATOM 5647 C C . ARG A 1 708 ? 45.224 5.025 -58.943 1.00 95.00 708 ARG A C 1
ATOM 5649 O O . ARG A 1 708 ? 44.641 5.038 -60.019 1.00 95.00 708 ARG A O 1
ATOM 5656 N N . LEU A 1 709 ? 44.852 5.783 -57.906 1.00 95.75 709 LEU A N 1
ATOM 5657 C CA . LEU A 1 709 ? 43.777 6.778 -57.966 1.00 95.75 709 LEU A CA 1
ATOM 5658 C C . LEU A 1 709 ? 44.277 8.159 -58.401 1.00 95.75 709 LEU A C 1
ATOM 5660 O O . LEU A 1 709 ? 43.464 9.030 -58.681 1.00 95.75 709 LEU A O 1
ATOM 5664 N N . ALA A 1 710 ? 45.589 8.379 -58.499 1.00 94.50 710 ALA A N 1
ATOM 5665 C CA . ALA A 1 710 ? 46.136 9.671 -58.900 1.00 94.50 710 ALA A CA 1
ATOM 5666 C C . ALA A 1 710 ? 45.664 10.158 -60.288 1.00 94.50 710 ALA A C 1
ATOM 5668 O O . ALA A 1 710 ? 45.390 11.349 -60.422 1.00 94.50 710 ALA A O 1
ATOM 5669 N N . PRO A 1 711 ? 45.487 9.293 -61.312 1.00 95.56 711 PRO A N 1
ATOM 5670 C CA . PRO A 1 711 ? 44.925 9.712 -62.599 1.00 95.56 711 PRO A CA 1
ATOM 5671 C C . PRO A 1 711 ? 43.464 10.184 -62.528 1.00 95.56 711 PRO A C 1
ATOM 5673 O O . PRO A 1 711 ? 43.003 10.845 -63.457 1.00 95.56 711 PRO A O 1
ATOM 5676 N N . GLU A 1 712 ? 42.732 9.847 -61.462 1.00 95.69 712 GLU A N 1
ATOM 5677 C CA . GLU A 1 712 ? 41.339 10.269 -61.276 1.00 95.69 712 GLU A CA 1
ATOM 5678 C C . GLU A 1 712 ? 41.232 11.718 -60.790 1.00 95.69 712 GLU A C 1
ATOM 5680 O O . GLU A 1 712 ? 40.163 12.313 -60.893 1.00 95.69 712 GLU A O 1
ATOM 5685 N N . VAL A 1 713 ? 42.314 12.307 -60.283 1.00 95.88 713 VAL A N 1
ATOM 5686 C CA . VAL A 1 713 ? 42.330 13.698 -59.823 1.00 95.88 713 VAL A CA 1
ATOM 5687 C C . VAL A 1 713 ? 42.718 14.593 -60.998 1.00 95.88 713 VAL A C 1
ATOM 5689 O O . VAL A 1 713 ? 43.884 14.670 -61.378 1.00 95.88 713 VAL A O 1
ATOM 5692 N N . THR A 1 714 ? 41.722 15.228 -61.615 1.00 94.31 714 THR A N 1
ATOM 5693 C CA . THR A 1 714 ? 41.900 16.119 -62.777 1.00 94.31 714 THR A CA 1
ATOM 5694 C C . THR A 1 714 ? 41.835 17.596 -62.408 1.00 94.31 714 THR A C 1
ATOM 5696 O O . THR A 1 714 ? 42.477 18.422 -63.059 1.00 94.31 714 THR A O 1
ATOM 5699 N N . GLU A 1 715 ? 41.068 17.897 -61.364 1.00 93.88 715 GLU A N 1
ATOM 5700 C CA . GLU A 1 715 ? 40.798 19.219 -60.814 1.00 93.88 715 GLU A CA 1
ATOM 5701 C C . GLU A 1 715 ? 40.803 19.110 -59.285 1.00 93.88 715 GLU A C 1
ATOM 5703 O O . GLU A 1 715 ? 40.447 18.054 -58.756 1.00 93.88 715 GLU A O 1
ATOM 5708 N N . ILE A 1 716 ? 41.271 20.149 -58.593 1.00 93.75 716 ILE A N 1
ATOM 5709 C CA . ILE A 1 716 ? 41.246 20.242 -57.128 1.00 93.75 716 ILE A CA 1
ATOM 5710 C C . ILE A 1 716 ? 40.736 21.627 -56.748 1.00 93.75 716 ILE A C 1
ATOM 5712 O O . ILE A 1 716 ? 41.282 22.627 -57.211 1.00 93.75 716 ILE A O 1
ATOM 5716 N N . GLU A 1 717 ? 39.760 21.678 -55.852 1.00 88.75 717 GLU A N 1
ATOM 5717 C CA . GLU A 1 717 ? 39.329 22.903 -55.190 1.00 88.75 717 GLU A CA 1
ATOM 5718 C C . GLU A 1 717 ? 39.904 22.946 -53.769 1.00 88.75 717 GLU A C 1
ATOM 5720 O O . GLU A 1 717 ? 39.719 22.035 -52.964 1.00 88.75 717 GLU A O 1
ATOM 5725 N N . MET A 1 718 ? 40.679 23.988 -53.472 1.00 84.88 718 MET A N 1
ATOM 5726 C CA . MET A 1 718 ? 41.223 24.257 -52.143 1.00 84.88 718 MET A CA 1
ATOM 5727 C C . MET A 1 718 ? 40.452 25.416 -51.517 1.00 84.88 718 MET A C 1
ATOM 5729 O O . MET A 1 718 ? 40.980 26.522 -51.384 1.00 84.88 718 MET A O 1
ATOM 5733 N N . ASP A 1 719 ? 39.199 25.134 -51.164 1.00 79.75 719 ASP A N 1
ATOM 5734 C CA . ASP A 1 719 ? 38.300 26.030 -50.439 1.00 79.75 719 ASP A CA 1
ATOM 5735 C C . ASP A 1 719 ? 38.061 25.503 -49.015 1.00 79.75 719 ASP A C 1
ATOM 5737 O O . ASP A 1 719 ? 37.885 24.300 -48.792 1.00 79.75 719 ASP A O 1
ATOM 5741 N N . GLY A 1 720 ? 38.028 26.417 -48.046 1.00 73.12 7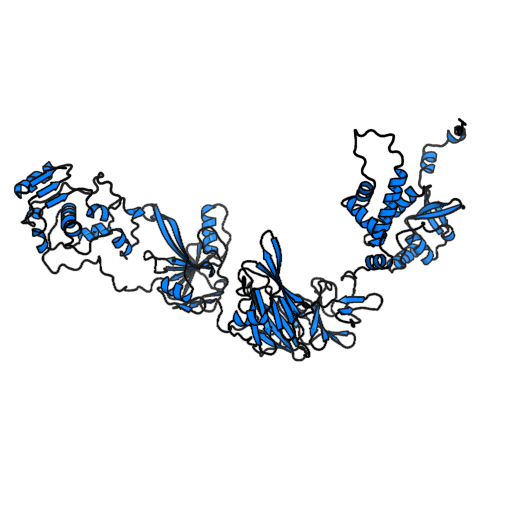20 GLY A N 1
ATOM 5742 C CA . GLY A 1 720 ? 37.702 26.114 -46.661 1.00 73.12 720 GLY A CA 1
ATOM 5743 C C . GLY A 1 720 ? 36.279 25.576 -46.468 1.00 73.12 720 GLY A C 1
ATOM 5744 O O . GLY A 1 720 ? 36.028 24.864 -45.498 1.00 73.12 720 GLY A O 1
ATOM 5745 N N . GLY A 1 721 ? 35.375 25.833 -47.419 1.00 75.12 721 GLY A N 1
ATOM 5746 C CA . GLY A 1 721 ? 34.022 25.271 -47.440 1.00 75.12 721 GLY A CA 1
ATOM 5747 C C . GLY A 1 721 ? 33.922 23.786 -47.820 1.00 75.12 721 GLY A C 1
ATOM 5748 O O . GLY A 1 721 ? 32.830 23.225 -47.737 1.00 75.12 721 GLY A O 1
ATOM 5749 N N . SER A 1 722 ? 35.019 23.134 -48.231 1.00 86.12 722 SER A N 1
ATOM 5750 C CA . SER A 1 722 ? 34.968 21.739 -48.705 1.00 86.12 722 SER A CA 1
ATOM 5751 C C . SER A 1 722 ? 34.567 20.758 -47.597 1.00 86.12 722 SER A C 1
ATOM 5753 O O . SER A 1 722 ? 34.940 20.923 -46.428 1.00 86.12 722 SER A O 1
ATOM 5755 N N . GLU A 1 723 ? 33.859 19.685 -47.962 1.00 89.75 723 GLU A N 1
ATOM 5756 C CA . GLU A 1 723 ? 33.224 18.773 -47.006 1.00 89.75 723 GLU A CA 1
ATOM 5757 C C . GLU A 1 723 ? 34.254 18.171 -46.041 1.00 89.75 723 GLU A C 1
ATOM 5759 O O . GLU A 1 723 ? 34.033 18.154 -44.831 1.00 89.75 723 GLU A O 1
ATOM 5764 N N . ILE A 1 724 ? 35.431 17.763 -46.522 1.00 91.25 724 ILE A N 1
ATOM 5765 C CA . ILE A 1 724 ? 36.491 17.195 -45.682 1.00 91.25 724 ILE A CA 1
ATOM 5766 C C . ILE A 1 724 ? 36.950 18.120 -44.547 1.00 91.25 724 ILE A C 1
ATOM 5768 O O . ILE A 1 724 ? 37.312 17.620 -43.476 1.00 91.25 724 ILE A O 1
ATOM 5772 N N . TYR A 1 725 ? 36.929 19.443 -44.744 1.00 89.56 725 TYR A N 1
ATOM 5773 C CA . TYR A 1 725 ? 37.289 20.402 -43.700 1.00 89.56 725 TYR A CA 1
ATOM 5774 C C . TYR A 1 725 ? 36.192 20.480 -42.647 1.00 89.56 725 TYR A C 1
ATOM 5776 O O . TYR A 1 725 ? 36.507 20.420 -41.460 1.00 89.56 725 TYR A O 1
ATOM 5784 N N . THR A 1 726 ? 34.921 20.475 -43.061 1.00 88.75 726 THR A N 1
ATOM 5785 C CA . THR A 1 726 ? 33.779 20.393 -42.134 1.00 88.75 726 THR A CA 1
ATOM 5786 C C . THR A 1 726 ? 33.762 19.062 -41.372 1.00 88.75 726 THR A C 1
ATOM 5788 O O . THR A 1 726 ? 33.441 19.017 -40.193 1.00 88.75 726 THR A O 1
ATOM 5791 N N . GLN A 1 727 ? 34.229 17.960 -41.963 1.00 93.69 727 GLN A N 1
ATOM 5792 C CA . GLN A 1 727 ? 34.336 16.687 -41.240 1.00 93.69 727 GLN A CA 1
ATOM 5793 C C . GLN A 1 727 ? 35.507 16.655 -40.241 1.00 93.69 727 GLN A C 1
ATOM 5795 O O . GLN A 1 727 ? 35.517 15.861 -39.300 1.00 93.69 727 GLN A O 1
ATOM 5800 N N . LEU A 1 728 ? 36.511 17.513 -40.416 1.00 92.25 728 LEU A N 1
ATOM 5801 C CA . LEU A 1 728 ? 37.628 17.653 -39.485 1.00 92.25 728 LEU A CA 1
ATOM 5802 C C . LEU A 1 728 ? 37.359 18.712 -38.400 1.00 92.25 728 LEU A C 1
ATOM 5804 O O . LEU A 1 728 ? 37.768 18.521 -37.252 1.00 92.25 728 LEU A O 1
ATOM 5808 N N . CYS A 1 729 ? 36.679 19.798 -38.757 1.00 90.75 729 CYS A N 1
ATOM 5809 C CA . CYS A 1 729 ? 36.299 20.917 -37.900 1.00 90.75 729 CYS A CA 1
ATOM 5810 C C . CYS A 1 729 ? 34.837 21.333 -38.212 1.00 90.75 729 CYS A C 1
ATOM 5812 O O . CYS A 1 729 ? 34.617 22.245 -39.010 1.00 90.75 729 CYS A O 1
ATOM 5814 N N . PRO A 1 730 ? 33.831 20.647 -37.629 1.00 88.19 730 PRO A N 1
ATOM 5815 C CA . PRO A 1 730 ? 32.408 20.800 -37.983 1.00 88.19 730 PRO A CA 1
ATOM 5816 C C . PRO A 1 730 ? 31.800 22.196 -37.892 1.00 88.19 730 PRO A C 1
ATOM 5818 O O . PRO A 1 730 ? 30.812 22.461 -38.572 1.00 88.19 730 PRO A O 1
ATOM 5821 N N . PHE A 1 731 ? 32.360 23.082 -37.072 1.00 85.50 731 PHE A N 1
ATOM 5822 C CA . PHE A 1 731 ? 31.860 24.445 -36.885 1.00 85.50 731 PHE A CA 1
ATOM 5823 C C . PHE A 1 731 ? 32.850 25.511 -37.361 1.00 85.50 731 PHE A C 1
ATOM 5825 O O . PHE A 1 731 ? 32.766 26.656 -36.920 1.00 85.50 731 PHE A O 1
ATOM 5832 N N . TRP A 1 732 ? 33.800 25.143 -38.224 1.00 83.12 732 TRP A N 1
ATOM 5833 C CA . TRP A 1 732 ? 34.708 26.107 -38.833 1.00 83.12 732 TRP A CA 1
ATOM 5834 C C . TRP A 1 732 ? 33.960 27.027 -39.801 1.00 83.12 732 TRP A C 1
ATOM 5836 O O . TRP A 1 732 ? 33.149 26.564 -40.600 1.00 83.12 732 TRP A O 1
ATOM 5846 N N . ASP A 1 733 ? 34.244 28.325 -39.728 1.00 68.00 733 ASP A N 1
ATOM 5847 C CA . ASP A 1 733 ? 33.636 29.350 -40.581 1.00 68.00 733 ASP A CA 1
ATOM 5848 C C . ASP A 1 733 ? 34.421 29.608 -41.878 1.00 68.00 733 ASP A C 1
ATOM 5850 O O . ASP A 1 733 ? 33.974 30.388 -42.713 1.00 68.00 733 ASP A O 1
ATOM 5854 N N . GLY A 1 734 ? 35.564 28.937 -42.064 1.00 66.81 734 GLY A N 1
ATOM 5855 C CA . GLY A 1 734 ? 36.402 29.060 -43.257 1.00 66.81 734 GLY A CA 1
ATOM 5856 C C . GLY A 1 734 ? 37.356 30.260 -43.245 1.00 66.81 734 GLY A C 1
ATOM 5857 O O . GLY A 1 734 ? 38.173 30.380 -44.158 1.00 66.81 734 GLY A O 1
ATOM 5858 N N . GLU A 1 735 ? 37.288 31.136 -42.233 1.00 63.47 735 GLU A N 1
ATOM 5859 C CA . GLU A 1 735 ? 37.933 32.460 -42.264 1.00 63.47 735 GLU A CA 1
ATOM 5860 C C . GLU A 1 735 ? 39.088 32.625 -41.261 1.00 63.47 735 GLU A C 1
ATOM 5862 O O . GLU A 1 735 ? 39.933 33.514 -41.425 1.00 63.47 735 GLU A O 1
ATOM 5867 N N . ASP A 1 736 ? 39.193 31.760 -40.248 1.00 61.88 736 ASP A N 1
ATOM 5868 C CA . ASP A 1 736 ? 40.364 31.711 -39.372 1.00 61.88 736 ASP A CA 1
ATOM 5869 C C . ASP A 1 736 ? 41.467 30.808 -39.966 1.00 61.88 736 ASP A C 1
ATOM 5871 O O . ASP A 1 736 ? 41.206 29.796 -40.609 1.00 61.88 736 ASP A O 1
ATOM 5875 N N . GLY A 1 737 ? 42.743 31.185 -39.826 1.00 69.06 737 GLY A N 1
ATOM 5876 C CA . GLY A 1 737 ? 43.885 30.501 -40.461 1.00 69.06 737 GLY A CA 1
ATOM 5877 C C . GLY A 1 737 ? 44.185 29.080 -39.950 1.00 69.06 737 GLY A C 1
ATOM 5878 O O . GLY A 1 737 ? 45.353 28.687 -39.912 1.00 69.06 737 GLY A O 1
ATOM 5879 N N . ALA A 1 738 ? 43.171 28.326 -39.515 1.00 74.38 738 ALA A N 1
ATOM 5880 C CA . ALA A 1 738 ? 43.254 26.954 -39.030 1.00 74.38 738 ALA A CA 1
ATOM 5881 C C . ALA A 1 738 ? 43.884 25.994 -40.050 1.00 74.38 738 ALA A C 1
ATOM 5883 O O . ALA A 1 738 ? 44.595 25.061 -39.659 1.00 74.38 738 ALA A O 1
ATOM 5884 N N . PHE A 1 739 ? 43.683 26.244 -41.348 1.00 80.56 739 PHE A N 1
ATOM 5885 C CA . PHE A 1 739 ? 44.247 25.445 -42.431 1.00 80.56 739 PHE A CA 1
ATOM 5886 C C . PHE A 1 739 ? 45.167 26.278 -43.333 1.00 80.56 739 PHE A C 1
ATOM 5888 O O . PHE A 1 739 ? 44.773 27.270 -43.937 1.00 80.56 739 PHE A O 1
ATOM 5895 N N . ASP A 1 740 ? 46.429 25.855 -43.440 1.00 81.81 740 ASP A N 1
ATOM 5896 C CA . ASP A 1 740 ? 47.386 26.424 -44.390 1.00 81.81 740 ASP A CA 1
ATOM 5897 C C . ASP A 1 740 ? 47.124 25.957 -45.832 1.00 81.81 740 ASP A C 1
ATOM 5899 O O . ASP A 1 740 ? 47.579 24.886 -46.244 1.00 81.81 740 ASP A O 1
ATOM 5903 N N . LEU A 1 741 ? 46.414 26.778 -46.600 1.00 78.31 741 LEU A N 1
ATOM 5904 C CA . LEU A 1 741 ? 46.157 26.556 -48.025 1.00 78.31 741 LEU A CA 1
ATOM 5905 C C . LEU A 1 741 ? 47.295 27.069 -48.932 1.00 78.31 741 LEU A C 1
ATOM 5907 O O . LEU A 1 741 ? 47.213 26.951 -50.147 1.00 78.31 741 LEU A O 1
ATOM 5911 N N . ASN A 1 742 ? 48.387 27.605 -48.372 1.00 83.75 742 ASN A N 1
ATOM 5912 C CA . ASN A 1 742 ? 49.446 28.274 -49.141 1.00 83.75 742 ASN A CA 1
ATOM 5913 C C . ASN A 1 742 ? 50.690 27.394 -49.365 1.00 83.75 742 ASN A C 1
ATOM 5915 O O . ASN A 1 742 ? 51.742 27.906 -49.747 1.00 83.75 742 ASN A O 1
ATOM 5919 N N . THR A 1 743 ? 50.605 26.084 -49.111 1.00 83.19 743 THR A N 1
ATOM 5920 C CA . THR A 1 743 ? 51.757 25.174 -49.200 1.00 83.19 743 THR A CA 1
ATOM 5921 C C . THR A 1 743 ? 51.449 23.966 -50.081 1.00 83.19 743 THR A C 1
ATOM 5923 O O . THR A 1 743 ? 50.689 23.076 -49.690 1.00 83.19 743 THR A O 1
ATOM 5926 N N . ILE A 1 744 ? 52.106 23.904 -51.245 1.00 86.81 744 ILE A N 1
ATOM 5927 C CA . ILE A 1 744 ? 52.094 22.769 -52.181 1.00 86.81 744 ILE A CA 1
ATOM 5928 C C . ILE A 1 744 ? 53.497 22.611 -52.774 1.00 86.81 744 ILE A C 1
ATOM 5930 O O . ILE A 1 744 ? 54.146 23.603 -53.116 1.00 86.81 744 ILE A O 1
ATOM 5934 N N . THR A 1 745 ? 53.981 21.378 -52.916 1.00 89.44 745 THR A N 1
ATOM 5935 C CA . THR A 1 745 ? 55.293 21.114 -53.522 1.00 89.44 745 THR A CA 1
ATOM 5936 C C . THR A 1 745 ? 55.191 20.526 -54.929 1.00 89.44 745 THR A C 1
ATOM 5938 O O . THR A 1 745 ? 54.260 19.804 -55.277 1.00 89.44 745 THR A O 1
ATOM 5941 N N . GLU A 1 746 ? 56.209 20.786 -55.750 1.00 87.75 746 GLU A N 1
ATOM 5942 C CA . GLU A 1 746 ? 56.305 20.235 -57.109 1.00 87.75 746 GLU A CA 1
ATOM 5943 C C . GLU A 1 746 ? 56.366 18.698 -57.109 1.00 87.75 746 GLU A C 1
ATOM 5945 O O . GLU A 1 746 ? 55.819 18.045 -57.996 1.00 87.75 746 GLU A O 1
ATOM 5950 N N . ALA A 1 747 ? 57.001 18.108 -56.091 1.00 89.69 747 ALA A N 1
ATOM 5951 C CA . ALA A 1 747 ? 57.056 16.660 -55.926 1.00 89.69 747 ALA A CA 1
ATOM 5952 C C . ALA A 1 747 ? 55.667 16.059 -55.664 1.00 89.69 747 ALA A C 1
ATOM 5954 O O . ALA A 1 747 ? 55.370 14.986 -56.184 1.00 89.69 747 ALA A O 1
ATOM 5955 N N . GLU A 1 748 ? 54.810 16.756 -54.909 1.00 91.75 748 GLU A N 1
ATOM 5956 C CA . GLU A 1 748 ? 53.444 16.304 -54.648 1.00 91.75 748 GLU A CA 1
ATOM 5957 C C . GLU A 1 748 ? 52.587 16.319 -55.912 1.00 91.75 748 GLU A C 1
ATOM 5959 O O . GLU A 1 748 ? 51.932 15.320 -56.206 1.00 91.75 748 GLU A O 1
ATOM 5964 N N . LEU A 1 749 ? 52.646 17.411 -56.678 1.00 91.38 749 LEU A N 1
ATOM 5965 C CA . LEU A 1 749 ? 51.862 17.611 -57.901 1.00 91.38 749 LEU A CA 1
ATOM 5966 C C . LEU A 1 749 ? 52.216 16.605 -58.997 1.00 91.38 749 LEU A C 1
ATOM 5968 O O . LEU A 1 749 ? 51.333 16.075 -59.665 1.00 91.38 749 LEU A O 1
ATOM 5972 N N . ARG A 1 750 ? 53.506 16.281 -59.151 1.00 91.56 750 ARG A N 1
ATOM 5973 C CA . ARG A 1 750 ? 53.983 15.335 -60.175 1.00 91.56 750 ARG A CA 1
ATOM 5974 C C . ARG A 1 750 ? 53.471 13.905 -59.992 1.00 91.56 750 ARG A C 1
ATOM 5976 O O . ARG A 1 750 ? 53.585 13.114 -60.925 1.00 91.56 750 ARG A O 1
ATOM 5983 N N . GLN A 1 751 ? 52.910 13.566 -58.831 1.00 94.38 751 GLN A N 1
ATOM 5984 C CA . GLN A 1 751 ? 52.267 12.268 -58.622 1.00 94.38 751 GLN A CA 1
ATOM 5985 C C . GLN A 1 751 ? 50.919 12.145 -59.357 1.00 94.38 751 GLN A C 1
ATOM 5987 O O . GLN A 1 751 ? 50.435 11.029 -59.525 1.00 94.38 751 GLN A O 1
ATOM 5992 N N . PHE A 1 752 ? 50.322 13.254 -59.814 1.00 96.31 752 PHE A N 1
ATOM 5993 C CA . PHE A 1 752 ? 48.999 13.295 -60.443 1.00 96.31 752 PHE A CA 1
ATOM 5994 C C . PHE A 1 752 ? 49.114 13.622 -61.941 1.00 96.31 752 PHE A C 1
ATOM 5996 O O . PHE A 1 752 ? 49.143 14.791 -62.319 1.00 96.31 752 PHE A O 1
ATOM 6003 N N . PRO A 1 753 ? 49.173 12.613 -62.830 1.00 92.62 753 PRO A N 1
ATOM 6004 C CA . PRO A 1 753 ? 49.485 12.832 -64.247 1.00 92.62 753 PRO A CA 1
ATOM 6005 C C . PRO A 1 753 ? 48.385 13.563 -65.033 1.00 92.62 753 PRO A C 1
ATOM 6007 O O . PRO A 1 753 ? 48.672 14.123 -66.087 1.00 92.62 753 PRO A O 1
ATOM 6010 N N . ASN A 1 754 ? 47.142 13.547 -64.539 1.00 95.31 754 ASN A N 1
ATOM 6011 C CA . ASN A 1 754 ? 45.986 14.143 -65.216 1.00 95.31 754 ASN A CA 1
ATOM 6012 C C . ASN A 1 754 ? 45.509 15.454 -64.571 1.00 95.31 754 ASN A C 1
ATOM 6014 O O . ASN A 1 754 ? 44.590 16.086 -65.104 1.00 95.31 754 ASN A O 1
ATOM 6018 N N . LEU A 1 755 ? 46.115 15.859 -63.451 1.00 95.56 755 LEU A N 1
ATOM 6019 C CA . LEU A 1 755 ? 45.786 17.101 -62.765 1.00 95.56 755 LEU A CA 1
ATOM 6020 C C . LEU A 1 755 ? 46.217 18.275 -63.638 1.00 95.56 755 LEU A C 1
ATOM 6022 O O . LEU A 1 755 ? 47.401 18.450 -63.916 1.00 95.56 755 LEU A O 1
ATOM 6026 N N . ASN A 1 756 ? 45.246 19.058 -64.097 1.00 93.00 756 ASN A N 1
ATOM 6027 C CA . ASN A 1 756 ? 45.493 20.171 -65.012 1.00 93.00 756 ASN A CA 1
ATOM 6028 C C . ASN A 1 756 ? 44.836 21.482 -64.568 1.00 93.00 756 ASN A C 1
ATOM 6030 O O . ASN A 1 756 ? 45.135 22.517 -65.166 1.00 93.00 756 ASN A O 1
ATOM 6034 N N . HIS A 1 757 ? 44.009 21.448 -63.520 1.00 94.94 757 HIS A N 1
ATOM 6035 C CA . HIS A 1 757 ? 43.348 22.620 -62.961 1.00 94.94 757 HIS A CA 1
ATOM 6036 C C . HIS A 1 757 ? 43.354 22.584 -61.425 1.00 94.94 757 HIS A C 1
ATOM 6038 O O . HIS A 1 757 ? 43.114 21.532 -60.838 1.00 94.94 757 HIS A O 1
ATOM 6044 N N . ILE A 1 758 ? 43.645 23.711 -60.772 1.00 92.75 758 ILE A N 1
ATOM 6045 C CA . ILE A 1 758 ? 43.433 23.902 -59.334 1.00 92.75 758 ILE A CA 1
ATOM 6046 C C . ILE A 1 758 ? 42.753 25.248 -59.093 1.00 92.75 758 ILE A C 1
ATOM 6048 O O . ILE A 1 758 ? 43.266 26.280 -59.520 1.00 92.75 758 ILE A O 1
ATOM 6052 N N . THR A 1 759 ? 41.663 25.232 -58.339 1.00 89.38 759 THR A N 1
ATOM 6053 C CA . THR A 1 759 ? 41.052 26.432 -57.767 1.00 89.38 759 THR A CA 1
ATOM 6054 C C . THR A 1 759 ? 41.627 26.641 -56.371 1.00 89.38 759 THR A C 1
ATOM 6056 O O . THR A 1 759 ? 41.568 25.738 -55.535 1.00 89.38 759 THR A O 1
ATOM 6059 N N . LEU A 1 760 ? 42.238 27.797 -56.114 1.00 84.00 760 LEU A N 1
ATOM 6060 C CA . LEU A 1 760 ? 43.018 28.042 -54.902 1.00 84.00 760 LEU A CA 1
ATOM 6061 C C . LEU A 1 760 ? 42.559 29.307 -54.173 1.00 84.00 760 LEU A C 1
ATOM 6063 O O . LEU A 1 760 ? 42.804 30.418 -54.644 1.00 84.00 760 LEU A O 1
ATOM 6067 N N . MET A 1 761 ? 42.012 29.137 -52.966 1.00 81.19 761 MET A N 1
ATOM 6068 C CA . MET A 1 761 ? 41.845 30.227 -52.007 1.00 81.19 761 MET A CA 1
ATOM 6069 C C . MET A 1 761 ? 43.123 30.353 -51.167 1.00 81.19 761 MET A C 1
ATOM 6071 O O . MET A 1 761 ? 43.418 29.527 -50.304 1.00 81.19 761 MET A O 1
ATOM 6075 N N . SER A 1 762 ? 43.938 31.370 -51.450 1.00 78.81 762 SER A N 1
ATOM 6076 C CA . SER A 1 762 ? 45.255 31.540 -50.826 1.00 78.81 762 SER A CA 1
ATOM 6077 C C . SER A 1 762 ? 45.505 32.996 -50.458 1.00 78.81 762 SER A C 1
ATOM 6079 O O . SER A 1 762 ? 45.370 33.896 -51.281 1.00 78.81 762 SER A O 1
ATOM 6081 N N . SER A 1 763 ? 45.976 33.219 -49.232 1.00 80.56 763 SER A N 1
ATOM 6082 C CA . SER A 1 763 ? 46.410 34.544 -48.767 1.00 80.56 763 SER A CA 1
ATOM 6083 C C . SER A 1 763 ? 47.824 34.906 -49.233 1.00 80.56 763 SER A C 1
ATOM 6085 O O . SER A 1 763 ? 48.243 36.052 -49.067 1.00 80.56 763 SER A O 1
ATOM 6087 N N . LYS A 1 764 ? 48.568 33.941 -49.797 1.00 84.12 764 LYS A N 1
ATOM 6088 C CA . LYS A 1 764 ? 49.950 34.101 -50.284 1.00 84.12 764 LYS A CA 1
ATOM 6089 C C . LYS A 1 764 ? 50.170 33.410 -51.640 1.00 84.12 764 LYS A C 1
ATOM 6091 O O . LYS A 1 764 ? 51.021 32.518 -51.750 1.00 84.12 764 LYS A O 1
ATOM 6096 N N . PRO A 1 765 ? 49.389 33.757 -52.682 1.00 82.62 765 PRO A N 1
ATOM 6097 C CA . PRO A 1 765 ? 49.431 33.070 -53.976 1.00 82.62 765 PRO A CA 1
ATOM 6098 C C . PRO A 1 765 ? 50.829 33.086 -54.616 1.00 82.62 765 PRO A C 1
ATOM 6100 O O . PRO A 1 765 ? 51.217 32.132 -55.289 1.00 82.62 765 PRO A O 1
ATOM 6103 N N . GLU A 1 766 ? 51.642 34.105 -54.335 1.00 85.19 766 GLU A N 1
ATOM 6104 C CA . GLU A 1 766 ? 53.024 34.222 -54.802 1.00 85.19 766 GLU A CA 1
ATOM 6105 C C . GLU A 1 766 ? 53.940 33.060 -54.376 1.00 85.19 766 GLU A C 1
ATOM 6107 O O . GLU A 1 766 ? 54.975 32.836 -55.005 1.00 85.19 766 GLU A O 1
ATOM 6112 N N . GLN A 1 767 ? 53.573 32.304 -53.335 1.00 83.38 767 GLN A N 1
ATOM 6113 C CA . GLN A 1 767 ? 54.349 31.158 -52.847 1.00 83.38 767 GLN A CA 1
ATOM 6114 C C . GLN A 1 767 ? 54.016 29.856 -53.586 1.00 83.38 767 GLN A C 1
ATOM 6116 O O . GLN A 1 767 ? 54.871 28.974 -53.686 1.00 83.38 767 GLN A O 1
ATOM 6121 N N . VAL A 1 768 ? 52.804 29.747 -54.138 1.00 83.62 768 VAL A N 1
ATOM 6122 C CA . VAL A 1 768 ? 52.265 28.500 -54.707 1.00 83.62 768 VAL A CA 1
ATOM 6123 C C . VAL A 1 768 ? 52.194 28.550 -56.231 1.00 83.62 768 VAL A C 1
ATOM 6125 O O . VAL A 1 768 ? 52.547 27.571 -56.893 1.00 83.62 768 VAL A O 1
ATOM 6128 N N . LEU A 1 769 ? 51.822 29.700 -56.805 1.00 87.62 769 LEU A N 1
ATOM 6129 C CA . LEU A 1 769 ? 51.684 29.880 -58.254 1.00 87.62 769 LEU A CA 1
ATOM 6130 C C . LEU A 1 769 ? 52.936 29.453 -59.041 1.00 87.62 769 LEU A C 1
ATOM 6132 O O . LEU A 1 769 ? 52.787 28.665 -59.976 1.00 87.62 769 LEU A O 1
ATOM 6136 N N . PRO A 1 770 ? 54.179 29.823 -58.649 1.00 89.56 770 PRO A N 1
ATOM 6137 C CA . PRO A 1 770 ? 55.363 29.413 -59.407 1.00 89.56 770 PRO A CA 1
ATOM 6138 C C . PRO A 1 770 ? 55.583 27.894 -59.426 1.00 89.56 770 PRO A C 1
ATOM 6140 O O . PRO A 1 770 ? 56.247 27.372 -60.320 1.00 89.56 770 PRO A O 1
ATOM 6143 N N . VAL A 1 771 ? 55.091 27.176 -58.412 1.00 87.94 771 VAL A N 1
ATOM 6144 C CA . VAL A 1 771 ? 55.188 25.713 -58.315 1.00 87.94 771 VAL A CA 1
ATOM 6145 C C . VAL A 1 771 ? 54.174 25.051 -59.253 1.00 87.94 771 VAL A C 1
ATOM 6147 O O . VAL A 1 771 ? 54.525 24.110 -59.967 1.00 87.94 771 VAL A O 1
ATOM 6150 N N . LEU A 1 772 ? 52.947 25.578 -59.292 1.00 89.00 772 LEU A N 1
ATOM 6151 C CA . LEU A 1 772 ? 51.859 25.100 -60.151 1.00 89.00 772 LEU A CA 1
ATOM 6152 C C . LEU A 1 772 ? 52.150 25.350 -61.637 1.00 89.00 772 LEU A C 1
ATOM 6154 O O . LEU A 1 772 ? 52.000 24.442 -62.457 1.00 89.00 772 LEU A O 1
ATOM 6158 N N . GLU A 1 773 ? 52.686 26.527 -61.970 1.00 88.19 773 GLU A N 1
ATOM 6159 C CA . GLU A 1 773 ? 53.107 26.877 -63.332 1.00 88.19 773 GLU A CA 1
ATOM 6160 C C . GLU A 1 773 ? 54.192 25.932 -63.865 1.00 88.19 773 GLU A C 1
ATOM 6162 O O . GLU A 1 773 ? 54.103 25.458 -64.999 1.00 88.19 773 GLU A O 1
ATOM 6167 N N . ARG A 1 774 ? 55.196 25.584 -63.043 1.00 89.38 774 ARG A N 1
ATOM 6168 C CA . ARG A 1 774 ? 56.241 24.613 -63.429 1.00 89.38 774 ARG A CA 1
ATOM 6169 C C . ARG A 1 774 ? 55.685 23.217 -63.707 1.00 89.38 774 ARG A C 1
ATOM 6171 O O . ARG A 1 774 ? 56.269 22.485 -64.504 1.00 89.38 774 ARG A O 1
ATOM 6178 N N . CYS A 1 775 ? 54.559 22.865 -63.092 1.00 88.06 775 CYS A N 1
ATOM 6179 C CA . CYS A 1 775 ? 53.846 21.614 -63.347 1.00 88.06 775 CYS A CA 1
ATOM 6180 C C . CYS A 1 775 ? 52.846 21.715 -64.511 1.00 88.06 775 CYS A C 1
ATOM 6182 O O . CYS A 1 775 ? 52.188 20.728 -64.818 1.00 88.06 775 CYS A O 1
ATOM 6184 N N . SER A 1 776 ? 52.755 22.869 -65.189 1.00 90.31 776 SER A N 1
ATOM 6185 C CA . SER A 1 776 ? 51.796 23.143 -66.275 1.00 90.31 776 SER A CA 1
ATOM 6186 C C . SER A 1 776 ? 50.322 23.010 -65.862 1.00 90.31 776 SER A C 1
ATOM 6188 O O . SER A 1 776 ? 49.479 22.636 -66.677 1.00 90.31 776 SER A O 1
ATOM 6190 N N . ILE A 1 777 ? 50.008 23.329 -64.604 1.00 92.19 777 ILE A N 1
ATOM 6191 C CA . ILE A 1 777 ? 48.653 23.288 -64.041 1.00 92.19 777 ILE A CA 1
ATOM 6192 C C . ILE A 1 777 ? 48.027 24.683 -64.149 1.00 92.19 777 ILE A C 1
ATOM 6194 O O . ILE A 1 777 ? 48.658 25.675 -63.783 1.00 92.19 777 ILE A O 1
ATOM 6198 N N . LYS A 1 778 ? 46.795 24.772 -64.664 1.00 91.38 778 LYS A N 1
ATOM 6199 C CA . LYS A 1 778 ? 46.014 26.018 -64.675 1.00 91.38 778 LYS A CA 1
ATOM 6200 C C . LYS A 1 778 ? 45.535 26.337 -63.266 1.00 91.38 778 LYS A C 1
ATOM 6202 O O . LYS A 1 778 ? 45.219 25.415 -62.518 1.00 91.38 778 LYS A O 1
ATOM 6207 N N . VAL A 1 779 ? 45.475 27.620 -62.922 1.00 89.38 779 VAL A N 1
ATOM 6208 C CA . VAL A 1 779 ? 45.076 28.059 -61.583 1.00 89.38 779 VAL A CA 1
ATOM 6209 C C . VAL A 1 779 ? 44.033 29.158 -61.677 1.00 89.38 779 VAL A C 1
ATOM 6211 O O . VAL A 1 779 ? 44.306 30.188 -62.296 1.00 89.38 779 VAL A O 1
ATOM 6214 N N . ASP A 1 780 ? 42.904 28.947 -61.010 1.00 88.75 780 ASP A N 1
ATOM 6215 C CA . ASP A 1 780 ? 41.912 29.979 -60.723 1.00 88.75 780 ASP A CA 1
ATOM 6216 C C . ASP A 1 780 ? 42.064 30.398 -59.250 1.00 88.75 780 ASP A C 1
ATOM 6218 O O . ASP A 1 780 ? 42.099 29.560 -58.349 1.00 88.75 780 ASP A O 1
ATOM 6222 N N . LEU A 1 781 ? 42.229 31.699 -58.997 1.00 82.12 781 LEU A N 1
ATOM 6223 C CA . LEU A 1 781 ? 42.314 32.247 -57.639 1.00 82.12 781 LEU A CA 1
ATOM 6224 C C . LEU A 1 781 ? 40.927 32.707 -57.191 1.00 82.12 781 LEU A C 1
ATOM 6226 O O . LEU A 1 781 ? 40.275 33.451 -57.930 1.00 82.12 781 LEU A O 1
ATOM 6230 N N . LEU A 1 782 ? 40.522 32.278 -55.994 1.00 70.31 782 LEU A N 1
ATOM 6231 C CA . LEU A 1 782 ? 39.286 32.709 -55.332 1.00 70.31 782 LEU A CA 1
ATOM 6232 C C . LEU A 1 782 ? 39.504 33.940 -54.450 1.00 70.31 782 LEU A C 1
ATOM 6234 O O . LEU A 1 782 ? 40.563 34.009 -53.778 1.00 70.31 782 LEU A O 1
#

Nearest PDB structures (foldseek):
  6sdk-assembly1_B  TM=6.092E-01  e=6.739E-10  Bacillus subtilis subsp. subtilis str. 168
  7nfu-assembly2_B  TM=7.362E-01  e=1.546E-08  Geobacillus thermoleovorans CCB_US3_UF5
  7nfu-assembly1_A  TM=6.799E-01  e=1.711E-08  Geobacillus thermoleovorans CCB_US3_UF5
  7ng0-assembly1_A-2  TM=6.110E-01  e=2.316E-08  Geobacillus thermoleovorans CCB_US3_UF5
  6ryk-assembly1_B  TM=5.916E-01  e=1.737E-05  Myxococcus xanthus DK 1622

Solvent-accessible surface area (backbone atoms only — not comparable to full-atom values): 44850 Å² total; per-residue (Å²): 143,82,88,81,84,78,79,83,78,75,78,56,81,68,68,74,70,57,48,76,65,55,59,48,58,71,68,48,85,58,73,39,78,42,49,58,90,44,50,39,76,47,83,88,59,58,70,80,84,68,95,45,74,70,38,52,55,48,10,52,45,33,58,74,70,42,72,84,70,62,30,35,26,23,76,41,98,86,76,40,30,34,37,45,43,46,68,63,56,55,53,19,35,55,75,43,70,47,65,56,45,47,25,32,71,44,93,60,57,75,42,60,40,46,42,53,34,40,60,76,52,69,79,49,93,87,67,49,62,55,37,52,10,44,37,49,41,53,39,38,51,29,51,52,63,76,53,78,70,89,85,82,78,79,83,85,82,64,84,79,68,53,57,45,39,46,51,10,60,79,69,74,45,98,37,29,64,57,46,52,56,35,34,54,56,68,73,48,56,70,74,59,43,53,55,57,57,48,63,70,70,62,52,73,76,56,90,49,57,73,66,36,78,46,82,54,95,77,28,44,36,34,46,50,102,89,57,61,47,76,41,53,54,44,80,41,25,47,62,97,49,33,46,52,41,40,56,99,88,61,98,52,33,91,79,36,40,43,26,40,32,43,29,24,72,69,50,43,35,39,28,48,56,64,54,66,14,61,30,26,32,62,52,94,70,38,78,39,82,44,100,45,42,44,53,49,65,43,48,60,22,43,22,42,46,38,80,81,32,58,23,33,36,28,61,38,39,27,80,58,96,92,49,57,60,47,26,43,32,36,40,32,73,85,75,41,43,36,34,40,28,83,51,87,45,34,57,52,74,68,42,53,31,76,64,56,92,61,26,35,33,40,33,30,71,62,58,92,86,31,67,21,39,29,38,40,31,28,75,83,82,25,41,44,42,66,40,41,74,49,76,92,41,96,42,49,73,75,48,76,51,63,47,97,87,66,51,47,38,36,33,27,36,41,91,100,72,46,81,43,85,41,72,60,91,56,55,68,65,48,39,59,71,77,39,72,96,44,67,68,62,76,38,78,50,92,52,46,58,62,67,58,68,69,66,78,81,81,76,98,76,60,56,32,35,39,38,46,51,79,37,41,26,53,64,76,47,80,43,55,84,76,44,37,50,67,66,47,25,75,76,74,44,80,54,52,77,46,78,46,76,48,73,49,65,39,93,86,77,64,52,72,32,69,46,76,44,49,31,37,24,32,33,93,59,6,31,32,30,38,37,41,92,78,72,37,42,41,50,31,42,32,40,23,70,43,89,72,70,100,88,57,48,83,35,54,36,86,53,52,51,23,57,62,96,33,50,58,91,74,53,86,66,40,83,43,92,90,74,35,36,36,41,79,42,72,60,32,40,37,39,34,26,78,95,67,93,72,79,82,91,45,66,76,59,48,60,59,50,56,52,44,43,19,29,44,34,43,32,47,64,65,71,78,66,81,59,82,70,84,54,72,89,56,84,72,82,74,92,60,66,55,62,72,70,90,36,71,50,52,47,46,32,55,45,30,46,36,28,70,74,65,58,76,39,81,68,66,86,44,45,71,59,49,33,68,66,40,86,90,53,91,55,55,59,94,59,46,18,74,44,69,37,67,68,55,49,56,45,61,75,64,56,78,48,53,44,88,54,26,64,74,41,37,60,40,63,47,52,60,83,40,66,59,48,38,43,32,16,66,59,60,86,58,77,67,84,86,66,68,66,51,53,70,56,59,76,50,53,68,65,27,84,47,43,42,40,35,39,41,45,45,98,45,50,84,69,30,50,70,41,37,53,76,67,68,31,46,74,48,79,103

Sequence (782 aa):
MKSSAKKIELASVDDLFSTEESRQDEQLEKIQEIPLSELHPFKDHPFKVKDDDAMIETADSIKKYGVLVPAIARPLPDGSYELVAGHRRRRASELAGKETMPVIVRDLDDDAATIIMVDSNLQRENLLPSERAFAYKMKLEAIKHQGARTDLTSVQVEQKLSARDQVAKEAGERSGIQVMRYVRLTELIPELLDTLNWFEPSPIGYDGPPQTLCWADHSLWVGDPTNATRIELTDRGTCQDVKNWPLPEDGWSTKYHCGITTDGLGRVYFSNEWYKGQIYRWENGKVTKHTFSLDGYDHLSEAVPVPGTGRITMIHAVSGKGRVEECLLELDMDTGRCRIAPLPGMGEGLKLRWFTGDWLLVQGNGEILSDDFAQLINMNTREVLRIRPEMFGGEKMQHIGILTDGTVVIVTRRDRVGPVFRYPIDFWGFLRTANKSKKLEWREYKEVYPNLPIFLPSKATERKIILKKDSLTILGAVFTPPLTLSQLAEKLGPAHIVLQNGTRKSPITGRESPYTQALALWDELGLQGWLDEDEQTIKTIGVRVAAQGEYAVRQTFDGAVWIGSKDYREASWKDFAGFAHTLKLGGFTVYTRLPGPVPEEQSAQKAKLEALSAMVQISWKEPEKKAAKAQKYKLSKPTEPVLTFTSFNFKLAVMEVLMYEKGLLAPKLDAHEFAREYSRRKIDIDAEGYEPIPEIRKWLEKYPVPERLAPEVTEIEMDGGSEIYTQLCPFWDGEDGAFDLNTITEAELRQFPNLNHITLMSSKPEQVLPVLERCSIKVDLL

Foldseek 3Di:
DDDDDDDDDDDDPVVVPQDPVNVVVVVDQDWDWDFLVLEAEDPPQLDDADPDPVLVVLLVCCLVPNDPDAFEWEADPVRGIYGLGDPSVSVSCVVSVHRTHIYGYDHDDPLRSLQSSLLNPLPDPDDALLSLLVSLVSNLVSLVVVVPDPDDDDPPDDDDDRSLQVSCVSSVHPGSVVSVVSPVLNVDDPVVNVVSRPDLPQLAPDDEAFQDWDDDPQWIWTDDPVDIHTWRQPLQATDPRAQQYDDPDDPCSVPFGKAWDAAQVGWIWIWTADAKIFIWTDDPSDTHTAPAIDHDRWGNRRWDHDHPAQKIWHWDWQDDPPATQTWIWIARRVPLWIKIWHDPQQGPPWGWGAADDQWIKIAHPQDPRGQFRIWIARNPVQWIFTHGAQLVHVFRWDDWHADPVRWIWTWTQDPPPGTDIDTDPCPPVSRVVVDDTDGIDMDTDPDGPPPDDSDDPDDPFFQEFEDAQAWTAGRNRIDGPFAWQVNCCVVLNFFDKDKDWDWDQDPVPRDIFIDIWIWTAPLSQQWIFGADLLNITGFKIKQFQADDDDPGRNDHHPGFYHYHNDTPVPDDFDDDPNQWTWDDRNQKIKIAGDDDDDDDPPVVVVRVSVVRNRIIMIGGDGPPPPPPQPCQLPADDDPADFADDPFLLVLLQVCLCCCPVVNPDGPRQALSVCQSRPDPDRDDCRGQLQAFDVVLSVSSVPHGHHLVCLQVAQETESACPGVSNCSRRVPDPRPDPNHQQLDDALSNLVSRPNHAEYEGAHPCVVRCVVSCVVVNHHYHYD

Secondary structure (DSSP, 8-state):
---------PPPGGGGS--HHHHHHHHS--EEEEETTTEEEPTT-SSPP---HHHHHHHHHHHHH---S-EEEEE-TTS-EEEEE-HHHHHHHHHTT-SEEEEEE----HHHHHHHHHHHHHT-TT--HHHHHHHHHHHHHHHHHHT---SS--TTS-PPPPHHHHHHHHTT-S-HHHHHHHHHHTTS-HHHHHHHH-----TT---SS-S-EEEETTEEEEEETTEEEEEE--TTS--S--TT---TT-S-TTTS-EEEEE-TT--EEEEE-SEEEEEEEEETTEEEEEEEEEEET--GGG-EEETTTTEEEEEEEEEETTEEEEEEEEEETTT--EEEEE-TT--SS-EEEEEETTEEEEE----TT-S-SEEEEETTT-BEEEE-TTTTSSSEEEEEEE-TTS-EEEEEEETTTEEEEE--TTHHHHHHHHS---B---EE-SSPTT---SSPPPPS---EEEEETTEEEETTEEE-SSEEHHHHHHHH-PPEEEEEEEEEE-TTT--EEEEEEEEEEEGGGTEEEEE-TTSSEEEEEEEE-S---SSS-SS---SEEEETTEEGGGS--EEETTTEEEEEETTEEEEE-------TT-HHHHHHHHHHHTEEEEEE-----------TT-PPPPSS-B---S-HHHHHHHHHIIIIIS--SSSPP-HHHHHHH-TTS---HHHHTTS--HHHHHHHHH---BGGGGGG--EEEE-TTSHHHHHHSTT--S-STTS--S---HHHHTT-TT--EEEE--S-HHHHHHHHHHTT-EEEE-

Mean predicted aligned error: 23.03 Å

Radius of gyration: 47.27 Å; Cα contacts (8 Å, |Δi|>4): 1377; chains: 1; bounding box: 115×87×129 Å